Protein AF-0000000079725823 (afdb_homodimer)

Organism: NCBI:txid2484901

Foldseek 3Di:
DDAAADDWDQEKDKDWDAQDPVDDPVLLVLLQVVPAQWKKKKAAFDDPDPLRFKIWIFGDFPWKWADDQQWIAINNDIDGDRANLCCLCRRYVLARPDLDFQFFKFWWAWQVSLCSVVVVLPFDADPQFGRDIIGGGQWTWMAGNVVRIIMIIGGPDDPPVVVVVSSVVCVVCSVVSQWAKFKAWPPPPDDLVLLQVLLVLVLVCQVVVLFQKAKAKAKTKMFMGTDCVLLLVLLCVQFRERIFMWTGNRQKIKTFHFNAWQWWDRPQKIKGKDWFFKDWADPDPVRRVVRLVCRLPDPVRVVVSVVLLVLVLQLQVVFFDPPFWDKPPQQPWDDGDTMIIGMIMIMGGGDPVDAPSSSSSSRPQPCQNFGPVRSSSSSSNSVRHDHRQTRASIWGWGQGSNRIIIIGHRFRMWIGGNRMIMHMFIDMRHNPDHSVVRVVVRVVSNVSSVVSNVVNYDDDD/DDAAADDWDQEKDKDWDAQDPVDDPVLLVLLQVVVAQWKKKKAAFDDPDPLRFKIWIFGDFPWKWADDQQWIAINNDIDGDRANLCCLCRRYVLAHPDLDFQFFKFWWAWQVSLCSVVVVLPADAAPFFGRDIIGGGQWTWMAGNVVRIIMIIGGPDDPPVVVVVSSVVCVVCSVVSAWAKFKAWPPPDPDLVLLQVLLVLVLVCQVVVLFQKAKAKAKTKMFMGTDCVLLQVLLCVQFRERIFMWTGNRQKIKTFHFNAWQWWDRPQKIKGKDWFFKDWADPDPVRRVVRLVCRLPDPVRLVVSVVLLVLVLQLQVVFFDPPFWDKPPQQPWDDGDTMIIGMIMIMGGGDPVDAPSSSSSSRPQPCQNFGPVRSSSSSSNSVRHDHRQTRASIWGWGQGSNRIIIIGHRFRMWIGGNRMIMHMFIDMRHNPDHSVVRVVVRCVSNVSSVVSNVVNYDDDD

Secondary structure (DSSP, 8-state):
-PPP-----SS-EEEEE---TT--HHHHHHHHHHH-SEEEEEE--SS--GGG-EEEEEES-SEEEEEETTEEEETTEEEE-S-HHHHGGGS-------SS---EEEEEE-GGGHHHH-GGG-PPPPSSS-SEEEEEESEEEEEETTTTEEEEEESS---HHHHHHHHHHHHHSTGGG---EEEEEEEEE--HHHHHHHHHHHHHHHHTTS-SEEEEEEEEEEEEEE-THHHHHHHHHH---SEEEEEEETTEEEEEEES-EEEEEETTEEEE--EEEEEEPPSSHHHHHHHHHHHHT-HHHHHHHHHHHHHHHHHHHTTBPTT--EEEEEEEEEE-SSEEEEEEEEEEEBPTT--HHHHHHHHPSPGGGSEESHHHHHHHHHHH-SS--TTTTSEEEEEETTS-EEEE---SEEEEETTEEEEEEEEEE-TT--HHHHHHHHHHHHHHHHHHHHTTB----/-PPP-----SS-EEEEE---TT--HHHHHHHHHHH-SEEEEEE--SS--GGG-EEEEEES-SEEEEEETTEEEETTEEEE-S-TTGGGGGS-------SS---EEEEEE-GGGHHHH-GGG-PPPPSSS-SEEEEEESEEEEEETTTTEEEEEESS---HHHHHHHHHHHHHSTGGG---EEEEEEEEE--HHHHHHHHHHHHHHHHTTS-SEEEEEEEEEEEEEE-THHHHHHHHHH---SEEEEEEETTEEEEEEE--EEEEEETTEEEE--EEEEEEPPSSHHHHHHHHHHHHT-HHHHHHHHHHHHHHHHHHHTTBPTT--EEEEEEEEEE-SSEEEEEEEEEEEBPTT--HHHHHHHHPSPGGGSEESHHHHHHHHHHH-SS--TTTTSEEEEEETTS-EEEE---SEEEEETTEEEEEEEEEE-TT--HHHHHHHHHHHHHHHHHHHHTTB----

Structure (mmCIF, N/CA/C/O backbone):
data_AF-0000000079725823-model_v1
#
loop_
_entity.id
_entity.type
_entity.pdbx_description
1 polymer 'Anthranilate synthase component I family protein'
#
loop_
_atom_site.group_PDB
_atom_site.id
_atom_site.type_symbol
_atom_site.label_atom_id
_atom_site.label_alt_id
_atom_site.label_comp_id
_atom_site.label_asym_id
_atom_site.label_entity_id
_atom_site.label_seq_id
_atom_site.pdbx_PDB_ins_code
_atom_site.Cartn_x
_atom_site.Cartn_y
_atom_site.Cartn_z
_atom_site.occupancy
_atom_site.B_iso_or_equiv
_atom_site.auth_seq_id
_atom_site.auth_comp_id
_atom_site.auth_asym_id
_atom_site.auth_atom_id
_atom_site.pdbx_PDB_model_num
ATOM 1 N N . MET A 1 1 ? 18.406 -43.156 3.734 1 71.5 1 MET A N 1
ATOM 2 C CA . MET A 1 1 ? 19.469 -42.219 3.365 1 71.5 1 MET A CA 1
ATOM 3 C C . MET A 1 1 ? 19.094 -40.781 3.773 1 71.5 1 MET A C 1
ATOM 5 O O . MET A 1 1 ? 17.938 -40.406 3.699 1 71.5 1 MET A O 1
ATOM 9 N N . SER A 1 2 ? 20.047 -40.156 4.363 1 88.56 2 SER A N 1
ATOM 10 C CA . SER A 1 2 ? 19.828 -38.781 4.809 1 88.56 2 SER A CA 1
ATOM 11 C C . SER A 1 2 ? 19.766 -37.812 3.627 1 88.56 2 SER A C 1
ATOM 13 O O . SER A 1 2 ? 20.359 -38.062 2.574 1 88.56 2 SER A O 1
ATOM 15 N N . LEU A 1 3 ? 18.969 -36.812 3.6 1 93.56 3 LEU A N 1
ATOM 16 C CA . LEU A 1 3 ? 18.844 -35.781 2.555 1 93.56 3 LEU A CA 1
ATOM 17 C C . LEU A 1 3 ? 20.172 -35.062 2.346 1 93.56 3 LEU A C 1
ATOM 19 O O . LEU A 1 3 ? 20.953 -34.906 3.293 1 93.56 3 LEU A O 1
ATOM 23 N N . PRO A 1 4 ? 20.5 -34.75 1.162 1 93.75 4 PRO A N 1
ATOM 24 C CA . PRO A 1 4 ? 21.719 -33.969 0.938 1 93.75 4 PRO A CA 1
ATOM 25 C C . PRO A 1 4 ? 21.656 -32.594 1.578 1 93.75 4 PRO A C 1
ATOM 27 O O . PRO A 1 4 ? 20.562 -32.031 1.716 1 93.75 4 PRO A O 1
ATOM 30 N N . LYS A 1 5 ? 22.781 -32.094 1.974 1 93.94 5 LYS A N 1
ATOM 31 C CA . LYS A 1 5 ? 22.922 -30.734 2.451 1 93.94 5 LYS A CA 1
ATOM 32 C C . LYS A 1 5 ? 23.672 -29.859 1.436 1 93.94 5 LYS A C 1
ATOM 34 O O . LYS A 1 5 ? 24.828 -30.125 1.124 1 93.94 5 LYS A O 1
ATOM 39 N N . ILE A 1 6 ? 23.016 -28.922 0.952 1 93.81 6 ILE A N 1
ATOM 40 C CA . ILE A 1 6 ? 23.594 -28.062 -0.084 1 93.81 6 ILE A CA 1
ATOM 41 C C . ILE A 1 6 ? 24.141 -26.781 0.546 1 93.81 6 ILE A C 1
ATOM 43 O O . ILE A 1 6 ? 23.391 -26.047 1.201 1 93.81 6 ILE A O 1
ATOM 47 N N . GLU A 1 7 ? 25.406 -26.5 0.369 1 93.25 7 GLU A N 1
ATOM 48 C CA . GLU A 1 7 ? 26.047 -25.312 0.927 1 93.25 7 GLU A CA 1
ATOM 49 C C . GLU A 1 7 ? 25.859 -24.109 0.008 1 93.25 7 GLU A C 1
ATOM 51 O O . GLU A 1 7 ? 26.141 -24.188 -1.19 1 93.25 7 GLU A O 1
ATOM 56 N N . ILE A 1 8 ? 25.344 -23.031 0.543 1 93.5 8 ILE A N 1
ATOM 57 C CA . ILE A 1 8 ? 25.109 -21.797 -0.186 1 93.5 8 ILE A CA 1
ATOM 58 C C . ILE A 1 8 ? 25.859 -20.641 0.505 1 93.5 8 ILE A C 1
ATOM 60 O O . ILE A 1 8 ? 25.797 -20.516 1.73 1 93.5 8 ILE A O 1
ATOM 64 N N . PRO A 1 9 ? 26.562 -19.781 -0.244 1 93.12 9 PRO A N 1
ATOM 65 C CA . PRO A 1 9 ? 27.203 -18.625 0.391 1 93.12 9 PRO A CA 1
ATOM 66 C C . PRO A 1 9 ? 26.188 -17.719 1.101 1 93.12 9 PRO A C 1
ATOM 68 O O . PRO A 1 9 ? 25.047 -17.594 0.654 1 93.12 9 PRO A O 1
ATOM 71 N N . LYS A 1 10 ? 26.688 -17.031 2.109 1 91.81 10 LYS A N 1
ATOM 72 C CA . LYS A 1 10 ? 25.812 -16.141 2.883 1 91.81 10 LYS A CA 1
ATOM 73 C C . LYS A 1 10 ? 25.5 -14.867 2.109 1 91.81 10 LYS A C 1
ATOM 75 O O . LYS A 1 10 ? 24.438 -14.266 2.307 1 91.81 10 LYS A O 1
ATOM 80 N N . LYS A 1 11 ? 26.391 -14.469 1.277 1 93.12 11 LYS A N 1
ATOM 81 C CA . LYS A 1 11 ? 26.188 -13.273 0.464 1 93.12 11 LYS A CA 1
ATOM 82 C C . LYS A 1 11 ? 26.328 -13.586 -1.022 1 93.12 11 LYS A C 1
ATOM 84 O O . LYS A 1 11 ? 27.391 -14.023 -1.473 1 93.12 11 LYS A O 1
ATOM 89 N N . PRO A 1 12 ? 25.266 -13.328 -1.746 1 95.12 12 PRO A N 1
ATOM 90 C CA . PRO A 1 12 ? 25.406 -13.477 -3.195 1 95.12 12 PRO A CA 1
ATOM 91 C C . PRO A 1 12 ? 26.281 -12.391 -3.822 1 95.12 12 PRO A C 1
ATOM 93 O O . PRO A 1 12 ? 26.484 -11.336 -3.217 1 95.12 12 PRO A O 1
ATOM 96 N N . LYS A 1 13 ? 26.891 -12.672 -4.895 1 94.69 13 LYS A N 1
ATOM 97 C CA . LYS A 1 13 ? 27.578 -11.672 -5.703 1 94.69 13 LYS A CA 1
ATOM 98 C C . LYS A 1 13 ? 26.641 -11.102 -6.777 1 94.69 13 LYS A C 1
ATOM 100 O O . LYS A 1 13 ? 25.906 -11.852 -7.426 1 94.69 13 LYS A O 1
ATOM 105 N N . TYR A 1 14 ? 26.625 -9.82 -6.891 1 94.62 14 TYR A N 1
ATOM 106 C CA . TYR A 1 14 ? 25.812 -9.125 -7.879 1 94.62 14 TYR A CA 1
ATOM 107 C C . TYR A 1 14 ? 26.688 -8.383 -8.883 1 94.62 14 TYR A C 1
ATOM 109 O O . TYR A 1 14 ? 27.641 -7.699 -8.5 1 94.62 14 TYR A O 1
ATOM 117 N N . ILE A 1 15 ? 26.438 -8.547 -10.094 1 94 15 ILE A N 1
ATOM 118 C CA . ILE A 1 15 ? 27.172 -7.895 -11.172 1 94 15 ILE A CA 1
ATOM 119 C C . ILE A 1 15 ? 26.203 -7.141 -12.078 1 94 15 ILE A C 1
ATOM 121 O O . ILE A 1 15 ? 25.219 -7.711 -12.555 1 94 15 ILE A O 1
ATOM 125 N N . ASN A 1 16 ? 26.484 -5.84 -12.266 1 92.56 16 ASN A N 1
ATOM 126 C CA . ASN A 1 16 ? 25.656 -5.062 -13.18 1 92.56 16 ASN A CA 1
ATOM 127 C C . ASN A 1 16 ? 26 -5.371 -14.641 1 92.56 16 ASN A C 1
ATOM 129 O O . ASN A 1 16 ? 27.172 -5.449 -15.008 1 92.56 16 ASN A O 1
ATOM 133 N N . LEU A 1 17 ? 24.969 -5.617 -15.336 1 92.62 17 LEU A N 1
ATOM 134 C CA . LEU A 1 17 ? 25.094 -5.844 -16.766 1 92.62 17 LEU A CA 1
ATOM 135 C C . LEU A 1 17 ? 24.281 -4.812 -17.562 1 92.62 17 LEU A C 1
ATOM 137 O O . LEU A 1 17 ? 23.531 -4.035 -16.969 1 92.62 17 LEU A O 1
ATOM 141 N N . GLU A 1 18 ? 24.547 -4.773 -18.812 1 87 18 GLU A N 1
ATOM 142 C CA . GLU A 1 18 ? 23.781 -3.885 -19.688 1 87 18 GLU A CA 1
ATOM 143 C C . GLU A 1 18 ? 22.797 -4.668 -20.547 1 87 18 GLU A C 1
ATOM 145 O O . GLU A 1 18 ? 23.172 -5.645 -21.203 1 87 18 GLU A O 1
ATOM 150 N N . LEU A 1 19 ? 21.609 -4.27 -20.406 1 87.75 19 LEU A N 1
ATOM 151 C CA . LEU A 1 19 ? 20.625 -4.816 -21.344 1 87.75 19 LEU A CA 1
ATOM 152 C C . LEU A 1 19 ? 20.781 -4.207 -22.734 1 87.75 19 LEU A C 1
ATOM 154 O O . LEU A 1 19 ? 20.812 -2.984 -22.875 1 87.75 19 LEU A O 1
ATOM 158 N N . PRO A 1 20 ? 20.891 -5.02 -23.688 1 83 20 PRO A N 1
ATOM 159 C CA . PRO A 1 20 ? 21 -4.449 -25.031 1 83 20 PRO A CA 1
ATOM 160 C C . PRO A 1 20 ? 19.828 -3.535 -25.391 1 83 20 PRO A C 1
ATOM 162 O O . PRO A 1 20 ? 18.688 -3.838 -25.047 1 83 20 PRO A O 1
ATOM 165 N N . ARG A 1 21 ? 20.062 -2.322 -26 1 76.69 21 ARG A N 1
ATOM 166 C CA . ARG A 1 21 ? 19.109 -1.241 -26.219 1 76.69 21 ARG A CA 1
ATOM 167 C C . ARG A 1 21 ? 17.922 -1.721 -27.031 1 76.69 21 ARG A C 1
ATOM 169 O O . ARG A 1 21 ? 16.812 -1.211 -26.875 1 76.69 21 ARG A O 1
ATOM 176 N N . GLU A 1 22 ? 18.047 -2.682 -27.859 1 80.19 22 GLU A N 1
ATOM 177 C CA . GLU A 1 22 ? 16.969 -3.033 -28.766 1 80.19 22 GLU A CA 1
ATOM 178 C C . GLU A 1 22 ? 16.188 -4.25 -28.266 1 80.19 22 GLU A C 1
ATOM 180 O O . GLU A 1 22 ? 15.359 -4.805 -28.969 1 80.19 22 GLU A O 1
ATOM 185 N N . ILE A 1 23 ? 16.422 -4.625 -27.047 1 86.81 23 ILE A N 1
ATOM 186 C CA . ILE A 1 23 ? 15.773 -5.832 -26.547 1 86.81 23 ILE A CA 1
ATOM 187 C C . ILE A 1 23 ? 15.086 -5.531 -25.219 1 86.81 23 ILE A C 1
ATOM 189 O O . ILE A 1 23 ? 15.656 -4.859 -24.344 1 86.81 23 ILE A O 1
ATOM 193 N N . GLU A 1 24 ? 13.836 -5.988 -25.172 1 88.5 24 GLU A N 1
ATOM 194 C CA . GLU A 1 24 ? 13.172 -5.961 -23.875 1 88.5 24 GLU A CA 1
ATOM 195 C C . GLU A 1 24 ? 13.57 -7.164 -23.016 1 88.5 24 GLU A C 1
ATOM 197 O O . GLU A 1 24 ? 13.883 -8.227 -23.547 1 88.5 24 GLU A O 1
ATOM 202 N N . PHE A 1 25 ? 13.555 -7.02 -21.75 1 90.31 25 PHE A N 1
ATOM 203 C CA . PHE A 1 25 ? 14.016 -8.062 -20.844 1 90.31 25 PHE A CA 1
ATOM 204 C C . PHE A 1 25 ? 13.297 -9.375 -21.125 1 90.31 25 PHE A C 1
ATOM 206 O O . PHE A 1 25 ? 13.922 -10.438 -21.156 1 90.31 25 PHE A O 1
ATOM 213 N N . TRP A 1 26 ? 11.93 -9.289 -21.344 1 90.5 26 TRP A N 1
ATOM 214 C CA . TRP A 1 26 ? 11.156 -10.516 -21.547 1 90.5 26 TRP A CA 1
ATOM 215 C C . TRP A 1 26 ? 11.57 -11.219 -22.828 1 90.5 26 TRP A C 1
ATOM 217 O O . TRP A 1 26 ? 11.469 -12.438 -22.938 1 90.5 26 TRP A O 1
ATOM 227 N N . GLU A 1 27 ? 12.109 -10.516 -23.797 1 91.44 27 GLU A N 1
ATOM 228 C CA . GLU A 1 27 ? 12.57 -11.094 -25.047 1 91.44 27 GLU A CA 1
ATOM 229 C C . GLU A 1 27 ? 13.859 -11.891 -24.844 1 91.44 27 GLU A C 1
ATOM 231 O O . GLU A 1 27 ? 14.141 -12.828 -25.594 1 91.44 27 GLU A O 1
ATOM 236 N N . LEU A 1 28 ? 14.633 -11.43 -23.875 1 92.81 28 LEU A N 1
ATOM 237 C CA . LEU A 1 28 ? 15.836 -12.164 -23.531 1 92.81 28 LEU A CA 1
ATOM 238 C C . LEU A 1 28 ? 15.508 -13.609 -23.172 1 92.81 28 LEU A C 1
ATOM 240 O O . LEU A 1 28 ? 16.297 -14.516 -23.453 1 92.81 28 LEU A O 1
ATOM 244 N N . PHE A 1 29 ? 14.352 -13.812 -22.672 1 96.06 29 PHE A N 1
ATOM 245 C CA . PHE A 1 29 ? 13.961 -15.133 -22.188 1 96.06 29 PHE A CA 1
ATOM 246 C C . PHE A 1 29 ? 13.82 -16.109 -23.328 1 96.06 29 PHE A C 1
ATOM 248 O O . PHE A 1 29 ? 13.953 -17.328 -23.141 1 96.06 29 PHE A O 1
ATOM 255 N N . ARG A 1 30 ? 13.57 -15.625 -24.547 1 95.75 30 ARG A N 1
ATOM 256 C CA . ARG A 1 30 ? 13.461 -16.5 -25.703 1 95.75 30 ARG A CA 1
ATOM 257 C C . ARG A 1 30 ? 14.703 -17.375 -25.859 1 95.75 30 ARG A C 1
ATOM 259 O O . ARG A 1 30 ? 14.594 -18.562 -26.172 1 95.75 30 ARG A O 1
ATOM 266 N N . PHE A 1 31 ? 15.789 -16.734 -25.641 1 94.38 31 PHE A N 1
ATOM 267 C CA . PHE A 1 31 ? 17.031 -17.484 -25.75 1 94.38 31 PHE A CA 1
ATOM 268 C C . PHE A 1 31 ? 17.141 -18.547 -24.672 1 94.38 31 PHE A C 1
ATOM 270 O O . PHE A 1 31 ? 17.484 -19.703 -24.953 1 94.38 31 PHE A O 1
ATOM 277 N N . PHE A 1 32 ? 16.875 -18.188 -23.469 1 95.81 32 PHE A N 1
ATOM 278 C CA . PHE A 1 32 ? 17 -19.094 -22.344 1 95.81 32 PHE A CA 1
ATOM 279 C C . PHE A 1 32 ? 16.016 -20.25 -22.469 1 95.81 32 PHE A C 1
ATOM 281 O O . PHE A 1 32 ? 16.375 -21.406 -22.203 1 95.81 32 PHE A O 1
ATOM 288 N N . GLU A 1 33 ? 14.852 -19.938 -22.844 1 97.12 33 GLU A N 1
ATOM 289 C CA . GLU A 1 33 ? 13.82 -20.953 -23 1 97.12 33 GLU A CA 1
ATOM 290 C C . GLU A 1 33 ? 14.211 -21.969 -24.078 1 97.12 33 GLU A C 1
ATOM 292 O O . GLU A 1 33 ? 13.984 -23.172 -23.906 1 97.12 33 GLU A O 1
ATOM 297 N N . LYS A 1 34 ? 14.766 -21.562 -25.125 1 94.75 34 LYS A N 1
ATOM 298 C CA . LYS A 1 34 ? 15.18 -22.438 -26.219 1 94.75 34 LYS A CA 1
ATOM 299 C C . LYS A 1 34 ? 16.406 -23.266 -25.812 1 94.75 34 LYS A C 1
ATOM 301 O O . LYS A 1 34 ? 16.516 -24.438 -26.188 1 94.75 34 LYS A O 1
ATOM 306 N N . SER A 1 35 ? 17.266 -22.672 -25.047 1 94.62 35 SER A N 1
ATOM 307 C CA . SER A 1 35 ? 18.578 -23.266 -24.797 1 94.62 35 SER A CA 1
ATOM 308 C C . SER A 1 35 ? 18.531 -24.219 -23.609 1 94.62 35 SER A C 1
ATOM 310 O O . SER A 1 35 ? 19.391 -25.109 -23.5 1 94.62 35 SER A O 1
ATOM 312 N N . TYR A 1 36 ? 17.562 -24.016 -22.734 1 96.75 36 TYR A N 1
ATOM 313 C CA . TYR A 1 36 ? 17.594 -24.812 -21.5 1 96.75 36 TYR A CA 1
ATOM 314 C C . TYR A 1 36 ? 16.281 -25.547 -21.297 1 96.75 36 TYR A C 1
ATOM 316 O O . TYR A 1 36 ? 15.211 -24.984 -21.547 1 96.75 36 TYR A O 1
ATOM 324 N N . ASP A 1 37 ? 16.359 -26.781 -20.766 1 97.31 37 ASP A N 1
ATOM 325 C CA . ASP A 1 37 ? 15.203 -27.641 -20.547 1 97.31 37 ASP A CA 1
ATOM 326 C C . ASP A 1 37 ? 14.438 -27.219 -19.297 1 97.31 37 ASP A C 1
ATOM 328 O O . ASP A 1 37 ? 13.266 -27.578 -19.141 1 97.31 37 ASP A O 1
ATOM 332 N N . THR A 1 38 ? 15.109 -26.578 -18.359 1 98.69 38 THR A N 1
ATOM 333 C CA . THR A 1 38 ? 14.5 -26.078 -17.125 1 98.69 38 THR A CA 1
ATOM 334 C C . THR A 1 38 ? 14.867 -24.625 -16.891 1 98.69 38 THR A C 1
ATOM 336 O O . THR A 1 38 ? 16.047 -24.281 -16.781 1 98.69 38 THR A O 1
ATOM 339 N N . CYS A 1 39 ? 13.883 -23.75 -16.906 1 98.75 39 CYS A N 1
ATOM 340 C CA . CYS A 1 39 ? 14.062 -22.312 -16.766 1 98.75 39 CYS A CA 1
ATOM 341 C C . CYS A 1 39 ? 12.758 -21.641 -16.359 1 98.75 39 CYS A C 1
ATOM 343 O O . CYS A 1 39 ? 11.711 -22.281 -16.297 1 98.75 39 CYS A O 1
ATOM 345 N N . PHE A 1 40 ? 12.883 -20.406 -15.977 1 98.81 40 PHE A N 1
ATOM 346 C CA . PHE A 1 40 ? 11.656 -19.688 -15.633 1 98.81 40 PHE A CA 1
ATOM 347 C C . PHE A 1 40 ? 11.797 -18.203 -15.961 1 98.81 40 PHE A C 1
ATOM 349 O O . PHE A 1 40 ? 12.914 -17.688 -16.094 1 98.81 40 PHE A O 1
ATOM 356 N N . LEU A 1 41 ? 10.656 -17.578 -16.172 1 98.62 41 LEU A N 1
ATOM 357 C CA . LEU A 1 41 ? 10.461 -16.125 -16.219 1 98.62 41 LEU A CA 1
ATOM 358 C C . LEU A 1 41 ? 9.352 -15.703 -15.266 1 98.62 41 LEU A C 1
ATOM 360 O O . LEU A 1 41 ? 8.211 -16.156 -15.391 1 98.62 41 LEU A O 1
ATOM 364 N N . LEU A 1 42 ? 9.719 -14.945 -14.227 1 97.5 42 LEU A N 1
ATOM 365 C CA . LEU A 1 42 ? 8.75 -14.312 -13.344 1 97.5 42 LEU A CA 1
ATOM 366 C C . LEU A 1 42 ? 8.734 -12.805 -13.539 1 97.5 42 LEU A C 1
ATOM 368 O O . LEU A 1 42 ? 9.781 -12.156 -13.516 1 97.5 42 LEU A O 1
ATOM 372 N N . GLU A 1 43 ? 7.523 -12.305 -13.797 1 95.12 43 GLU A N 1
ATOM 373 C CA . GLU A 1 43 ? 7.441 -10.859 -13.969 1 95.12 43 GLU A CA 1
ATOM 374 C C . GLU A 1 43 ? 6.074 -10.328 -13.547 1 95.12 43 GLU A C 1
ATOM 376 O O . GLU A 1 43 ? 5.172 -11.109 -13.234 1 95.12 43 GLU A O 1
ATOM 381 N N . SER A 1 44 ? 5.992 -9.141 -13.305 1 88.94 44 SER A N 1
ATOM 382 C CA . SER A 1 44 ? 4.742 -8.438 -13.031 1 88.94 44 SER A CA 1
ATOM 383 C C . SER A 1 44 ? 4.422 -7.43 -14.133 1 88.94 44 SER A C 1
ATOM 385 O O . SER A 1 44 ? 5.254 -6.594 -14.477 1 88.94 44 SER A O 1
ATOM 387 N N . ALA A 1 45 ? 3.197 -7.77 -14.711 1 78 45 ALA A N 1
ATOM 388 C CA . ALA A 1 45 ? 2.76 -6.848 -15.758 1 78 45 ALA A CA 1
ATOM 389 C C . ALA A 1 45 ? 1.77 -5.824 -15.203 1 78 45 ALA A C 1
ATOM 391 O O . ALA A 1 45 ? 1.009 -6.125 -14.281 1 78 45 ALA A O 1
ATOM 392 N N . GLY A 1 46 ? 1.882 -4.453 -15.391 1 65.56 46 GLY A N 1
ATOM 393 C CA . GLY A 1 46 ? 0.98 -3.408 -14.93 1 65.56 46 GLY A CA 1
ATOM 394 C C . GLY A 1 46 ? 1.698 -2.137 -14.523 1 65.56 46 GLY A C 1
ATOM 395 O O . GLY A 1 46 ? 2.773 -1.831 -15.039 1 65.56 46 GLY A O 1
ATOM 396 N N . ASP A 1 47 ? 0.958 -1.562 -13.5 1 60.69 47 ASP A N 1
ATOM 397 C CA . ASP A 1 47 ? 1.424 -0.214 -13.195 1 60.69 47 ASP A CA 1
ATOM 398 C C . ASP A 1 47 ? 2.783 -0.247 -12.5 1 60.69 47 ASP A C 1
ATOM 400 O O . ASP A 1 47 ? 3.078 -1.177 -11.75 1 60.69 47 ASP A O 1
ATOM 404 N N . ASN A 1 48 ? 3.611 0.466 -12.984 1 59.78 48 ASN A N 1
ATOM 405 C CA . ASN A 1 48 ? 4.941 0.648 -12.422 1 59.78 48 ASN A CA 1
ATOM 406 C C . ASN A 1 48 ? 4.879 0.988 -10.93 1 59.78 48 ASN A C 1
ATOM 408 O O . ASN A 1 48 ? 5.066 2.143 -10.547 1 59.78 48 ASN A O 1
ATOM 412 N N . GLN A 1 49 ? 4.527 -0.11 -10.18 1 67 49 GLN A N 1
ATOM 413 C CA . GLN A 1 49 ? 4.52 0.028 -8.727 1 67 49 GLN A CA 1
ATOM 414 C C . GLN A 1 49 ? 5.574 -0.867 -8.086 1 67 49 GLN A C 1
ATOM 416 O O . GLN A 1 49 ? 6.168 -1.715 -8.758 1 67 49 GLN A O 1
ATOM 421 N N . TYR A 1 50 ? 5.836 -0.61 -6.902 1 70 50 TYR A N 1
ATOM 422 C CA . TYR A 1 50 ? 6.906 -1.276 -6.168 1 70 50 TYR A CA 1
ATOM 423 C C . TYR A 1 50 ? 6.762 -2.791 -6.25 1 70 50 TYR A C 1
ATOM 425 O O . TYR A 1 50 ? 7.746 -3.502 -6.484 1 70 50 TYR A O 1
ATOM 433 N N . ASP A 1 51 ? 5.594 -3.256 -6.18 1 71.81 51 ASP A N 1
ATOM 434 C CA . ASP A 1 51 ? 5.375 -4.699 -6.141 1 71.81 51 ASP A CA 1
ATOM 435 C C . ASP A 1 51 ? 5.637 -5.332 -7.504 1 71.81 51 ASP A C 1
ATOM 437 O O . ASP A 1 51 ? 5.758 -6.555 -7.617 1 71.81 51 ASP A O 1
ATOM 441 N N . SER A 1 52 ? 5.777 -4.523 -8.539 1 79.31 52 SER A N 1
ATOM 442 C CA . SER A 1 52 ? 6.027 -4.992 -9.898 1 79.31 52 SER A CA 1
ATOM 443 C C . SER A 1 52 ? 7.402 -4.551 -10.391 1 79.31 52 SER A C 1
ATOM 445 O O . SER A 1 52 ? 7.66 -4.547 -11.602 1 79.31 52 SER A O 1
ATOM 447 N N . ARG A 1 53 ? 8.188 -4.238 -9.492 1 86.56 53 ARG A N 1
ATOM 448 C CA . ARG A 1 53 ? 9.445 -3.578 -9.836 1 86.56 53 ARG A CA 1
ATOM 449 C C . ARG A 1 53 ? 10.422 -4.555 -10.484 1 86.56 53 ARG A C 1
ATOM 451 O O . ARG A 1 53 ? 11.109 -4.207 -11.445 1 86.56 53 ARG A O 1
ATOM 458 N N . TYR A 1 54 ? 10.414 -5.82 -10.086 1 91.25 54 TYR A N 1
ATOM 459 C CA . TYR A 1 54 ? 11.492 -6.707 -10.516 1 91.25 54 TYR A CA 1
ATOM 460 C C . TYR A 1 54 ? 10.945 -7.859 -11.352 1 91.25 54 TYR A C 1
ATOM 462 O O . TYR A 1 54 ? 9.875 -8.391 -11.062 1 91.25 54 TYR A O 1
ATOM 470 N N . SER A 1 55 ? 11.664 -8.188 -12.359 1 95.31 55 SER A N 1
ATOM 471 C CA . SER A 1 55 ? 11.5 -9.414 -13.133 1 95.31 55 SER A CA 1
ATOM 472 C C . SER A 1 55 ? 12.727 -10.305 -13.031 1 95.31 55 SER A C 1
ATOM 474 O O . SER A 1 55 ? 13.852 -9.812 -12.914 1 95.31 55 SER A O 1
ATOM 476 N N . VAL A 1 56 ? 12.516 -11.602 -13.117 1 97.31 56 VAL A N 1
ATOM 477 C CA . VAL A 1 56 ? 13.625 -12.508 -12.852 1 97.31 56 VAL A CA 1
ATOM 478 C C . VAL A 1 56 ? 13.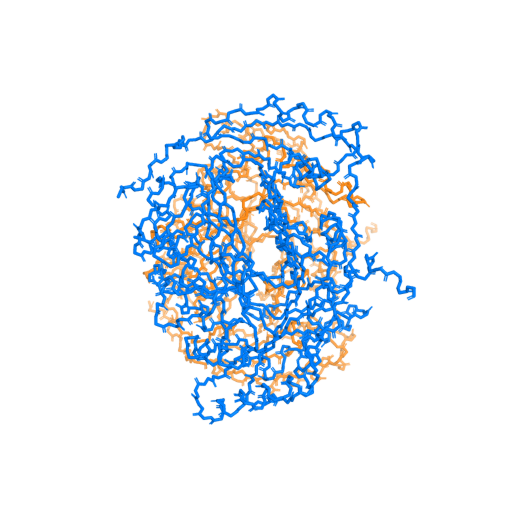625 -13.641 -13.875 1 97.31 56 VAL A C 1
ATOM 480 O O . VAL A 1 56 ? 12.562 -14.172 -14.219 1 97.31 56 VAL A O 1
ATOM 483 N N . ILE A 1 57 ? 14.789 -13.969 -14.391 1 98.06 57 ILE A N 1
ATOM 484 C CA . ILE A 1 57 ? 15.008 -15.148 -15.227 1 98.06 57 ILE A CA 1
ATOM 485 C C . ILE A 1 57 ? 15.961 -16.109 -14.516 1 98.06 57 ILE A C 1
ATOM 487 O O . ILE A 1 57 ? 17 -15.703 -14 1 98.06 57 ILE A O 1
ATOM 491 N N . GLY A 1 58 ? 15.555 -17.359 -14.414 1 98.25 58 GLY A N 1
ATOM 492 C CA . GLY A 1 58 ? 16.438 -18.438 -14 1 98.25 58 GLY A CA 1
ATOM 493 C C . GLY A 1 58 ? 16.547 -19.547 -15.031 1 98.25 58 GLY A C 1
ATOM 494 O O . GLY A 1 58 ? 15.625 -19.766 -15.82 1 98.25 58 GLY A O 1
ATOM 495 N N . PHE A 1 59 ? 17.703 -20.203 -15.023 1 97.88 59 PHE A N 1
ATOM 496 C CA . PHE A 1 59 ? 17.953 -21.25 -16.016 1 97.88 59 PHE A CA 1
ATOM 497 C C . PHE A 1 59 ? 18.922 -22.281 -15.469 1 97.88 59 PHE A C 1
ATOM 499 O O . PHE A 1 59 ? 19.812 -21.969 -14.672 1 97.88 59 PHE A O 1
ATOM 506 N N . ASP A 1 60 ? 18.719 -23.484 -15.922 1 97.56 60 ASP A N 1
ATOM 507 C CA . ASP A 1 60 ? 19.609 -24.594 -15.617 1 97.56 60 ASP A CA 1
ATOM 508 C C . ASP A 1 60 ? 19.906 -24.656 -14.117 1 97.56 60 ASP A C 1
ATOM 510 O O . ASP A 1 60 ? 21.062 -24.469 -13.711 1 97.56 60 ASP A O 1
ATOM 514 N N . PRO A 1 61 ? 18.922 -25.031 -13.328 1 98.12 61 PRO A N 1
ATOM 515 C CA . PRO A 1 61 ? 19.125 -25.047 -11.875 1 98.12 61 PRO A CA 1
ATOM 516 C C . PRO A 1 61 ? 20.172 -26.062 -11.438 1 98.12 61 PRO A C 1
ATOM 518 O O . PRO A 1 61 ? 20.391 -27.062 -12.117 1 98.12 61 PRO A O 1
ATOM 521 N N . GLY A 1 62 ? 20.781 -25.766 -10.281 1 96.94 62 GLY A N 1
ATOM 522 C CA . GLY A 1 62 ? 21.766 -26.672 -9.711 1 96.94 62 GLY A CA 1
ATOM 523 C C . GLY A 1 62 ? 21.156 -28 -9.281 1 96.94 62 GLY A C 1
ATOM 524 O O . GLY A 1 62 ? 21.844 -29.031 -9.305 1 96.94 62 GLY A O 1
ATOM 525 N N . HIS A 1 63 ? 19.906 -27.969 -8.867 1 97.75 63 HIS A N 1
ATOM 526 C CA . HIS A 1 63 ? 19.188 -29.172 -8.445 1 97.75 63 HIS A CA 1
ATOM 527 C C . HIS A 1 63 ? 17.734 -29.141 -8.914 1 97.75 63 HIS A C 1
ATOM 529 O O . HIS A 1 63 ? 17.125 -28.062 -8.953 1 97.75 63 HIS A O 1
ATOM 535 N N . THR A 1 64 ? 17.234 -30.281 -9.258 1 98.38 64 THR A N 1
ATOM 536 C CA . THR A 1 64 ? 15.805 -30.453 -9.516 1 98.38 64 THR A CA 1
ATOM 537 C C . THR A 1 64 ? 15.164 -31.312 -8.422 1 98.38 64 THR A C 1
ATOM 539 O O . THR A 1 64 ? 15.719 -32.344 -8.023 1 98.38 64 THR A O 1
ATOM 542 N N . ILE A 1 65 ? 14 -30.875 -7.961 1 98.69 65 ILE A N 1
ATOM 543 C CA . ILE A 1 65 ? 13.367 -31.5 -6.805 1 98.69 65 ILE A CA 1
ATOM 544 C C . ILE A 1 65 ? 11.906 -31.828 -7.129 1 98.69 65 ILE A C 1
ATOM 546 O O . ILE A 1 65 ? 11.148 -30.953 -7.535 1 98.69 65 ILE A O 1
ATOM 550 N N . ILE A 1 66 ? 11.516 -33.031 -6.984 1 98.62 66 ILE A N 1
ATOM 551 C CA . ILE A 1 66 ? 10.133 -33.469 -7.195 1 98.62 66 ILE A CA 1
ATOM 552 C C . ILE A 1 66 ? 9.609 -34.156 -5.934 1 98.62 66 ILE A C 1
ATOM 554 O O . ILE A 1 66 ? 10.258 -35.062 -5.383 1 98.62 66 ILE A O 1
ATOM 558 N N . GLY A 1 67 ? 8.477 -33.688 -5.477 1 98.25 67 GLY A N 1
ATOM 559 C CA . GLY A 1 67 ? 7.863 -34.281 -4.293 1 98.25 67 GLY A CA 1
ATOM 560 C C . GLY A 1 67 ? 6.586 -35.031 -4.594 1 98.25 67 GLY A C 1
ATOM 561 O O . GLY A 1 67 ? 5.742 -34.562 -5.359 1 98.25 67 GLY A O 1
ATOM 562 N N . THR A 1 68 ? 6.465 -36.156 -4.09 1 96.62 68 THR A N 1
ATOM 563 C CA . THR A 1 68 ? 5.262 -37 -4.023 1 96.62 68 THR A CA 1
ATOM 564 C C . THR A 1 68 ? 5.055 -37.531 -2.611 1 96.62 68 THR A C 1
ATOM 566 O O . THR A 1 68 ? 5.965 -37.469 -1.78 1 96.62 68 THR A O 1
ATOM 569 N N . PRO A 1 69 ? 3.812 -37.906 -2.309 1 94.38 69 PRO A N 1
ATOM 570 C CA . PRO A 1 69 ? 3.609 -38.406 -0.948 1 94.38 69 PRO A CA 1
ATOM 571 C C . PRO A 1 69 ? 4.617 -39.469 -0.559 1 94.38 69 PRO A C 1
ATOM 573 O O . PRO A 1 69 ? 4.746 -40.469 -1.256 1 94.38 69 PRO A O 1
ATOM 576 N N . GLY A 1 70 ? 5.414 -39.188 0.443 1 94.44 70 GLY A N 1
ATOM 577 C CA . GLY A 1 70 ? 6.34 -40.156 1.006 1 94.44 70 GLY A CA 1
ATOM 578 C C . GLY A 1 70 ? 7.691 -40.156 0.32 1 94.44 70 GLY A C 1
ATOM 579 O O . GLY A 1 70 ? 8.562 -40.969 0.658 1 94.44 70 GLY A O 1
ATOM 580 N N . ASN A 1 71 ? 7.836 -39.281 -0.646 1 97.25 71 ASN A N 1
ATOM 581 C CA . ASN A 1 71 ? 9.062 -39.344 -1.431 1 97.25 71 ASN A CA 1
ATOM 582 C C . ASN A 1 71 ? 9.5 -37.969 -1.92 1 97.25 71 ASN A C 1
ATOM 584 O O . ASN A 1 71 ? 8.664 -37.156 -2.316 1 97.25 71 ASN A O 1
ATOM 588 N N . LEU A 1 72 ? 10.797 -37.75 -1.819 1 98.12 72 LEU A N 1
ATOM 589 C CA . LEU A 1 72 ? 11.438 -36.562 -2.426 1 98.12 72 LEU A CA 1
ATOM 590 C C . LEU A 1 72 ? 12.531 -37 -3.402 1 98.12 72 LEU A C 1
ATOM 592 O O . LEU A 1 72 ? 13.5 -37.656 -3.01 1 98.12 72 LEU A O 1
ATOM 596 N N . ASN A 1 73 ? 12.32 -36.688 -4.652 1 98.5 73 ASN A N 1
ATOM 597 C CA . ASN A 1 73 ? 13.328 -36.969 -5.676 1 98.5 73 ASN A CA 1
ATOM 598 C C . ASN A 1 73 ? 14.227 -35.75 -5.895 1 98.5 73 ASN A C 1
ATOM 600 O O . ASN A 1 73 ? 13.75 -34.656 -6.16 1 98.5 73 ASN A O 1
ATOM 604 N N . ILE A 1 74 ? 15.516 -35.938 -5.699 1 98.38 74 ILE A N 1
ATOM 605 C CA . ILE A 1 74 ? 16.484 -34.875 -5.914 1 98.38 74 ILE A CA 1
ATOM 606 C C . ILE A 1 74 ? 17.5 -35.312 -6.969 1 98.38 74 ILE A C 1
ATOM 608 O O . ILE A 1 74 ? 18.281 -36.25 -6.75 1 98.38 74 ILE A O 1
ATOM 612 N N . ASP A 1 75 ? 17.5 -34.688 -8.062 1 97.62 75 ASP A N 1
ATOM 613 C CA . ASP A 1 75 ? 18.422 -34.969 -9.164 1 97.62 75 ASP A CA 1
ATOM 614 C C . ASP A 1 75 ? 18.328 -36.438 -9.602 1 97.62 75 ASP A C 1
ATOM 616 O O . ASP A 1 75 ? 19.359 -37.062 -9.844 1 97.62 75 ASP A O 1
ATOM 620 N N . GLY A 1 76 ? 17.172 -36.938 -9.531 1 96.62 76 GLY A N 1
ATOM 621 C CA . GLY A 1 76 ? 16.953 -38.312 -10 1 96.62 76 GLY A CA 1
ATOM 622 C C . GLY A 1 76 ? 17.078 -39.344 -8.906 1 96.62 76 GLY A C 1
ATOM 623 O O . GLY A 1 76 ? 16.812 -40.531 -9.125 1 96.62 76 GLY A O 1
ATOM 624 N N . LYS A 1 77 ? 17.453 -38.906 -7.785 1 97.62 77 LYS A N 1
ATOM 625 C CA . LYS A 1 77 ? 17.594 -39.844 -6.664 1 97.62 77 LYS A CA 1
ATOM 626 C C . LYS A 1 77 ? 16.422 -39.719 -5.703 1 97.62 77 LYS A C 1
ATOM 628 O O . LYS A 1 77 ? 16.047 -38.625 -5.301 1 97.62 77 LYS A O 1
ATOM 633 N N . ASP A 1 78 ? 15.938 -40.875 -5.328 1 97.88 78 ASP A N 1
ATOM 634 C CA . ASP A 1 78 ? 14.766 -40.906 -4.461 1 97.88 78 ASP A CA 1
ATOM 635 C C . ASP A 1 78 ? 15.172 -40.969 -2.99 1 97.88 78 ASP A C 1
ATOM 637 O O . ASP A 1 78 ? 16.078 -41.75 -2.629 1 97.88 78 ASP A O 1
ATOM 641 N N . TYR A 1 79 ? 14.523 -40.188 -2.182 1 97.88 79 TYR A N 1
ATOM 642 C CA . TYR A 1 79 ? 14.664 -40.219 -0.73 1 97.88 79 TYR A CA 1
ATOM 643 C C . TYR A 1 79 ? 13.312 -40.438 -0.058 1 97.88 79 TYR A C 1
ATOM 645 O O . TYR A 1 79 ? 12.359 -39.688 -0.314 1 97.88 79 TYR A O 1
ATOM 653 N N . GLU A 1 80 ? 13.234 -41.406 0.752 1 97.44 80 GLU A N 1
ATOM 654 C CA . GLU A 1 80 ? 12.023 -41.625 1.536 1 97.44 80 GLU A CA 1
ATOM 655 C C . GLU A 1 80 ? 11.906 -40.594 2.65 1 97.44 80 GLU A C 1
ATOM 657 O O . GLU A 1 80 ? 12.828 -40.438 3.461 1 97.44 80 GLU A O 1
ATOM 662 N N . VAL A 1 81 ? 10.852 -39.844 2.604 1 96.5 81 VAL A N 1
ATOM 663 C CA . VAL A 1 81 ? 10.617 -38.812 3.615 1 96.5 81 VAL A CA 1
ATOM 664 C C . VAL A 1 81 ? 9.156 -38.875 4.062 1 96.5 81 VAL A C 1
ATOM 666 O O . VAL A 1 81 ? 8.281 -39.312 3.312 1 96.5 81 VAL A O 1
ATOM 669 N N . THR A 1 82 ? 8.875 -38.438 5.293 1 93.88 82 THR A N 1
ATOM 670 C CA . THR A 1 82 ? 7.512 -38.375 5.801 1 93.88 82 THR A CA 1
ATOM 671 C C . THR A 1 82 ? 6.727 -37.25 5.129 1 93.88 82 THR A C 1
ATOM 673 O O . THR A 1 82 ? 5.59 -37.469 4.695 1 93.88 82 THR A O 1
ATOM 676 N N . ASN A 1 83 ? 7.293 -36.062 5.035 1 96.94 83 ASN A N 1
ATOM 677 C CA . ASN A 1 83 ? 6.695 -34.875 4.434 1 96.94 83 ASN A CA 1
ATOM 678 C C . ASN A 1 83 ? 7.637 -34.219 3.428 1 96.94 83 ASN A C 1
ATOM 680 O O . ASN A 1 83 ? 8.516 -33.438 3.811 1 96.94 83 ASN A O 1
ATOM 684 N N . PRO A 1 84 ? 7.406 -34.5 2.182 1 97.75 84 PRO A N 1
ATOM 685 C CA . PRO A 1 84 ? 8.32 -33.969 1.169 1 97.75 84 PRO A CA 1
ATOM 686 C C . PRO A 1 84 ? 8.375 -32.438 1.164 1 97.75 84 PRO A C 1
ATOM 688 O O . PRO A 1 84 ? 9.422 -31.859 0.882 1 97.75 84 PRO A O 1
ATOM 691 N N . TYR A 1 85 ? 7.348 -31.781 1.521 1 98.38 85 TYR A N 1
ATOM 692 C CA . TYR A 1 85 ? 7.305 -30.328 1.53 1 98.38 85 TYR A CA 1
ATOM 693 C C . TYR A 1 85 ? 8.203 -29.766 2.627 1 98.38 85 TYR A C 1
ATOM 695 O O . TYR A 1 85 ? 9.078 -28.938 2.357 1 98.38 85 TYR A O 1
ATOM 703 N N . TYR A 1 86 ? 8.039 -30.219 3.809 1 97.56 86 TYR A N 1
ATOM 704 C CA . TYR A 1 86 ? 8.82 -29.688 4.922 1 97.56 86 TYR A CA 1
ATOM 705 C C . TYR A 1 86 ? 10.266 -30.141 4.844 1 97.56 86 TYR A C 1
ATOM 707 O O . TYR A 1 86 ? 11.156 -29.531 5.434 1 97.56 86 TYR A O 1
ATOM 715 N N . SER A 1 87 ? 10.5 -31.219 4.125 1 97.94 87 SER A N 1
ATOM 716 C CA . SER A 1 87 ? 11.867 -31.688 3.938 1 97.94 87 SER A CA 1
ATOM 717 C C . SER A 1 87 ? 12.695 -30.688 3.15 1 97.94 87 SER A C 1
ATOM 719 O O . SER A 1 87 ? 13.93 -30.719 3.189 1 97.94 87 SER A O 1
ATOM 721 N N . LEU A 1 88 ? 12.07 -29.812 2.4 1 98.25 88 LEU A N 1
ATOM 722 C CA . LEU A 1 88 ? 12.773 -28.75 1.696 1 98.25 88 LEU A CA 1
ATOM 723 C C . LEU A 1 88 ? 13.602 -27.906 2.666 1 98.25 88 LEU A C 1
ATOM 725 O O . LEU A 1 88 ? 14.656 -27.391 2.299 1 98.25 88 LEU A O 1
ATOM 729 N N . ARG A 1 89 ? 13.18 -27.844 3.959 1 96.38 89 ARG A N 1
ATOM 730 C CA . ARG A 1 89 ? 13.852 -27.062 4.996 1 96.38 89 ARG A CA 1
ATOM 731 C C . ARG A 1 89 ? 15.281 -27.547 5.199 1 96.38 89 ARG A C 1
ATOM 733 O O . ARG A 1 89 ? 16.156 -26.75 5.543 1 96.38 89 ARG A O 1
ATOM 740 N N . GLU A 1 90 ? 15.383 -28.766 4.949 1 95.94 90 GLU A N 1
ATOM 741 C CA . GLU A 1 90 ? 16.625 -29.406 5.344 1 95.94 90 GLU A CA 1
ATOM 742 C C . GLU A 1 90 ? 17.688 -29.297 4.25 1 95.94 90 GLU A C 1
ATOM 744 O O . GLU A 1 90 ? 18.859 -29.562 4.488 1 95.94 90 GLU A O 1
ATOM 749 N N . LEU A 1 91 ? 17.328 -28.875 3.111 1 96.5 91 LEU A N 1
ATOM 750 C CA . LEU A 1 91 ? 18.234 -28.922 1.969 1 96.5 91 LEU A CA 1
ATOM 751 C C . LEU A 1 91 ? 19.344 -27.891 2.113 1 96.5 91 LEU A C 1
ATOM 753 O O . LEU A 1 91 ? 20.438 -28.078 1.603 1 96.5 91 LEU A O 1
ATOM 757 N N . THR A 1 92 ? 19 -26.766 2.711 1 92.94 92 THR A N 1
ATOM 758 C CA . THR A 1 92 ? 19.984 -25.703 2.982 1 92.94 92 THR A CA 1
ATOM 759 C C . THR A 1 92 ? 19.516 -24.828 4.141 1 92.94 92 THR A C 1
ATOM 761 O O . THR A 1 92 ? 18.422 -25.016 4.676 1 92.94 92 THR A O 1
ATOM 764 N N . ASP A 1 93 ? 20.297 -23.875 4.617 1 91.06 93 ASP A N 1
ATOM 765 C CA . ASP A 1 93 ? 19.953 -23.078 5.793 1 91.06 93 ASP A CA 1
ATOM 766 C C . ASP A 1 93 ? 19.141 -21.859 5.402 1 91.06 93 ASP A C 1
ATOM 768 O O . ASP A 1 93 ? 18.547 -21.188 6.262 1 91.06 93 ASP A O 1
ATOM 772 N N . TYR A 1 94 ? 18.953 -21.531 4.176 1 92.62 94 TYR A N 1
ATOM 773 C CA . TYR A 1 94 ? 18.188 -20.406 3.672 1 92.62 94 TYR A CA 1
ATOM 774 C C . TYR A 1 94 ? 18.484 -19.141 4.477 1 92.62 94 TYR A C 1
ATOM 776 O O . TYR A 1 94 ? 17.547 -18.453 4.918 1 92.62 94 TYR A O 1
ATOM 784 N N . ASN A 1 95 ? 19.641 -18.688 4.707 1 89.69 95 ASN A N 1
ATOM 785 C CA . ASN A 1 95 ? 20.016 -17.594 5.59 1 89.69 95 ASN A CA 1
ATOM 786 C C . ASN A 1 95 ? 20.875 -16.562 4.867 1 89.69 95 ASN A C 1
ATOM 788 O O . ASN A 1 95 ? 21.734 -15.938 5.477 1 89.69 95 ASN A O 1
ATOM 792 N N . SER A 1 96 ? 20.609 -16.5 3.525 1 91.56 96 SER A N 1
ATOM 793 C CA . SER A 1 96 ? 21.281 -15.438 2.783 1 91.56 96 SER A CA 1
ATOM 794 C C . SER A 1 96 ? 21.016 -14.07 3.404 1 91.56 96 SER A C 1
ATOM 796 O O . SER A 1 96 ? 19.891 -13.781 3.822 1 91.56 96 SER A O 1
ATOM 798 N N . LEU A 1 97 ? 22.016 -13.203 3.471 1 86.75 97 LEU A N 1
ATOM 799 C CA . LEU A 1 97 ? 21.922 -11.891 4.098 1 86.75 97 LEU A CA 1
ATOM 800 C C . LEU A 1 97 ? 21.422 -10.844 3.104 1 86.75 97 LEU A C 1
ATOM 802 O O . LEU A 1 97 ? 21.281 -9.672 3.445 1 86.75 97 LEU A O 1
ATOM 806 N N . SER A 1 98 ? 21.078 -11.242 1.975 1 87.25 98 SER A N 1
ATOM 807 C CA . SER A 1 98 ? 20.625 -10.305 0.949 1 87.25 98 SER A CA 1
ATOM 808 C C . SER A 1 98 ? 19.188 -9.844 1.205 1 87.25 98 SER A C 1
ATOM 810 O O . SER A 1 98 ? 18.328 -10.648 1.551 1 87.25 98 SER A O 1
ATOM 812 N N . ILE A 1 99 ? 18.938 -8.516 0.98 1 78.25 99 ILE A N 1
ATOM 813 C CA . ILE A 1 99 ? 17.594 -7.957 1.068 1 78.25 99 ILE A CA 1
ATOM 814 C C . ILE A 1 99 ? 16.922 -8.039 -0.294 1 78.25 99 ILE A C 1
ATOM 816 O O . ILE A 1 99 ? 15.695 -7.895 -0.393 1 78.25 99 ILE A O 1
ATOM 820 N N . SER A 1 100 ? 17.703 -8.305 -1.29 1 82.31 100 SER A N 1
ATOM 821 C CA . SER A 1 100 ? 17.203 -8.445 -2.656 1 82.31 100 SER A CA 1
ATOM 822 C C . SER A 1 100 ? 17.016 -9.906 -3.031 1 82.31 100 SER A C 1
ATOM 824 O O . SER A 1 100 ? 17.312 -10.805 -2.229 1 82.31 100 SER A O 1
ATOM 826 N N . TYR A 1 101 ? 16.391 -10.078 -4.219 1 89.81 101 TYR A N 1
ATOM 827 C CA . TYR A 1 101 ? 16.297 -11.445 -4.727 1 89.81 101 TYR A CA 1
ATOM 828 C C . TYR A 1 101 ? 17.672 -12.117 -4.734 1 89.81 101 TYR A C 1
ATOM 830 O O . TYR A 1 101 ? 18.656 -11.523 -5.18 1 89.81 101 TYR A O 1
ATOM 838 N N . ALA A 1 102 ? 17.766 -13.375 -4.195 1 91.62 102 ALA A N 1
ATOM 839 C CA . ALA A 1 102 ? 19.062 -14.016 -3.994 1 91.62 102 ALA A CA 1
ATOM 840 C C . ALA A 1 102 ? 19.047 -15.461 -4.492 1 91.62 102 ALA A C 1
ATOM 842 O O . ALA A 1 102 ? 19.844 -16.281 -4.059 1 91.62 102 ALA A O 1
ATOM 843 N N . GLY A 1 103 ? 18.078 -15.781 -5.375 1 96.06 103 GLY A N 1
ATOM 844 C CA . GLY A 1 103 ? 17.969 -17.172 -5.809 1 96.06 103 GLY A CA 1
ATOM 845 C C . GLY A 1 103 ? 17.172 -18.031 -4.84 1 96.06 103 GLY A C 1
ATOM 846 O O . GLY A 1 103 ? 16.578 -17.516 -3.885 1 96.06 103 GLY A O 1
ATOM 847 N N . GLY A 1 104 ? 17.094 -19.266 -5.121 1 98.06 104 GLY A N 1
ATOM 848 C CA . GLY A 1 104 ? 16.344 -20.188 -4.297 1 98.06 104 GLY A CA 1
ATOM 849 C C . GLY A 1 104 ? 15.547 -21.203 -5.105 1 98.06 104 GLY A C 1
ATOM 850 O O . GLY A 1 104 ? 15.984 -21.625 -6.18 1 98.06 104 GLY A O 1
ATOM 851 N N . LEU A 1 105 ? 14.516 -21.719 -4.484 1 98.75 105 LEU A N 1
ATOM 852 C CA . LEU A 1 105 ? 13.648 -22.703 -5.121 1 98.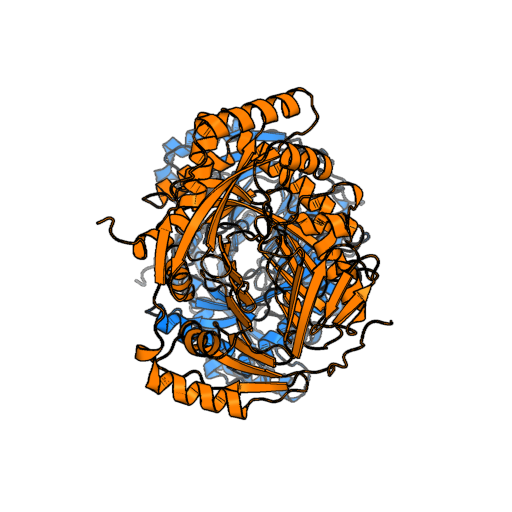75 105 LEU A CA 1
ATOM 853 C C . LEU A 1 105 ? 12.547 -22.016 -5.922 1 98.75 105 LEU A C 1
ATOM 855 O O . LEU A 1 105 ? 11.797 -21.203 -5.379 1 98.75 105 LEU A O 1
ATOM 859 N N . VAL A 1 106 ? 12.453 -22.297 -7.238 1 98.88 106 VAL A N 1
ATOM 860 C CA . VAL A 1 106 ? 11.375 -21.766 -8.07 1 98.88 106 VAL A CA 1
ATOM 861 C C . VAL A 1 106 ? 10.609 -22.922 -8.719 1 98.88 106 VAL A C 1
ATOM 863 O O . VAL A 1 106 ? 11.219 -23.859 -9.242 1 98.88 106 VAL A O 1
ATOM 866 N N . GLY A 1 107 ? 9.305 -22.875 -8.594 1 98.88 107 GLY A N 1
ATOM 867 C CA . GLY A 1 107 ? 8.461 -23.938 -9.141 1 98.88 107 GLY A CA 1
ATOM 868 C C . GLY A 1 107 ? 7.016 -23.844 -8.68 1 98.88 107 GLY A C 1
ATOM 869 O O . GLY A 1 107 ? 6.422 -22.766 -8.703 1 98.88 107 GLY A O 1
ATOM 870 N N . TYR A 1 108 ? 6.469 -25.094 -8.367 1 98.88 108 TYR A N 1
ATOM 871 C CA . TYR A 1 108 ? 5.043 -25.047 -8.055 1 98.88 108 TYR A CA 1
ATOM 872 C C . TYR A 1 108 ? 4.672 -26.172 -7.094 1 98.88 108 TYR A C 1
ATOM 874 O O . TYR A 1 108 ? 5.418 -27.141 -6.938 1 98.88 108 TYR A O 1
ATOM 882 N N . LEU A 1 109 ? 3.578 -25.922 -6.418 1 98.81 109 LEU A N 1
ATOM 883 C CA . LEU A 1 109 ? 2.783 -26.906 -5.707 1 98.81 109 LEU A CA 1
ATOM 884 C C . LEU A 1 109 ? 1.451 -27.156 -6.406 1 98.81 109 LEU A C 1
ATOM 886 O O . LEU A 1 109 ? 0.687 -26.203 -6.629 1 98.81 109 LEU A O 1
ATOM 890 N N . SER A 1 110 ? 1.205 -28.375 -6.719 1 98.56 110 SER A N 1
ATOM 891 C CA . SER A 1 110 ? -0.12 -28.719 -7.227 1 98.56 110 SER A CA 1
ATOM 892 C C . SER A 1 110 ? -1.163 -28.688 -6.113 1 98.56 110 SER A C 1
ATOM 894 O O . SER A 1 110 ? -0.818 -28.734 -4.934 1 98.56 110 SER A O 1
ATOM 896 N N . TYR A 1 111 ? -2.395 -28.625 -6.566 1 98.06 111 TYR A N 1
ATOM 897 C CA . TYR A 1 111 ? -3.51 -28.625 -5.625 1 98.06 111 TYR A CA 1
ATOM 898 C C . TYR A 1 111 ? -3.449 -29.844 -4.715 1 98.06 111 TYR A C 1
ATOM 900 O O . TYR A 1 111 ? -3.699 -29.75 -3.51 1 98.06 111 TYR A O 1
ATOM 908 N N . ASN A 1 112 ? -3.043 -30.953 -5.199 1 96.94 112 ASN A N 1
ATOM 909 C CA . ASN A 1 112 ? -3.037 -32.188 -4.426 1 96.94 112 ASN A CA 1
ATOM 910 C C . ASN A 1 112 ? -1.875 -32.219 -3.438 1 96.94 112 ASN A C 1
ATOM 912 O O . ASN A 1 112 ? -1.785 -33.156 -2.615 1 96.94 112 ASN A O 1
ATOM 916 N N . SER A 1 113 ? -1.021 -31.234 -3.467 1 97.38 113 SER A N 1
ATOM 917 C CA . SER A 1 113 ? 0.05 -31.156 -2.479 1 97.38 113 SER A CA 1
ATOM 918 C C . SER A 1 113 ? -0.509 -30.984 -1.071 1 97.38 113 SER A C 1
ATOM 920 O O . SER A 1 113 ? 0.19 -31.219 -0.085 1 97.38 113 SER A O 1
ATOM 922 N N . MET A 1 114 ? -1.704 -30.578 -1.004 1 96.75 114 MET A N 1
ATOM 923 C CA . MET A 1 114 ? -2.34 -30.453 0.303 1 96.75 114 MET A CA 1
ATOM 924 C C . MET A 1 114 ? -2.273 -31.766 1.079 1 96.75 114 MET A C 1
ATOM 926 O O . MET A 1 114 ? -2.316 -31.766 2.311 1 96.75 114 MET A O 1
ATOM 930 N N . GLN A 1 115 ? -2.129 -32.844 0.41 1 95.12 115 GLN A N 1
ATOM 931 C CA . GLN A 1 115 ? -2.051 -34.125 1.072 1 95.12 115 GLN A CA 1
ATOM 932 C C . GLN A 1 115 ? -0.767 -34.25 1.889 1 95.12 115 GLN A C 1
ATOM 934 O O . GLN A 1 115 ? -0.667 -35.094 2.771 1 95.12 115 GLN A O 1
ATOM 939 N N . PHE A 1 116 ? 0.285 -33.469 1.536 1 96.25 116 PHE A N 1
ATOM 940 C CA . PHE A 1 116 ? 1.479 -33.438 2.371 1 96.25 116 PHE A CA 1
ATOM 941 C C . PHE A 1 116 ? 1.149 -32.938 3.771 1 96.25 116 PHE A C 1
ATOM 943 O O . PHE A 1 116 ? 1.781 -33.344 4.746 1 96.25 116 PHE A O 1
ATOM 950 N N . LEU A 1 117 ? 0.195 -32 3.826 1 94.12 1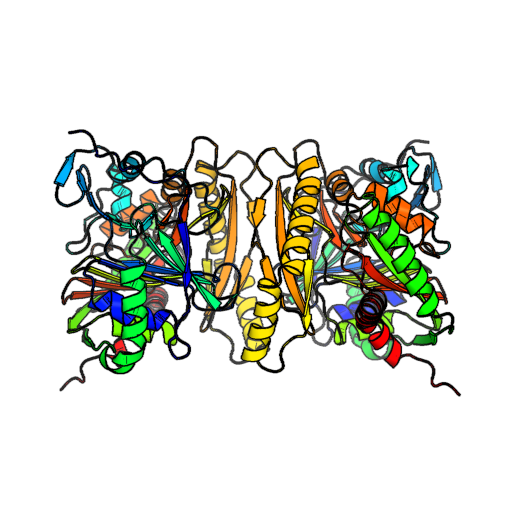17 LEU A N 1
ATOM 951 C CA . LEU A 1 117 ? -0.162 -31.328 5.062 1 94.12 117 LEU A CA 1
ATOM 952 C C . LEU A 1 117 ? -1.34 -32 5.746 1 94.12 117 LEU A C 1
ATOM 954 O O . LEU A 1 117 ? -1.441 -32 6.977 1 94.12 117 LEU A O 1
ATOM 958 N N . GLU A 1 118 ? -2.268 -32.531 4.918 1 93.75 118 GLU A N 1
ATOM 959 C CA . GLU A 1 118 ? -3.447 -33.25 5.363 1 93.75 118 GLU A CA 1
ATOM 960 C C . GLU A 1 118 ? -3.559 -34.594 4.66 1 93.75 118 GLU A C 1
ATOM 962 O O . GLU A 1 118 ? -4.426 -34.781 3.805 1 93.75 118 GLU A O 1
ATOM 967 N N . PRO A 1 119 ? -2.908 -35.531 5.184 1 89.75 119 PRO A N 1
ATOM 968 C CA . PRO A 1 119 ? -2.814 -36.812 4.484 1 89.75 119 PRO A CA 1
ATOM 969 C C . PRO A 1 119 ? -4.16 -37.531 4.379 1 89.75 119 PRO A C 1
ATOM 971 O O . PRO A 1 119 ? -4.355 -38.375 3.486 1 89.75 119 PRO A O 1
ATOM 974 N N . LYS A 1 120 ? -5.105 -37.219 5.172 1 89.5 120 LYS A N 1
ATOM 975 C CA . LYS A 1 120 ? -6.402 -37.875 5.168 1 89.5 120 LYS A CA 1
ATOM 976 C C . LYS A 1 120 ? -7.227 -37.469 3.945 1 89.5 120 LYS A C 1
ATOM 978 O O . LYS A 1 120 ? -8.195 -38.156 3.596 1 89.5 120 LYS A O 1
ATOM 983 N N . LEU A 1 121 ? -7.02 -36.406 3.244 1 91.19 121 LEU A N 1
ATOM 984 C CA . LEU A 1 121 ? -7.777 -35.906 2.102 1 91.19 121 LEU A CA 1
ATOM 985 C C . LEU A 1 121 ? -7.621 -36.844 0.899 1 91.19 121 LEU A C 1
ATOM 987 O O . LEU A 1 121 ? -8.531 -36.969 0.074 1 91.19 121 LEU A O 1
ATOM 991 N N . LYS A 1 122 ? -6.617 -37.625 0.713 1 87.88 122 LYS A N 1
ATOM 992 C CA . LYS A 1 122 ? -6.336 -38.5 -0.406 1 87.88 122 LYS A CA 1
ATOM 993 C C . LYS A 1 122 ? -6.762 -37.875 -1.73 1 87.88 122 LYS A C 1
ATOM 995 O O . LYS A 1 122 ? -7.613 -38.438 -2.436 1 87.88 122 LYS A O 1
ATOM 1000 N N . ILE A 1 123 ? -6.227 -36.844 -2.209 1 93.19 123 ILE A N 1
ATOM 1001 C CA . ILE A 1 123 ? -6.555 -36.156 -3.438 1 93.19 123 ILE A CA 1
ATOM 1002 C C . ILE A 1 123 ? -5.895 -36.844 -4.629 1 93.19 123 ILE A C 1
ATOM 1004 O O . ILE A 1 123 ? -4.711 -37.188 -4.574 1 93.19 123 ILE A O 1
ATOM 1008 N N . GLN A 1 124 ? -6.613 -37.062 -5.676 1 92.56 124 GLN A N 1
ATOM 1009 C CA . GLN A 1 124 ? -6.133 -37.75 -6.859 1 92.56 124 GLN A CA 1
ATOM 1010 C C . GLN A 1 124 ? -4.992 -36.969 -7.527 1 92.56 124 GLN A C 1
ATOM 1012 O O . GLN A 1 124 ? -5.113 -35.781 -7.777 1 92.56 124 GLN A O 1
ATOM 1017 N N . PRO A 1 125 ? -3.893 -37.656 -7.781 1 95.19 125 PRO A N 1
ATOM 1018 C CA . PRO A 1 125 ? -2.791 -37 -8.492 1 95.19 125 PRO A CA 1
ATOM 1019 C C . PRO A 1 125 ? -3.105 -36.75 -9.961 1 95.19 125 PRO A C 1
ATOM 1021 O O . PRO A 1 125 ? -3.857 -37.5 -10.578 1 95.19 125 PRO A O 1
ATOM 1024 N N . HIS A 1 126 ? -2.582 -35.75 -10.461 1 96.62 126 HIS A N 1
ATOM 1025 C CA . HIS A 1 126 ? -2.658 -35.5 -11.898 1 96.62 126 HIS A CA 1
ATOM 1026 C C . HIS A 1 126 ? -1.663 -36.375 -12.656 1 96.62 126 HIS A C 1
ATOM 1028 O O . HIS A 1 126 ? -0.534 -36.594 -12.203 1 96.62 126 HIS A O 1
ATOM 1034 N N . PRO A 1 127 ? -2.057 -36.844 -13.773 1 96 127 PRO A N 1
ATOM 1035 C CA . PRO A 1 127 ? -1.166 -37.75 -14.492 1 96 127 PRO A CA 1
ATOM 1036 C C . PRO A 1 127 ? 0.074 -37.062 -15.047 1 96 127 PRO A C 1
ATOM 1038 O O . PRO A 1 127 ? 1.13 -37.688 -15.18 1 96 127 PRO A O 1
ATOM 1041 N N . ASP A 1 128 ? -0.05 -35.844 -15.367 1 97.44 128 ASP A N 1
ATOM 1042 C CA . ASP A 1 128 ? 1.024 -35.156 -16.078 1 97.44 128 ASP A CA 1
ATOM 1043 C C . ASP A 1 128 ? 1.855 -34.281 -15.141 1 97.44 128 ASP A C 1
ATOM 1045 O O . ASP A 1 128 ? 2.996 -33.938 -15.453 1 97.44 128 ASP A O 1
ATOM 1049 N N . PHE A 1 129 ? 1.329 -33.875 -14.07 1 98.44 129 PHE A N 1
ATOM 1050 C CA . PHE A 1 129 ? 1.998 -32.938 -13.164 1 98.44 129 PHE A CA 1
ATOM 1051 C C . PHE A 1 129 ? 2.123 -33.531 -11.766 1 98.44 129 PHE A C 1
ATOM 1053 O O . PHE A 1 129 ? 1.12 -33.906 -11.148 1 98.44 129 PHE A O 1
ATOM 1060 N N . PRO A 1 130 ? 3.355 -33.625 -11.242 1 98.19 130 PRO A N 1
ATOM 1061 C CA . PRO A 1 130 ? 3.512 -34.156 -9.875 1 98.19 130 PRO A CA 1
ATOM 1062 C C . PRO A 1 130 ? 2.982 -33.156 -8.828 1 98.19 130 PRO A C 1
ATOM 1064 O O . PRO A 1 130 ? 2.635 -32.031 -9.156 1 98.19 130 PRO A O 1
ATOM 1067 N N . ALA A 1 131 ? 2.982 -33.625 -7.598 1 98.25 131 ALA A N 1
ATOM 1068 C CA . ALA A 1 131 ? 2.455 -32.844 -6.492 1 98.25 131 ALA A CA 1
ATOM 1069 C C . ALA A 1 131 ? 3.311 -31.594 -6.254 1 98.25 131 ALA A C 1
ATOM 1071 O O . ALA A 1 131 ? 2.791 -30.531 -5.906 1 98.25 131 ALA A O 1
ATOM 1072 N N . MET A 1 132 ? 4.562 -31.719 -6.445 1 98.69 132 MET A N 1
ATOM 1073 C CA . MET A 1 132 ? 5.496 -30.625 -6.191 1 98.69 132 MET A CA 1
ATOM 1074 C C . MET A 1 132 ? 6.715 -30.734 -7.098 1 98.69 132 MET A C 1
ATOM 1076 O O . MET A 1 132 ? 7.266 -31.828 -7.285 1 98.69 132 MET A O 1
ATOM 1080 N N . GLU A 1 133 ? 7.121 -29.688 -7.66 1 98.81 133 GLU A N 1
ATOM 1081 C CA . GLU A 1 133 ? 8.328 -29.641 -8.492 1 98.81 133 GLU A CA 1
ATOM 1082 C C . GLU A 1 133 ? 9.008 -28.281 -8.391 1 98.81 133 GLU A C 1
ATOM 1084 O O . GLU A 1 133 ? 8.383 -27.234 -8.617 1 98.81 133 GLU A O 1
ATOM 1089 N N . PHE A 1 134 ? 10.32 -28.297 -7.953 1 98.88 134 PHE A N 1
ATOM 1090 C CA . PHE A 1 134 ? 11.109 -27.078 -7.828 1 98.88 134 PHE A CA 1
ATOM 1091 C C . PHE A 1 134 ? 12.492 -27.266 -8.445 1 98.88 134 PHE A C 1
ATOM 1093 O O . PHE A 1 134 ? 13.039 -28.359 -8.445 1 98.88 134 PHE A O 1
ATOM 1100 N N . GLY A 1 135 ? 12.992 -26.188 -9.031 1 98.81 135 GLY A N 1
ATOM 1101 C CA . GLY A 1 135 ? 14.414 -26.047 -9.297 1 98.81 135 GLY A CA 1
ATOM 1102 C C . GLY A 1 135 ? 15.125 -25.141 -8.297 1 98.81 135 GLY A C 1
ATOM 1103 O O . GLY A 1 135 ? 14.578 -24.125 -7.875 1 98.81 135 GLY A O 1
ATOM 1104 N N . MET A 1 136 ? 16.312 -25.594 -7.895 1 98.44 136 MET A N 1
ATOM 1105 C CA . MET A 1 136 ? 17.141 -24.734 -7.059 1 98.44 136 MET A CA 1
ATOM 1106 C C . MET A 1 136 ? 18.094 -23.906 -7.91 1 98.44 136 MET A C 1
ATOM 1108 O O . MET A 1 136 ? 19.078 -24.422 -8.438 1 98.44 136 MET A O 1
ATOM 1112 N N . TYR A 1 137 ? 17.891 -22.656 -8 1 98.19 137 TYR A N 1
ATOM 1113 C CA . TYR A 1 137 ? 18.656 -21.766 -8.875 1 98.19 137 TYR A CA 1
ATOM 1114 C C . TYR A 1 137 ? 19.719 -21.016 -8.078 1 98.19 137 TYR A C 1
ATOM 1116 O O . TYR A 1 137 ? 19.406 -20.234 -7.191 1 98.19 137 TYR A O 1
ATOM 1124 N N . LEU A 1 138 ? 20.969 -21.219 -8.43 1 97.44 138 LEU A N 1
ATOM 1125 C CA . LEU A 1 138 ? 22.109 -20.656 -7.711 1 97.44 138 LEU A CA 1
ATOM 1126 C C . LEU A 1 138 ? 22.578 -19.359 -8.359 1 97.44 138 LEU A C 1
ATOM 1128 O O . LEU A 1 138 ? 23.391 -18.641 -7.789 1 97.44 138 LEU A O 1
ATOM 1132 N N . ASP A 1 139 ? 22.109 -19.078 -9.516 1 97.31 139 ASP A N 1
ATOM 1133 C CA . ASP A 1 139 ? 22.344 -17.828 -10.211 1 97.31 139 ASP A CA 1
ATOM 1134 C C . ASP A 1 139 ? 21.172 -17.469 -11.125 1 97.31 139 ASP A C 1
ATOM 1136 O O . ASP A 1 139 ? 20.203 -18.219 -11.195 1 97.31 139 ASP A O 1
ATOM 1140 N N . GLY A 1 140 ? 21.219 -16.297 -11.711 1 97.38 140 GLY A N 1
ATOM 1141 C CA . GLY A 1 140 ? 20.172 -15.812 -12.594 1 97.38 140 GLY A CA 1
ATOM 1142 C C . GLY A 1 140 ? 20.281 -14.336 -12.914 1 97.38 140 GLY A C 1
ATOM 1143 O O . GLY A 1 140 ? 21.328 -13.727 -12.68 1 97.38 140 GLY A O 1
ATOM 1144 N N . LEU A 1 141 ? 19.188 -13.82 -13.57 1 97.31 141 LEU A N 1
ATOM 1145 C CA . LEU A 1 141 ? 19.141 -12.422 -13.984 1 97.31 141 LEU A CA 1
ATOM 1146 C C . LEU A 1 141 ? 17.969 -11.695 -13.32 1 97.31 141 LEU A C 1
ATOM 1148 O O . LEU A 1 141 ? 16.859 -12.25 -13.211 1 97.31 141 LEU A O 1
ATOM 1152 N N . ILE A 1 142 ? 18.25 -10.516 -12.836 1 96.62 142 ILE A N 1
ATOM 1153 C CA . ILE A 1 142 ? 17.25 -9.617 -12.273 1 96.62 142 ILE A CA 1
ATOM 1154 C C . ILE A 1 142 ? 17.172 -8.344 -13.109 1 96.62 142 ILE A C 1
ATOM 1156 O O . ILE A 1 142 ? 18.203 -7.75 -13.438 1 96.62 142 ILE A O 1
ATOM 1160 N N . TYR A 1 143 ? 15.969 -7.988 -13.445 1 94.94 143 TYR A N 1
ATOM 1161 C CA . TYR A 1 143 ? 15.75 -6.711 -14.117 1 94.94 143 TYR A CA 1
ATOM 1162 C C . TYR A 1 143 ? 14.984 -5.746 -13.219 1 94.94 143 TYR A C 1
ATOM 1164 O O . TYR A 1 143 ? 13.875 -6.055 -12.766 1 94.94 143 TYR A O 1
ATOM 1172 N N . ASP A 1 144 ? 15.641 -4.613 -12.93 1 91.38 144 ASP A N 1
ATOM 1173 C CA . ASP A 1 144 ? 14.992 -3.539 -12.188 1 91.38 144 ASP A CA 1
ATOM 1174 C C . ASP A 1 144 ? 14.297 -2.557 -13.133 1 91.38 144 ASP A C 1
ATOM 1176 O O . ASP A 1 144 ? 14.953 -1.706 -13.734 1 91.38 144 ASP A O 1
ATOM 1180 N N . LYS A 1 145 ? 13.031 -2.576 -13.133 1 87.56 145 LYS A N 1
ATOM 1181 C CA . LYS A 1 145 ? 12.25 -1.785 -14.078 1 87.56 145 LYS A CA 1
ATOM 1182 C C . LYS A 1 145 ? 12.328 -0.297 -13.75 1 87.56 145 LYS A C 1
ATOM 1184 O O . LYS A 1 145 ? 12.102 0.549 -14.617 1 87.56 145 LYS A O 1
ATOM 1189 N N . PHE A 1 146 ? 12.586 -0.027 -12.477 1 84.69 146 PHE A N 1
ATOM 1190 C CA . PHE A 1 146 ? 12.641 1.369 -12.062 1 84.69 146 PHE A CA 1
ATOM 1191 C C . PHE A 1 146 ? 13.922 2.029 -12.562 1 84.69 146 PHE A C 1
ATOM 1193 O O . PHE A 1 146 ? 13.898 3.16 -13.047 1 84.69 146 PHE A O 1
ATOM 1200 N N . THR A 1 147 ? 14.969 1.296 -12.523 1 85.75 147 THR A N 1
ATOM 1201 C CA . THR A 1 147 ? 16.266 1.884 -12.859 1 85.75 147 THR A CA 1
ATOM 1202 C C . THR A 1 147 ? 16.688 1.485 -14.273 1 85.75 147 THR A C 1
ATOM 1204 O O . THR A 1 147 ? 17.578 2.104 -14.852 1 85.75 147 THR A O 1
ATOM 1207 N N . GLY A 1 148 ? 16.078 0.404 -14.781 1 85.44 148 GLY A N 1
ATOM 1208 C CA . GLY A 1 148 ? 16.469 -0.119 -16.078 1 85.44 148 GLY A CA 1
ATOM 1209 C C . GLY A 1 148 ? 17.734 -0.958 -16.031 1 85.44 148 GLY A C 1
ATOM 1210 O O . GLY A 1 148 ? 18.266 -1.352 -17.078 1 85.44 148 GLY A O 1
ATOM 1211 N N . GLU A 1 149 ? 18.156 -1.292 -14.891 1 89.19 149 GLU A N 1
ATOM 1212 C CA . GLU A 1 149 ? 19.406 -2.033 -14.742 1 89.19 149 GLU A CA 1
ATOM 1213 C C . GLU A 1 149 ? 19.156 -3.537 -14.836 1 89.19 149 GLU A C 1
ATOM 1215 O O . GLU A 1 149 ? 18.156 -4.043 -14.352 1 89.19 149 GLU A O 1
ATOM 1220 N N . LEU A 1 150 ? 20.094 -4.172 -15.516 1 94.75 150 LEU A N 1
ATOM 1221 C CA . LEU A 1 150 ? 20.172 -5.629 -15.531 1 94.75 150 LEU A CA 1
ATOM 1222 C C . LEU A 1 150 ? 21.234 -6.121 -14.57 1 94.75 150 LEU A C 1
ATOM 1224 O O . LEU A 1 150 ? 22.391 -5.688 -14.641 1 94.75 150 LEU A O 1
ATOM 1228 N N . ILE A 1 151 ? 20.812 -7.059 -13.68 1 95.88 151 ILE A N 1
ATOM 1229 C CA . ILE A 1 151 ? 21.734 -7.531 -12.648 1 95.88 151 ILE A CA 1
ATOM 1230 C C . ILE A 1 151 ? 21.875 -9.047 -12.75 1 95.88 151 ILE A C 1
ATOM 1232 O O . ILE A 1 151 ? 20.891 -9.773 -12.828 1 95.88 151 ILE A O 1
ATOM 1236 N N . TYR A 1 152 ? 23.125 -9.5 -12.836 1 97.06 152 TYR A N 1
ATOM 1237 C CA . TYR A 1 152 ? 23.422 -10.914 -12.695 1 97.06 152 TYR A CA 1
ATOM 1238 C C . TYR A 1 152 ? 23.844 -11.242 -11.266 1 97.06 152 TYR A C 1
ATOM 1240 O O . TYR A 1 152 ? 24.75 -10.617 -10.711 1 97.06 152 TYR A O 1
ATOM 1248 N N . PHE A 1 153 ? 23.109 -12.18 -10.648 1 97.12 153 PHE A N 1
ATOM 1249 C CA . PHE A 1 153 ? 23.516 -12.609 -9.312 1 97.12 153 PHE A CA 1
ATOM 1250 C C . PHE A 1 153 ? 24.016 -14.047 -9.344 1 97.12 153 PHE A C 1
ATOM 1252 O O . PHE A 1 153 ? 23.641 -14.836 -10.211 1 97.12 153 PHE A O 1
ATOM 1259 N N . ASN A 1 154 ? 24.859 -14.43 -8.328 1 96.62 154 ASN A N 1
ATOM 1260 C CA . ASN A 1 154 ? 25.266 -15.828 -8.195 1 96.62 154 ASN A CA 1
ATOM 1261 C C . ASN A 1 154 ? 25.609 -16.172 -6.75 1 96.62 154 ASN A C 1
ATOM 1263 O O . ASN A 1 154 ? 26.047 -15.312 -5.984 1 96.62 154 ASN A O 1
ATOM 1267 N N . ASN A 1 155 ? 25.344 -17.359 -6.422 1 95.94 155 ASN A N 1
ATOM 1268 C CA . ASN A 1 155 ? 25.625 -17.953 -5.125 1 95.94 155 ASN A CA 1
ATOM 1269 C C . ASN A 1 155 ? 26.672 -19.062 -5.238 1 95.94 155 ASN A C 1
ATOM 1271 O O . ASN A 1 155 ? 26.422 -20.203 -4.855 1 95.94 155 ASN A O 1
ATOM 1275 N N . GLY A 1 156 ? 27.844 -18.703 -5.719 1 91.31 156 GLY A N 1
ATOM 1276 C CA . GLY A 1 156 ? 28.938 -19.656 -5.82 1 91.31 156 GLY A CA 1
ATOM 1277 C C . GLY A 1 156 ? 29.094 -20.25 -7.215 1 91.31 156 GLY A C 1
ATOM 1278 O O . GLY A 1 156 ? 30.141 -20.781 -7.551 1 91.31 156 GLY A O 1
ATOM 1279 N N . LYS A 1 157 ? 28.094 -20.266 -8.008 1 89.06 157 LYS A N 1
ATOM 1280 C CA . LYS A 1 157 ? 28.156 -20.688 -9.398 1 89.06 157 LYS A CA 1
ATOM 1281 C C . LYS A 1 157 ? 28.219 -19.484 -10.336 1 89.06 157 LYS A C 1
ATOM 1283 O O . LYS A 1 157 ? 27.188 -19 -10.797 1 89.06 157 LYS A O 1
ATOM 1288 N N . ASP A 1 158 ? 29.438 -19.078 -10.68 1 93.75 158 ASP A N 1
ATOM 1289 C CA . ASP A 1 158 ? 29.594 -17.891 -11.516 1 93.75 158 ASP A CA 1
ATOM 1290 C C . ASP A 1 158 ? 29.594 -18.25 -13 1 93.75 158 ASP A C 1
ATOM 1292 O O . ASP A 1 158 ? 30.562 -18.797 -13.516 1 93.75 158 ASP A O 1
ATOM 1296 N N . ARG A 1 159 ? 28.5 -17.922 -13.625 1 95.81 159 ARG A N 1
ATOM 1297 C CA . ARG A 1 159 ? 28.391 -18.125 -15.062 1 95.81 159 ARG A CA 1
ATOM 1298 C C . ARG A 1 159 ? 28.266 -16.797 -15.797 1 95.81 159 ARG A C 1
ATOM 1300 O O . ARG A 1 159 ? 27.531 -16.688 -16.781 1 95.81 159 ARG A O 1
ATOM 1307 N N . SER A 1 160 ? 28.938 -15.758 -15.312 1 94.38 160 SER A N 1
ATOM 1308 C CA . SER A 1 160 ? 28.844 -14.406 -15.852 1 94.38 160 SER A CA 1
ATOM 1309 C C . SER A 1 160 ? 29.328 -14.352 -17.297 1 94.38 160 SER A C 1
ATOM 1311 O O . SER A 1 160 ? 28.781 -13.625 -18.125 1 94.38 160 SER A O 1
ATOM 1313 N N . LYS A 1 161 ? 30.359 -15.102 -17.625 1 93.44 161 LYS A N 1
ATOM 1314 C CA . LYS A 1 161 ? 30.891 -15.133 -18.984 1 93.44 161 LYS A CA 1
ATOM 1315 C C . LYS A 1 161 ? 29.875 -15.734 -19.953 1 93.44 161 LYS A C 1
ATOM 1317 O O . LYS A 1 161 ? 29.688 -15.227 -21.062 1 93.44 161 LYS A O 1
ATOM 1322 N N . GLU A 1 162 ? 29.281 -16.781 -19.484 1 93 162 GLU A N 1
ATOM 1323 C CA . GLU A 1 162 ? 28.234 -17.406 -20.297 1 93 162 GLU A CA 1
ATOM 1324 C C . GLU A 1 162 ? 27.078 -16.453 -20.531 1 93 162 GLU A C 1
ATOM 1326 O O . GLU A 1 162 ? 26.594 -16.328 -21.672 1 93 162 GLU A O 1
ATOM 1331 N N . VAL A 1 163 ? 26.656 -15.789 -19.547 1 94.19 163 VAL A N 1
ATOM 1332 C CA . VAL A 1 163 ? 25.531 -14.859 -19.625 1 94.19 163 VAL A CA 1
ATOM 1333 C C . VAL A 1 163 ? 25.875 -13.703 -20.562 1 94.19 163 VAL A C 1
ATOM 1335 O O . VAL A 1 163 ? 25.062 -13.297 -21.391 1 94.19 163 VAL A O 1
ATOM 1338 N N . SER A 1 164 ? 27.094 -13.203 -20.422 1 92.12 164 SER A N 1
ATOM 1339 C CA . SER A 1 164 ? 27.531 -12.117 -21.281 1 92.12 164 SER A CA 1
ATOM 1340 C C . SER A 1 164 ? 27.516 -12.539 -22.75 1 92.12 164 SER A C 1
ATOM 1342 O O . SER A 1 164 ? 27.141 -11.766 -23.625 1 92.12 164 SER A O 1
ATOM 1344 N N . SER A 1 165 ? 27.953 -13.688 -22.938 1 91.75 165 SER A N 1
ATOM 1345 C CA . SER A 1 165 ? 27.938 -14.219 -24.297 1 91.75 165 SER A CA 1
ATOM 1346 C C . SER A 1 165 ? 26.516 -14.328 -24.828 1 91.75 165 SER A C 1
ATOM 1348 O O . SER A 1 165 ? 26.266 -14.039 -26 1 91.75 165 SER A O 1
ATOM 1350 N N . ILE A 1 166 ? 25.641 -14.758 -24.016 1 91.38 166 ILE A N 1
ATOM 1351 C CA . ILE A 1 166 ? 24.234 -14.906 -24.391 1 91.38 166 ILE A CA 1
ATOM 1352 C C . ILE A 1 166 ? 23.656 -13.539 -24.75 1 91.38 166 ILE A C 1
ATOM 1354 O O . ILE A 1 166 ? 22.953 -13.406 -25.75 1 91.38 166 ILE A O 1
ATOM 1358 N N . LEU A 1 167 ? 23.953 -12.531 -23.969 1 91.25 167 LEU A N 1
ATOM 1359 C CA . LEU A 1 167 ? 23.438 -11.188 -24.203 1 91.25 167 LEU A CA 1
ATOM 1360 C C . LEU A 1 167 ? 23.891 -10.664 -25.562 1 91.25 167 LEU A C 1
ATOM 1362 O O . LEU A 1 167 ? 23.109 -10.047 -26.281 1 91.25 167 LEU A O 1
ATOM 1366 N N . ASN A 1 168 ? 25.078 -10.984 -25.922 1 86.94 168 ASN A N 1
ATOM 1367 C CA . ASN A 1 168 ? 25.609 -10.578 -27.219 1 86.94 168 ASN A CA 1
ATOM 1368 C C . ASN A 1 168 ? 24.922 -11.312 -28.359 1 86.94 168 ASN A C 1
ATOM 1370 O O . ASN A 1 168 ? 24.641 -10.727 -29.406 1 86.94 168 ASN A O 1
ATOM 1374 N N . ARG A 1 169 ? 24.625 -12.484 -28.156 1 87 169 ARG A N 1
ATOM 1375 C CA . ARG A 1 169 ? 24.016 -13.32 -29.172 1 87 169 ARG A CA 1
ATOM 1376 C C . ARG A 1 169 ? 22.562 -12.945 -29.391 1 87 169 ARG A C 1
ATOM 1378 O O . ARG A 1 169 ? 22.078 -12.969 -30.531 1 87 169 ARG A O 1
ATOM 1385 N N . VAL A 1 170 ? 21.875 -12.734 -28.359 1 87.75 170 VAL A N 1
ATOM 1386 C CA . VAL A 1 170 ? 20.453 -12.43 -28.438 1 87.75 170 VAL A CA 1
ATOM 1387 C C . VAL A 1 170 ? 20.234 -11.188 -29.297 1 87.75 170 VAL A C 1
ATOM 1389 O O . VAL A 1 170 ? 19.266 -11.125 -30.062 1 87.75 170 VAL A O 1
ATOM 1392 N N . SER A 1 171 ? 21.062 -10.242 -29.203 1 82.25 171 SER A N 1
ATOM 1393 C CA . SER A 1 171 ? 20.953 -9.008 -29.984 1 82.25 171 SER A CA 1
ATOM 1394 C C . SER A 1 171 ? 21.047 -9.289 -31.469 1 82.25 171 SER A C 1
ATOM 1396 O O . SER A 1 171 ? 20.375 -8.641 -32.281 1 82.25 171 SER A O 1
ATOM 1398 N N . LEU A 1 172 ? 21.719 -10.312 -31.828 1 82.56 172 LEU A N 1
ATOM 1399 C CA . LEU A 1 172 ? 21.984 -10.633 -33.219 1 82.56 172 LEU A CA 1
ATOM 1400 C C . LEU A 1 172 ? 20.906 -11.57 -33.781 1 82.56 172 LEU A C 1
ATOM 1402 O O . LEU A 1 172 ? 20.594 -11.539 -34.969 1 82.56 172 LEU A O 1
ATOM 1406 N N . GLU A 1 173 ? 20.281 -12.359 -32.938 1 86 173 GLU A N 1
ATOM 1407 C CA . GLU A 1 173 ? 19.406 -13.43 -33.375 1 86 173 GLU A CA 1
ATOM 1408 C C . GLU A 1 173 ? 17.953 -13.164 -32.969 1 86 173 GLU A C 1
ATOM 1410 O O . GLU A 1 173 ? 17.156 -14.102 -32.844 1 86 173 GLU A O 1
ATOM 1415 N N . LYS A 1 174 ? 17.656 -12.031 -32.688 1 83.44 174 LYS A N 1
ATOM 1416 C CA . LYS A 1 174 ? 16.359 -11.695 -32.094 1 83.44 174 LYS A CA 1
ATOM 1417 C C . LYS A 1 174 ? 15.203 -12.227 -32.938 1 83.44 174 LYS A C 1
ATOM 1419 O O . LYS A 1 174 ? 14.258 -12.805 -32.406 1 83.44 174 LYS A O 1
ATOM 1424 N N . ASP A 1 175 ? 15.25 -12.109 -34.25 1 82.81 175 ASP A N 1
ATOM 1425 C CA . ASP A 1 175 ? 14.156 -12.508 -35.156 1 82.81 175 ASP A CA 1
ATOM 1426 C C . ASP A 1 175 ? 14.07 -14.023 -35.281 1 82.81 175 ASP A C 1
ATOM 1428 O O . ASP A 1 175 ? 12.977 -14.578 -35.438 1 82.81 175 ASP A O 1
ATOM 1432 N N . LEU A 1 176 ? 15.094 -14.688 -35.125 1 85.56 176 LEU A N 1
ATOM 1433 C CA . LEU A 1 176 ? 15.141 -16.141 -35.25 1 85.56 176 LEU A CA 1
ATOM 1434 C C . LEU A 1 176 ? 14.641 -16.828 -34 1 85.56 176 LEU A C 1
ATOM 1436 O O . LEU A 1 176 ? 14.258 -18 -34.031 1 85.56 176 LEU A O 1
ATOM 1440 N N . LEU A 1 177 ? 14.555 -16.156 -32.969 1 89.38 177 LEU A N 1
ATOM 1441 C CA . LEU A 1 177 ? 14.242 -16.734 -31.672 1 89.38 177 LEU A CA 1
ATOM 1442 C C . LEU A 1 177 ? 12.742 -16.672 -31.391 1 89.38 177 LEU A C 1
ATOM 1444 O O . LEU A 1 177 ? 12.273 -17.203 -30.391 1 89.38 177 LEU A O 1
ATOM 1448 N N . LYS A 1 178 ? 11.992 -16.203 -32.281 1 92.12 178 LYS A N 1
ATOM 1449 C CA . LYS A 1 178 ? 10.555 -16.062 -32.062 1 92.12 178 LYS A CA 1
ATOM 1450 C C . LYS A 1 178 ? 9.875 -17.422 -32.031 1 92.12 178 LYS A C 1
ATOM 1452 O O . LYS A 1 178 ? 9.984 -18.203 -32.969 1 92.12 178 LYS A O 1
ATOM 1457 N N . PRO A 1 179 ? 9.133 -17.672 -30.953 1 95.94 179 PRO A N 1
ATOM 1458 C CA . PRO A 1 179 ? 8.484 -18.984 -30.828 1 95.94 179 PRO A CA 1
ATOM 1459 C C . PRO A 1 179 ? 7.227 -19.094 -31.688 1 95.94 179 PRO A C 1
ATOM 1461 O O . PRO A 1 179 ? 6.586 -18.094 -31.984 1 95.94 179 PRO A O 1
ATOM 1464 N N . LYS A 1 180 ? 6.918 -20.375 -32.094 1 95.56 180 LYS A N 1
ATOM 1465 C CA . LYS A 1 180 ? 5.695 -20.703 -32.812 1 95.56 180 LYS A CA 1
ATOM 1466 C C . LYS A 1 180 ? 4.984 -21.891 -32.188 1 95.56 180 LYS A C 1
ATOM 1468 O O . LYS A 1 180 ? 5.633 -22.812 -31.672 1 95.56 180 LYS A O 1
ATOM 1473 N N . VAL A 1 181 ? 3.633 -21.797 -32.281 1 97.12 181 VAL A N 1
ATOM 1474 C CA . VAL A 1 181 ? 2.859 -22.891 -31.719 1 97.12 181 VAL A CA 1
ATOM 1475 C C . VAL A 1 181 ? 1.514 -23 -32.438 1 97.12 181 VAL A C 1
ATOM 1477 O O . VAL A 1 181 ? 1.023 -22.031 -33 1 97.12 181 VAL A O 1
ATOM 1480 N N . SER A 1 182 ? 0.979 -24.188 -32.5 1 97 182 SER A N 1
ATOM 1481 C CA . SER A 1 182 ? -0.392 -24.453 -32.938 1 97 182 SER A CA 1
ATOM 1482 C C . SER A 1 182 ? -1.152 -25.25 -31.875 1 97 182 SER A C 1
ATOM 1484 O O . SER A 1 182 ? -0.601 -26.172 -31.266 1 97 182 SER A O 1
ATOM 1486 N N . VAL A 1 183 ? -2.373 -24.812 -31.688 1 96.81 183 VAL A N 1
ATOM 1487 C CA . VAL A 1 183 ? -3.189 -25.453 -30.672 1 96.81 183 VAL A CA 1
ATOM 1488 C C . VAL A 1 183 ? -4.5 -25.938 -31.281 1 96.81 183 VAL A C 1
ATOM 1490 O O . VAL A 1 183 ? -5.039 -25.312 -32.188 1 96.81 183 VAL A O 1
ATOM 1493 N N . LYS A 1 184 ? -4.992 -27.109 -30.812 1 94.56 184 LYS A N 1
ATOM 1494 C CA . LYS A 1 184 ? -6.277 -27.672 -31.234 1 94.56 184 LYS A CA 1
ATOM 1495 C C . LYS A 1 184 ? -7.117 -28.078 -30.016 1 94.56 184 LYS A C 1
ATOM 1497 O O . LYS A 1 184 ? -6.66 -28.828 -29.172 1 94.56 184 LYS A O 1
ATOM 1502 N N . ALA A 1 185 ? -8.312 -27.562 -30.031 1 91.56 185 ALA A N 1
ATOM 1503 C CA . ALA A 1 185 ? -9.227 -27.969 -28.969 1 91.56 185 ALA A CA 1
ATOM 1504 C C . ALA A 1 185 ? -9.656 -29.422 -29.156 1 91.56 185 ALA A C 1
ATOM 1506 O O . ALA A 1 185 ? -9.93 -29.859 -30.281 1 91.56 185 ALA A O 1
ATOM 1507 N N . GLU A 1 186 ? -9.594 -30.203 -28.172 1 86.5 186 GLU A N 1
ATOM 1508 C CA . GLU A 1 186 ? -9.969 -31.609 -28.266 1 86.5 186 GLU A CA 1
ATOM 1509 C C . GLU A 1 186 ? -11.484 -31.781 -28.203 1 86.5 186 GLU A C 1
ATOM 1511 O O . GLU A 1 186 ? -12.008 -32.844 -28.547 1 86.5 186 GLU A O 1
ATOM 1516 N N . GLY A 1 187 ? -12.273 -30.859 -28.219 1 65.94 187 GLY A N 1
ATOM 1517 C CA . GLY A 1 187 ? -13.719 -30.938 -28.281 1 65.94 187 GLY A CA 1
ATOM 1518 C C . GLY A 1 187 ? -14.359 -31.359 -26.969 1 65.94 187 GLY A C 1
ATOM 1519 O O . GLY A 1 187 ? -15.586 -31.344 -26.844 1 65.94 187 GLY A O 1
ATOM 1520 N N . PHE A 1 188 ? -13.641 -32.125 -26.047 1 57.22 188 PHE A N 1
ATOM 1521 C CA . PHE A 1 188 ? -14.305 -32.656 -24.859 1 57.22 188 PHE A CA 1
ATOM 1522 C C . PHE A 1 188 ? -14.555 -31.531 -23.859 1 57.22 188 PHE A C 1
ATOM 1524 O O . PHE A 1 188 ? -13.617 -31.031 -23.234 1 57.22 188 PHE A O 1
ATOM 1531 N N . PHE A 1 189 ? -15.5 -30.578 -24.188 1 59 189 PHE A N 1
ATOM 1532 C CA . PHE A 1 189 ? -15.953 -29.516 -23.297 1 59 189 PHE A CA 1
ATOM 1533 C C . PHE A 1 189 ? -17.016 -30.031 -22.328 1 59 189 PHE A C 1
ATOM 1535 O O . PHE A 1 189 ? -17.938 -30.75 -22.734 1 59 189 PHE A O 1
ATOM 1542 N N . PHE A 1 190 ? -16.609 -30.047 -21.016 1 64.44 190 PHE A N 1
ATOM 1543 C CA . PHE A 1 190 ? -17.734 -30.375 -20.141 1 64.44 190 PHE A CA 1
ATOM 1544 C C . PHE A 1 190 ? -18.953 -29.531 -20.5 1 64.44 190 PHE A C 1
ATOM 1546 O O . PHE A 1 190 ? -18.859 -28.297 -20.625 1 64.44 190 PHE A O 1
ATOM 1553 N N . SER A 1 191 ? -20.016 -30.281 -20.766 1 77.69 191 SER A N 1
ATOM 1554 C CA . SER A 1 191 ? -21.281 -29.703 -21.219 1 77.69 191 SER A CA 1
ATOM 1555 C C . SER A 1 191 ? -21.938 -28.859 -20.125 1 77.69 191 SER A C 1
ATOM 1557 O O . SER A 1 191 ? -21.641 -29.047 -18.938 1 77.69 191 SER A O 1
ATOM 1559 N N . LYS A 1 192 ? -22.609 -27.984 -20.547 1 87.19 192 LYS A N 1
ATOM 1560 C CA . LYS A 1 192 ? -23.438 -27.172 -19.672 1 87.19 192 LYS A CA 1
ATOM 1561 C C . LYS A 1 192 ? -24.281 -28.062 -18.734 1 87.19 192 LYS A C 1
ATOM 1563 O O . LYS A 1 192 ? -24.422 -27.75 -17.547 1 87.19 192 LYS A O 1
ATOM 1568 N N . ASP A 1 193 ? -24.625 -29.172 -19.234 1 89.75 193 ASP A N 1
ATOM 1569 C CA . ASP A 1 193 ? -25.469 -30.094 -18.453 1 89.75 193 ASP A CA 1
ATOM 1570 C C . ASP A 1 193 ? -24.672 -30.75 -17.328 1 89.75 193 ASP A C 1
ATOM 1572 O O . ASP A 1 193 ? -25.156 -30.906 -16.219 1 89.75 193 ASP A O 1
ATOM 1576 N N . THR A 1 194 ? -23.5 -31.141 -17.688 1 91 194 THR A N 1
ATOM 1577 C CA . THR A 1 194 ? -22.656 -31.75 -16.672 1 91 194 THR A CA 1
ATOM 1578 C C . THR A 1 194 ? -22.328 -30.75 -15.562 1 91 194 THR A C 1
ATOM 158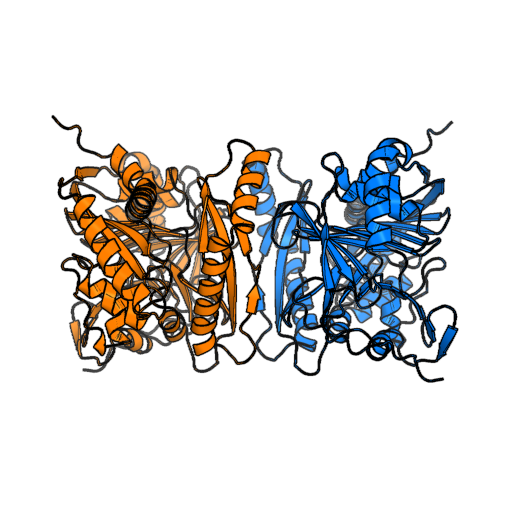0 O O . THR A 1 194 ? -22.328 -31.109 -14.383 1 91 194 THR A O 1
ATOM 1583 N N . HIS A 1 195 ? -22.062 -29.594 -15.945 1 92.56 195 HIS A N 1
ATOM 1584 C CA . HIS A 1 195 ? -21.766 -28.562 -14.953 1 92.56 195 HIS A CA 1
ATOM 1585 C C . HIS A 1 195 ? -22.984 -28.297 -14.07 1 92.56 195 HIS A C 1
ATOM 1587 O O . HIS A 1 195 ? -22.844 -28.078 -12.867 1 92.56 195 HIS A O 1
ATOM 1593 N N . LYS A 1 196 ? -24.094 -28.281 -14.664 1 94.56 196 LYS A N 1
ATOM 1594 C CA . LYS A 1 196 ? -25.328 -28.078 -13.898 1 94.56 196 LYS A CA 1
ATOM 1595 C C . LYS A 1 196 ? -25.484 -29.156 -12.828 1 94.56 196 LYS A C 1
ATOM 1597 O O . LYS A 1 196 ? -25.859 -28.844 -11.688 1 94.56 196 LYS A O 1
ATOM 1602 N N . GLU A 1 197 ? -25.219 -30.312 -13.219 1 95.19 197 GLU A N 1
ATOM 1603 C CA . GLU A 1 197 ? -25.297 -31.422 -12.258 1 95.19 197 GLU A CA 1
ATOM 1604 C C . GLU A 1 197 ? -24.328 -31.188 -11.094 1 95.19 197 GLU A C 1
ATOM 1606 O O . GLU A 1 197 ? -24.688 -31.438 -9.938 1 95.19 197 GLU A O 1
ATOM 1611 N N . MET A 1 198 ? -23.141 -30.828 -11.383 1 95.62 198 MET A N 1
ATOM 1612 C CA . MET A 1 198 ? -22.141 -30.562 -10.352 1 95.62 198 MET A CA 1
ATOM 1613 C C . MET A 1 198 ? -22.594 -29.453 -9.422 1 95.62 198 MET A C 1
ATOM 1615 O O . MET A 1 198 ? -22.438 -29.547 -8.203 1 95.62 198 MET A O 1
ATOM 1619 N N . VAL A 1 199 ? -23.156 -28.391 -10 1 95.81 199 VAL A N 1
ATOM 1620 C CA . VAL A 1 199 ? -23.641 -27.266 -9.219 1 95.81 199 VAL A CA 1
ATOM 1621 C C . VAL A 1 199 ? -24.781 -27.703 -8.312 1 95.81 199 VAL A C 1
ATOM 1623 O O . VAL A 1 199 ? -24.812 -27.375 -7.125 1 95.81 199 VAL A O 1
ATOM 1626 N N . ASP A 1 200 ? -25.703 -28.5 -8.836 1 96.38 200 ASP A N 1
ATOM 1627 C CA . ASP A 1 200 ? -26.844 -28.969 -8.062 1 96.38 200 ASP A CA 1
ATOM 1628 C C . ASP A 1 200 ? -26.391 -29.828 -6.891 1 96.38 200 ASP A C 1
ATOM 1630 O O . ASP A 1 200 ? -26.891 -29.688 -5.777 1 96.38 200 ASP A O 1
ATOM 1634 N N . GLU A 1 201 ? -25.5 -30.656 -7.188 1 96.88 201 GLU A N 1
ATOM 1635 C CA . GLU A 1 201 ? -24.953 -31.5 -6.121 1 96.88 201 GLU A CA 1
ATOM 1636 C C . GLU A 1 201 ? -24.281 -30.672 -5.039 1 96.88 201 GLU A C 1
ATOM 1638 O O . GLU A 1 201 ? -24.422 -30.953 -3.85 1 96.88 201 GLU A O 1
ATOM 1643 N N . THR A 1 202 ? -23.516 -29.719 -5.426 1 97.12 202 THR A N 1
ATOM 1644 C CA . THR A 1 202 ? -22.844 -28.844 -4.484 1 97.12 202 THR A CA 1
ATOM 1645 C C . THR A 1 202 ? -23.844 -28.047 -3.654 1 97.12 202 THR A C 1
ATOM 1647 O O . THR A 1 202 ? -23.641 -27.844 -2.455 1 97.12 202 THR A O 1
ATOM 1650 N N . LEU A 1 203 ? -24.922 -27.594 -4.262 1 96.5 203 LEU A N 1
ATOM 1651 C CA . LEU A 1 203 ? -25.953 -26.844 -3.568 1 96.5 203 LEU A CA 1
ATOM 1652 C C . LEU A 1 203 ? -26.609 -27.688 -2.477 1 96.5 203 LEU A C 1
ATOM 1654 O O . LEU A 1 203 ? -27 -27.156 -1.434 1 96.5 203 LEU A O 1
ATOM 1658 N N . GLU A 1 204 ? -26.75 -28.922 -2.717 1 97.38 204 GLU A N 1
ATOM 1659 C CA . GLU A 1 204 ? -27.25 -29.828 -1.686 1 97.38 204 GLU A CA 1
ATOM 1660 C C . GLU A 1 204 ? -26.344 -29.844 -0.465 1 97.38 204 GLU A C 1
ATOM 1662 O O . GLU A 1 204 ? -26.812 -29.891 0.672 1 97.38 204 GLU A O 1
ATOM 1667 N N . GLU A 1 205 ? -25.047 -29.828 -0.737 1 97.12 205 GLU A N 1
ATOM 1668 C CA . GLU A 1 205 ? -24.078 -29.781 0.35 1 97.12 205 GLU A CA 1
ATOM 1669 C C . GLU A 1 205 ? -24.172 -28.484 1.129 1 97.12 205 GLU A C 1
ATOM 1671 O O . GLU A 1 205 ? -24.047 -28.469 2.354 1 97.12 205 GLU A O 1
ATOM 1676 N N . VAL A 1 206 ? -24.406 -27.375 0.437 1 95.31 206 VAL A N 1
ATOM 1677 C CA . VAL A 1 206 ? -24.562 -26.062 1.05 1 95.31 206 VAL A CA 1
ATOM 1678 C C . VAL A 1 206 ? -25.812 -26.047 1.916 1 95.31 206 VAL A C 1
ATOM 1680 O O . VAL A 1 206 ? -25.781 -25.594 3.066 1 95.31 206 VAL A O 1
ATOM 1683 N N . LYS A 1 207 ? -26.875 -26.531 1.43 1 95.62 207 LYS A N 1
ATOM 1684 C CA . LYS A 1 207 ? -28.141 -26.562 2.152 1 95.62 207 LYS A CA 1
ATOM 1685 C C . LYS A 1 207 ? -28.047 -27.438 3.402 1 95.62 207 LYS A C 1
ATOM 1687 O O . LYS A 1 207 ? -28.672 -27.141 4.422 1 95.62 207 LYS A O 1
ATOM 1692 N N . ALA A 1 208 ? -27.234 -28.406 3.289 1 96.38 208 ALA A N 1
ATOM 1693 C CA . ALA A 1 208 ? -27.031 -29.328 4.406 1 96.38 208 ALA A CA 1
ATOM 1694 C C . ALA A 1 208 ? -26.109 -28.734 5.457 1 96.38 208 ALA A C 1
ATOM 1696 O O . ALA A 1 208 ? -25.969 -29.281 6.551 1 96.38 208 ALA A O 1
ATOM 1697 N N . GLY A 1 209 ? -25.406 -27.672 5.09 1 93.69 209 GLY A N 1
ATOM 1698 C CA . GLY A 1 209 ? -24.547 -26.984 6.043 1 93.69 209 GLY A CA 1
ATOM 1699 C C . GLY A 1 209 ? -23.125 -27.531 6.059 1 93.69 209 GLY A C 1
ATOM 1700 O O . GLY A 1 209 ? -22.344 -27.203 6.949 1 93.69 209 GLY A O 1
ATOM 1701 N N . ASN A 1 210 ? -22.781 -28.391 5.066 1 94.44 210 ASN A N 1
ATOM 1702 C CA . ASN A 1 210 ? -21.453 -28.969 5.027 1 94.44 210 ASN A CA 1
ATOM 1703 C C . ASN A 1 210 ? -20.406 -27.969 4.539 1 94.44 210 ASN A C 1
ATOM 1705 O O . ASN A 1 210 ? -19.219 -28.125 4.812 1 94.44 210 ASN A O 1
ATOM 1709 N N . THR A 1 211 ? -20.828 -27 3.793 1 94.81 211 THR A N 1
ATOM 1710 C CA . THR A 1 211 ? -19.969 -25.922 3.303 1 94.81 211 THR A CA 1
ATOM 1711 C C . THR A 1 211 ? -20.781 -24.641 3.064 1 94.81 211 THR A C 1
ATOM 1713 O O . THR A 1 211 ? -21.969 -24.703 2.744 1 94.81 211 THR A O 1
ATOM 1716 N N . PHE A 1 212 ? -20.094 -23.531 3.332 1 89.94 212 PHE A N 1
ATOM 1717 C CA . PHE A 1 212 ? -20.734 -22.25 3.037 1 89.94 212 PHE A CA 1
ATOM 1718 C C . PHE A 1 212 ? -20.516 -21.859 1.578 1 89.94 212 PHE A C 1
ATOM 1720 O O . PHE A 1 212 ? -21.344 -21.172 0.989 1 89.94 212 PHE A O 1
ATOM 1727 N N . GLN A 1 213 ? -19.422 -22.25 1.095 1 91.12 213 GLN A N 1
ATOM 1728 C CA . GLN A 1 213 ? -19.031 -22.016 -0.289 1 91.12 213 GLN A CA 1
ATOM 1729 C C . GLN A 1 213 ? -18.062 -23.094 -0.779 1 91.12 213 GLN A C 1
ATOM 1731 O O . GLN A 1 213 ? -17.219 -23.578 -0.021 1 91.12 213 GLN A O 1
ATOM 1736 N N . CYS A 1 214 ? -18.25 -23.453 -2.021 1 94.56 214 CYS A N 1
ATOM 1737 C CA . CYS A 1 214 ? -17.391 -24.453 -2.613 1 94.56 214 CYS A CA 1
ATOM 1738 C C . CYS A 1 214 ? -17.062 -24.125 -4.062 1 94.56 214 CYS A C 1
ATOM 1740 O O . CYS A 1 214 ? -17.953 -23.828 -4.852 1 94.56 214 CYS A O 1
ATOM 1742 N N . GLN A 1 215 ? -15.82 -24.188 -4.41 1 94.31 215 GLN A N 1
ATOM 1743 C CA . GLN A 1 215 ? -15.391 -23.859 -5.762 1 94.31 215 GLN A CA 1
ATOM 1744 C C . GLN A 1 215 ? -15.43 -25.078 -6.668 1 94.31 215 GLN A C 1
ATOM 1746 O O . GLN A 1 215 ? -14.688 -26.047 -6.449 1 94.31 215 GLN A O 1
ATOM 1751 N N . ILE A 1 216 ? -16.266 -25.016 -7.699 1 94.69 216 ILE A N 1
ATOM 1752 C CA . ILE A 1 216 ? -16.438 -26.125 -8.625 1 94.69 216 ILE A CA 1
ATOM 1753 C C . ILE A 1 216 ? -16.141 -25.672 -10.047 1 94.69 216 ILE A C 1
ATOM 1755 O O . ILE A 1 216 ? -16.594 -24.594 -10.461 1 94.69 216 ILE A O 1
ATOM 1759 N N . GLY A 1 217 ? -15.344 -26.453 -10.711 1 91.5 217 GLY A N 1
ATOM 1760 C CA . GLY A 1 217 ? -15.031 -26.078 -12.078 1 91.5 217 GLY A CA 1
ATOM 1761 C C . GLY A 1 217 ? -14.703 -27.25 -12.969 1 91.5 217 GLY A C 1
ATOM 1762 O O . GLY A 1 217 ? -15.031 -28.391 -12.641 1 91.5 217 GLY A O 1
ATOM 1763 N N . PHE A 1 218 ? -14.336 -26.984 -14.211 1 91 218 PHE A N 1
ATOM 1764 C CA . PHE A 1 218 ? -13.953 -28 -15.188 1 91 218 PHE A CA 1
ATOM 1765 C C . PHE A 1 218 ? -12.812 -27.484 -16.062 1 91 218 PHE A C 1
ATOM 1767 O O . PHE A 1 218 ? -12.414 -26.328 -15.977 1 91 218 PHE A O 1
ATOM 1774 N N . GLU A 1 219 ? -12.195 -28.406 -16.812 1 92.94 219 GLU A N 1
ATOM 1775 C CA . GLU A 1 219 ? -11.078 -28.062 -17.672 1 92.94 219 GLU A CA 1
ATOM 1776 C C . GLU A 1 219 ? -11.453 -28.219 -19.141 1 92.94 219 GLU A C 1
ATOM 1778 O O . GLU A 1 219 ? -12.422 -28.906 -19.484 1 92.94 219 GLU A O 1
ATOM 1783 N N . GLU A 1 220 ? -10.836 -27.516 -19.953 1 92.31 220 GLU A N 1
ATOM 1784 C CA . GLU A 1 220 ? -10.805 -27.734 -21.391 1 92.31 220 GLU A CA 1
ATOM 1785 C C . GLU A 1 220 ? -9.422 -28.203 -21.844 1 92.31 220 GLU A C 1
ATOM 1787 O O . GLU A 1 220 ? -8.406 -27.656 -21.406 1 92.31 220 GLU A O 1
ATOM 1792 N N . LYS A 1 221 ? -9.438 -29.234 -22.688 1 93.94 221 LYS A N 1
ATOM 1793 C CA . LYS A 1 221 ? -8.18 -29.844 -23.109 1 93.94 221 LYS A CA 1
ATOM 1794 C C . LYS A 1 221 ? -7.816 -29.422 -24.531 1 93.94 221 LYS A C 1
ATOM 1796 O O . LYS A 1 221 ? -8.703 -29.188 -25.344 1 93.94 221 LYS A O 1
ATOM 1801 N N . PHE A 1 222 ? -6.543 -29.406 -24.734 1 95.38 222 PHE A N 1
ATOM 1802 C CA . PHE A 1 222 ? -6.008 -29 -26.031 1 95.38 222 PHE A CA 1
ATOM 1803 C C . PHE A 1 222 ? -4.816 -29.859 -26.422 1 95.38 222 PHE A C 1
ATOM 1805 O O . PHE A 1 222 ? -4.125 -30.406 -25.562 1 95.38 222 PHE A O 1
ATOM 1812 N N . THR A 1 223 ? -4.641 -30 -27.734 1 96.5 223 THR A N 1
ATOM 1813 C CA . THR A 1 223 ? -3.365 -30.469 -28.266 1 96.5 223 THR A CA 1
ATOM 1814 C C . THR A 1 223 ? -2.463 -29.297 -28.625 1 96.5 223 THR A C 1
ATOM 1816 O O . THR A 1 223 ? -2.91 -28.328 -29.25 1 96.5 223 THR A O 1
ATOM 1819 N N . VAL A 1 224 ? -1.22 -29.406 -28.203 1 97.5 224 VAL A N 1
ATOM 1820 C CA . VAL A 1 224 ? -0.281 -28.297 -28.375 1 97.5 224 VAL A CA 1
ATOM 1821 C C . VAL A 1 224 ? 0.909 -28.766 -29.219 1 97.5 224 VAL A C 1
ATOM 1823 O O . VAL A 1 224 ? 1.613 -29.703 -28.844 1 97.5 224 VAL A O 1
ATOM 1826 N N . ASN A 1 225 ? 1.141 -28.125 -30.359 1 97.44 225 ASN A N 1
ATOM 1827 C CA . ASN A 1 225 ? 2.291 -28.422 -31.203 1 97.44 225 ASN A CA 1
ATOM 1828 C C . ASN A 1 225 ? 3.188 -27.188 -31.375 1 97.44 225 ASN A C 1
ATOM 1830 O O . ASN A 1 225 ? 2.732 -26.141 -31.844 1 97.44 225 ASN A O 1
ATOM 1834 N N . GLY A 1 226 ? 4.398 -27.406 -30.953 1 96.81 226 GLY A N 1
ATOM 1835 C CA . GLY A 1 226 ? 5.332 -26.297 -31.016 1 96.81 226 GLY A CA 1
ATOM 1836 C C . GLY A 1 226 ? 5.77 -25.781 -29.656 1 96.81 226 GLY A C 1
ATOM 1837 O O . GLY A 1 226 ? 5.863 -26.562 -28.703 1 96.81 226 GLY A O 1
ATOM 1838 N N . ASN A 1 227 ? 6.176 -24.469 -29.594 1 97.69 227 ASN A N 1
ATOM 1839 C CA . ASN A 1 227 ? 6.73 -23.891 -28.391 1 97.69 227 ASN A CA 1
ATOM 1840 C C . ASN A 1 227 ? 5.684 -23.078 -27.625 1 97.69 227 ASN A C 1
ATOM 1842 O O . ASN A 1 227 ? 5.297 -21.984 -28.062 1 97.69 227 ASN A O 1
ATOM 1846 N N . PRO A 1 228 ? 5.344 -23.453 -26.422 1 97.94 228 PRO A N 1
ATOM 1847 C CA . PRO A 1 228 ? 4.277 -22.797 -25.656 1 97.94 228 PRO A CA 1
ATOM 1848 C C . PRO A 1 228 ? 4.629 -21.359 -25.281 1 97.94 228 PRO A C 1
ATOM 1850 O O . PRO A 1 228 ? 3.752 -20.594 -24.875 1 97.94 228 PRO A O 1
ATOM 1853 N N . LEU A 1 229 ? 5.883 -20.969 -25.391 1 98.19 229 LEU A N 1
ATOM 1854 C CA . LEU A 1 229 ? 6.277 -19.594 -25.094 1 98.19 229 LEU A CA 1
ATOM 1855 C C . LEU A 1 229 ? 5.5 -18.594 -25.953 1 98.19 229 LEU A C 1
ATOM 1857 O O . LEU A 1 229 ? 5.215 -17.484 -25.516 1 98.19 229 LEU A O 1
ATOM 1861 N N . ALA A 1 230 ? 5.09 -19.016 -27.141 1 97.62 230 ALA A N 1
ATOM 1862 C CA . ALA A 1 230 ? 4.297 -18.172 -28.031 1 97.62 230 ALA A CA 1
ATOM 1863 C C . ALA A 1 230 ? 2.953 -17.812 -27.391 1 97.62 230 ALA A C 1
ATOM 1865 O O . ALA A 1 230 ? 2.467 -16.703 -27.531 1 97.62 230 ALA A O 1
ATOM 1866 N N . ILE A 1 231 ? 2.389 -18.781 -26.75 1 97.56 231 ILE A N 1
ATOM 1867 C CA . ILE A 1 231 ? 1.121 -18.547 -26.062 1 97.56 231 ILE A CA 1
ATOM 1868 C C . ILE A 1 231 ? 1.323 -17.562 -24.922 1 97.56 231 ILE A C 1
ATOM 1870 O O . ILE A 1 231 ? 0.517 -16.641 -24.734 1 97.56 231 ILE A O 1
ATOM 1874 N N . TYR A 1 232 ? 2.393 -17.703 -24.219 1 97.5 232 TYR A N 1
ATOM 1875 C CA . TYR A 1 232 ? 2.693 -16.812 -23.109 1 97.5 232 TYR A CA 1
ATOM 1876 C C . TYR A 1 232 ? 2.838 -15.375 -23.594 1 97.5 232 TYR A C 1
ATOM 1878 O O . TYR A 1 232 ? 2.33 -14.445 -22.953 1 97.5 232 TYR A O 1
ATOM 1886 N N . GLU A 1 233 ? 3.592 -15.211 -24.656 1 96.38 233 GLU A N 1
ATOM 1887 C CA . GLU A 1 233 ? 3.812 -13.875 -25.188 1 96.38 233 GLU A CA 1
ATOM 1888 C C . GLU A 1 233 ? 2.496 -13.219 -25.594 1 96.38 233 GLU A C 1
ATOM 1890 O O . GLU A 1 233 ? 2.322 -12.008 -25.422 1 96.38 233 GLU A O 1
ATOM 1895 N N . THR A 1 234 ? 1.557 -14.016 -26.094 1 95.44 234 THR A N 1
ATOM 1896 C CA . THR A 1 234 ? 0.228 -13.5 -26.406 1 95.44 234 THR A CA 1
ATOM 1897 C C . THR A 1 234 ? -0.527 -13.133 -25.141 1 95.44 234 THR A C 1
ATOM 1899 O O . THR A 1 234 ? -1.159 -12.078 -25.062 1 95.44 234 THR A O 1
ATOM 1902 N N . LEU A 1 235 ? -0.426 -14.008 -24.203 1 93.62 235 LEU A N 1
ATOM 1903 C CA . LEU A 1 235 ? -1.094 -13.789 -22.922 1 93.62 235 LEU A CA 1
ATOM 1904 C C . LEU A 1 235 ? -0.584 -12.508 -22.25 1 93.62 235 LEU A C 1
ATOM 1906 O O . LEU A 1 235 ? -1.368 -11.742 -21.688 1 93.62 235 LEU A O 1
ATOM 1910 N N . ARG A 1 236 ? 0.695 -12.281 -22.297 1 92 236 ARG A N 1
ATOM 1911 C CA . ARG A 1 236 ? 1.346 -11.102 -21.734 1 92 236 ARG A CA 1
ATOM 1912 C C . ARG A 1 236 ? 0.75 -9.82 -22.328 1 92 236 ARG A C 1
ATOM 1914 O O . ARG A 1 236 ? 0.624 -8.812 -21.625 1 92 236 ARG A O 1
ATOM 1921 N N . LYS A 1 237 ? 0.406 -9.859 -23.531 1 89.62 237 LYS A N 1
ATOM 1922 C CA . LYS A 1 237 ? -0.11 -8.695 -24.25 1 89.62 237 LYS A CA 1
ATOM 1923 C C . LYS A 1 237 ? -1.587 -8.469 -23.938 1 89.62 237 LYS A C 1
ATOM 1925 O O . LYS A 1 237 ? -2.018 -7.332 -23.734 1 89.62 237 LYS A O 1
ATOM 1930 N N . ILE A 1 238 ? -2.303 -9.453 -23.828 1 86.5 238 ILE A N 1
ATOM 1931 C CA . ILE A 1 238 ? -3.754 -9.312 -23.812 1 86.5 238 ILE A CA 1
ATOM 1932 C C . ILE A 1 238 ? -4.242 -9.219 -22.359 1 86.5 238 ILE A C 1
ATOM 1934 O O . ILE A 1 238 ? -5.297 -8.633 -22.094 1 86.5 238 ILE A O 1
ATOM 1938 N N . ASN A 1 239 ? -3.514 -9.867 -21.484 1 86.19 239 ASN A N 1
ATOM 1939 C CA . ASN A 1 239 ? -3.967 -9.883 -20.094 1 86.19 239 ASN A CA 1
ATOM 1940 C C . ASN A 1 239 ? -2.814 -9.648 -19.125 1 86.19 239 ASN A C 1
ATOM 1942 O O . ASN A 1 239 ? -2.555 -10.477 -18.25 1 86.19 239 ASN A O 1
ATOM 1946 N N . PRO A 1 240 ? -2.207 -8.477 -19.25 1 88.62 240 PRO A N 1
ATOM 1947 C CA . PRO A 1 240 ? -1.169 -8.203 -18.25 1 88.62 240 PRO A CA 1
ATOM 1948 C C . PRO A 1 240 ? -1.693 -8.266 -16.828 1 88.62 240 PRO A C 1
ATOM 1950 O O . PRO A 1 240 ? -2.789 -7.77 -16.547 1 88.62 240 PRO A O 1
ATOM 1953 N N . SER A 1 241 ? -0.979 -8.945 -15.969 1 89.19 241 SER A N 1
ATOM 1954 C CA . SER A 1 241 ? -1.409 -9.172 -14.594 1 89.19 241 SER A CA 1
ATOM 1955 C C . SER A 1 241 ? -0.263 -8.953 -13.609 1 89.19 241 SER A C 1
ATOM 1957 O O . SER A 1 241 ? 0.904 -8.93 -14.008 1 89.19 241 SER A O 1
ATOM 1959 N N . PRO A 1 242 ? -0.56 -8.797 -12.391 1 88.81 242 PRO A N 1
ATOM 1960 C CA . PRO A 1 242 ? 0.489 -8.578 -11.391 1 88.81 242 PRO A CA 1
ATOM 1961 C C . PRO A 1 242 ? 1.415 -9.789 -11.242 1 88.81 242 PRO A C 1
ATOM 1963 O O . PRO A 1 242 ? 2.586 -9.625 -10.883 1 88.81 242 PRO A O 1
ATOM 1966 N N . HIS A 1 243 ? 0.905 -10.992 -11.492 1 93.56 243 HIS A N 1
ATOM 1967 C CA . HIS A 1 243 ? 1.728 -12.188 -11.359 1 93.56 243 HIS A CA 1
ATOM 1968 C C . HIS A 1 243 ? 1.77 -12.969 -12.672 1 93.56 243 HIS A C 1
ATOM 1970 O O . HIS A 1 243 ? 0.886 -13.789 -12.938 1 93.56 243 HIS A O 1
ATOM 1976 N N . MET A 1 244 ? 2.816 -12.719 -13.391 1 96 244 MET A N 1
ATOM 1977 C CA . MET A 1 244 ? 3.078 -13.445 -14.633 1 96 244 MET A CA 1
ATOM 1978 C C . MET A 1 244 ? 4.191 -14.469 -14.438 1 96 244 MET A C 1
ATOM 1980 O O . MET A 1 244 ? 5.211 -14.18 -13.812 1 96 244 MET A O 1
ATOM 1984 N N . TYR A 1 245 ? 3.959 -15.617 -15 1 98.38 245 TYR A N 1
ATOM 1985 C CA . TYR A 1 245 ? 4.973 -16.641 -14.797 1 98.38 245 TYR A CA 1
ATOM 1986 C C . TYR A 1 245 ? 5.039 -17.594 -15.992 1 98.38 245 TYR A C 1
ATOM 1988 O O . TYR A 1 245 ? 4.016 -17.875 -16.625 1 98.38 245 TYR A O 1
ATOM 1996 N N . TYR A 1 246 ? 6.141 -17.953 -16.359 1 98.75 246 TYR A N 1
ATOM 1997 C CA . TYR A 1 246 ? 6.5 -19.078 -17.219 1 98.75 246 TYR A CA 1
ATOM 1998 C C . TYR A 1 246 ? 7.516 -19.984 -16.531 1 98.75 246 TYR A C 1
ATOM 2000 O O . TYR A 1 246 ? 8.664 -19.594 -16.328 1 98.75 246 TYR A O 1
ATOM 2008 N N . VAL A 1 247 ? 7.074 -21.172 -16.188 1 98.88 247 VAL A N 1
ATOM 2009 C CA . VAL A 1 247 ? 7.918 -22.141 -15.492 1 98.88 247 VAL A CA 1
ATOM 2010 C C . VAL A 1 247 ? 8 -23.438 -16.312 1 98.88 247 VAL A C 1
ATOM 2012 O O . VAL A 1 247 ? 6.984 -24.078 -16.562 1 98.88 247 VAL A O 1
ATOM 2015 N N . LYS A 1 248 ? 9.242 -23.766 -16.641 1 98.88 248 LYS A N 1
ATOM 2016 C CA . LYS A 1 248 ? 9.477 -24.906 -17.516 1 98.88 248 LYS A CA 1
ATOM 2017 C C . LYS A 1 248 ? 10.344 -25.953 -16.828 1 98.88 248 LYS A C 1
ATOM 2019 O O . LYS A 1 248 ? 11.445 -25.656 -16.375 1 98.88 248 LYS A O 1
ATOM 2024 N N . PHE A 1 249 ? 9.812 -27.094 -16.688 1 98.69 249 PHE A N 1
ATOM 2025 C CA . PHE A 1 249 ? 10.531 -28.297 -16.266 1 98.69 249 PHE A CA 1
ATOM 2026 C C . PHE A 1 249 ? 10.508 -29.359 -17.344 1 98.69 249 PHE A C 1
ATOM 2028 O O . PHE A 1 249 ? 9.617 -30.219 -17.375 1 98.69 249 PHE A O 1
ATOM 2035 N N . LYS A 1 250 ? 11.5 -29.344 -18.203 1 97.5 250 LYS A N 1
ATOM 2036 C CA . LYS A 1 250 ? 11.594 -30.297 -19.312 1 97.5 250 LYS A CA 1
ATOM 2037 C C . LYS A 1 250 ? 10.312 -30.297 -20.141 1 97.5 250 LYS A C 1
ATOM 2039 O O . LYS A 1 250 ? 9.984 -29.297 -20.797 1 97.5 250 LYS A O 1
ATOM 2044 N N . LYS A 1 251 ? 9.5 -31.344 -19.938 1 97.06 251 LYS A N 1
ATOM 2045 C CA . LYS A 1 251 ? 8.328 -31.484 -20.812 1 97.06 251 LYS A CA 1
ATOM 2046 C C . LYS A 1 251 ? 7.121 -30.766 -20.219 1 97.06 251 LYS A C 1
ATOM 2048 O O . LYS A 1 251 ? 6.059 -30.719 -20.844 1 97.06 251 LYS A O 1
ATOM 2053 N N . ARG A 1 252 ? 7.195 -30.234 -19.062 1 98.69 252 ARG A N 1
ATOM 2054 C CA . ARG A 1 252 ? 6.086 -29.578 -18.375 1 98.69 252 ARG A CA 1
ATOM 2055 C C . ARG A 1 252 ? 6.27 -28.062 -18.359 1 98.69 252 ARG A C 1
ATOM 2057 O O . ARG A 1 252 ? 7.359 -27.562 -18.078 1 98.69 252 ARG A O 1
ATOM 2064 N N . VAL A 1 253 ? 5.207 -27.359 -18.719 1 98.81 253 VAL A N 1
ATOM 2065 C CA . VAL A 1 253 ? 5.23 -25.891 -18.703 1 98.81 253 VAL A CA 1
ATOM 2066 C C . VAL A 1 253 ? 3.969 -25.375 -18.016 1 98.81 253 VAL A C 1
ATOM 2068 O O . VAL A 1 253 ? 2.863 -25.844 -18.297 1 98.81 253 VAL A O 1
ATOM 2071 N N . ILE A 1 254 ? 4.176 -24.5 -17.062 1 98.88 254 ILE A N 1
ATOM 2072 C CA . ILE A 1 254 ? 3.092 -23.703 -16.5 1 98.88 254 ILE A CA 1
ATOM 2073 C C . ILE A 1 254 ? 3.252 -22.25 -16.922 1 98.88 254 ILE A C 1
ATOM 2075 O O . ILE A 1 254 ? 4.27 -21.625 -16.625 1 98.88 254 ILE A O 1
ATOM 2079 N N . LEU A 1 255 ? 2.354 -21.75 -17.688 1 98.62 255 LEU A N 1
ATOM 2080 C CA . LEU A 1 255 ? 2.342 -20.344 -18.062 1 98.62 255 LEU A CA 1
ATOM 2081 C C . LEU A 1 255 ? 1.034 -19.688 -17.641 1 98.62 255 LEU A C 1
ATOM 2083 O O . LEU A 1 255 ? -0.028 -20.312 -17.703 1 98.62 255 LEU A O 1
ATOM 2087 N N . GLY A 1 256 ? 1.173 -18.453 -17.094 1 97.31 256 GLY A N 1
ATOM 2088 C CA . GLY A 1 256 ? -0.059 -17.859 -16.609 1 97.31 256 GLY A CA 1
ATOM 2089 C C . GLY A 1 256 ? 0.084 -16.375 -16.297 1 97.31 256 GLY A C 1
ATOM 2090 O O . GLY A 1 256 ? 1.19 -15.836 -16.312 1 97.31 256 GLY A O 1
ATOM 2091 N N . ALA A 1 257 ? -1.08 -15.773 -16.188 1 93.94 257 ALA A N 1
ATOM 2092 C CA . ALA A 1 257 ? -1.283 -14.383 -15.773 1 93.94 257 ALA A CA 1
ATOM 2093 C C . ALA A 1 257 ? -2.303 -14.289 -14.641 1 93.94 257 ALA A C 1
ATOM 2095 O O . ALA A 1 257 ? -3.459 -13.922 -14.867 1 93.94 257 ALA A O 1
ATOM 2096 N N . SER A 1 258 ? -1.83 -14.453 -13.438 1 92.88 258 SER A N 1
ATOM 2097 C CA . SER A 1 258 ? -2.74 -14.531 -12.305 1 92.88 258 SER A CA 1
ATOM 2098 C C . SER A 1 258 ? -2.928 -13.172 -11.648 1 92.88 258 SER A C 1
ATOM 2100 O O . SER A 1 258 ? -1.95 -12.477 -11.359 1 92.88 258 SER A O 1
ATOM 2102 N N . PRO A 1 259 ? -4.105 -12.797 -11.391 1 88.75 259 PRO A N 1
ATOM 2103 C CA . PRO A 1 259 ? -4.336 -11.562 -10.641 1 88.75 259 PRO A CA 1
ATOM 2104 C C . PRO A 1 259 ? -4.203 -11.758 -9.133 1 88.75 259 PRO A C 1
ATOM 2106 O O . PRO A 1 259 ? -4.234 -10.781 -8.375 1 88.75 259 PRO A O 1
ATOM 2109 N N . GLU A 1 260 ? -3.945 -12.977 -8.688 1 91.06 260 GLU A N 1
ATOM 2110 C CA . GLU A 1 260 ? -4.117 -13.242 -7.262 1 91.06 260 GLU A CA 1
ATOM 2111 C C . GLU A 1 260 ? -2.838 -13.789 -6.641 1 91.06 260 GLU A C 1
ATOM 2113 O O . GLU A 1 260 ? -2.307 -14.805 -7.102 1 91.06 260 GLU A O 1
ATOM 2118 N N . LEU A 1 261 ? -2.447 -13.062 -5.656 1 93.94 261 LEU A N 1
ATOM 2119 C CA . LEU A 1 261 ? -1.371 -13.531 -4.789 1 93.94 261 LEU A CA 1
ATOM 2120 C C . LEU A 1 261 ? -1.899 -14.508 -3.746 1 93.94 261 LEU A C 1
ATOM 2122 O O . LEU A 1 261 ? -2.951 -14.281 -3.146 1 93.94 261 LEU A O 1
ATOM 2126 N N . LEU A 1 262 ? -1.235 -15.625 -3.598 1 96.5 262 LEU A N 1
ATOM 2127 C CA . LEU A 1 262 ? -1.586 -16.562 -2.543 1 96.5 262 LEU A CA 1
ATOM 2128 C C . LEU A 1 262 ? -0.942 -16.172 -1.22 1 96.5 262 LEU A C 1
ATOM 2130 O O . LEU A 1 262 ? -1.618 -16.109 -0.19 1 96.5 262 LEU A O 1
ATOM 2134 N N . PHE A 1 263 ? 0.354 -15.945 -1.295 1 96.75 263 PHE A N 1
ATOM 2135 C CA . PHE A 1 263 ? 1.115 -15.672 -0.081 1 96.75 263 PHE A CA 1
ATOM 2136 C C . PHE A 1 263 ? 2.436 -14.984 -0.41 1 96.75 263 PHE A C 1
ATOM 2138 O O . PHE A 1 263 ? 3.107 -15.352 -1.376 1 96.75 263 PHE A O 1
ATOM 2145 N N . ARG A 1 264 ? 2.799 -14.031 0.375 1 97 264 ARG A N 1
ATOM 2146 C CA . ARG A 1 264 ? 4.102 -13.383 0.272 1 97 264 ARG A CA 1
ATOM 2147 C C . ARG A 1 264 ? 4.707 -13.148 1.651 1 97 264 ARG A C 1
ATOM 2149 O O . ARG A 1 264 ? 4.012 -12.734 2.582 1 97 264 ARG A O 1
ATOM 2156 N N . LEU A 1 265 ? 5.91 -13.547 1.829 1 96.75 265 LEU A N 1
ATOM 2157 C CA . LEU A 1 265 ? 6.723 -13.234 3.002 1 96.75 265 LEU A CA 1
ATOM 2158 C C . LEU A 1 265 ? 7.93 -12.391 2.617 1 96.75 265 LEU A C 1
ATOM 2160 O O . LEU A 1 265 ? 8.734 -12.797 1.774 1 96.75 265 LEU A O 1
ATOM 2164 N N . ARG A 1 266 ? 8.078 -11.25 3.178 1 93.56 266 ARG A N 1
ATOM 2165 C CA . ARG A 1 266 ? 9.211 -10.359 2.947 1 93.56 266 ARG A CA 1
ATOM 2166 C C . ARG A 1 266 ? 9.758 -9.812 4.266 1 93.56 266 ARG A C 1
ATOM 2168 O O . ARG A 1 266 ? 9.062 -9.086 4.977 1 93.56 266 ARG A O 1
ATOM 2175 N N . GLN A 1 267 ? 10.914 -10.188 4.578 1 90.19 267 GLN A N 1
ATOM 2176 C CA . GLN A 1 267 ? 11.602 -9.711 5.777 1 90.19 267 GLN A CA 1
ATOM 2177 C C . GLN A 1 267 ? 10.734 -9.914 7.02 1 90.19 267 GLN A C 1
ATOM 2179 O O . GLN A 1 267 ? 10.57 -8.992 7.824 1 90.19 267 GLN A O 1
ATOM 2184 N N . GLY A 1 268 ? 10.078 -11.039 7 1 93.19 268 GLY A N 1
ATOM 2185 C CA . GLY A 1 268 ? 9.328 -11.438 8.18 1 93.19 268 GLY A CA 1
ATOM 2186 C C . GLY A 1 268 ? 7.887 -10.953 8.164 1 93.19 268 GLY A C 1
ATOM 2187 O O . GLY A 1 268 ? 7.102 -11.297 9.055 1 93.19 268 GLY A O 1
ATOM 2188 N N . GLU A 1 269 ? 7.492 -10.164 7.262 1 94.56 269 GLU A N 1
ATOM 2189 C CA . GLU A 1 269 ? 6.109 -9.711 7.137 1 94.56 269 GLU A CA 1
ATOM 2190 C C . GLU A 1 269 ? 5.352 -10.523 6.098 1 94.56 269 GLU A C 1
ATOM 2192 O O . GLU A 1 269 ? 5.801 -10.656 4.953 1 94.56 269 GLU A O 1
ATOM 2197 N N . MET A 1 270 ? 4.227 -11.023 6.52 1 96.81 270 MET A N 1
ATOM 2198 C CA . MET A 1 270 ? 3.365 -11.812 5.641 1 96.81 270 MET A CA 1
ATOM 2199 C C . MET A 1 270 ? 2.277 -10.938 5.023 1 96.81 270 MET A C 1
ATOM 2201 O O . MET A 1 270 ? 1.76 -10.031 5.672 1 96.81 270 MET A O 1
ATOM 2205 N N . GLU A 1 271 ? 1.929 -11.266 3.824 1 95.25 271 GLU A N 1
ATOM 2206 C CA . GLU A 1 271 ? 0.838 -10.586 3.129 1 95.25 271 GLU A CA 1
ATOM 2207 C C . GLU A 1 271 ? -0.021 -11.578 2.352 1 95.25 271 GLU A C 1
ATOM 2209 O O . GLU A 1 271 ? 0.5 -12.523 1.752 1 95.25 271 GLU A O 1
ATOM 2214 N N . SER A 1 272 ? -1.27 -11.406 2.395 1 93.81 272 SER A N 1
ATOM 2215 C CA . SER A 1 272 ? -2.254 -12.102 1.573 1 93.81 272 SER A CA 1
ATOM 2216 C C . SER A 1 272 ? -3.367 -11.164 1.125 1 93.81 272 SER A C 1
ATOM 2218 O O . SER A 1 272 ? -3.654 -10.172 1.796 1 93.81 272 SER A O 1
ATOM 2220 N N . PHE A 1 273 ? -3.984 -11.453 -0.032 1 89.88 273 PHE A N 1
ATOM 2221 C CA . PHE A 1 273 ? -4.93 -10.523 -0.637 1 89.88 273 PHE A CA 1
ATOM 2222 C C . PHE A 1 273 ? -6.215 -11.242 -1.035 1 89.88 273 PHE A C 1
ATOM 2224 O O . PHE A 1 273 ? -6.348 -11.703 -2.172 1 89.88 273 PHE A O 1
ATOM 2231 N N . PRO A 1 274 ? -7.152 -11.273 -0.193 1 88.62 274 PRO A N 1
ATOM 2232 C CA . PRO A 1 274 ? -8.453 -11.781 -0.64 1 88.62 274 PRO A CA 1
ATOM 2233 C C . PRO A 1 274 ? -9.078 -10.922 -1.729 1 88.62 274 PRO A C 1
ATOM 2235 O O . PRO A 1 274 ? -9.141 -9.695 -1.589 1 88.62 274 PRO A O 1
ATOM 2238 N N . LEU A 1 275 ? -9.445 -11.555 -2.781 1 85.44 275 LEU A N 1
ATOM 2239 C CA . LEU A 1 275 ? -10.133 -10.922 -3.906 1 85.44 275 LEU A CA 1
ATOM 2240 C C . LEU A 1 275 ? -11.484 -11.586 -4.164 1 85.44 275 LEU A C 1
ATOM 2242 O O . LEU A 1 275 ? -11.547 -12.773 -4.461 1 85.44 275 LEU A O 1
ATOM 2246 N N . ALA A 1 276 ? -12.531 -10.844 -3.994 1 80.56 276 ALA A N 1
ATOM 2247 C CA . ALA A 1 276 ? -13.867 -11.328 -4.332 1 80.56 276 ALA A CA 1
ATOM 2248 C C . ALA A 1 276 ? -14.766 -10.18 -4.777 1 80.56 276 ALA A C 1
ATOM 2250 O O . ALA A 1 276 ? -14.641 -9.055 -4.289 1 80.56 276 ALA A O 1
ATOM 2251 N N . GLY A 1 277 ? -15.672 -10.477 -5.645 1 81.06 277 GLY A N 1
ATOM 2252 C CA . GLY A 1 277 ? -16.484 -9.445 -6.273 1 81.06 277 GLY A CA 1
ATOM 2253 C C . GLY A 1 277 ? -15.82 -8.828 -7.488 1 81.06 277 GLY A C 1
ATOM 2254 O O . GLY A 1 277 ? -14.773 -8.188 -7.371 1 81.06 277 GLY A O 1
ATOM 2255 N N . THR A 1 278 ? -16.391 -9.078 -8.641 1 83.75 278 THR A N 1
ATOM 2256 C CA . THR A 1 278 ? -15.781 -8.641 -9.898 1 83.75 278 THR A CA 1
ATOM 2257 C C . THR A 1 278 ? -16.812 -7.953 -10.781 1 83.75 278 THR A C 1
ATOM 2259 O O . THR A 1 278 ? -17.984 -8.344 -10.805 1 83.75 278 THR A O 1
ATOM 2262 N N . THR A 1 279 ? -16.453 -6.871 -11.359 1 87.56 279 THR A N 1
ATOM 2263 C CA . THR A 1 279 ? -17.266 -6.25 -12.406 1 87.56 279 THR A CA 1
ATOM 2264 C C . THR A 1 279 ? -16.375 -5.758 -13.547 1 87.56 279 THR A C 1
ATOM 2266 O O . THR A 1 279 ? -15.156 -5.723 -13.422 1 87.56 279 THR A O 1
ATOM 2269 N N . LYS A 1 280 ? -16.969 -5.508 -14.656 1 87.69 280 LYS A N 1
ATOM 2270 C CA . LYS A 1 280 ? -16.219 -5.023 -15.812 1 87.69 280 LYS A CA 1
ATOM 2271 C C . LYS A 1 280 ? -15.781 -3.576 -15.625 1 87.69 280 LYS A C 1
ATOM 2273 O O . LYS A 1 280 ? -16.328 -2.863 -14.781 1 87.69 280 LYS A O 1
ATOM 2278 N N . ARG A 1 281 ? -14.75 -3.168 -16.375 1 88.44 281 ARG A N 1
ATOM 2279 C CA . ARG A 1 281 ? -14.375 -1.761 -16.469 1 88.44 281 ARG A CA 1
ATOM 2280 C C . ARG A 1 281 ? -15.43 -0.96 -17.234 1 88.44 281 ARG A C 1
ATOM 2282 O O . ARG A 1 281 ? -16.031 -1.467 -18.172 1 88.44 281 ARG A O 1
ATOM 2289 N N . GLY A 1 282 ? -15.609 0.3 -16.797 1 91.19 282 GLY A N 1
ATOM 2290 C CA . GLY A 1 282 ? -16.531 1.164 -17.5 1 91.19 282 GLY A CA 1
ATOM 2291 C C . GLY A 1 282 ? -15.969 1.735 -18.781 1 91.19 282 GLY A C 1
ATOM 2292 O O . GLY A 1 282 ? -14.75 1.822 -18.938 1 91.19 282 GLY A O 1
ATOM 2293 N N . SER A 1 283 ? -16.891 2.146 -19.688 1 91.56 283 SER A N 1
ATOM 2294 C CA . SER A 1 283 ? -16.484 2.783 -20.938 1 91.56 283 SER A CA 1
ATOM 2295 C C . SER A 1 283 ? -16.062 4.23 -20.719 1 91.56 283 SER A C 1
ATOM 2297 O O . SER A 1 283 ? -15.406 4.832 -21.562 1 91.56 283 SER A O 1
ATOM 2299 N N . SER A 1 284 ? -16.469 4.734 -19.625 1 91.38 284 SER A N 1
ATOM 2300 C CA . SER A 1 284 ? -16.078 6.062 -19.156 1 91.38 284 SER A CA 1
ATOM 2301 C C . SER A 1 284 ? -15.688 6.039 -17.688 1 91.38 284 SER A C 1
ATOM 2303 O O . SER A 1 284 ? -16.047 5.109 -16.969 1 91.38 284 SER A O 1
ATOM 2305 N N . PRO A 1 285 ? -14.922 7.055 -17.281 1 84.38 285 PRO A N 1
ATOM 2306 C CA . PRO A 1 285 ? -14.578 7.113 -15.859 1 84.38 285 PRO A CA 1
ATOM 2307 C C . PRO A 1 285 ? -15.805 7.117 -14.953 1 84.38 285 PRO A C 1
ATOM 2309 O O . PRO A 1 285 ? -15.797 6.488 -13.891 1 84.38 285 PRO A O 1
ATOM 2312 N N . GLU A 1 286 ? -16.75 7.836 -15.367 1 84.69 286 GLU A N 1
ATOM 2313 C CA . GLU A 1 286 ? -17.969 7.914 -14.578 1 84.69 286 GLU A CA 1
ATOM 2314 C C . GLU A 1 286 ? -18.656 6.551 -14.477 1 84.69 286 GLU A C 1
ATOM 2316 O O . GLU A 1 286 ? -19.062 6.133 -13.391 1 84.69 286 GLU A O 1
ATOM 2321 N N . GLU A 1 287 ? -18.688 5.902 -15.57 1 91.44 287 GLU A N 1
ATOM 2322 C CA . GLU A 1 287 ? -19.297 4.57 -15.578 1 91.44 287 GLU A CA 1
ATOM 2323 C C . GLU A 1 287 ? -18.453 3.586 -14.766 1 91.44 287 GLU A C 1
ATOM 2325 O O . GLU A 1 287 ? -19 2.707 -14.094 1 91.44 287 GLU A O 1
ATOM 2330 N N . ASP A 1 288 ? -17.234 3.766 -14.891 1 89.88 288 ASP A N 1
ATOM 2331 C CA . ASP A 1 288 ? -16.312 2.904 -14.141 1 89.88 288 ASP A CA 1
ATOM 2332 C C . ASP A 1 288 ? -16.562 3.014 -12.641 1 89.88 288 ASP A C 1
ATOM 2334 O O . ASP A 1 288 ? -16.594 2.002 -11.938 1 89.88 288 ASP A O 1
ATOM 2338 N N . ILE A 1 289 ? -16.781 4.152 -12.203 1 86.62 289 ILE A N 1
ATOM 2339 C CA . ILE A 1 289 ? -17.047 4.426 -10.797 1 86.62 289 ILE A CA 1
ATOM 2340 C C . ILE A 1 289 ? -18.406 3.861 -10.398 1 86.62 289 ILE A C 1
ATOM 2342 O O . ILE A 1 289 ? -18.562 3.289 -9.312 1 86.62 289 ILE A O 1
ATOM 2346 N N . ASP A 1 290 ? -19.312 4 -11.258 1 89.56 290 ASP A N 1
ATOM 2347 C CA . ASP A 1 290 ? -20.656 3.514 -10.969 1 89.56 290 ASP A CA 1
ATOM 2348 C C . ASP A 1 290 ? -20.672 1.994 -10.82 1 89.56 290 ASP A C 1
ATOM 2350 O O . ASP A 1 290 ? -21.375 1.456 -9.969 1 89.56 290 ASP A O 1
ATOM 2354 N N . LEU A 1 291 ? -19.984 1.427 -11.656 1 91.88 291 LEU A N 1
ATOM 2355 C CA . LEU A 1 291 ? -19.891 -0.028 -11.594 1 91.88 291 LEU A CA 1
ATOM 2356 C C . LEU A 1 291 ? -19.234 -0.471 -10.289 1 91.88 291 LEU A C 1
ATOM 2358 O O . LEU A 1 291 ? -19.688 -1.422 -9.648 1 91.88 291 LEU A O 1
ATOM 2362 N N . ALA A 1 292 ? -18.219 0.219 -9.906 1 90.12 292 ALA A N 1
ATOM 2363 C CA . ALA A 1 292 ? -17.562 -0.08 -8.641 1 90.12 292 ALA A CA 1
ATOM 2364 C C . ALA A 1 292 ? -18.484 0.148 -7.457 1 90.12 292 ALA A C 1
ATOM 2366 O O . ALA A 1 292 ? -18.516 -0.652 -6.52 1 90.12 292 ALA A O 1
ATOM 2367 N N . ARG A 1 293 ? -19.219 1.168 -7.555 1 90 293 ARG A N 1
ATOM 2368 C CA . ARG A 1 293 ? -20.172 1.509 -6.496 1 90 293 ARG A CA 1
ATOM 2369 C C . ARG A 1 293 ? -21.203 0.406 -6.312 1 90 293 ARG A C 1
ATOM 2371 O O . ARG A 1 293 ? -21.531 0.031 -5.184 1 90 293 ARG A O 1
ATOM 2378 N N . LYS A 1 294 ? -21.656 -0.067 -7.391 1 90.75 294 LYS A N 1
ATOM 2379 C CA . LYS A 1 294 ? -22.641 -1.143 -7.336 1 90.75 294 LYS A CA 1
ATOM 2380 C C . LYS A 1 294 ? -22.062 -2.387 -6.668 1 90.75 294 LYS A C 1
ATOM 2382 O O . LYS A 1 294 ? -22.734 -3.041 -5.867 1 90.75 294 LYS A O 1
ATOM 2387 N N . LEU A 1 295 ? -20.906 -2.598 -6.992 1 90.31 295 LEU A N 1
ATOM 2388 C CA . LEU A 1 295 ? -20.219 -3.748 -6.418 1 90.31 295 LEU A CA 1
ATOM 2389 C C . LEU A 1 295 ? -20.047 -3.586 -4.91 1 90.31 295 LEU A C 1
ATOM 2391 O O . LEU A 1 295 ? -20.297 -4.523 -4.148 1 90.31 295 LEU A O 1
ATOM 2395 N N . LEU A 1 296 ? -19.75 -2.398 -4.445 1 91.69 296 LEU A N 1
ATOM 2396 C CA . LEU A 1 296 ? -19.391 -2.119 -3.059 1 91.69 296 LEU A CA 1
ATOM 2397 C C . LEU A 1 296 ? -20.641 -1.961 -2.201 1 91.69 296 LEU A C 1
ATOM 2399 O O . LEU A 1 296 ? -20.562 -1.94 -0.971 1 91.69 296 LEU A O 1
ATOM 2403 N N . THR A 1 297 ? -21.734 -1.89 -2.82 1 89.81 297 THR A N 1
ATOM 2404 C CA . THR A 1 297 ? -22.984 -1.729 -2.066 1 89.81 297 THR A CA 1
ATOM 2405 C C . THR A 1 297 ? -23.859 -2.963 -2.211 1 89.81 297 THR A C 1
ATOM 2407 O O . THR A 1 297 ? -25 -2.973 -1.743 1 89.81 297 THR A O 1
ATOM 2410 N N . ASP A 1 298 ? -23.391 -4.012 -2.914 1 88.25 298 ASP A N 1
ATOM 2411 C CA . ASP A 1 298 ? -24.125 -5.266 -3.064 1 88.25 298 ASP A CA 1
ATOM 2412 C C . ASP A 1 298 ? -23.953 -6.148 -1.829 1 88.25 298 ASP A C 1
ATOM 2414 O O . ASP A 1 298 ? -22.859 -6.594 -1.516 1 88.25 298 ASP A O 1
ATOM 2418 N N . PRO A 1 299 ? -25.016 -6.445 -1.189 1 86.12 299 PRO A N 1
ATOM 2419 C CA . PRO A 1 299 ? -24.938 -7.188 0.07 1 86.12 299 PRO A CA 1
ATOM 2420 C C . PRO A 1 299 ? -24.312 -8.57 -0.107 1 86.12 299 PRO A C 1
ATOM 2422 O O . PRO A 1 299 ? -23.609 -9.055 0.785 1 86.12 299 PRO A O 1
ATOM 2425 N N . LYS A 1 300 ? -24.547 -9.172 -1.18 1 80.12 300 LYS A N 1
ATOM 2426 C CA . LYS A 1 300 ? -24 -10.5 -1.429 1 80.12 300 LYS A CA 1
ATOM 2427 C C . LYS A 1 300 ? -22.469 -10.453 -1.571 1 80.12 300 LYS A C 1
ATOM 2429 O O . LYS A 1 300 ? -21.766 -11.258 -0.962 1 80.12 300 LYS A O 1
ATOM 2434 N N . GLU A 1 301 ? -22.062 -9.492 -2.355 1 84.94 301 GLU A N 1
ATOM 2435 C CA . GLU A 1 301 ? -20.625 -9.352 -2.574 1 84.94 301 GLU A CA 1
ATOM 2436 C C . GLU A 1 301 ? -19.906 -8.992 -1.28 1 84.94 301 GLU A C 1
ATOM 2438 O O . GLU A 1 301 ? -18.812 -9.484 -1.017 1 84.94 301 GLU A O 1
ATOM 2443 N N . ILE A 1 302 ? -20.531 -8.211 -0.513 1 87.44 302 ILE A N 1
ATOM 2444 C CA . ILE A 1 302 ? -19.969 -7.762 0.751 1 87.44 302 ILE A CA 1
ATOM 2445 C C . ILE A 1 302 ? -19.844 -8.945 1.707 1 87.44 302 ILE A C 1
ATOM 2447 O O . ILE A 1 302 ? -18.797 -9.133 2.344 1 87.44 302 ILE A O 1
ATOM 2451 N N . ALA A 1 303 ? -20.844 -9.688 1.8 1 83.25 303 ALA A N 1
ATOM 2452 C CA . ALA A 1 303 ? -20.844 -10.852 2.689 1 83.25 303 ALA A CA 1
ATOM 2453 C C . ALA A 1 303 ? -19.766 -11.844 2.293 1 83.25 303 ALA A C 1
ATOM 2455 O O . ALA A 1 303 ? -19.016 -12.336 3.148 1 83.25 303 ALA A O 1
ATOM 2456 N N . GLU A 1 304 ? -19.641 -12.094 1.04 1 83.25 304 GLU A N 1
ATOM 2457 C CA . GLU A 1 304 ? -18.625 -13.023 0.542 1 83.25 304 GLU A CA 1
ATOM 2458 C C . GLU A 1 304 ? -17.219 -12.5 0.82 1 83.25 304 GLU A C 1
ATOM 2460 O O . GLU A 1 304 ? -16.359 -13.25 1.256 1 83.25 304 GLU A O 1
ATOM 2465 N N . HIS A 1 305 ? -17.094 -11.312 0.57 1 88.62 305 HIS A N 1
ATOM 2466 C CA . HIS A 1 305 ? -15.766 -10.734 0.769 1 88.62 305 HIS A CA 1
ATOM 2467 C C . HIS A 1 305 ? -15.367 -10.766 2.24 1 88.62 305 HIS A C 1
ATOM 2469 O O . HIS A 1 305 ? -14.219 -11.07 2.574 1 88.62 305 HIS A O 1
ATOM 2475 N N . ASN A 1 306 ? -16.312 -10.469 3.098 1 89.44 306 ASN A N 1
ATOM 2476 C CA . ASN A 1 306 ? -16.047 -10.531 4.531 1 89.44 306 ASN A CA 1
ATOM 2477 C C . ASN A 1 306 ? -15.641 -11.938 4.973 1 89.44 306 ASN A C 1
ATOM 2479 O O . ASN A 1 306 ? -14.75 -12.102 5.805 1 89.44 306 ASN A O 1
ATOM 2483 N N . MET A 1 307 ? -16.281 -12.828 4.422 1 85.56 307 MET A N 1
ATOM 2484 C CA . MET A 1 307 ? -15.953 -14.219 4.738 1 85.56 307 MET A CA 1
ATOM 2485 C C . MET A 1 307 ? -14.523 -14.547 4.336 1 85.56 307 MET A C 1
ATOM 2487 O O . MET A 1 307 ? -13.797 -15.211 5.078 1 85.56 307 MET A O 1
ATOM 2491 N N . LEU A 1 308 ? -14.156 -14.109 3.205 1 88.75 308 LEU A N 1
ATOM 2492 C CA . LEU A 1 308 ? -12.805 -14.367 2.727 1 88.75 308 LEU A CA 1
ATOM 2493 C C . LEU A 1 308 ? -11.773 -13.656 3.6 1 88.75 308 LEU A C 1
ATOM 2495 O O . LEU A 1 308 ? -10.688 -14.18 3.838 1 88.75 308 LEU A O 1
ATOM 2499 N N . ILE A 1 309 ? -12.07 -12.43 4 1 91.56 309 ILE A N 1
ATOM 2500 C CA . ILE A 1 309 ? -11.188 -11.719 4.918 1 91.56 309 ILE A CA 1
ATOM 2501 C C . ILE A 1 309 ? -10.961 -12.562 6.172 1 91.56 309 ILE A C 1
ATOM 2503 O O . ILE A 1 309 ? -9.82 -12.727 6.617 1 91.56 309 ILE A O 1
ATOM 2507 N N . ASP A 1 310 ? -12.023 -13.125 6.699 1 90.44 310 ASP A N 1
ATOM 2508 C CA . ASP A 1 310 ? -11.93 -13.914 7.922 1 90.44 310 ASP A CA 1
ATOM 2509 C C . ASP A 1 310 ? -11.086 -15.172 7.695 1 90.44 310 ASP A C 1
ATOM 2511 O O . ASP A 1 310 ? -10.305 -15.562 8.562 1 90.44 310 ASP A O 1
ATOM 2515 N N . LEU A 1 311 ? -11.273 -15.711 6.609 1 90.56 311 LEU A N 1
ATOM 2516 C CA . LEU A 1 311 ? -10.484 -16.891 6.273 1 90.56 311 LEU A CA 1
ATOM 2517 C C . LEU A 1 311 ? -9 -16.547 6.207 1 90.56 311 LEU A C 1
ATOM 2519 O O . LEU A 1 311 ? -8.164 -17.281 6.746 1 90.56 311 LEU A O 1
ATOM 2523 N N . HIS A 1 312 ? -8.68 -15.516 5.543 1 94.19 312 HIS A N 1
ATOM 2524 C CA . HIS A 1 312 ? -7.285 -15.094 5.418 1 94.19 312 HIS A CA 1
ATOM 2525 C C . HIS A 1 312 ? -6.699 -14.711 6.773 1 94.19 312 HIS A C 1
ATOM 2527 O O . HIS A 1 312 ? -5.539 -15.016 7.059 1 94.19 312 HIS A O 1
ATOM 2533 N N . ARG A 1 313 ? -7.477 -14.031 7.574 1 94.06 313 ARG A N 1
ATOM 2534 C CA . ARG A 1 313 ? -7.031 -13.695 8.922 1 94.06 313 ARG A CA 1
ATOM 2535 C C . ARG A 1 313 ? -6.676 -14.953 9.703 1 94.06 313 ARG A C 1
ATOM 2537 O O . ARG A 1 313 ? -5.664 -14.984 10.414 1 94.06 313 ARG A O 1
ATOM 2544 N N . ASN A 1 314 ? -7.504 -15.914 9.578 1 92.12 314 ASN A N 1
ATOM 2545 C CA . ASN A 1 314 ? -7.262 -17.172 10.258 1 92.12 314 ASN A CA 1
ATOM 2546 C C . ASN A 1 314 ? -5.992 -17.859 9.75 1 92.12 314 ASN A C 1
ATOM 2548 O O . ASN A 1 314 ? -5.172 -18.328 10.539 1 92.12 314 ASN A O 1
ATOM 2552 N N . ASP A 1 315 ? -5.836 -17.922 8.508 1 94.38 315 ASP A N 1
ATOM 2553 C CA . ASP A 1 315 ? -4.676 -18.562 7.895 1 94.38 315 ASP A CA 1
ATOM 2554 C C . ASP A 1 315 ? -3.381 -17.891 8.336 1 94.38 315 ASP A C 1
ATOM 2556 O O . ASP A 1 315 ? -2.455 -18.562 8.797 1 94.38 315 ASP A O 1
ATOM 2560 N N . VAL A 1 316 ? -3.314 -16.578 8.227 1 95.44 316 VAL A N 1
ATOM 2561 C CA . VAL A 1 316 ? -2.131 -15.812 8.617 1 95.44 316 VAL A CA 1
ATOM 2562 C C . VAL A 1 316 ? -1.925 -15.906 10.125 1 95.44 316 VAL A C 1
ATOM 2564 O O . VAL A 1 316 ? -0.791 -16.016 10.594 1 95.44 316 VAL A O 1
ATOM 2567 N N . GLY A 1 317 ? -2.986 -15.93 10.852 1 95.25 317 GLY A N 1
ATOM 2568 C CA . GLY A 1 317 ? -2.947 -15.93 12.305 1 95.25 317 GLY A CA 1
ATOM 2569 C C . GLY A 1 317 ? -2.307 -17.188 12.875 1 95.25 317 GLY A C 1
ATOM 2570 O O . GLY A 1 317 ? -1.719 -17.141 13.961 1 95.25 317 GLY A O 1
ATOM 2571 N N . ARG A 1 318 ? -2.357 -18.234 12.141 1 94.56 318 ARG A N 1
ATOM 2572 C CA . ARG A 1 318 ? -1.823 -19.5 12.609 1 94.56 318 ARG A CA 1
ATOM 2573 C C . ARG A 1 318 ? -0.316 -19.422 12.836 1 94.56 318 ARG A C 1
ATOM 2575 O O . ARG A 1 318 ? 0.228 -20.094 13.703 1 94.56 318 ARG A O 1
ATOM 2582 N N . VAL A 1 319 ? 0.344 -18.578 12.07 1 97.44 319 VAL A N 1
ATOM 2583 C CA . VAL A 1 319 ? 1.803 -18.562 12.117 1 97.44 319 VAL A CA 1
ATOM 2584 C C . VAL A 1 319 ? 2.297 -17.156 12.453 1 97.44 319 VAL A C 1
ATOM 2586 O O . VAL A 1 319 ? 3.5 -16.891 12.422 1 97.44 319 VAL A O 1
ATOM 2589 N N . ALA A 1 320 ? 1.401 -16.25 12.773 1 96.5 320 ALA A N 1
ATOM 2590 C CA . ALA A 1 320 ? 1.771 -14.859 13.047 1 96.5 320 ALA A CA 1
ATOM 2591 C C . ALA A 1 320 ? 2.051 -14.648 14.531 1 96.5 320 ALA A C 1
ATOM 2593 O O . ALA A 1 320 ? 1.479 -15.328 15.383 1 96.5 320 ALA A O 1
ATOM 2594 N N . LYS A 1 321 ? 2.963 -13.68 14.797 1 93.94 321 LYS A N 1
ATOM 2595 C CA . LYS A 1 321 ? 3.098 -13.164 16.156 1 93.94 321 LYS A CA 1
ATOM 2596 C C . LYS A 1 321 ? 1.77 -12.617 16.672 1 93.94 321 LYS A C 1
ATOM 2598 O O . LYS A 1 321 ? 1.049 -11.938 15.938 1 93.94 321 LYS A O 1
ATOM 2603 N N . PHE A 1 322 ? 1.477 -12.938 17.906 1 90.19 322 PHE A N 1
ATOM 2604 C CA . PHE A 1 322 ? 0.21 -12.539 18.516 1 90.19 322 PHE A CA 1
ATOM 2605 C C . PHE A 1 322 ? 0.012 -11.031 18.406 1 90.19 322 PHE A C 1
ATOM 2607 O O . PHE A 1 322 ? 0.927 -10.258 18.703 1 90.19 322 PHE A O 1
ATOM 2614 N N . GLY A 1 323 ? -1.153 -10.609 17.953 1 88.69 323 GLY A N 1
ATOM 2615 C CA . GLY A 1 323 ? -1.538 -9.211 17.938 1 88.69 323 GLY A CA 1
ATOM 2616 C C . GLY A 1 323 ? -1.071 -8.477 16.688 1 88.69 323 GLY A C 1
ATOM 2617 O O . GLY A 1 323 ? -1.305 -7.277 16.547 1 88.69 323 GLY A O 1
ATOM 2618 N N . THR A 1 324 ? -0.419 -9.164 15.711 1 92.19 324 THR A N 1
ATOM 2619 C CA . THR A 1 324 ? 0.175 -8.461 14.578 1 92.19 324 THR A CA 1
ATOM 2620 C C . THR A 1 324 ? -0.702 -8.602 13.336 1 92.19 324 THR A C 1
ATOM 2622 O O . THR A 1 324 ? -0.51 -7.887 12.352 1 92.19 324 THR A O 1
ATOM 2625 N N . VAL A 1 325 ? -1.69 -9.469 13.375 1 94.38 325 VAL A N 1
ATOM 2626 C CA . VAL A 1 325 ? -2.559 -9.641 12.219 1 94.38 325 VAL A CA 1
ATOM 2627 C C . VAL A 1 325 ? -3.467 -8.422 12.062 1 94.38 325 VAL A C 1
ATOM 2629 O O . VAL A 1 325 ? -4.145 -8.023 13.016 1 94.38 325 VAL A O 1
ATOM 2632 N N . LYS A 1 326 ? -3.414 -7.809 10.93 1 93.19 326 LYS A N 1
ATOM 2633 C CA . LYS A 1 326 ? -4.23 -6.637 10.625 1 93.19 326 LYS A CA 1
ATOM 2634 C C . LYS A 1 326 ? -4.867 -6.754 9.25 1 93.19 326 LYS A C 1
ATOM 2636 O O . LYS A 1 326 ? -4.316 -7.406 8.359 1 93.19 326 LYS A O 1
ATOM 2641 N N . VAL A 1 327 ? -6.066 -6.207 9.078 1 92.56 327 VAL A N 1
ATOM 2642 C CA . VAL A 1 327 ? -6.703 -6.039 7.777 1 92.56 327 VAL A CA 1
ATOM 2643 C C . VAL A 1 327 ? -6.496 -4.609 7.281 1 92.56 327 VAL A C 1
ATOM 2645 O O . VAL A 1 327 ? -6.969 -3.656 7.906 1 92.56 327 VAL A O 1
ATOM 2648 N N . ARG A 1 328 ? -5.711 -4.547 6.203 1 89.5 328 ARG A N 1
ATOM 2649 C CA . ARG A 1 328 ? -5.438 -3.242 5.609 1 89.5 328 ARG A CA 1
ATOM 2650 C C . ARG A 1 328 ? -6.277 -3.021 4.359 1 89.5 328 ARG A C 1
ATOM 2652 O O . ARG A 1 328 ? -6.68 -3.979 3.697 1 89.5 328 ARG A O 1
ATOM 2659 N N . ARG A 1 329 ? -6.598 -1.71 4.125 1 88.56 329 ARG A N 1
ATOM 2660 C CA . ARG A 1 329 ? -7.273 -1.309 2.893 1 88.56 329 ARG A CA 1
ATOM 2661 C C . ARG A 1 329 ? -8.523 -2.148 2.658 1 88.56 329 ARG A C 1
ATOM 2663 O O . ARG A 1 329 ? -8.688 -2.74 1.59 1 88.56 329 ARG A O 1
ATOM 2670 N N . ARG A 1 330 ? -9.32 -2.242 3.705 1 88.81 330 ARG A N 1
ATOM 2671 C CA . ARG A 1 330 ? -10.539 -3.049 3.664 1 88.81 330 ARG A CA 1
ATOM 2672 C C . ARG A 1 330 ? -11.484 -2.555 2.576 1 88.81 330 ARG A C 1
ATOM 2674 O O . ARG A 1 330 ? -11.781 -1.361 2.5 1 88.81 330 ARG A O 1
ATOM 2681 N N . PHE A 1 331 ? -11.898 -3.416 1.646 1 89.69 331 PHE A N 1
ATOM 2682 C CA . PHE A 1 331 ? -12.875 -3.164 0.589 1 89.69 331 PHE A CA 1
ATOM 2683 C C . PHE A 1 331 ? -12.352 -2.115 -0.386 1 89.69 331 PHE A C 1
ATOM 2685 O O . PHE A 1 331 ? -13.094 -1.223 -0.8 1 89.69 331 PHE A O 1
ATOM 2692 N N . ASP A 1 332 ? -11.102 -2.223 -0.686 1 89.19 332 ASP A N 1
ATOM 2693 C CA . ASP A 1 332 ? -10.516 -1.425 -1.758 1 89.19 332 ASP A CA 1
ATOM 2694 C C . ASP A 1 332 ? -10.953 -1.939 -3.129 1 89.19 332 ASP A C 1
ATOM 2696 O O . ASP A 1 332 ? -11.539 -3.02 -3.234 1 89.19 332 ASP A O 1
ATOM 2700 N N . VAL A 1 333 ? -10.797 -1.088 -4.152 1 87.69 333 VAL A N 1
ATOM 2701 C CA . VAL A 1 333 ? -11.094 -1.489 -5.523 1 87.69 333 VAL A CA 1
ATOM 2702 C C . VAL A 1 333 ? -9.797 -1.592 -6.324 1 87.69 333 VAL A C 1
ATOM 2704 O O . VAL A 1 333 ? -9.07 -0.605 -6.473 1 87.69 333 VAL A O 1
ATOM 2707 N N . LYS A 1 334 ? -9.484 -2.77 -6.73 1 86.25 334 LYS A N 1
ATOM 2708 C CA . LYS A 1 334 ? -8.336 -2.977 -7.605 1 86.25 334 LYS A CA 1
ATOM 2709 C C . LYS A 1 334 ? -8.766 -3.045 -9.07 1 86.25 334 LYS A C 1
ATOM 2711 O O . LYS A 1 334 ? -9.578 -3.898 -9.445 1 86.25 334 LYS A O 1
ATOM 2716 N N . ARG A 1 335 ? -8.219 -2.121 -9.836 1 83.62 335 ARG A N 1
ATOM 2717 C CA . ARG A 1 335 ? -8.602 -2.018 -11.242 1 83.62 335 ARG A CA 1
ATOM 2718 C C . ARG A 1 335 ? -7.551 -2.658 -12.141 1 83.62 335 ARG A C 1
ATOM 2720 O O . ARG A 1 335 ? -6.355 -2.404 -11.992 1 83.62 335 ARG A O 1
ATOM 2727 N N . PHE A 1 336 ? -8.016 -3.57 -12.953 1 78.06 336 PHE A N 1
ATOM 2728 C CA . PHE A 1 336 ? -7.18 -4.199 -13.969 1 78.06 336 PHE A CA 1
ATOM 2729 C C . PHE A 1 336 ? -7.645 -3.809 -15.367 1 78.06 336 PHE A C 1
ATOM 2731 O O . PHE A 1 336 ? -8.438 -2.877 -15.523 1 78.06 336 PHE A O 1
ATOM 2738 N N . SER A 1 337 ? -7.07 -4.375 -16.422 1 74.69 337 SER A N 1
ATOM 2739 C CA . SER A 1 337 ? -7.312 -3.961 -17.797 1 74.69 337 SER A CA 1
ATOM 2740 C C . SER A 1 337 ? -8.781 -4.121 -18.172 1 74.69 337 SER A C 1
ATOM 2742 O O . SER A 1 337 ? -9.375 -3.221 -18.766 1 74.69 337 SER A O 1
ATOM 2744 N N . HIS A 1 338 ? -9.367 -5.281 -17.734 1 76.94 338 HIS A N 1
ATOM 2745 C CA . HIS A 1 338 ? -10.703 -5.57 -18.219 1 76.94 338 HIS A CA 1
ATOM 2746 C C . HIS A 1 338 ? -11.703 -5.684 -17.078 1 76.94 338 HIS A C 1
ATOM 2748 O O . HIS A 1 338 ? -12.914 -5.645 -17.297 1 76.94 338 HIS A O 1
ATOM 2754 N N . VAL A 1 339 ? -11.133 -5.762 -15.906 1 83 339 VAL A N 1
ATOM 2755 C CA . VAL A 1 339 ? -12.031 -6 -14.781 1 83 339 VAL A CA 1
ATOM 2756 C C . VAL A 1 339 ? -11.555 -5.211 -13.562 1 83 339 VAL A C 1
ATOM 2758 O O . VAL A 1 339 ? -10.422 -4.711 -13.539 1 83 339 VAL A O 1
ATOM 2761 N N . GLN A 1 340 ? -12.453 -5.008 -12.672 1 87.62 340 GLN A N 1
ATOM 2762 C CA . GLN A 1 340 ? -12.117 -4.477 -11.359 1 87.62 340 GLN A CA 1
ATOM 2763 C C . GLN A 1 340 ? -12.711 -5.344 -10.25 1 87.62 340 GLN A C 1
ATOM 2765 O O . GLN A 1 340 ? -13.797 -5.91 -10.406 1 87.62 340 GLN A O 1
ATOM 2770 N N . HIS A 1 341 ? -11.914 -5.5 -9.156 1 87.75 341 HIS A N 1
ATOM 2771 C CA . HIS A 1 341 ? -12.25 -6.391 -8.055 1 87.75 341 HIS A CA 1
ATOM 2772 C C . HIS A 1 341 ? -12.297 -5.637 -6.73 1 87.75 341 HIS A C 1
ATOM 2774 O O . HIS A 1 341 ? -11.594 -4.641 -6.559 1 87.75 341 HIS A O 1
ATOM 2780 N N . ILE A 1 342 ? -13.141 -6.133 -5.805 1 90 342 ILE A N 1
ATOM 2781 C CA . ILE A 1 342 ? -12.961 -5.75 -4.406 1 90 342 ILE A CA 1
ATOM 2782 C C . ILE A 1 342 ? -11.742 -6.465 -3.834 1 90 342 ILE A C 1
ATOM 2784 O O . ILE A 1 342 ? -11.531 -7.652 -4.086 1 90 342 ILE A O 1
ATOM 2788 N N . SER A 1 343 ? -10.938 -5.715 -3.188 1 91.31 343 SER A N 1
ATOM 2789 C CA . SER A 1 343 ? -9.727 -6.293 -2.615 1 91.31 343 SER A CA 1
ATOM 2790 C C . SER A 1 343 ? -9.508 -5.812 -1.183 1 91.31 343 SER A C 1
ATOM 2792 O O . SER A 1 343 ? -9.906 -4.703 -0.827 1 91.31 343 SER A O 1
ATOM 2794 N N . SER A 1 344 ? -8.984 -6.668 -0.361 1 93 344 SER A N 1
ATOM 2795 C CA . SER A 1 344 ? -8.477 -6.348 0.967 1 93 344 SER A CA 1
ATOM 2796 C C . SER A 1 344 ? -7.09 -6.949 1.186 1 93 344 SER A C 1
ATOM 2798 O O . SER A 1 344 ? -6.648 -7.797 0.41 1 93 344 SER A O 1
ATOM 2800 N N . GLU A 1 345 ? -6.406 -6.398 2.145 1 92.94 345 GLU A N 1
ATOM 2801 C CA . GLU A 1 345 ? -5.066 -6.891 2.461 1 92.94 345 GLU A CA 1
ATOM 2802 C C . GLU A 1 345 ? -4.992 -7.402 3.896 1 92.94 345 GLU A C 1
ATOM 2804 O O . GLU A 1 345 ? -5.348 -6.684 4.836 1 92.94 345 GLU A O 1
ATOM 2809 N N . VAL A 1 346 ? -4.633 -8.617 4.031 1 95.19 346 VAL A N 1
ATOM 2810 C CA . VAL A 1 346 ? -4.398 -9.18 5.359 1 95.19 346 VAL A CA 1
ATOM 2811 C C . VAL A 1 346 ? -2.898 -9.367 5.582 1 95.19 346 VAL A C 1
ATOM 2813 O O . VAL A 1 346 ? -2.225 -10.023 4.789 1 95.19 346 VAL A O 1
ATOM 2816 N N . VAL A 1 347 ? -2.406 -8.773 6.676 1 95.12 347 VAL A N 1
ATOM 2817 C CA . VAL A 1 347 ? -0.969 -8.789 6.93 1 95.12 347 VAL A CA 1
ATOM 2818 C C . VAL A 1 347 ? -0.699 -9.312 8.336 1 95.12 347 VAL A C 1
ATOM 2820 O O . VAL A 1 347 ? -1.607 -9.367 9.172 1 95.12 347 VAL A O 1
ATOM 2823 N N . GLY A 1 348 ? 0.529 -9.727 8.594 1 95.25 348 GLY A N 1
ATOM 2824 C CA . GLY A 1 348 ? 1.013 -10.148 9.898 1 95.25 348 GLY A CA 1
ATOM 2825 C C . GLY A 1 348 ? 2.518 -10.344 9.945 1 95.25 348 GLY A C 1
ATOM 2826 O O . GLY A 1 348 ? 3.166 -10.453 8.898 1 95.25 348 GLY A O 1
ATOM 2827 N N . ILE A 1 349 ? 3.062 -10.336 11.172 1 94.75 349 ILE A N 1
ATOM 2828 C CA . ILE A 1 349 ? 4.484 -10.602 11.367 1 94.75 349 ILE A CA 1
ATOM 2829 C C . ILE A 1 349 ? 4.688 -12.07 11.742 1 94.75 349 ILE A C 1
ATOM 2831 O O . ILE A 1 349 ? 4.059 -12.57 12.68 1 94.75 349 ILE A O 1
ATOM 2835 N N . LEU A 1 350 ? 5.559 -12.695 11.023 1 96 350 LEU A N 1
ATOM 2836 C CA . LEU A 1 350 ? 5.824 -14.109 11.234 1 96 350 LEU A CA 1
ATOM 2837 C C . LEU A 1 350 ? 6.426 -14.352 12.617 1 96 350 LEU A C 1
ATOM 2839 O O . LEU A 1 350 ? 7.301 -13.602 13.055 1 96 350 LEU A O 1
ATOM 2843 N N . LYS A 1 351 ? 5.973 -15.414 13.297 1 94.69 351 LYS A N 1
ATOM 2844 C CA . LYS A 1 351 ? 6.559 -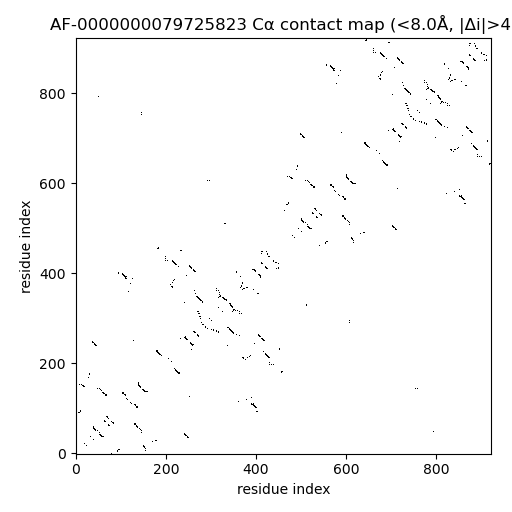15.812 14.57 1 94.69 351 LYS A CA 1
ATOM 2845 C C . LYS A 1 351 ? 8.016 -16.234 14.398 1 94.69 351 LYS A C 1
ATOM 2847 O O . LYS A 1 351 ? 8.391 -16.766 13.344 1 94.69 351 LYS A O 1
ATOM 2852 N N . ALA A 1 352 ? 8.797 -16.141 15.469 1 91.31 352 ALA A N 1
ATOM 2853 C CA . ALA A 1 352 ? 10.234 -16.406 15.43 1 91.31 352 ALA A CA 1
ATOM 2854 C C . ALA A 1 352 ? 10.523 -17.859 15.078 1 91.31 352 ALA A C 1
ATOM 2856 O O . ALA A 1 352 ? 11.508 -18.156 14.398 1 91.31 352 ALA A O 1
ATOM 2857 N N . LYS A 1 353 ? 9.648 -18.797 15.43 1 93.94 353 LYS A N 1
ATOM 2858 C CA . LYS A 1 353 ? 9.906 -20.219 15.227 1 93.94 353 LYS A CA 1
ATOM 2859 C C . LYS A 1 353 ? 9.391 -20.672 13.859 1 93.94 353 LYS A C 1
ATOM 2861 O O . LYS A 1 353 ? 9.602 -21.828 13.469 1 93.94 353 LYS A O 1
ATOM 2866 N N . GLU A 1 354 ? 8.688 -19.797 13.156 1 96.75 354 GLU A N 1
ATOM 2867 C CA . GLU A 1 354 ? 8.117 -20.109 11.844 1 96.75 354 GLU A CA 1
ATOM 2868 C C . GLU A 1 354 ? 9.016 -19.609 10.719 1 96.75 354 GLU A C 1
ATOM 2870 O O . GLU A 1 354 ? 9.992 -18.891 10.969 1 96.75 354 GLU A O 1
ATOM 2875 N N . ASP A 1 355 ? 8.805 -20.078 9.5 1 97.19 355 ASP A N 1
ATOM 2876 C CA . ASP A 1 355 ? 9.586 -19.688 8.328 1 97.19 355 ASP A CA 1
ATOM 2877 C C . ASP A 1 355 ? 8.703 -19.625 7.082 1 97.19 355 ASP A C 1
ATOM 2879 O O . ASP A 1 355 ? 7.48 -19.719 7.176 1 97.19 355 ASP A O 1
ATOM 2883 N N . MET A 1 356 ? 9.32 -19.359 5.965 1 97.75 356 MET A N 1
ATOM 2884 C CA . MET A 1 356 ? 8.57 -19.172 4.723 1 97.75 356 MET A CA 1
ATOM 2885 C C . MET A 1 356 ? 7.793 -20.422 4.363 1 97.75 356 MET A C 1
ATOM 2887 O O . MET A 1 356 ? 6.719 -20.344 3.766 1 97.75 356 MET A O 1
ATOM 2891 N N . PHE A 1 357 ? 8.258 -21.641 4.762 1 98.5 357 PHE A N 1
ATOM 2892 C CA . PHE A 1 357 ? 7.574 -22.891 4.457 1 98.5 357 PHE A CA 1
ATOM 2893 C C . PHE A 1 357 ? 6.297 -23.016 5.277 1 98.5 357 PHE A C 1
ATOM 2895 O O . PHE A 1 357 ? 5.234 -23.344 4.738 1 98.5 357 PHE A O 1
ATOM 2902 N N . SER A 1 358 ? 6.406 -22.766 6.547 1 98.06 358 SER A N 1
ATOM 2903 C CA . SER A 1 358 ? 5.207 -22.828 7.375 1 98.06 358 SER A CA 1
ATOM 2904 C C . SER A 1 358 ? 4.219 -21.719 7.004 1 98.06 358 SER A C 1
ATOM 2906 O O . SER A 1 358 ? 3.004 -21.922 7.078 1 98.06 358 SER A O 1
ATOM 2908 N N . GLY A 1 359 ? 4.746 -20.547 6.645 1 97.88 359 GLY A N 1
ATOM 2909 C CA . GLY A 1 359 ? 3.881 -19.469 6.191 1 97.88 359 GLY A CA 1
ATOM 2910 C C . GLY A 1 359 ? 3.023 -19.859 5 1 97.88 359 GLY A C 1
ATOM 2911 O O . GLY A 1 359 ? 1.797 -19.734 5.047 1 97.88 359 GLY A O 1
ATOM 2912 N N . LEU A 1 360 ? 3.627 -20.328 3.965 1 98.38 360 LEU A N 1
ATOM 2913 C CA . LEU A 1 360 ? 2.871 -20.734 2.785 1 98.38 360 LEU A CA 1
ATOM 2914 C C . LEU A 1 360 ? 1.907 -21.875 3.121 1 98.38 360 LEU A C 1
ATOM 2916 O O . LEU A 1 360 ? 0.757 -21.875 2.678 1 98.38 360 LEU A O 1
ATOM 2920 N N . ALA A 1 361 ? 2.352 -22.812 3.928 1 98 361 ALA A N 1
ATOM 2921 C CA . ALA A 1 361 ? 1.531 -23.969 4.289 1 98 361 ALA A CA 1
ATOM 2922 C C . ALA A 1 361 ? 0.248 -23.531 4.992 1 98 361 ALA A C 1
ATOM 2924 O O . ALA A 1 361 ? -0.813 -24.125 4.785 1 98 361 ALA A O 1
ATOM 2925 N N . ALA A 1 362 ? 0.333 -22.516 5.734 1 96.12 362 ALA A N 1
ATOM 2926 C CA . ALA A 1 362 ? -0.808 -22.047 6.508 1 96.12 362 ALA A CA 1
ATOM 2927 C C . ALA A 1 362 ? -1.882 -21.453 5.602 1 96.12 362 ALA A C 1
ATOM 2929 O O . ALA A 1 362 ? -3.062 -21.438 5.953 1 96.12 362 ALA A O 1
ATOM 2930 N N . SER A 1 363 ? -1.498 -21.047 4.438 1 95.56 363 SER A N 1
ATOM 2931 C CA . SER A 1 363 ? -2.414 -20.359 3.541 1 95.56 363 SER A CA 1
ATOM 2932 C C . SER A 1 363 ? -2.807 -21.234 2.359 1 95.56 363 SER A C 1
ATOM 2934 O O . SER A 1 363 ? -3.641 -20.844 1.539 1 95.56 363 SER A O 1
ATOM 2936 N N . PHE A 1 364 ? -2.283 -22.438 2.266 1 96.88 364 PHE A N 1
ATOM 2937 C CA . PHE A 1 364 ? -2.447 -23.297 1.097 1 96.88 364 PHE A CA 1
ATOM 2938 C C . PHE A 1 364 ? -3.527 -24.344 1.339 1 96.88 364 PHE A C 1
ATOM 2940 O O . PHE A 1 364 ? -3.592 -24.938 2.418 1 96.88 364 PHE A O 1
ATOM 2947 N N . PRO A 1 365 ? -4.371 -24.719 0.317 1 96.06 365 PRO A N 1
ATOM 2948 C CA . PRO A 1 365 ? -4.613 -23.859 -0.845 1 96.06 365 PRO A CA 1
ATOM 2949 C C . PRO A 1 365 ? -5.5 -22.656 -0.517 1 96.06 365 PRO A C 1
ATOM 2951 O O . PRO A 1 365 ? -6.027 -22.547 0.595 1 96.06 365 PRO A O 1
ATOM 2954 N N . ALA A 1 366 ? -5.574 -21.781 -1.364 1 93.81 366 ALA A N 1
ATOM 2955 C CA . ALA A 1 366 ? -6.375 -20.594 -1.121 1 93.81 366 ALA A CA 1
ATOM 2956 C C . ALA A 1 366 ? -7.848 -20.938 -0.931 1 93.81 366 ALA A C 1
ATOM 2958 O O . ALA A 1 366 ? -8.391 -21.781 -1.654 1 93.81 366 ALA A O 1
ATOM 2959 N N . GLY A 1 367 ? -8.508 -20.297 0.012 1 89.94 367 GLY A N 1
ATOM 2960 C CA . GLY A 1 367 ? -9.938 -20.469 0.189 1 89.94 367 GLY A CA 1
ATOM 2961 C C . GLY A 1 367 ? -10.742 -20.125 -1.053 1 89.94 367 GLY A C 1
ATOM 2962 O O . GLY A 1 367 ? -11.789 -20.719 -1.307 1 89.94 367 GLY A O 1
ATOM 2963 N N . THR A 1 368 ? -10.219 -19.234 -1.778 1 88.5 368 THR A N 1
ATOM 2964 C CA . THR A 1 368 ? -10.891 -18.781 -2.994 1 88.5 368 THR A CA 1
ATOM 2965 C C . THR A 1 368 ? -10.883 -19.891 -4.051 1 88.5 368 THR A C 1
ATOM 2967 O O . THR A 1 368 ? -11.617 -19.812 -5.039 1 88.5 368 THR A O 1
ATOM 2970 N N . LEU A 1 369 ? -10.148 -20.906 -3.836 1 93.06 369 LEU A N 1
ATOM 2971 C CA . LEU A 1 369 ? -10.102 -22.016 -4.777 1 93.06 369 LEU A CA 1
ATOM 2972 C C . LEU A 1 369 ? -10.539 -23.312 -4.105 1 93.06 369 LEU A C 1
ATOM 2974 O O . LEU A 1 369 ? -10.484 -24.391 -4.719 1 93.06 369 LEU A O 1
ATOM 2978 N N . SER A 1 370 ? -10.875 -23.25 -2.883 1 94.06 370 SER A N 1
ATOM 2979 C CA . SER A 1 370 ? -11.398 -24.406 -2.154 1 94.06 370 SER A CA 1
ATOM 2980 C C . SER A 1 370 ? -12.797 -24.125 -1.614 1 94.06 370 SER A C 1
ATOM 2982 O O . SER A 1 370 ? -13.789 -24.312 -2.32 1 94.06 370 SER A O 1
ATOM 2984 N N . GLY A 1 371 ? -12.883 -23.406 -0.601 1 91.69 371 GLY A N 1
ATOM 2985 C CA . GLY A 1 371 ? -14.148 -23.094 0.05 1 91.69 371 GLY A CA 1
ATOM 2986 C C . GLY A 1 371 ? -14.023 -22.938 1.554 1 91.69 371 GLY A C 1
ATOM 2987 O O . GLY A 1 371 ? -12.914 -22.812 2.078 1 91.69 371 GLY A O 1
ATOM 2988 N N . ALA A 1 372 ? -15.164 -22.859 2.062 1 88.81 372 ALA A N 1
ATOM 2989 C CA . ALA A 1 372 ? -15.227 -22.672 3.51 1 88.81 372 ALA A CA 1
ATOM 2990 C C . ALA A 1 372 ? -16.312 -23.547 4.125 1 88.81 372 ALA A C 1
ATOM 2992 O O . ALA A 1 372 ? -17.484 -23.453 3.74 1 88.81 372 ALA A O 1
ATOM 2993 N N . PRO A 1 373 ? -15.969 -24.391 5.199 1 91.5 373 PRO A N 1
ATOM 2994 C CA . PRO A 1 373 ? -14.633 -24.672 5.727 1 91.5 373 PRO A CA 1
ATOM 2995 C C . PRO A 1 373 ? -13.727 -25.359 4.699 1 91.5 373 PRO A C 1
ATOM 2997 O O . PRO A 1 373 ? -14.18 -26.219 3.955 1 91.5 373 PRO A O 1
ATOM 3000 N N . LYS A 1 374 ? -12.469 -25.172 4.711 1 92.44 374 LYS A N 1
ATOM 3001 C CA . LYS A 1 374 ? -11.508 -25.516 3.666 1 92.44 374 LYS A CA 1
ATOM 3002 C C . LYS A 1 374 ? -11.461 -27.031 3.451 1 92.44 374 LYS A C 1
ATOM 3004 O O . LYS A 1 374 ? -11.711 -27.516 2.344 1 92.44 374 LYS A O 1
ATOM 3009 N N . ILE A 1 375 ? -11.25 -27.812 4.449 1 93.31 375 ILE A N 1
ATOM 3010 C CA . ILE A 1 375 ? -11.031 -29.25 4.352 1 93.31 375 ILE A CA 1
ATOM 3011 C C . ILE A 1 375 ? -12.312 -29.938 3.877 1 93.31 375 ILE A C 1
ATOM 3013 O O . ILE A 1 375 ? -12.273 -30.766 2.977 1 93.31 375 ILE A O 1
ATOM 3017 N N . GLU A 1 376 ? -13.445 -29.578 4.445 1 95 376 GLU A N 1
ATOM 3018 C CA . GLU A 1 376 ? -14.719 -30.172 4.043 1 95 376 GLU A CA 1
ATOM 3019 C C . GLU A 1 376 ? -15.047 -29.828 2.592 1 95 376 GLU A C 1
ATOM 3021 O O . GLU A 1 376 ? -15.547 -30.672 1.848 1 95 376 GLU A O 1
ATOM 3026 N N . SER A 1 377 ? -14.758 -28.672 2.229 1 96.06 377 SER A N 1
ATOM 3027 C CA . SER A 1 377 ? -15 -28.25 0.85 1 96.06 377 SER A CA 1
ATOM 3028 C C . SER A 1 377 ? -14.117 -29.031 -0.123 1 96.06 377 SER A C 1
ATOM 3030 O O . SER A 1 377 ? -14.57 -29.406 -1.209 1 96.06 377 SER A O 1
ATOM 3032 N N . MET A 1 378 ? -12.93 -29.297 0.271 1 96.75 378 MET A N 1
ATOM 3033 C CA . MET A 1 378 ? -12.016 -30.031 -0.593 1 96.75 378 MET A CA 1
ATOM 3034 C C . MET A 1 378 ? -12.492 -31.469 -0.796 1 96.75 378 MET A C 1
ATOM 3036 O O . MET A 1 378 ? -12.344 -32.031 -1.884 1 96.75 378 MET A O 1
ATOM 3040 N N . LYS A 1 379 ? -13.086 -32 0.236 1 96.5 379 LYS A N 1
ATOM 3041 C CA . LYS A 1 379 ? -13.672 -33.344 0.1 1 96.5 379 LYS A CA 1
ATOM 3042 C C . LYS A 1 379 ? -14.812 -33.344 -0.912 1 96.5 379 LYS A C 1
ATOM 3044 O O . LYS A 1 379 ? -14.93 -34.25 -1.729 1 96.5 379 LYS A O 1
ATOM 3049 N N . ILE A 1 380 ? -15.594 -32.344 -0.807 1 97.31 380 ILE A N 1
ATOM 3050 C CA . ILE A 1 380 ? -16.719 -32.188 -1.716 1 97.31 380 ILE A CA 1
ATOM 3051 C C . ILE A 1 380 ? -16.219 -32.031 -3.148 1 97.31 380 ILE A C 1
ATOM 3053 O O . ILE A 1 380 ? -16.719 -32.688 -4.062 1 97.31 380 ILE A O 1
ATOM 3057 N N . ILE A 1 381 ? -15.211 -31.219 -3.381 1 97.12 381 ILE A N 1
ATOM 3058 C CA . ILE A 1 381 ? -14.625 -30.953 -4.691 1 97.12 381 ILE A CA 1
ATOM 3059 C C . ILE A 1 381 ? -14.102 -32.25 -5.285 1 97.12 381 ILE A C 1
ATOM 3061 O O . ILE A 1 381 ? -14.359 -32.562 -6.449 1 97.12 381 ILE A O 1
ATOM 3065 N N . GLU A 1 382 ? -13.43 -33.031 -4.469 1 95.94 382 GLU A N 1
ATOM 3066 C CA . GLU A 1 382 ? -12.836 -34.281 -4.91 1 95.94 382 GLU A CA 1
ATOM 3067 C C . GLU A 1 382 ? -13.914 -35.25 -5.391 1 95.94 382 GLU A C 1
ATOM 3069 O O . GLU A 1 382 ? -13.703 -36 -6.359 1 95.94 382 GLU A O 1
ATOM 3074 N N . ARG A 1 383 ? -15.016 -35.25 -4.77 1 95.88 383 ARG A N 1
ATOM 3075 C CA . ARG A 1 383 ? -16.109 -36.156 -5.117 1 95.88 383 ARG A CA 1
ATOM 3076 C C . ARG A 1 383 ? -16.844 -35.656 -6.363 1 95.88 383 ARG A C 1
ATOM 3078 O O . ARG A 1 383 ? -17.25 -36.469 -7.199 1 95.88 383 ARG A O 1
ATOM 3085 N N . ILE A 1 384 ? -16.953 -34.438 -6.531 1 96 384 ILE A N 1
ATOM 3086 C CA . ILE A 1 384 ? -17.891 -33.875 -7.5 1 96 384 ILE A CA 1
ATOM 3087 C C . ILE A 1 384 ? -17.172 -33.594 -8.82 1 96 384 ILE A C 1
ATOM 3089 O O . ILE A 1 384 ? -17.719 -33.844 -9.898 1 96 384 ILE A O 1
ATOM 3093 N N . GLU A 1 385 ? -15.945 -33.031 -8.742 1 94.88 385 GLU A N 1
ATOM 3094 C CA . GLU A 1 385 ? -15.234 -32.719 -9.977 1 94.88 385 GLU A CA 1
ATOM 3095 C C . GLU A 1 385 ? -14.844 -33.969 -10.734 1 94.88 385 GLU A C 1
ATOM 3097 O O . GLU A 1 385 ? -14.57 -35 -10.125 1 94.88 385 GLU A O 1
ATOM 3102 N N . LYS A 1 386 ? -14.711 -33.938 -11.992 1 89.06 386 LYS A N 1
ATOM 3103 C CA . LYS A 1 386 ? -14.586 -35.094 -12.836 1 89.06 386 LYS A CA 1
ATOM 3104 C C . LYS A 1 386 ? -13.133 -35.312 -13.266 1 89.06 386 LYS A C 1
ATOM 3106 O O . LYS A 1 386 ? -12.836 -36.25 -14.023 1 89.06 386 LYS A O 1
ATOM 3111 N N . SER A 1 387 ? -12.289 -34.5 -12.883 1 92.12 387 SER A N 1
ATOM 3112 C CA . SER A 1 387 ? -10.875 -34.625 -13.219 1 92.12 387 SER A CA 1
ATOM 3113 C C . SER A 1 387 ? -9.992 -34 -12.148 1 92.12 387 SER A C 1
ATOM 3115 O O . SER A 1 387 ? -10.422 -33.062 -11.453 1 92.12 387 SER A O 1
ATOM 3117 N N . PRO A 1 388 ? -8.773 -34.5 -12.016 1 95.75 388 PRO A N 1
ATOM 3118 C CA . PRO A 1 388 ? -7.863 -33.906 -11.039 1 95.75 388 PRO A CA 1
ATOM 3119 C C . PRO A 1 388 ? -7.41 -32.5 -11.445 1 95.75 388 PRO A C 1
ATOM 3121 O O . PRO A 1 388 ? -7.168 -32.25 -12.625 1 95.75 388 PRO A O 1
ATOM 3124 N N . ARG A 1 389 ? -7.168 -31.609 -10.508 1 96.94 389 ARG A N 1
ATOM 3125 C CA . ARG A 1 389 ? -6.891 -30.203 -10.781 1 96.94 389 ARG A CA 1
ATOM 3126 C C . ARG A 1 389 ? -5.434 -30 -11.18 1 96.94 389 ARG A C 1
ATOM 3128 O O . ARG A 1 389 ? -5.105 -29.062 -11.898 1 96.94 389 ARG A O 1
ATOM 3135 N N . GLY A 1 390 ? -4.52 -30.938 -10.703 1 97.56 390 GLY A N 1
ATOM 3136 C CA . GLY A 1 390 ? -3.104 -30.688 -10.93 1 97.56 390 GLY A CA 1
ATOM 3137 C C . GLY A 1 390 ? -2.627 -29.359 -10.367 1 97.56 390 GLY A C 1
ATOM 3138 O O . GLY A 1 390 ? -2.881 -29.047 -9.203 1 97.56 390 GLY A O 1
ATOM 3139 N N . PRO A 1 391 ? -1.891 -28.547 -11.18 1 98.5 391 PRO A N 1
ATOM 3140 C CA . PRO A 1 391 ? -1.347 -27.281 -10.672 1 98.5 391 PRO A CA 1
ATOM 3141 C C . PRO A 1 391 ? -2.414 -26.203 -10.516 1 98.5 391 PRO A C 1
ATOM 3143 O O . PRO A 1 391 ? -2.17 -25.188 -9.867 1 98.5 391 PRO A O 1
ATOM 3146 N N . TYR A 1 392 ? -3.596 -26.406 -11.133 1 97.88 392 TYR A N 1
ATOM 3147 C CA . TYR A 1 392 ? -4.66 -25.422 -11 1 97.88 392 TYR A CA 1
ATOM 3148 C C . TYR A 1 392 ? -5.102 -25.297 -9.547 1 97.88 392 TYR A C 1
ATOM 3150 O O . TYR A 1 392 ? -5.422 -26.297 -8.898 1 97.88 392 TYR A O 1
ATOM 3158 N N . GLY A 1 393 ? -5.074 -24.062 -9.078 1 96.69 393 GLY A N 1
ATOM 3159 C CA . GLY A 1 393 ? -5.512 -23.812 -7.715 1 96.69 393 GLY A CA 1
ATOM 3160 C C . GLY A 1 393 ? -4.434 -24.078 -6.684 1 96.69 393 GLY A C 1
ATOM 3161 O O . GLY A 1 393 ? -4.668 -23.953 -5.48 1 96.69 393 GLY A O 1
ATOM 3162 N N . GLY A 1 394 ? -3.27 -24.5 -7.141 1 98.25 394 GLY A N 1
ATOM 3163 C CA . GLY A 1 394 ? -2.125 -24.672 -6.262 1 98.25 394 GLY A CA 1
ATOM 3164 C C . GLY A 1 394 ? -1.38 -23.375 -5.996 1 98.25 394 GLY A C 1
ATOM 3165 O O . GLY A 1 394 ? -1.986 -22.359 -5.617 1 98.25 394 GLY A O 1
ATOM 3166 N N . ALA A 1 395 ? -0.058 -23.516 -6.16 1 98.69 395 ALA A N 1
ATOM 3167 C CA . ALA A 1 395 ? 0.809 -22.359 -5.953 1 98.69 395 ALA A CA 1
ATOM 3168 C C . ALA A 1 395 ? 1.979 -22.359 -6.934 1 98.69 395 ALA A C 1
ATOM 3170 O O . ALA A 1 395 ? 2.557 -23.422 -7.211 1 98.69 395 ALA A O 1
ATOM 3171 N N . VAL A 1 396 ? 2.285 -21.25 -7.523 1 98.81 396 VAL A N 1
ATOM 3172 C CA . VAL A 1 396 ? 3.451 -21.062 -8.375 1 98.81 396 VAL A CA 1
ATOM 3173 C C . VAL A 1 396 ? 4.27 -19.875 -7.891 1 98.81 396 VAL A C 1
ATOM 3175 O O . VAL A 1 396 ? 3.715 -18.797 -7.613 1 98.81 396 VAL A O 1
ATOM 3178 N N . GLY A 1 397 ? 5.559 -20.109 -7.676 1 98.5 397 GLY A N 1
ATOM 3179 C CA . GLY A 1 397 ? 6.375 -19.016 -7.164 1 98.5 397 GLY A CA 1
ATOM 3180 C C . GLY A 1 397 ? 7.742 -19.469 -6.688 1 98.5 397 GLY A C 1
ATOM 3181 O O . GLY A 1 397 ? 8.375 -20.328 -7.312 1 98.5 397 GLY A O 1
ATOM 3182 N N . SER A 1 398 ? 8.234 -18.781 -5.641 1 98.25 398 SER A N 1
ATOM 3183 C CA . SER A 1 398 ? 9.625 -19.031 -5.262 1 98.25 398 SER A CA 1
ATOM 3184 C C . SER A 1 398 ? 9.805 -18.984 -3.748 1 98.25 398 SER A C 1
ATOM 3186 O O . SER A 1 398 ? 9.133 -18.219 -3.061 1 98.25 398 SER A O 1
ATOM 3188 N N . PHE A 1 399 ? 10.688 -19.875 -3.258 1 98.56 399 PHE A N 1
ATOM 3189 C CA . PHE A 1 399 ? 11.336 -19.781 -1.954 1 98.56 399 PHE A CA 1
ATOM 3190 C C . PHE A 1 399 ? 12.75 -19.25 -2.09 1 98.56 399 PHE A C 1
ATOM 3192 O O . PHE A 1 399 ? 13.609 -19.875 -2.721 1 98.56 399 PHE A O 1
ATOM 3199 N N . GLY A 1 400 ? 12.992 -18.109 -1.446 1 98 400 GLY A N 1
ATOM 3200 C CA . GLY A 1 400 ? 14.297 -17.5 -1.595 1 98 400 GLY A CA 1
ATOM 3201 C C . GLY A 1 400 ? 15.312 -18 -0.587 1 98 400 GLY A C 1
ATOM 3202 O O . GLY A 1 400 ? 14.953 -18.375 0.533 1 98 400 GLY A O 1
ATOM 3203 N N . PHE A 1 401 ? 16.609 -17.922 -0.95 1 97.56 401 PHE A N 1
ATOM 3204 C CA . PHE A 1 401 ? 17.672 -18.266 -0.013 1 97.56 401 PHE A CA 1
ATOM 3205 C C . PHE A 1 401 ? 17.703 -17.281 1.154 1 97.56 401 PHE A C 1
ATOM 3207 O O . PHE A 1 401 ? 18.297 -17.562 2.195 1 97.56 401 PHE A O 1
ATOM 3214 N N . ASN A 1 402 ? 17.125 -16.109 0.949 1 95.62 402 ASN A N 1
ATOM 3215 C CA . ASN A 1 402 ? 17.109 -15.102 1.994 1 95.62 402 ASN A CA 1
ATOM 3216 C C . ASN A 1 402 ? 15.953 -15.305 2.963 1 95.62 402 ASN A C 1
ATOM 3218 O O . ASN A 1 402 ? 15.758 -14.508 3.879 1 95.62 402 ASN A O 1
ATOM 3222 N N . GLY A 1 403 ? 15.109 -16.297 2.723 1 95.94 403 GLY A N 1
ATOM 3223 C CA . GLY A 1 403 ? 14.016 -16.594 3.629 1 95.94 403 GLY A CA 1
ATOM 3224 C C . GLY A 1 403 ? 12.703 -15.953 3.215 1 95.94 403 GLY A C 1
ATOM 3225 O O . GLY A 1 403 ? 11.672 -16.172 3.857 1 95.94 403 GLY A O 1
ATOM 3226 N N . ASP A 1 404 ? 12.711 -15.211 2.143 1 96.12 404 ASP A N 1
ATOM 3227 C CA . ASP A 1 404 ? 11.484 -14.633 1.601 1 96.12 404 ASP A CA 1
ATOM 3228 C C . ASP A 1 404 ? 10.82 -15.578 0.601 1 96.12 404 ASP A C 1
ATOM 3230 O O . ASP A 1 404 ? 11.461 -16.516 0.114 1 96.12 404 ASP A O 1
ATOM 3234 N N . CYS A 1 405 ? 9.547 -15.352 0.365 1 97.56 405 CYS A N 1
ATOM 3235 C CA . CYS A 1 405 ? 8.891 -16.141 -0.671 1 97.56 405 CYS A CA 1
ATOM 3236 C C . CYS A 1 405 ? 7.68 -15.414 -1.235 1 97.56 405 CYS A C 1
ATOM 3238 O O . CYS A 1 405 ? 7.113 -14.539 -0.575 1 97.56 405 CYS A O 1
ATOM 3240 N N . THR A 1 406 ? 7.355 -15.68 -2.414 1 97.25 406 THR A N 1
ATOM 3241 C CA . THR A 1 406 ? 6.18 -15.164 -3.109 1 97.25 406 THR A CA 1
ATOM 3242 C C . THR A 1 406 ? 5.543 -16.25 -3.973 1 97.25 406 THR A C 1
ATOM 3244 O O . THR A 1 406 ? 6.207 -16.844 -4.828 1 97.25 406 THR A O 1
ATOM 3247 N N . PHE A 1 407 ? 4.254 -16.438 -3.729 1 98.25 407 PHE A N 1
ATOM 3248 C CA . PHE A 1 407 ? 3.533 -17.438 -4.512 1 98.25 407 PHE A CA 1
ATOM 3249 C C . PHE A 1 407 ? 2.197 -16.875 -4.992 1 98.25 407 PHE A C 1
ATOM 3251 O O . PHE A 1 407 ? 1.464 -16.25 -4.223 1 98.25 407 PHE A O 1
ATOM 3258 N N . ALA A 1 408 ? 1.893 -17.141 -6.227 1 97.19 408 ALA A N 1
ATOM 3259 C CA . ALA A 1 408 ? 0.61 -16.812 -6.84 1 97.19 408 ALA A CA 1
ATOM 3260 C C . ALA A 1 408 ? -0.261 -18.062 -6.996 1 97.19 408 ALA A C 1
ATOM 3262 O O . ALA A 1 408 ? 0.235 -19.188 -6.93 1 97.19 408 ALA A O 1
ATOM 3263 N N . ILE A 1 409 ? -1.516 -17.797 -7.164 1 97 409 ILE A N 1
ATOM 3264 C CA . ILE A 1 409 ? -2.439 -18.875 -7.473 1 97 409 ILE A CA 1
ATOM 3265 C C . ILE A 1 409 ? -2.475 -19.109 -8.984 1 97 409 ILE A C 1
ATOM 3267 O O . ILE A 1 409 ? -2.756 -18.188 -9.75 1 97 409 ILE A O 1
ATOM 3271 N N . PRO A 1 410 ? -2.168 -20.297 -9.391 1 97.94 410 PRO A N 1
ATOM 3272 C CA . PRO A 1 410 ? -2.199 -20.547 -10.828 1 97.94 410 PRO A CA 1
ATOM 3273 C C . PRO A 1 410 ? -3.621 -20.641 -11.383 1 97.94 410 PRO A C 1
ATOM 3275 O O . PRO A 1 410 ? -4.07 -21.734 -11.734 1 97.94 410 PRO A O 1
ATOM 3278 N N . ILE A 1 411 ? -4.215 -19.562 -11.453 1 94.19 411 ILE A N 1
ATOM 3279 C CA . ILE A 1 411 ? -5.449 -19.328 -12.203 1 94.19 411 ILE A CA 1
ATOM 3280 C C . ILE A 1 411 ? -5.16 -18.453 -13.414 1 94.19 411 ILE A C 1
ATOM 3282 O O . ILE A 1 411 ? -4.09 -17.844 -13.508 1 94.19 411 ILE A O 1
ATOM 3286 N N . ARG A 1 412 ? -6.098 -18.531 -14.398 1 92.62 412 ARG A N 1
ATOM 3287 C CA . ARG A 1 412 ? -5.824 -17.875 -15.672 1 92.62 412 ARG A CA 1
ATOM 3288 C C . ARG A 1 412 ? -4.508 -18.359 -16.266 1 92.62 412 ARG A C 1
ATOM 3290 O O . ARG A 1 412 ? -3.674 -17.547 -16.688 1 92.62 412 ARG A O 1
ATOM 3297 N N . SER A 1 413 ? -4.363 -19.562 -16.203 1 97.38 413 SER A N 1
ATOM 3298 C CA . SER A 1 413 ? -3.129 -20.25 -16.578 1 97.38 413 SER A CA 1
ATOM 3299 C C . SER A 1 413 ? -3.398 -21.344 -17.609 1 97.38 413 SER A C 1
ATOM 3301 O O . SER A 1 413 ? -4.527 -21.828 -17.734 1 97.38 413 SER A O 1
ATOM 3303 N N . PHE A 1 414 ? -2.402 -21.641 -18.359 1 98.12 414 PHE A N 1
ATOM 3304 C CA . PHE A 1 414 ? -2.369 -22.766 -19.297 1 98.12 414 PHE A CA 1
ATOM 3305 C C . PHE A 1 414 ? -1.263 -23.75 -18.906 1 98.12 414 PHE A C 1
ATOM 3307 O O . PHE A 1 414 ? -0.153 -23.328 -18.578 1 98.12 414 PHE A O 1
ATOM 3314 N N . PHE A 1 415 ? -1.642 -25.016 -18.875 1 98.69 415 PHE A N 1
ATOM 3315 C CA . PHE A 1 415 ? -0.736 -26.062 -18.438 1 98.69 415 PHE A CA 1
ATOM 3316 C C . PHE A 1 415 ? -0.417 -27.016 -19.578 1 98.69 415 PHE A C 1
ATOM 3318 O O . PHE A 1 415 ? -1.324 -27.562 -20.219 1 98.69 415 PHE A O 1
ATOM 3325 N N . VAL A 1 416 ? 0.916 -27.219 -19.766 1 98.69 416 VAL A N 1
ATOM 3326 C CA . VAL A 1 416 ? 1.313 -28.016 -20.922 1 98.69 416 VAL A CA 1
ATOM 3327 C C . VAL A 1 416 ? 2.26 -29.141 -20.484 1 98.69 416 VAL A C 1
ATOM 3329 O O . VAL A 1 416 ? 3.18 -28.906 -19.688 1 98.69 416 VAL A O 1
ATOM 3332 N N . CYS A 1 417 ? 2.021 -30.328 -20.875 1 98.56 417 CYS A N 1
ATOM 3333 C CA . CYS A 1 417 ? 2.941 -31.453 -20.781 1 98.56 417 CYS A CA 1
ATOM 3334 C C . CYS A 1 417 ? 3.1 -32.125 -22.141 1 98.56 417 CYS A C 1
ATOM 3336 O O . CYS A 1 417 ? 2.191 -32.812 -22.609 1 98.56 417 CYS A O 1
ATOM 3338 N N . GLU A 1 418 ? 4.27 -31.953 -22.672 1 97.19 418 GLU A N 1
ATOM 3339 C CA . GLU A 1 418 ? 4.496 -32.406 -24.031 1 97.19 418 GLU A CA 1
ATOM 3340 C C . GLU A 1 418 ? 3.504 -31.797 -25 1 97.19 418 GLU A C 1
ATOM 3342 O O . GLU A 1 418 ? 3.422 -30.562 -25.109 1 97.19 418 GLU A O 1
ATOM 3347 N N . ASN A 1 419 ? 2.621 -32.625 -25.609 1 96.69 419 ASN A N 1
ATOM 3348 C CA . ASN A 1 419 ? 1.685 -32.094 -26.578 1 96.69 419 ASN A CA 1
ATOM 3349 C C . ASN A 1 419 ? 0.284 -31.938 -25.984 1 96.69 419 ASN A C 1
ATOM 3351 O O . ASN A 1 419 ? -0.669 -31.641 -26.719 1 96.69 419 ASN A O 1
ATOM 3355 N N . ARG A 1 420 ? 0.151 -32.156 -24.766 1 97.25 420 ARG A N 1
ATOM 3356 C CA . ARG A 1 420 ? -1.139 -32.031 -24.078 1 97.25 420 ARG A CA 1
ATOM 3357 C C . ARG A 1 420 ? -1.222 -30.75 -23.266 1 97.25 420 ARG A C 1
ATOM 3359 O O . ARG A 1 420 ? -0.31 -30.438 -22.5 1 97.25 420 ARG A O 1
ATOM 3366 N N . GLY A 1 421 ? -2.287 -30.016 -23.5 1 96.94 421 GLY A N 1
ATOM 3367 C CA . GLY A 1 421 ? -2.531 -28.797 -22.734 1 96.94 421 GLY A CA 1
ATOM 3368 C C . GLY A 1 421 ? -3.932 -28.719 -22.156 1 96.94 421 GLY A C 1
ATOM 3369 O O . GLY A 1 421 ? -4.848 -29.375 -22.656 1 96.94 421 GLY A O 1
ATOM 3370 N N . PHE A 1 422 ? -4.066 -27.969 -21.062 1 96 422 PHE A N 1
ATOM 3371 C CA . PHE A 1 422 ? -5.418 -27.75 -20.562 1 96 422 PHE A CA 1
ATOM 3372 C C . PHE A 1 422 ? -5.527 -26.391 -19.875 1 96 422 PHE A C 1
ATOM 3374 O O . PHE A 1 422 ? -4.527 -25.844 -19.422 1 96 422 PHE A O 1
ATOM 3381 N N . ALA A 1 423 ? -6.703 -25.844 -19.922 1 95 423 ALA A N 1
ATOM 3382 C CA . ALA A 1 423 ? -7.145 -24.688 -19.141 1 95 423 ALA A CA 1
ATOM 3383 C C . ALA A 1 423 ? -8.297 -25.047 -18.219 1 95 423 ALA A C 1
ATOM 3385 O O . ALA A 1 423 ? -9.125 -25.891 -18.547 1 95 423 ALA A O 1
ATOM 3386 N N . ARG A 1 424 ? -8.258 -24.438 -17.062 1 94.69 424 ARG A N 1
ATOM 3387 C CA . ARG A 1 424 ? -9.289 -24.734 -16.078 1 94.69 424 ARG A CA 1
ATOM 3388 C C . ARG A 1 424 ? -9.773 -23.469 -15.375 1 94.69 424 ARG A C 1
ATOM 3390 O O . ARG A 1 424 ? -9.016 -22.5 -15.25 1 94.69 424 ARG A O 1
ATOM 3397 N N . ALA A 1 425 ? -11.023 -23.438 -14.992 1 93.19 425 ALA A N 1
ATOM 3398 C CA . ALA A 1 425 ? -11.617 -22.391 -14.164 1 93.19 425 ALA A CA 1
ATOM 3399 C C . ALA A 1 425 ? -12.695 -22.953 -13.25 1 93.19 425 ALA A C 1
ATOM 3401 O O . ALA A 1 425 ? -13.266 -24.016 -13.523 1 93.19 425 ALA A O 1
ATOM 3402 N N . SER A 1 426 ? -12.867 -22.297 -12.148 1 92.75 426 SER A N 1
ATOM 3403 C CA . SER A 1 426 ? -13.883 -22.672 -11.18 1 92.75 426 SER A CA 1
ATOM 3404 C C . SER A 1 426 ? -14.695 -21.469 -10.711 1 92.75 426 SER A C 1
ATOM 3406 O O . SER A 1 426 ? -14.266 -20.328 -10.875 1 92.75 426 SER A O 1
ATOM 3408 N N . GLY A 1 427 ? -15.883 -21.75 -10.195 1 89.44 427 GLY A N 1
ATOM 3409 C CA . GLY A 1 427 ? -16.734 -20.766 -9.57 1 89.44 427 GLY A CA 1
ATOM 3410 C C . GLY A 1 427 ? -17.203 -21.172 -8.188 1 89.44 427 GLY A C 1
ATOM 3411 O O . GLY A 1 427 ? -17.312 -22.359 -7.887 1 89.44 427 GLY A O 1
ATOM 3412 N N . GLY A 1 428 ? -17.438 -20.156 -7.363 1 89.81 428 GLY A N 1
ATOM 3413 C CA . GLY A 1 428 ? -17.891 -20.406 -6 1 89.81 428 GLY A CA 1
ATOM 3414 C C . GLY A 1 428 ? -19.391 -20.578 -5.883 1 89.81 428 GLY A C 1
ATOM 3415 O O . GLY A 1 428 ? -20.156 -19.641 -6.125 1 89.81 428 GLY A O 1
ATOM 3416 N N . ILE A 1 429 ? -19.781 -21.766 -5.465 1 92.44 429 ILE A N 1
ATOM 3417 C CA . ILE A 1 429 ? -21.203 -22.078 -5.273 1 92.44 429 ILE A CA 1
ATOM 3418 C C . ILE A 1 429 ? -21.625 -21.734 -3.844 1 92.44 429 ILE A C 1
ATOM 3420 O O . ILE A 1 429 ? -21.031 -22.234 -2.883 1 92.44 429 ILE A O 1
ATOM 3424 N N . VAL A 1 430 ? -22.531 -20.828 -3.711 1 88.88 430 VAL A N 1
ATOM 3425 C CA . VAL A 1 430 ? -23.109 -20.438 -2.426 1 88.88 430 VAL A CA 1
ATOM 3426 C C . VAL A 1 430 ? -24.609 -20.734 -2.424 1 88.88 430 VAL A C 1
ATOM 3428 O O . VAL A 1 430 ? -25.156 -21.188 -3.428 1 88.88 430 VAL A O 1
ATOM 3431 N N . TYR A 1 431 ? -25.281 -20.422 -1.37 1 88.75 431 TYR A N 1
ATOM 3432 C CA . TYR A 1 431 ? -26.688 -20.766 -1.173 1 88.75 431 TYR A CA 1
ATOM 3433 C C . TYR A 1 431 ? -27.547 -20.172 -2.279 1 88.75 431 TYR A C 1
ATOM 3435 O O . TYR A 1 431 ? -28.469 -20.828 -2.775 1 88.75 431 TYR A O 1
ATOM 3443 N N . ASP A 1 432 ? -27.219 -19.016 -2.744 1 86.44 432 ASP A N 1
ATOM 3444 C CA . ASP A 1 432 ? -28.062 -18.281 -3.686 1 86.44 432 ASP A CA 1
ATOM 3445 C C . ASP A 1 432 ? -27.609 -18.5 -5.121 1 86.44 432 ASP A C 1
ATOM 3447 O O . ASP A 1 432 ? -28.078 -17.828 -6.043 1 86.44 432 ASP A O 1
ATOM 3451 N N . SER A 1 433 ? -26.703 -19.469 -5.355 1 89.12 433 SER A N 1
ATOM 3452 C CA . SER A 1 433 ? -26.188 -19.734 -6.691 1 89.12 433 SER A CA 1
ATOM 3453 C C . SER A 1 433 ? -27.234 -20.406 -7.57 1 89.12 433 SER A C 1
ATOM 3455 O O . SER A 1 433 ? -28.109 -21.125 -7.07 1 89.12 433 SER A O 1
ATOM 3457 N N . PHE A 1 434 ? -27.203 -20.094 -8.844 1 89.94 434 PHE A N 1
ATOM 3458 C CA . PHE A 1 434 ? -27.984 -20.812 -9.828 1 89.94 434 PHE A CA 1
ATOM 3459 C C . PHE A 1 434 ? -27.109 -21.281 -10.984 1 89.94 434 PHE A C 1
ATOM 3461 O O . PHE A 1 434 ? -26.172 -20.578 -11.375 1 89.94 434 PHE A O 1
ATOM 3468 N N . ALA A 1 435 ? -27.422 -22.375 -11.57 1 91 435 ALA A N 1
ATOM 3469 C CA . ALA A 1 435 ? -26.547 -23.125 -12.445 1 91 435 ALA A CA 1
ATOM 3470 C C . ALA A 1 435 ? -26.125 -22.297 -13.664 1 91 435 ALA A C 1
ATOM 3472 O O . ALA A 1 435 ? -24.953 -22.281 -14.039 1 91 435 ALA A O 1
ATOM 3473 N N . GLU A 1 436 ? -27.031 -21.656 -14.281 1 90.88 436 GLU A N 1
ATOM 3474 C CA . GLU A 1 436 ? -26.75 -20.906 -15.5 1 90.88 436 GLU A CA 1
ATOM 3475 C C . GLU A 1 436 ? -25.766 -19.766 -15.227 1 90.88 436 GLU A C 1
ATOM 3477 O O . GLU A 1 436 ? -24.859 -19.516 -16.016 1 90.88 436 GLU A O 1
ATOM 3482 N N . GLY A 1 437 ? -26 -19.109 -14.172 1 87.69 437 GLY A N 1
ATOM 3483 C CA . GLY A 1 437 ? -25.094 -18.031 -13.797 1 87.69 437 GLY A CA 1
ATOM 3484 C C . GLY A 1 437 ? -23.688 -18.5 -13.5 1 87.69 437 GLY A C 1
ATOM 3485 O O . GLY A 1 437 ? -22.719 -17.875 -13.938 1 87.69 437 GLY A O 1
ATOM 3486 N N . GLU A 1 438 ? -23.578 -19.594 -12.883 1 89.88 438 GLU A N 1
ATOM 3487 C CA . GLU A 1 438 ? -22.266 -20.141 -12.516 1 89.88 438 GLU A CA 1
ATOM 3488 C C . GLU A 1 438 ? -21.516 -20.625 -13.75 1 89.88 438 GLU A C 1
ATOM 3490 O O . GLU A 1 438 ? -20.281 -20.5 -13.812 1 89.88 438 GLU A O 1
ATOM 3495 N N . TYR A 1 439 ? -22.281 -21.141 -14.648 1 90.62 439 TYR A N 1
ATOM 3496 C CA . TYR A 1 439 ? -21.656 -21.578 -15.891 1 90.62 439 TYR A CA 1
ATOM 3497 C C . TYR A 1 439 ? -21.062 -20.406 -16.656 1 90.62 439 TYR A C 1
ATOM 3499 O O . TYR A 1 439 ? -19.938 -20.484 -17.141 1 90.62 439 TYR A O 1
ATOM 3507 N N . GLN A 1 440 ? -21.812 -19.406 -16.703 1 87.12 440 GLN A N 1
ATOM 3508 C CA . GLN A 1 440 ? -21.359 -18.219 -17.406 1 87.12 440 GLN A CA 1
ATOM 3509 C C . GLN A 1 440 ? -20.125 -17.625 -16.719 1 87.12 440 GLN A C 1
ATOM 3511 O O . GLN A 1 440 ? -19.219 -17.109 -17.391 1 87.12 440 GLN A O 1
ATOM 3516 N N . GLU A 1 441 ? -20.016 -17.688 -15.461 1 84.56 441 GLU A N 1
ATOM 3517 C CA . GLU A 1 441 ? -18.859 -17.203 -14.719 1 84.56 441 GLU A CA 1
ATOM 3518 C C . GLU A 1 441 ? -17.594 -17.969 -15.094 1 84.56 441 GLU A C 1
ATOM 3520 O O . GLU A 1 441 ? -16.531 -17.375 -15.258 1 84.56 441 GLU A O 1
ATOM 3525 N N . ILE A 1 442 ? -17.719 -19.188 -15.242 1 87.81 442 ILE A N 1
ATOM 3526 C CA . ILE A 1 442 ? -16.562 -20.016 -15.578 1 87.81 442 ILE A CA 1
ATOM 3527 C C . ILE A 1 442 ? -16.094 -19.703 -17 1 87.81 442 ILE A C 1
ATOM 3529 O O . ILE A 1 442 ? -14.898 -19.609 -17.25 1 87.81 442 ILE A O 1
ATOM 3533 N N . ILE A 1 443 ? -17.078 -19.562 -17.859 1 87.06 443 ILE A N 1
ATOM 3534 C CA . ILE A 1 443 ? -16.75 -19.219 -19.25 1 87.06 443 ILE A CA 1
ATOM 3535 C C . ILE A 1 443 ? -15.992 -17.906 -19.281 1 87.06 443 ILE A C 1
ATOM 3537 O O . ILE A 1 443 ? -14.992 -17.781 -20 1 87.06 443 ILE A O 1
ATOM 3541 N N . ASN A 1 444 ? -16.406 -17 -18.516 1 83.94 444 ASN A N 1
ATOM 3542 C CA . ASN A 1 444 ? -15.742 -15.703 -18.469 1 83.94 444 ASN A CA 1
ATOM 3543 C C . ASN A 1 444 ? -14.328 -15.812 -17.906 1 83.94 444 ASN A C 1
ATOM 3545 O O . ASN A 1 444 ? -13.406 -15.172 -18.406 1 83.94 444 ASN A O 1
ATOM 3549 N N . LYS A 1 445 ? -14.18 -16.594 -16.953 1 85.44 445 LYS A N 1
ATOM 3550 C CA . LYS A 1 445 ? -12.875 -16.766 -16.312 1 85.44 445 LYS A CA 1
ATOM 3551 C C . LYS A 1 445 ? -11.891 -17.469 -17.234 1 85.44 445 LYS A C 1
ATOM 3553 O O . LYS A 1 445 ? -10.688 -17.203 -17.188 1 85.44 445 LYS A O 1
ATOM 3558 N N . MET A 1 446 ? -12.398 -18.266 -18.078 1 88.38 446 MET A N 1
ATOM 3559 C CA . MET A 1 446 ? -11.555 -18.984 -19.016 1 88.38 446 MET A CA 1
ATOM 3560 C C . MET A 1 446 ? -11.234 -18.141 -20.234 1 88.38 446 MET A C 1
ATOM 3562 O O . MET A 1 446 ? -10.305 -18.438 -20.984 1 88.38 446 MET A O 1
ATOM 3566 N N . ALA A 1 447 ? -11.984 -17.125 -20.391 1 85.38 447 ALA A N 1
ATOM 3567 C CA . ALA A 1 447 ? -11.938 -16.328 -21.609 1 85.38 447 ALA A CA 1
ATOM 3568 C C . ALA A 1 447 ? -10.547 -15.742 -21.828 1 85.38 447 ALA A C 1
ATOM 3570 O O . ALA A 1 447 ? -10.07 -15.672 -22.969 1 85.38 447 ALA A O 1
ATOM 3571 N N . SER A 1 448 ? -9.922 -15.305 -20.797 1 81.94 448 SER A N 1
ATOM 3572 C CA . SER A 1 448 ? -8.609 -14.68 -20.953 1 81.94 448 SER A CA 1
ATOM 3573 C C . SER A 1 448 ? -7.602 -15.664 -21.531 1 81.94 448 SER A C 1
ATOM 3575 O O . SER A 1 448 ? -6.859 -15.328 -22.469 1 81.94 448 SER A O 1
ATOM 3577 N N . VAL A 1 449 ? -7.562 -16.844 -21.016 1 90.94 449 VAL A N 1
ATOM 3578 C CA . VAL A 1 449 ? -6.625 -17.859 -21.5 1 90.94 449 VAL A CA 1
ATOM 3579 C C . VAL A 1 449 ? -7.039 -18.312 -22.891 1 90.94 449 VAL A C 1
ATOM 3581 O O . VAL A 1 449 ? -6.195 -18.469 -23.781 1 90.94 449 VAL A O 1
ATOM 3584 N N . LYS A 1 450 ? -8.273 -18.469 -23.109 1 90.69 450 LYS A N 1
ATOM 3585 C CA . LYS A 1 450 ? -8.766 -18.938 -24.391 1 90.69 450 LYS A CA 1
ATOM 3586 C C . LYS A 1 450 ? -8.484 -17.922 -25.5 1 90.69 450 LYS A C 1
ATOM 3588 O O . LYS A 1 450 ? -8.203 -18.281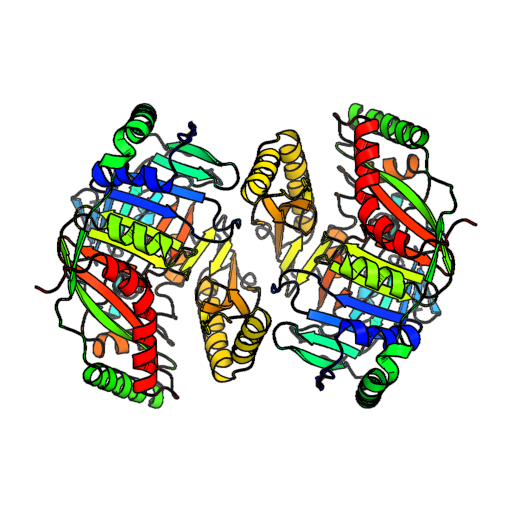 -26.641 1 90.69 450 LYS A O 1
ATOM 3593 N N . ARG A 1 451 ? -8.625 -16.734 -25.141 1 91.06 451 ARG A N 1
ATOM 3594 C CA . ARG A 1 451 ? -8.312 -15.688 -26.094 1 91.06 451 ARG A CA 1
ATOM 3595 C C . ARG A 1 451 ? -6.859 -15.766 -26.547 1 91.06 451 ARG A C 1
ATOM 3597 O O . ARG A 1 451 ? -6.551 -15.539 -27.719 1 91.06 451 ARG A O 1
ATOM 3604 N N . ALA A 1 452 ? -5.996 -16.016 -25.641 1 93.88 452 ALA A N 1
ATOM 3605 C CA . ALA A 1 452 ? -4.586 -16.156 -25.969 1 93.88 452 ALA A CA 1
ATOM 3606 C C . ALA A 1 452 ? -4.359 -17.375 -26.875 1 93.88 452 ALA A C 1
ATOM 3608 O O . ALA A 1 452 ? -3.484 -17.344 -27.75 1 93.88 452 ALA A O 1
ATOM 3609 N N . LEU A 1 453 ? -5.137 -18.391 -26.703 1 94.94 453 LEU A N 1
ATOM 3610 C CA . LEU A 1 453 ? -5.012 -19.609 -27.5 1 94.94 453 LEU A CA 1
ATOM 3611 C C . LEU A 1 453 ? -5.594 -19.406 -28.906 1 94.94 453 LEU A C 1
ATOM 3613 O O . LEU A 1 453 ? -5.16 -20.047 -29.859 1 94.94 453 LEU A O 1
ATOM 3617 N N . GLN A 1 454 ? -6.566 -18.5 -29.016 1 92.25 454 GLN A N 1
ATOM 3618 C CA . GLN A 1 454 ? -7.285 -18.281 -30.266 1 92.25 454 GLN A CA 1
ATOM 3619 C C . GLN A 1 454 ? -6.332 -17.891 -31.391 1 92.25 454 GLN A C 1
ATOM 3621 O O . GLN A 1 454 ? -6.508 -18.297 -32.531 1 92.25 454 GLN A O 1
ATOM 3626 N N . ASP A 1 455 ? -5.371 -17.141 -31.062 1 91.06 455 ASP A N 1
ATOM 3627 C CA . ASP A 1 455 ? -4.414 -16.672 -32.062 1 91.06 455 ASP A CA 1
ATOM 3628 C C . ASP A 1 455 ? -3.551 -17.812 -32.562 1 91.06 455 ASP A C 1
ATOM 3630 O O . ASP A 1 455 ? -2.857 -17.672 -33.594 1 91.06 455 ASP A O 1
ATOM 3634 N N . HIS A 1 456 ? -3.648 -18.922 -31.922 1 94.69 456 HIS A N 1
ATOM 3635 C CA . HIS A 1 456 ? -2.773 -20.031 -32.281 1 94.69 456 HIS A CA 1
ATOM 3636 C C . HIS A 1 456 ? -3.578 -21.266 -32.656 1 94.69 456 HIS A C 1
ATOM 3638 O O . HIS A 1 456 ? -3.02 -22.359 -32.781 1 94.69 456 HIS A O 1
ATOM 3644 N N . LEU A 1 457 ? -4.863 -21.062 -32.75 1 90.38 457 LEU A N 1
ATOM 3645 C CA . LEU A 1 457 ? -5.719 -22.203 -33.094 1 90.38 457 LEU A CA 1
ATOM 3646 C C . LEU A 1 457 ? -5.496 -22.641 -34.562 1 90.38 457 LEU A C 1
ATOM 3648 O O . LEU A 1 457 ? -5.328 -21.797 -35.438 1 90.38 457 LEU A O 1
ATOM 3652 N N . GLU A 1 458 ? -5.449 -23.875 -34.688 1 82.25 458 GLU A N 1
ATOM 3653 C CA . GLU A 1 458 ? -5.367 -24.422 -36.062 1 82.25 458 GLU A CA 1
ATOM 3654 C C . GLU A 1 458 ? -6.633 -24.125 -36.844 1 82.25 458 GLU A C 1
ATOM 3656 O O . GLU A 1 458 ? -7.734 -24.141 -36.281 1 82.25 458 GLU A O 1
ATOM 3661 N N . GLU A 1 459 ? -6.52 -23.375 -38.031 1 62.22 459 GLU A N 1
ATOM 3662 C CA . GLU A 1 459 ? -7.637 -23.125 -38.938 1 62.22 459 GLU A CA 1
ATOM 3663 C C . GLU A 1 459 ? -8.359 -24.422 -39.281 1 62.22 459 GLU A C 1
ATOM 3665 O O . GLU A 1 459 ? -7.727 -25.453 -39.5 1 62.22 459 GLU A O 1
ATOM 3670 N N . GLY A 1 460 ? -9.469 -24.812 -38.656 1 49.03 460 GLY A N 1
ATOM 3671 C CA . GLY A 1 460 ? -10.242 -25.922 -39.156 1 49.03 460 GLY A CA 1
ATOM 3672 C C . GLY A 1 460 ? -10.203 -26.031 -40.688 1 49.03 460 GLY A C 1
ATOM 3673 O O . GLY A 1 460 ? -10.484 -25.062 -41.375 1 49.03 460 GLY A O 1
ATOM 3674 N N . LYS A 1 461 ? -9.375 -26.906 -41.25 1 38.69 461 LYS A N 1
ATOM 3675 C CA . LYS A 1 461 ? -9.766 -27.375 -42.562 1 38.69 461 LYS A CA 1
ATOM 3676 C C . LYS A 1 461 ? -11.047 -28.203 -42.5 1 38.69 461 LYS A C 1
ATOM 3678 O O . LYS A 1 461 ? -11.242 -28.984 -41.562 1 38.69 461 LYS A O 1
ATOM 3683 N N . MET B 1 1 ? -6.863 23.016 39.781 1 71.69 1 MET B N 1
ATOM 3684 C CA . MET B 1 1 ? -8.133 22.453 39.344 1 71.69 1 MET B CA 1
ATOM 3685 C C . MET B 1 1 ? -7.91 21.25 38.438 1 71.69 1 MET B C 1
ATOM 3687 O O . MET B 1 1 ? -6.965 21.25 37.625 1 71.69 1 MET B O 1
ATOM 3691 N N . SER B 1 2 ? -8.656 20.219 38.688 1 88.5 2 SER B N 1
ATOM 3692 C CA . SER B 1 2 ? -8.539 19.016 37.875 1 88.5 2 SER B CA 1
ATOM 3693 C C . SER B 1 2 ? -9.133 19.203 36.5 1 88.5 2 SER B C 1
ATOM 3695 O O . SER B 1 2 ? -10.031 20.016 36.312 1 88.5 2 SER B O 1
ATOM 3697 N N . LEU B 1 3 ? -8.602 18.688 35.469 1 93.56 3 LEU B N 1
ATOM 3698 C CA . LEU B 1 3 ? -9.094 18.75 34.094 1 93.56 3 LEU B CA 1
ATOM 3699 C C . LEU B 1 3 ? -10.5 18.172 34 1 93.56 3 LEU B C 1
ATOM 3701 O O . LEU B 1 3 ? -10.852 17.25 34.719 1 93.56 3 LEU B O 1
ATOM 3705 N N . PRO B 1 4 ? -11.32 18.75 33.219 1 93.75 4 PRO B N 1
ATOM 3706 C CA . PRO B 1 4 ? -12.648 18.141 33 1 93.75 4 PRO B CA 1
ATOM 3707 C C . PRO B 1 4 ? -12.578 16.766 32.375 1 93.75 4 PRO B C 1
ATOM 3709 O O . PRO B 1 4 ? -11.641 16.453 31.625 1 93.75 4 PRO B O 1
ATOM 3712 N N . LYS B 1 5 ? -13.539 15.945 32.688 1 94 5 LYS B N 1
ATOM 3713 C CA . LYS B 1 5 ? -13.727 14.641 32.062 1 94 5 LYS B CA 1
ATOM 3714 C C . LYS B 1 5 ? -14.961 14.648 31.156 1 94 5 LYS B C 1
ATOM 3716 O O . LYS B 1 5 ? -16.078 14.844 31.625 1 94 5 LYS B O 1
ATOM 3721 N N . ILE B 1 6 ? -14.727 14.453 29.938 1 93.88 6 ILE B N 1
ATOM 3722 C CA . ILE B 1 6 ? -15.805 14.508 28.953 1 93.88 6 ILE B CA 1
ATOM 3723 C C . ILE B 1 6 ? -16.281 13.094 28.625 1 93.88 6 ILE B C 1
ATOM 3725 O O . ILE B 1 6 ? -15.484 12.25 28.188 1 93.88 6 ILE B O 1
ATOM 3729 N N . GLU B 1 7 ? -17.547 12.805 28.844 1 93.38 7 GLU B N 1
ATOM 3730 C CA . GLU B 1 7 ? -18.109 11.477 28.578 1 93.38 7 GLU B CA 1
ATOM 3731 C C . GLU B 1 7 ? -18.516 11.336 27.125 1 93.38 7 GLU B C 1
ATOM 3733 O O . GLU B 1 7 ? -19.234 12.195 26.578 1 93.38 7 GLU B O 1
ATOM 3738 N N . ILE B 1 8 ? -18.031 10.305 26.469 1 93.5 8 ILE B N 1
ATOM 3739 C CA . ILE B 1 8 ? -18.344 10.008 25.078 1 93.5 8 ILE B CA 1
ATOM 3740 C C . ILE B 1 8 ? -18.922 8.602 24.953 1 93.5 8 ILE B C 1
ATOM 3742 O O . ILE B 1 8 ? -18.406 7.66 25.562 1 93.5 8 ILE B O 1
ATOM 3746 N N . PRO B 1 9 ? -20.016 8.414 24.188 1 93.31 9 PRO B N 1
ATOM 3747 C CA . PRO B 1 9 ? -20.547 7.059 23.984 1 93.31 9 PRO B CA 1
ATOM 3748 C C . PRO B 1 9 ? -19.516 6.121 23.359 1 93.31 9 PRO B C 1
ATOM 3750 O O . PRO B 1 9 ? -18.703 6.555 22.547 1 93.31 9 PRO B O 1
ATOM 3753 N N . LYS B 1 10 ? -19.688 4.852 23.641 1 92 10 LYS B N 1
ATOM 3754 C CA . LYS B 1 10 ? -18.75 3.861 23.109 1 92 10 LYS B CA 1
ATOM 3755 C C . LYS B 1 10 ? -19.016 3.596 21.641 1 92 10 LYS B C 1
ATOM 3757 O O . LYS B 1 10 ? -18.094 3.24 20.891 1 92 10 LYS B O 1
ATOM 3762 N N . LYS B 1 11 ? -20.219 3.732 21.25 1 93.19 11 LYS B N 1
ATOM 3763 C CA . LYS B 1 11 ? -20.594 3.527 19.844 1 93.19 11 LYS B CA 1
ATOM 3764 C C . LYS B 1 11 ? -21.266 4.773 19.266 1 93.19 11 LYS B C 1
ATOM 3766 O O . LYS B 1 11 ? -22.312 5.203 19.734 1 93.19 11 LYS B O 1
ATOM 3771 N N . PRO B 1 12 ? -20.656 5.309 18.234 1 95.12 12 PRO B N 1
ATOM 3772 C CA . PRO B 1 12 ? -21.328 6.418 17.562 1 95.12 12 PRO B CA 1
ATOM 3773 C C . PRO B 1 12 ? -22.562 5.969 16.781 1 95.12 12 PRO B C 1
ATOM 3775 O O . PRO B 1 12 ? -22.703 4.781 16.469 1 95.12 12 PRO B O 1
ATOM 3778 N N . LYS B 1 13 ? -23.484 6.816 16.578 1 94.81 13 LYS B N 1
ATOM 3779 C CA . LYS B 1 13 ? -24.594 6.582 15.664 1 94.81 13 LYS B CA 1
ATOM 3780 C C . LYS B 1 13 ? -24.281 7.117 14.273 1 94.81 13 LYS B C 1
ATOM 3782 O O . LYS B 1 13 ? -23.734 8.211 14.125 1 94.81 13 LYS B O 1
ATOM 3787 N N . TYR B 1 14 ? -24.562 6.324 13.297 1 94.56 14 TYR B N 1
ATOM 3788 C CA . TYR B 1 14 ? -24.344 6.695 11.906 1 94.56 14 TYR B CA 1
ATOM 3789 C C . TYR B 1 14 ? -25.672 6.742 11.141 1 94.56 14 TYR B C 1
ATOM 3791 O O . TYR B 1 14 ? -26.484 5.828 11.258 1 94.56 14 TYR B O 1
ATOM 3799 N N . ILE B 1 15 ? -25.891 7.77 10.469 1 93.94 15 ILE B N 1
ATOM 3800 C CA . ILE B 1 15 ? -27.109 7.957 9.672 1 93.94 15 ILE B CA 1
ATOM 3801 C C . ILE B 1 15 ? -26.734 8.258 8.227 1 93.94 15 ILE B C 1
ATOM 3803 O O . ILE B 1 15 ? -25.938 9.172 7.953 1 93.94 15 ILE B O 1
ATOM 3807 N N . ASN B 1 16 ? -27.297 7.445 7.305 1 92.56 16 ASN B N 1
ATOM 3808 C CA . ASN B 1 16 ? -27.062 7.711 5.891 1 92.56 16 ASN B CA 1
ATOM 3809 C C . ASN B 1 16 ? -27.906 8.891 5.395 1 92.56 16 ASN B C 1
ATOM 3811 O O . ASN B 1 16 ? -29.094 8.992 5.711 1 92.56 16 ASN B O 1
ATOM 3815 N N . LEU B 1 17 ? -27.219 9.734 4.754 1 92.62 17 LEU B N 1
ATOM 3816 C CA . LEU B 1 17 ? -27.859 10.883 4.129 1 92.62 17 LEU B CA 1
ATOM 3817 C C . LEU B 1 17 ? -27.641 10.875 2.619 1 92.62 17 LEU B C 1
ATOM 3819 O O . LEU B 1 17 ? -26.859 10.062 2.105 1 92.62 17 LEU B O 1
ATOM 3823 N N . GLU B 1 18 ? -28.375 11.711 1.96 1 87 18 GLU B N 1
ATOM 3824 C CA . GLU B 1 18 ? -28.203 11.852 0.519 1 87 18 GLU B CA 1
ATOM 3825 C C . GLU B 1 18 ? -27.516 13.172 0.177 1 87 18 GLU B C 1
ATOM 3827 O O . GLU B 1 18 ? -27.938 14.234 0.631 1 87 18 GLU B O 1
ATOM 3832 N N . LEU B 1 19 ? -26.453 13.008 -0.503 1 87.75 19 LEU B N 1
ATOM 3833 C CA . LEU B 1 19 ? -25.844 14.211 -1.052 1 87.75 19 LEU B CA 1
ATOM 3834 C C . LEU B 1 19 ? -26.656 14.75 -2.223 1 87.75 19 LEU B C 1
ATOM 3836 O O . LEU B 1 19 ? -26.969 14.016 -3.164 1 87.75 19 LEU B O 1
ATOM 3840 N N . PRO B 1 20 ? -26.984 15.969 -2.17 1 83.12 20 PRO B N 1
ATOM 3841 C CA . PRO B 1 20 ? -27.734 16.516 -3.307 1 83.12 20 PRO B CA 1
ATOM 3842 C C . PRO B 1 20 ? -27 16.344 -4.633 1 83.12 20 PRO B C 1
ATOM 3844 O O . PRO B 1 20 ? -25.766 16.516 -4.684 1 83.12 20 PRO B O 1
ATOM 3847 N N . ARG B 1 21 ? -27.656 15.891 -5.734 1 76.25 21 ARG B N 1
ATOM 3848 C CA . ARG B 1 21 ? -27.094 15.484 -7.016 1 76.25 21 ARG B CA 1
ATOM 3849 C C . ARG B 1 21 ? -26.25 16.594 -7.629 1 76.25 21 ARG B C 1
ATOM 3851 O O . ARG B 1 21 ? -25.281 16.328 -8.344 1 76.25 21 ARG B O 1
ATOM 3858 N N . GLU B 1 22 ? -26.531 17.828 -7.395 1 80 22 GLU B N 1
ATOM 3859 C CA . GLU B 1 22 ? -25.828 18.891 -8.109 1 80 22 GLU B CA 1
ATOM 3860 C C . GLU B 1 22 ? -24.734 19.516 -7.254 1 80 22 GLU B C 1
ATOM 3862 O O . GLU B 1 22 ? -24.188 20.562 -7.609 1 80 22 GLU B O 1
ATOM 3867 N N . ILE B 1 23 ? -24.391 18.875 -6.199 1 86.81 23 ILE B N 1
ATOM 3868 C CA . ILE B 1 23 ? -23.406 19.453 -5.297 1 86.81 23 ILE B CA 1
ATOM 3869 C C . ILE B 1 23 ? -22.297 18.438 -5.012 1 86.81 23 ILE B C 1
ATOM 3871 O O . ILE B 1 23 ? -22.578 17.266 -4.75 1 86.81 23 ILE B O 1
ATOM 3875 N N . GLU B 1 24 ? -21.078 18.938 -5.172 1 88.56 24 GLU B N 1
ATOM 3876 C CA . GLU B 1 24 ? -19.953 18.109 -4.699 1 88.56 24 GLU B CA 1
ATOM 3877 C C . GLU B 1 24 ? -19.766 18.266 -3.193 1 88.56 24 GLU B C 1
ATOM 3879 O O . GLU B 1 24 ? -20.062 19.312 -2.621 1 88.56 24 GLU B O 1
ATOM 3884 N N . PHE B 1 25 ? -19.25 17.266 -2.578 1 90.06 25 PHE B N 1
ATOM 3885 C CA . PHE B 1 25 ? -19.125 17.266 -1.127 1 90.06 25 PHE B CA 1
ATOM 3886 C C . PHE B 1 25 ? -18.344 18.484 -0.643 1 90.06 25 PHE B C 1
ATOM 3888 O O . PHE B 1 25 ? -18.734 19.109 0.339 1 90.06 25 PHE B O 1
ATOM 3895 N N . TRP B 1 26 ? -17.234 18.828 -1.374 1 90.62 26 TRP B N 1
ATOM 3896 C CA . TRP B 1 26 ? -16.406 19.938 -0.927 1 90.62 26 TRP B CA 1
ATOM 3897 C C . TRP B 1 26 ? -17.156 21.25 -1.015 1 90.62 26 TRP B C 1
ATOM 3899 O O . TRP B 1 26 ? -16.891 22.188 -0.249 1 90.62 26 TRP B O 1
ATOM 3909 N N . GLU B 1 27 ? -18.156 21.375 -1.851 1 91.44 27 GLU B N 1
ATOM 3910 C CA . GLU B 1 27 ? -18.969 22.578 -1.985 1 91.44 27 GLU B CA 1
ATOM 3911 C C . GLU B 1 27 ? -19.906 22.75 -0.788 1 91.44 27 GLU B C 1
ATOM 3913 O O . GLU B 1 27 ? -20.281 23.859 -0.448 1 91.44 27 GLU B O 1
ATOM 3918 N N . LEU B 1 28 ? -20.281 21.594 -0.228 1 92.88 28 LEU B N 1
ATOM 3919 C CA . LEU B 1 28 ? -21.094 21.641 0.984 1 92.88 28 LEU B CA 1
ATOM 3920 C C . LEU B 1 28 ? -20.391 22.453 2.076 1 92.88 28 LEU B C 1
ATOM 3922 O O . LEU B 1 28 ? -21.047 23.125 2.875 1 92.88 28 LEU B O 1
ATOM 3926 N N . PHE B 1 29 ? -19.109 22.422 2.037 1 96.12 29 PHE B N 1
ATOM 3927 C CA . PHE B 1 29 ? -18.328 23.047 3.098 1 96.12 29 PHE B CA 1
ATOM 3928 C C . PHE B 1 29 ? -18.484 24.562 3.064 1 96.12 29 PHE B C 1
ATOM 3930 O O . PHE B 1 29 ? -18.312 25.234 4.082 1 96.12 29 PHE B O 1
ATOM 3937 N N . ARG B 1 30 ? -18.828 25.141 1.916 1 95.75 30 ARG B N 1
ATOM 3938 C CA . ARG B 1 30 ? -19.047 26.578 1.815 1 95.75 30 ARG B CA 1
ATOM 3939 C C . ARG B 1 30 ? -20.062 27.062 2.842 1 95.75 30 ARG B C 1
ATOM 3941 O O . ARG B 1 30 ? -19.875 28.109 3.455 1 95.75 30 ARG B O 1
ATOM 3948 N N . PHE B 1 31 ? -21.062 26.266 2.969 1 94.44 31 PHE B N 1
ATOM 3949 C CA . PHE B 1 31 ? -22.094 26.641 3.924 1 94.44 31 PHE B CA 1
ATOM 3950 C C . PHE B 1 31 ? -21.562 26.578 5.352 1 94.44 31 PHE B C 1
ATOM 3952 O O . PHE B 1 31 ? -21.781 27.5 6.137 1 94.44 31 PHE B O 1
ATOM 3959 N N . PHE B 1 32 ? -20.922 25.516 5.68 1 95.94 32 PHE B N 1
ATOM 3960 C CA . PHE B 1 32 ? -20.422 25.312 7.035 1 95.94 32 PHE B CA 1
ATOM 3961 C C . PHE B 1 32 ? -19.375 26.375 7.383 1 95.94 32 PHE B C 1
ATOM 3963 O O . PHE B 1 32 ? -19.375 26.906 8.492 1 95.94 32 PHE B O 1
ATOM 3970 N N . GLU B 1 33 ? -18.531 26.625 6.477 1 97.19 33 GLU B N 1
ATOM 3971 C CA . GLU B 1 33 ? -17.484 27.625 6.695 1 97.19 33 GLU B CA 1
ATOM 3972 C C . GLU B 1 33 ? -18.078 29 6.953 1 97.19 33 GLU B C 1
ATOM 3974 O O . GLU B 1 33 ? -17.594 29.734 7.812 1 97.19 33 GLU B O 1
ATOM 3979 N N . LYS B 1 34 ? -19.062 29.375 6.27 1 94.75 34 LYS B N 1
ATOM 3980 C CA . LYS B 1 34 ? -19.703 30.672 6.426 1 94.75 34 LYS B CA 1
ATOM 3981 C C . LYS B 1 34 ? -20.5 30.734 7.73 1 94.75 34 LYS B C 1
ATOM 3983 O O . LYS B 1 34 ? -20.531 31.766 8.391 1 94.75 34 LYS B O 1
ATOM 3988 N N . SER B 1 35 ? -21.078 29.625 8.109 1 94.69 35 SER B N 1
ATOM 3989 C CA . SER B 1 35 ? -22.062 29.625 9.188 1 94.69 35 SER B CA 1
ATOM 3990 C C . SER B 1 35 ? -21.375 29.438 10.547 1 94.69 35 SER B C 1
ATOM 3992 O O . SER B 1 35 ? -21.938 29.812 11.578 1 94.69 35 SER B O 1
ATOM 3994 N N . TYR B 1 36 ? -20.188 28.844 10.523 1 96.81 36 TYR B N 1
ATOM 3995 C CA . TYR B 1 36 ? -19.578 28.516 11.805 1 96.81 36 TYR B CA 1
ATOM 3996 C C . TYR B 1 36 ? -18.188 29.094 11.922 1 96.81 36 TYR B C 1
ATOM 3998 O O . TYR B 1 36 ? -17.422 29.078 10.953 1 96.81 36 TYR B O 1
ATOM 4006 N N . ASP B 1 37 ? -17.828 29.562 13.141 1 97.25 37 ASP B N 1
ATOM 4007 C CA . ASP B 1 37 ? -16.531 30.203 13.406 1 97.25 37 ASP B CA 1
ATOM 4008 C C . ASP B 1 37 ? -15.422 29.172 13.531 1 97.25 37 ASP B C 1
ATOM 4010 O O . ASP B 1 37 ? -14.242 29.5 13.398 1 97.25 37 ASP B O 1
ATOM 4014 N N . THR B 1 38 ? -15.781 27.938 13.891 1 98.69 38 THR B N 1
ATOM 4015 C CA . THR B 1 38 ? -14.828 26.844 14.008 1 98.69 38 THR B CA 1
ATOM 4016 C C . THR B 1 38 ? -15.32 25.609 13.258 1 98.69 38 THR B C 1
ATOM 4018 O O . THR B 1 38 ? -16.391 25.078 13.562 1 98.69 38 THR B O 1
ATOM 4021 N N . CYS B 1 39 ? -14.594 25.203 12.25 1 98.75 39 CYS B N 1
ATOM 4022 C CA . CYS B 1 39 ? -14.961 24.094 11.383 1 98.75 39 CYS B CA 1
ATOM 4023 C C . CYS B 1 39 ? -13.75 23.578 10.609 1 98.75 39 CYS B C 1
ATOM 4025 O O . CYS B 1 39 ? -12.664 24.156 10.688 1 98.75 39 CYS B O 1
ATOM 4027 N N . PHE B 1 40 ? -13.922 22.438 10.008 1 98.88 40 PHE B N 1
ATOM 4028 C CA . PHE B 1 40 ? -12.82 21.922 9.203 1 98.88 40 PHE B CA 1
ATOM 4029 C C . PHE B 1 40 ? -13.344 21.125 8.023 1 98.88 40 PHE B C 1
ATOM 4031 O O . PHE B 1 40 ? -14.492 20.672 8.031 1 98.88 40 PHE B O 1
ATOM 4038 N N . LEU B 1 41 ? -12.523 21.047 6.992 1 98.62 41 LEU B N 1
ATOM 4039 C CA . LEU B 1 41 ? -12.625 20.125 5.867 1 98.62 41 LEU B CA 1
ATOM 4040 C C . LEU B 1 41 ? -11.32 19.359 5.676 1 98.62 41 LEU B C 1
ATOM 4042 O O . LEU B 1 41 ? -10.266 19.969 5.469 1 98.62 41 LEU B O 1
ATOM 4046 N N . LEU B 1 42 ? -11.375 18.047 5.895 1 97.5 42 LEU B N 1
ATOM 4047 C CA . LEU B 1 42 ? -10.266 17.156 5.57 1 97.5 42 LEU B CA 1
ATOM 4048 C C . LEU B 1 42 ? -10.609 16.266 4.379 1 97.5 42 LEU B C 1
ATOM 4050 O O . LEU B 1 42 ? -11.656 15.617 4.367 1 97.5 42 LEU B O 1
ATOM 4054 N N . GLU B 1 43 ? -9.711 16.328 3.393 1 95.12 43 GLU B N 1
ATOM 4055 C CA . GLU B 1 43 ? -9.969 15.484 2.232 1 95.12 43 GLU B CA 1
ATOM 4056 C C . GLU B 1 43 ? -8.664 15.062 1.555 1 95.12 43 GLU B C 1
ATOM 4058 O O . GLU B 1 43 ? -7.59 15.523 1.935 1 95.12 43 GLU B O 1
ATOM 4063 N N . SER B 1 44 ? -8.719 14.086 0.805 1 89 44 SER B N 1
ATOM 4064 C CA . SER B 1 44 ? -7.617 13.641 -0.038 1 89 44 SER B CA 1
ATOM 4065 C C . SER B 1 44 ? -7.953 13.797 -1.518 1 89 44 SER B C 1
ATOM 4067 O O . SER B 1 44 ? -8.992 13.32 -1.976 1 89 44 SER B O 1
ATOM 4069 N N . ALA B 1 45 ? -7.039 14.68 -2.105 1 77.81 45 ALA B N 1
ATOM 4070 C CA . ALA B 1 45 ? -7.238 14.875 -3.539 1 77.81 45 ALA B CA 1
ATOM 4071 C C . ALA B 1 45 ? -6.309 13.969 -4.348 1 77.81 45 ALA B C 1
ATOM 4073 O O . ALA B 1 45 ? -5.195 13.672 -3.916 1 77.81 45 ALA B O 1
ATOM 4074 N N . GLY B 1 46 ? -6.746 13.117 -5.363 1 65.56 46 GLY B N 1
ATOM 4075 C CA . GLY B 1 46 ? -5.938 12.25 -6.203 1 65.56 46 GLY B CA 1
ATOM 4076 C C . GLY B 1 46 ? -6.645 10.953 -6.57 1 65.56 46 GLY B C 1
ATOM 4077 O O . GLY B 1 46 ? -7.871 10.914 -6.648 1 65.56 46 GLY B O 1
ATOM 4078 N N . ASP B 1 47 ? -5.664 9.969 -6.664 1 60.69 47 ASP B N 1
ATOM 4079 C CA . ASP B 1 47 ? -6.195 8.742 -7.246 1 60.69 47 ASP B CA 1
ATOM 4080 C C . ASP B 1 47 ? -7.137 8.039 -6.273 1 60.69 47 ASP B C 1
ATOM 4082 O O . ASP B 1 47 ? -6.938 8.094 -5.059 1 60.69 47 ASP B O 1
ATOM 4086 N N . ASN B 1 48 ? -8.18 7.738 -6.738 1 60.19 48 ASN B N 1
ATOM 4087 C CA . ASN B 1 48 ? -9.18 6.977 -6 1 60.19 48 ASN B CA 1
ATOM 4088 C C . ASN B 1 48 ? -8.586 5.703 -5.406 1 60.19 48 ASN B C 1
ATOM 4090 O O . ASN B 1 48 ? -8.789 4.609 -5.941 1 60.19 48 ASN B O 1
ATOM 4094 N N . GLN B 1 49 ? -7.805 5.965 -4.32 1 67.88 49 GLN B N 1
ATOM 4095 C CA . GLN B 1 49 ? -7.238 4.844 -3.582 1 67.88 49 GLN B CA 1
ATOM 4096 C C . GLN B 1 49 ? -7.77 4.805 -2.15 1 67.88 49 GLN B C 1
ATOM 4098 O O . GLN B 1 49 ? -8.422 5.746 -1.698 1 67.88 49 GLN B O 1
ATOM 4103 N N . TYR B 1 50 ? -7.559 3.744 -1.53 1 70.44 50 TYR B N 1
ATOM 4104 C CA . TYR B 1 50 ? -8.102 3.492 -0.201 1 70.44 50 TYR B CA 1
ATOM 4105 C C . TYR B 1 50 ? -7.727 4.613 0.763 1 70.44 50 TYR B C 1
ATOM 4107 O O . TYR B 1 50 ? -8.57 5.09 1.525 1 70.44 50 TYR B O 1
ATOM 4115 N N . ASP B 1 51 ? -6.57 5.082 0.653 1 72.31 51 ASP B N 1
ATOM 4116 C CA . ASP B 1 51 ? -6.094 6.078 1.606 1 72.31 51 ASP B CA 1
ATOM 4117 C C . ASP B 1 51 ? -6.754 7.43 1.366 1 72.31 51 ASP B C 1
ATOM 4119 O O . ASP B 1 51 ? -6.688 8.32 2.217 1 72.31 51 ASP B O 1
ATOM 4123 N N . SER B 1 52 ? -7.438 7.594 0.253 1 79.56 52 SER B N 1
ATOM 4124 C CA . SER B 1 52 ? -8.117 8.836 -0.107 1 79.56 52 SER B CA 1
ATOM 4125 C C . SER B 1 52 ? -9.633 8.641 -0.157 1 79.56 52 SER B C 1
ATOM 4127 O O . SER B 1 52 ? -10.344 9.453 -0.754 1 79.56 52 SER B O 1
ATOM 4129 N N . ARG B 1 53 ? -10.047 7.656 0.449 1 86.69 53 ARG B N 1
ATOM 4130 C CA . ARG B 1 53 ? -11.43 7.223 0.284 1 86.69 53 ARG B CA 1
ATOM 4131 C C . ARG B 1 53 ? -12.391 8.172 0.991 1 86.69 53 ARG B C 1
ATOM 4133 O O . ARG B 1 53 ? -13.453 8.5 0.461 1 86.69 53 ARG B O 1
ATOM 4140 N N . TYR B 1 54 ? -11.992 8.766 2.107 1 91.38 54 TYR B N 1
ATOM 4141 C CA . TYR B 1 54 ? -12.969 9.477 2.92 1 91.38 54 TYR B CA 1
ATOM 4142 C C . TYR B 1 54 ? -12.609 10.953 3.033 1 91.38 54 TYR B C 1
ATOM 4144 O O . TYR B 1 54 ? -11.438 11.305 3.145 1 91.38 54 TYR B O 1
ATOM 4152 N N . SER B 1 55 ? -13.602 11.758 2.963 1 95.38 55 SER B N 1
ATOM 4153 C CA . SER B 1 55 ? -13.539 13.172 3.314 1 95.38 55 SER B CA 1
ATOM 4154 C C . SER B 1 55 ? -14.438 13.492 4.5 1 95.38 55 SER B C 1
ATOM 4156 O O . SER B 1 55 ? -15.492 12.867 4.672 1 95.38 55 SER B O 1
ATOM 4158 N N . VAL B 1 56 ? -14.047 14.477 5.281 1 97.38 56 VAL B N 1
ATOM 4159 C CA . VAL B 1 56 ? -14.773 14.703 6.52 1 97.38 56 VAL B CA 1
ATOM 4160 C C . VAL B 1 56 ? -14.977 16.203 6.73 1 97.38 56 VAL B C 1
ATOM 4162 O O . VAL B 1 56 ? -14.07 17 6.484 1 97.38 56 VAL B O 1
ATOM 4165 N N . ILE B 1 57 ? -16.172 16.594 7.137 1 98.06 57 ILE B N 1
ATOM 4166 C CA . ILE B 1 57 ? -16.484 17.953 7.574 1 98.06 57 ILE B CA 1
ATOM 4167 C C . ILE B 1 57 ? -16.891 17.938 9.047 1 98.06 57 ILE B C 1
ATOM 4169 O O . ILE B 1 57 ? -17.688 17.094 9.477 1 98.06 57 ILE B O 1
ATOM 4173 N N . GLY B 1 58 ? -16.25 18.781 9.828 1 98.25 58 GLY B N 1
ATOM 4174 C CA . GLY B 1 58 ? -16.688 19.062 11.188 1 98.25 58 GLY B CA 1
ATOM 4175 C C . GLY B 1 58 ? -17 20.531 11.414 1 98.25 58 GLY B C 1
ATOM 4176 O O . GLY B 1 58 ? -16.453 21.406 10.742 1 98.25 58 GLY B O 1
ATOM 4177 N N . PHE B 1 59 ? -17.906 20.766 12.359 1 97.94 59 PHE B N 1
ATOM 4178 C CA . PHE B 1 59 ? -18.359 22.141 12.617 1 97.94 59 PHE B CA 1
ATOM 4179 C C . PHE B 1 59 ? -18.812 22.281 14.062 1 97.94 59 PHE B C 1
ATOM 4181 O O . PHE B 1 59 ? -19.344 21.344 14.648 1 97.94 59 PHE B O 1
ATOM 4188 N N . ASP B 1 60 ? -18.594 23.453 14.57 1 97.62 60 ASP B N 1
ATOM 4189 C CA . ASP B 1 60 ? -19.078 23.844 15.891 1 97.62 60 ASP B CA 1
ATOM 4190 C C . ASP B 1 60 ? -18.734 22.766 16.922 1 97.62 60 ASP B C 1
ATOM 4192 O O . ASP B 1 60 ? -19.641 22.141 17.484 1 97.62 60 ASP B O 1
ATOM 4196 N N . PRO B 1 61 ? -17.469 22.641 17.25 1 98.12 61 PRO B N 1
ATOM 4197 C CA . PRO B 1 61 ? -17.062 21.594 18.188 1 98.12 61 PRO B CA 1
ATOM 4198 C C . PRO B 1 61 ? -17.641 21.781 19.578 1 98.12 61 PRO B C 1
ATOM 4200 O O . PRO B 1 61 ? -17.922 22.906 19.984 1 98.12 61 PRO B O 1
ATOM 4203 N N . GLY B 1 62 ? -17.781 20.656 20.281 1 96.94 62 GLY B N 1
ATOM 4204 C CA . GLY B 1 62 ? -18.266 20.688 21.656 1 96.94 62 GLY B CA 1
ATOM 4205 C C . GLY B 1 62 ? -17.312 21.406 22.609 1 96.94 62 GLY B C 1
ATOM 4206 O O . GLY B 1 62 ? -17.75 22 23.594 1 96.94 62 GLY B O 1
ATOM 4207 N N . HIS B 1 63 ? -16.031 21.312 22.328 1 97.75 63 HIS B N 1
ATOM 4208 C CA . HIS B 1 63 ? -15.008 21.969 23.125 1 97.75 63 HIS B CA 1
ATOM 4209 C C . HIS B 1 63 ? -13.891 22.531 22.25 1 97.75 63 HIS B C 1
ATOM 4211 O O . HIS B 1 63 ? -13.555 21.938 21.219 1 97.75 63 HIS B O 1
ATOM 4217 N N . THR B 1 64 ? -13.359 23.641 22.656 1 98.38 64 THR B N 1
ATOM 4218 C CA . THR B 1 64 ? -12.148 24.188 22.062 1 98.38 64 THR B CA 1
ATOM 4219 C C . THR B 1 64 ? -10.984 24.109 23.047 1 98.38 64 THR B C 1
ATOM 4221 O O . THR B 1 64 ? -11.141 24.438 24.234 1 98.38 64 THR B O 1
ATOM 4224 N N . ILE B 1 65 ? -9.836 23.703 22.547 1 98.69 65 ILE B N 1
ATOM 4225 C CA . ILE B 1 65 ? -8.695 23.438 23.406 1 98.69 65 ILE B CA 1
ATOM 4226 C C . ILE B 1 65 ? -7.453 24.141 22.859 1 98.69 65 ILE B C 1
ATOM 4228 O O . ILE B 1 65 ? -7.086 23.953 21.688 1 98.69 65 ILE B O 1
ATOM 4232 N N . ILE B 1 66 ? -6.82 24.938 23.641 1 98.69 66 ILE B N 1
ATOM 4233 C CA . ILE B 1 66 ? -5.59 25.625 23.266 1 98.69 66 ILE B CA 1
ATOM 4234 C C . ILE B 1 66 ? -4.488 25.297 24.281 1 98.69 66 ILE B C 1
ATOM 4236 O O . ILE B 1 66 ? -4.688 25.406 25.484 1 98.69 66 ILE B O 1
ATOM 4240 N N . GLY B 1 67 ? -3.369 24.859 23.75 1 98.31 67 GLY B N 1
ATOM 4241 C CA . GLY B 1 67 ? -2.24 24.531 24.609 1 98.31 67 GLY B CA 1
ATOM 4242 C C . GLY B 1 67 ? -1.077 25.484 24.469 1 98.31 67 GLY B C 1
ATOM 4243 O O . GLY B 1 67 ? -0.708 25.859 23.344 1 98.31 67 GLY B O 1
ATOM 4244 N N . THR B 1 68 ? -0.56 25.922 25.516 1 96.69 68 THR B N 1
ATOM 4245 C CA . THR B 1 68 ? 0.695 26.656 25.656 1 96.69 68 THR B CA 1
ATOM 4246 C C . THR B 1 68 ? 1.543 26.062 26.781 1 96.69 68 THR B C 1
ATOM 4248 O O . THR B 1 68 ? 1.048 25.266 27.578 1 96.69 68 THR B O 1
ATOM 4251 N N . PRO B 1 69 ? 2.85 26.297 26.703 1 94.44 69 PRO B N 1
ATOM 4252 C CA . PRO B 1 69 ? 3.666 25.719 27.766 1 94.44 69 PRO B CA 1
ATOM 4253 C C . PRO B 1 69 ? 3.111 26 29.156 1 94.44 69 PRO B C 1
ATOM 4255 O O . PRO B 1 69 ? 2.908 27.172 29.516 1 94.44 69 PRO B O 1
ATOM 4258 N N . GLY B 1 70 ? 2.744 24.969 29.875 1 94.44 70 GLY B N 1
ATOM 4259 C CA . GLY B 1 70 ? 2.312 25.062 31.25 1 94.44 70 GLY B CA 1
ATOM 4260 C C . GLY B 1 70 ? 0.823 25.312 31.406 1 94.44 70 GLY B C 1
ATOM 4261 O O . GLY B 1 70 ? 0.32 25.469 32.5 1 94.44 70 GLY B O 1
ATOM 4262 N N . ASN B 1 71 ? 0.152 25.359 30.281 1 97.31 71 ASN B N 1
ATOM 4263 C CA . ASN B 1 71 ? -1.252 25.75 30.359 1 97.31 71 ASN B CA 1
ATOM 4264 C C . ASN B 1 71 ? -2.088 25.078 29.281 1 97.31 71 ASN B C 1
ATOM 4266 O O . ASN B 1 71 ? -1.641 24.938 28.141 1 97.31 71 ASN B O 1
ATOM 4270 N N . LEU B 1 72 ? -3.264 24.609 29.688 1 98.12 72 LEU B N 1
ATOM 4271 C CA . LEU B 1 72 ? -4.293 24.125 28.766 1 98.12 72 LEU B CA 1
ATOM 4272 C C . LEU B 1 72 ? -5.586 24.922 28.938 1 98.12 72 LEU B C 1
ATOM 4274 O O . LEU B 1 72 ? -6.188 24.906 30.016 1 98.12 72 LEU B O 1
ATOM 4278 N N . ASN B 1 73 ? -5.949 25.641 27.906 1 98.5 73 ASN B N 1
ATOM 4279 C CA . ASN B 1 73 ? -7.215 26.359 27.906 1 98.5 73 ASN B CA 1
ATOM 4280 C C . ASN B 1 73 ? -8.336 25.531 27.281 1 98.5 73 ASN B C 1
ATOM 4282 O O . ASN B 1 73 ? -8.203 25.047 26.156 1 98.5 73 ASN B O 1
ATOM 4286 N N . ILE B 1 74 ? -9.375 25.297 28.047 1 98.38 74 ILE B N 1
ATOM 4287 C CA . ILE B 1 74 ? -10.531 24.547 27.562 1 98.38 74 ILE B CA 1
ATOM 4288 C C . ILE B 1 74 ? -11.781 25.422 27.672 1 98.38 74 ILE B C 1
ATOM 4290 O O . ILE B 1 74 ? -12.219 25.75 28.766 1 98.38 74 ILE B O 1
ATOM 4294 N N . ASP B 1 75 ? -12.336 25.766 26.594 1 97.56 75 ASP B N 1
ATOM 4295 C CA . ASP B 1 75 ? -13.547 26.562 26.516 1 97.56 75 ASP B CA 1
ATOM 4296 C C . ASP B 1 75 ? -13.383 27.891 27.266 1 97.56 75 ASP B C 1
ATOM 4298 O O . ASP B 1 75 ? -14.281 28.312 27.984 1 97.56 75 ASP B O 1
ATOM 4302 N N . GLY B 1 76 ? -12.227 28.391 27.188 1 96.62 76 GLY B N 1
ATOM 4303 C CA . GLY B 1 76 ? -11.969 29.688 27.797 1 96.62 76 GLY B CA 1
ATOM 4304 C C . GLY B 1 76 ? -11.461 29.609 29.219 1 96.62 76 GLY B C 1
ATOM 4305 O O . GLY B 1 76 ? -11.094 30.609 29.812 1 96.62 76 GLY B O 1
ATOM 4306 N N . LYS B 1 77 ? -11.414 28.469 29.719 1 97.62 77 LYS B N 1
ATOM 4307 C CA . LYS B 1 77 ? -10.93 28.281 31.078 1 97.62 77 LYS B CA 1
ATOM 4308 C C . LYS B 1 77 ? -9.508 27.734 31.078 1 97.62 77 LYS B C 1
ATOM 4310 O O . LYS B 1 77 ? -9.211 26.75 30.391 1 97.62 77 LYS B O 1
ATOM 4315 N N . ASP B 1 78 ? -8.727 28.328 31.922 1 97.88 78 ASP B N 1
ATOM 4316 C CA . ASP B 1 78 ? -7.316 27.953 31.984 1 97.88 78 ASP B CA 1
ATOM 4317 C C . ASP B 1 78 ? -7.086 26.891 33.062 1 97.88 78 ASP B C 1
ATOM 4319 O O . ASP B 1 78 ? -7.617 26.984 34.156 1 97.88 78 ASP B O 1
ATOM 4323 N N . TYR B 1 79 ? -6.312 25.906 32.719 1 97.94 79 TYR B N 1
ATOM 4324 C CA . TYR B 1 79 ? -5.852 24.859 33.625 1 97.94 79 TYR B CA 1
ATOM 4325 C C . TYR B 1 79 ? -4.332 24.766 33.625 1 97.94 79 TYR B C 1
ATOM 4327 O O . TYR B 1 79 ? -3.715 24.609 32.562 1 97.94 79 TYR B O 1
ATOM 4335 N N . GLU B 1 80 ? -3.758 24.875 34.75 1 97.44 80 GLU B N 1
ATOM 4336 C CA . GLU B 1 80 ? -2.316 24.672 34.875 1 97.44 80 GLU B CA 1
ATOM 4337 C C . GLU B 1 80 ? -1.957 23.188 34.75 1 97.44 80 GLU B C 1
ATOM 4339 O O . GLU B 1 80 ? -2.484 22.359 35.469 1 97.44 80 GLU B O 1
ATOM 4344 N N . VAL B 1 81 ? -1.158 22.906 33.781 1 96.56 81 VAL B N 1
ATOM 4345 C CA . VAL B 1 81 ? -0.729 21.531 33.531 1 96.56 81 VAL B CA 1
ATOM 4346 C C . VAL B 1 81 ? 0.771 21.5 33.25 1 96.56 81 VAL B C 1
ATOM 4348 O O . VAL B 1 81 ? 1.339 22.5 32.781 1 96.56 81 VAL B O 1
ATOM 4351 N N . THR B 1 82 ? 1.436 20.391 33.531 1 93.94 82 THR B N 1
ATOM 4352 C CA . THR B 1 82 ? 2.857 20.234 33.25 1 93.94 82 THR B CA 1
ATOM 4353 C C . THR B 1 82 ? 3.092 20.078 31.75 1 93.94 82 THR B C 1
ATOM 4355 O O . THR B 1 82 ? 3.98 20.719 31.188 1 93.94 82 THR B O 1
ATOM 4358 N N . ASN B 1 83 ? 2.32 19.219 31.062 1 96.94 83 ASN B N 1
ATOM 4359 C CA . ASN B 1 83 ? 2.404 18.953 29.641 1 96.94 83 ASN B CA 1
ATOM 4360 C C . ASN B 1 83 ? 1.036 19.047 28.969 1 96.94 83 ASN B C 1
ATOM 4362 O O . ASN B 1 83 ? 0.26 18.094 28.984 1 96.94 83 ASN B O 1
ATOM 4366 N N . PRO B 1 84 ? 0.792 20.172 28.359 1 97.75 84 PRO B N 1
ATOM 4367 C CA . PRO B 1 84 ? -0.53 20.359 27.766 1 97.75 84 PRO B CA 1
ATOM 4368 C C . PRO B 1 84 ? -0.856 19.312 26.703 1 97.75 84 PRO B C 1
ATOM 4370 O O . PRO B 1 84 ? -2.018 18.938 26.547 1 97.75 84 PRO B O 1
ATOM 4373 N N . TYR B 1 85 ? 0.092 18.797 26.016 1 98.38 85 TYR B N 1
ATOM 4374 C CA . TYR B 1 85 ? -0.133 17.797 24.969 1 98.38 85 TYR B CA 1
ATOM 4375 C C . TYR B 1 85 ? -0.602 16.469 25.578 1 98.38 85 TYR B C 1
ATOM 4377 O O . TYR B 1 85 ? -1.645 15.945 25.188 1 98.38 85 TYR B O 1
ATOM 4385 N N . TYR B 1 86 ? 0.101 15.977 26.516 1 97.56 86 TYR B N 1
ATOM 4386 C CA . TYR B 1 86 ? -0.251 14.688 27.094 1 97.56 86 TYR B CA 1
ATOM 4387 C C . TYR B 1 86 ? -1.502 14.797 27.953 1 97.56 86 TYR B C 1
ATOM 4389 O O . TYR B 1 86 ? -2.174 13.797 28.219 1 97.56 86 TYR B O 1
ATOM 4397 N N . SER B 1 87 ? -1.8 16.016 28.406 1 97.94 87 SER B N 1
ATOM 4398 C CA . SER B 1 87 ? -3.021 16.219 29.172 1 97.94 87 SER B CA 1
ATOM 4399 C C . SER B 1 87 ? -4.262 15.93 28.328 1 97.94 87 SER B C 1
ATOM 4401 O O . SER B 1 87 ? -5.344 15.695 28.875 1 97.94 87 SER B O 1
ATOM 4403 N N . LEU B 1 88 ? -4.152 15.977 27.031 1 98.25 88 LEU B N 1
ATOM 4404 C CA . LEU B 1 88 ? -5.262 15.617 26.141 1 98.25 88 LEU B CA 1
ATOM 4405 C C . LEU B 1 88 ? -5.77 14.211 26.453 1 98.25 88 LEU B C 1
ATOM 4407 O O . LEU B 1 88 ? -6.957 13.93 26.297 1 98.25 88 LEU B O 1
ATOM 4411 N N . ARG B 1 89 ? -4.875 13.336 26.984 1 96.38 89 ARG B N 1
ATOM 4412 C CA . ARG B 1 89 ? -5.199 11.953 27.312 1 96.38 89 ARG B CA 1
ATOM 4413 C C . ARG B 1 89 ? -6.324 11.875 28.328 1 96.38 89 ARG B C 1
ATOM 4415 O O . ARG B 1 89 ? -7.113 10.93 28.328 1 96.38 89 ARG B O 1
ATOM 4422 N N . GLU B 1 90 ? -6.293 12.875 29.078 1 96 90 GLU B N 1
ATOM 4423 C CA . GLU B 1 90 ? -7.137 12.812 30.281 1 96 90 GLU B CA 1
ATOM 4424 C C . GLU B 1 90 ? -8.547 13.32 29.984 1 96 90 GLU B C 1
ATOM 4426 O O . GLU B 1 90 ? -9.461 13.125 30.781 1 96 90 GLU B O 1
ATOM 4431 N N . LEU B 1 91 ? -8.742 13.906 28.891 1 96.56 91 LEU B N 1
ATOM 4432 C CA . LEU B 1 91 ? -10.008 14.594 28.625 1 96.56 91 LEU B CA 1
ATOM 4433 C C . LEU B 1 91 ? -11.133 13.586 28.406 1 96.56 91 LEU B C 1
ATOM 4435 O O . LEU B 1 91 ? -12.297 13.883 28.703 1 96.56 91 LEU B O 1
ATOM 4439 N N . THR B 1 92 ? -10.805 12.453 27.812 1 93 92 THR B N 1
ATOM 4440 C CA . THR B 1 92 ? -11.766 11.375 27.625 1 93 92 THR B CA 1
ATOM 4441 C C . THR B 1 92 ? -11.047 10.031 27.484 1 93 92 THR B C 1
ATOM 4443 O O . THR B 1 92 ? -9.812 9.984 27.484 1 93 92 THR B O 1
ATOM 4446 N N . ASP B 1 93 ? -11.727 8.914 27.406 1 91.31 93 ASP B N 1
ATOM 4447 C CA . ASP B 1 93 ? -11.102 7.594 27.375 1 91.31 93 ASP B CA 1
ATOM 4448 C C . ASP B 1 93 ? -10.719 7.191 25.953 1 91.31 93 ASP B C 1
ATOM 4450 O O . ASP B 1 93 ? -9.969 6.238 25.75 1 91.31 93 ASP B O 1
ATOM 4454 N N . TYR B 1 94 ? -11.117 7.859 24.953 1 92.94 94 TYR B N 1
ATOM 4455 C CA . TYR B 1 94 ? -10.828 7.582 23.547 1 92.94 94 TYR B CA 1
ATOM 4456 C C . TYR B 1 94 ? -10.992 6.098 23.234 1 92.94 94 TYR B C 1
ATOM 4458 O O . TYR B 1 94 ? -10.102 5.48 22.641 1 92.94 94 TYR B O 1
ATOM 4466 N N . ASN B 1 95 ? -12.023 5.434 23.516 1 90.06 95 ASN B N 1
ATOM 4467 C CA . ASN B 1 95 ? -12.203 3.99 23.406 1 90.06 95 ASN B CA 1
ATOM 4468 C C . ASN B 1 95 ? -13.453 3.643 22.609 1 90.06 95 ASN B C 1
ATOM 4470 O O . ASN B 1 95 ? -14.102 2.629 22.875 1 90.06 95 ASN B O 1
ATOM 4474 N N . SER B 1 96 ? -13.766 4.59 21.672 1 91.75 96 SER B N 1
ATOM 4475 C CA . SER B 1 96 ? -14.852 4.266 20.75 1 91.75 96 SER B CA 1
ATOM 4476 C C . SER B 1 96 ? -14.602 2.939 20.047 1 91.75 96 SER B C 1
ATOM 4478 O O . SER B 1 96 ? -13.477 2.646 19.641 1 91.75 96 SER B O 1
ATOM 4480 N N . LEU B 1 97 ? -15.641 2.133 19.844 1 87.31 97 LEU B N 1
ATOM 4481 C CA . LEU B 1 97 ? -15.531 0.81 19.234 1 87.31 97 LEU B CA 1
ATOM 4482 C C . LEU B 1 97 ? -15.664 0.892 17.719 1 87.31 97 LEU B C 1
ATOM 4484 O O . LEU B 1 97 ? -15.602 -0.13 17.031 1 87.31 97 LEU B O 1
ATOM 4488 N N . SER B 1 98 ? -15.742 2.02 17.219 1 87.44 98 SER B N 1
ATOM 4489 C CA . SER B 1 98 ? -15.914 2.184 15.773 1 87.44 98 SER B CA 1
ATOM 4490 C C . SER B 1 98 ? -14.609 1.948 15.031 1 87.44 98 SER B C 1
ATOM 4492 O O . SER B 1 98 ? -13.555 2.412 15.453 1 87.44 98 SER B O 1
ATOM 4494 N N . ILE B 1 99 ? -14.719 1.248 13.867 1 78.62 99 ILE B N 1
ATOM 4495 C CA . ILE B 1 99 ? -13.57 1.048 12.984 1 78.62 99 ILE B CA 1
ATOM 4496 C C . ILE B 1 99 ? -13.484 2.199 11.984 1 78.62 99 ILE B C 1
ATOM 4498 O O . ILE B 1 99 ? -12.438 2.406 11.352 1 78.62 99 ILE B O 1
ATOM 4502 N N . SER B 1 100 ? -14.555 2.93 11.883 1 82.31 100 SER B N 1
ATOM 4503 C CA . SER B 1 100 ? -14.625 4.082 10.992 1 82.31 100 SER B CA 1
ATOM 4504 C C . SER B 1 100 ? -14.352 5.379 11.742 1 82.31 100 SER B C 1
ATOM 4506 O O . SER B 1 100 ? -14.133 5.367 12.953 1 82.31 100 SER B O 1
ATOM 4508 N N . TYR B 1 101 ? -14.234 6.449 10.922 1 89.94 101 TYR B N 1
ATOM 4509 C CA . TYR B 1 101 ? -14.109 7.758 11.555 1 89.94 101 TYR B CA 1
ATOM 4510 C C . TYR B 1 101 ? -15.219 7.977 12.578 1 89.94 101 TYR B C 1
ATOM 4512 O O . TYR B 1 101 ? -16.391 7.715 12.297 1 89.94 101 TYR B O 1
ATOM 4520 N N . ALA B 1 102 ? -14.875 8.438 13.82 1 91.81 102 ALA B N 1
ATOM 4521 C CA . ALA B 1 102 ? -15.844 8.5 14.906 1 91.81 102 ALA B CA 1
ATOM 4522 C C . ALA B 1 102 ? -15.766 9.844 15.633 1 91.81 102 ALA B C 1
ATOM 4524 O O . ALA B 1 102 ? -16.172 9.953 16.797 1 91.81 102 ALA B O 1
ATOM 4525 N N . GLY B 1 103 ? -15.18 10.852 14.969 1 96.19 103 GLY B N 1
ATOM 4526 C CA . GLY B 1 103 ? -15 12.125 15.656 1 96.19 103 GLY B CA 1
ATOM 4527 C C . GLY B 1 103 ? -13.75 12.164 16.516 1 96.19 103 GLY B C 1
ATOM 4528 O O . GLY B 1 103 ? -12.922 11.25 16.469 1 96.19 103 GLY B O 1
ATOM 4529 N N . GLY B 1 104 ? -13.578 13.211 17.203 1 98.12 104 GLY B N 1
ATOM 4530 C CA . GLY B 1 104 ? -12.398 13.398 18.031 1 98.12 104 GLY B CA 1
ATOM 4531 C C . GLY B 1 104 ? -11.828 14.805 17.953 1 98.12 104 GLY B C 1
ATOM 4532 O O . GLY B 1 104 ? -12.57 15.773 17.797 1 98.12 104 GLY B O 1
ATOM 4533 N N . LEU B 1 105 ? -10.562 14.906 18.281 1 98.81 105 LEU B N 1
ATOM 4534 C CA . LEU B 1 105 ? -9.859 16.188 18.266 1 98.81 105 LEU B CA 1
ATOM 4535 C C . LEU B 1 105 ? -9.312 16.469 16.859 1 98.81 105 LEU B C 1
ATOM 4537 O O . LEU B 1 105 ? -8.57 15.664 16.297 1 98.81 105 LEU B O 1
ATOM 4541 N N . VAL B 1 106 ? -9.703 17.609 16.266 1 98.88 106 VAL B N 1
ATOM 4542 C CA . VAL B 1 106 ? -9.172 18.031 14.969 1 98.88 106 VAL B CA 1
ATOM 4543 C C . VAL B 1 106 ? -8.539 19.406 15.109 1 98.88 106 VAL B C 1
ATOM 4545 O O . VAL B 1 106 ? -9.117 20.312 15.719 1 98.88 106 VAL B O 1
ATOM 4548 N N . GLY B 1 107 ? -7.32 19.531 14.633 1 98.88 107 GLY B N 1
ATOM 4549 C CA . GLY B 1 107 ? -6.594 20.781 14.719 1 98.88 107 GLY B CA 1
ATOM 4550 C C . GLY B 1 107 ? -5.133 20.656 14.336 1 98.88 107 GLY B C 1
ATOM 4551 O O . GLY B 1 107 ? -4.801 20.047 13.32 1 98.88 107 GLY B O 1
ATOM 4552 N N . TYR B 1 108 ? -4.281 21.391 15.188 1 98.88 108 TYR B N 1
ATOM 4553 C CA . TYR B 1 108 ? -2.883 21.391 14.773 1 98.88 108 TYR B CA 1
ATOM 4554 C C . TYR B 1 108 ? -1.959 21.547 15.977 1 98.88 108 TYR B C 1
ATOM 4556 O O . TYR B 1 108 ? -2.396 21.969 17.047 1 98.88 108 TYR B O 1
ATOM 4564 N N . LEU B 1 109 ? -0.752 21.094 15.742 1 98.81 109 LEU B N 1
ATOM 4565 C CA . LEU B 1 109 ? 0.425 21.422 16.547 1 98.81 109 LEU B CA 1
ATOM 4566 C C . LEU B 1 109 ? 1.384 22.312 15.766 1 98.81 109 LEU B C 1
ATOM 4568 O O . LEU B 1 109 ? 1.811 21.969 14.664 1 98.81 109 LEU B O 1
ATOM 4572 N N . SER B 1 110 ? 1.7 23.406 16.359 1 98.62 110 SER B N 1
ATOM 4573 C CA . SER B 1 110 ? 2.75 24.234 15.773 1 98.62 110 SER B CA 1
ATOM 4574 C C . SER B 1 110 ? 4.125 23.625 15.977 1 98.62 110 SER B C 1
ATOM 4576 O O . SER B 1 110 ? 4.301 22.75 16.844 1 98.62 110 SER B O 1
ATOM 4578 N N . TYR B 1 111 ? 5.043 24.125 15.18 1 98.06 111 TYR B N 1
ATOM 4579 C CA . TYR B 1 111 ? 6.422 23.656 15.273 1 98.06 111 TYR B CA 1
ATOM 4580 C C . TYR B 1 111 ? 6.953 23.828 16.688 1 98.06 111 TYR B C 1
ATOM 4582 O O . TYR B 1 111 ? 7.641 22.938 17.219 1 98.06 111 TYR B O 1
ATOM 4590 N N . ASN B 1 112 ? 6.602 24.859 17.359 1 96.94 112 ASN B N 1
ATOM 4591 C CA . ASN B 1 112 ? 7.129 25.156 18.688 1 96.94 112 ASN B CA 1
ATOM 4592 C C . ASN B 1 112 ? 6.488 24.266 19.75 1 96.94 112 ASN B C 1
ATOM 4594 O O . ASN B 1 112 ? 6.902 24.297 20.906 1 96.94 112 ASN B O 1
ATOM 4598 N N . SER B 1 113 ? 5.523 23.438 19.375 1 97.44 113 SER B N 1
ATOM 4599 C CA . SER B 1 113 ? 4.941 22.5 20.328 1 97.44 113 SER B CA 1
ATOM 4600 C C . SER B 1 113 ? 5.973 21.484 20.797 1 97.44 113 SER B C 1
ATOM 4602 O O . SER B 1 113 ? 5.781 20.828 21.812 1 97.44 113 SER B O 1
ATOM 4604 N N . MET B 1 114 ? 7.004 21.375 20.062 1 96.88 114 MET B N 1
ATOM 4605 C CA . MET B 1 114 ? 8.078 20.469 20.469 1 96.88 114 MET B CA 1
ATOM 4606 C C . MET B 1 114 ? 8.555 20.797 21.891 1 96.88 114 MET B C 1
ATOM 4608 O O . MET B 1 114 ? 9.086 19.922 22.578 1 96.88 114 MET B O 1
ATOM 4612 N N . GLN B 1 115 ? 8.359 21.969 22.312 1 95.19 115 GLN B N 1
ATOM 4613 C CA . GLN B 1 115 ? 8.781 22.375 23.656 1 95.19 115 GLN B CA 1
ATOM 4614 C C . GLN B 1 115 ? 7.977 21.656 24.719 1 95.19 115 GLN B C 1
ATOM 4616 O O . GLN B 1 115 ? 8.391 21.578 25.891 1 95.19 115 GLN B O 1
ATOM 4621 N N . PHE B 1 116 ? 6.738 21.172 24.375 1 96.31 116 PHE B N 1
ATOM 4622 C CA . PHE B 1 116 ? 5.992 20.344 25.328 1 96.31 116 PHE B CA 1
ATOM 4623 C C . PHE B 1 116 ? 6.754 19.062 25.641 1 96.31 116 PHE B C 1
ATOM 4625 O O . PHE B 1 116 ? 6.648 18.547 26.75 1 96.31 116 PHE B O 1
ATOM 4632 N N . LEU B 1 117 ? 7.473 18.578 24.656 1 94.31 117 LEU B N 1
ATOM 4633 C CA . LEU B 1 117 ? 8.164 17.297 24.734 1 94.31 117 LEU B CA 1
ATOM 4634 C C . LEU B 1 117 ? 9.617 17.484 25.156 1 94.31 117 LEU B C 1
ATOM 4636 O O . LEU B 1 117 ? 10.195 16.625 25.812 1 94.31 117 LEU B O 1
ATOM 4640 N N . GLU B 1 118 ? 10.219 18.578 24.656 1 93.88 118 GLU B N 1
ATOM 4641 C CA . GLU B 1 118 ? 11.586 18.969 24.969 1 93.88 118 GLU B CA 1
ATOM 4642 C C . GLU B 1 118 ? 11.648 20.406 25.484 1 93.88 118 GLU B C 1
ATOM 4644 O O . GLU B 1 118 ? 12.117 21.297 24.781 1 93.88 118 GLU B O 1
ATOM 4649 N N . PRO B 1 119 ? 11.445 20.547 26.703 1 89.75 119 PRO B N 1
ATOM 4650 C CA . PRO B 1 119 ? 11.305 21.891 27.266 1 89.75 119 PRO B CA 1
ATOM 4651 C C . PRO B 1 119 ? 12.602 22.703 27.188 1 89.75 119 PRO B C 1
ATOM 4653 O O . PRO B 1 119 ? 12.57 23.938 27.188 1 89.75 119 PRO B O 1
ATOM 4656 N N . LYS B 1 120 ? 13.719 22.078 27 1 89.69 120 LYS B N 1
ATOM 4657 C CA . LYS B 1 120 ? 15 22.781 26.953 1 89.69 120 LYS B CA 1
ATOM 4658 C C . LYS B 1 120 ? 15.164 23.516 25.641 1 89.69 120 LYS B C 1
ATOM 4660 O O . LYS B 1 120 ? 16 24.422 25.516 1 89.69 120 LYS B O 1
ATOM 4665 N N . LEU B 1 121 ? 14.539 23.25 24.5 1 91.19 121 LEU B N 1
ATOM 4666 C CA . LEU B 1 121 ? 14.656 23.859 23.172 1 91.19 121 LEU B CA 1
ATOM 4667 C C . LEU B 1 121 ? 14.156 25.297 23.188 1 91.19 121 LEU B C 1
ATOM 4669 O O . LEU B 1 121 ? 14.641 26.141 22.422 1 91.19 121 LEU B O 1
ATOM 4673 N N . LYS B 1 122 ? 13.492 25.828 24.109 1 87.69 122 LYS B N 1
ATOM 4674 C CA . LYS B 1 122 ? 12.906 27.172 24.172 1 87.69 122 LYS B CA 1
ATOM 4675 C C . LYS B 1 122 ? 12.656 27.734 22.781 1 87.69 122 LYS B C 1
ATOM 4677 O O . LYS B 1 122 ? 13.32 28.672 22.359 1 87.69 122 LYS B O 1
ATOM 4682 N N . ILE B 1 123 ? 11.727 27.359 21.984 1 93.25 123 ILE B N 1
ATOM 4683 C CA . ILE B 1 123 ? 11.391 27.797 20.641 1 93.25 123 ILE B CA 1
ATOM 4684 C C . ILE B 1 123 ? 10.445 28.984 20.703 1 93.25 123 ILE B C 1
ATOM 4686 O O . ILE B 1 123 ? 9.461 28.984 21.453 1 93.25 123 ILE B O 1
ATOM 4690 N N . GLN B 1 124 ? 10.727 30.016 19.953 1 92.62 124 GLN B N 1
ATOM 4691 C CA . GLN B 1 124 ? 9.938 31.25 19.953 1 92.62 124 GLN B CA 1
ATOM 4692 C C . GLN B 1 124 ? 8.508 30.984 19.484 1 92.62 124 GLN B C 1
ATOM 4694 O O . GLN B 1 124 ? 8.297 30.359 18.438 1 92.62 124 GLN B O 1
ATOM 4699 N N . PRO B 1 125 ? 7.539 31.422 20.25 1 95.25 125 PRO B N 1
ATOM 4700 C CA . PRO B 1 125 ? 6.148 31.281 19.828 1 95.25 125 PRO B CA 1
ATOM 4701 C C . PRO B 1 125 ? 5.793 32.188 18.656 1 95.25 125 PRO B C 1
ATOM 4703 O O . PRO B 1 125 ? 6.352 33.281 18.531 1 95.25 125 PRO B O 1
ATOM 4706 N N . HIS B 1 126 ? 4.949 31.781 17.875 1 96.69 126 HIS B N 1
ATOM 4707 C CA . HIS B 1 126 ? 4.398 32.656 16.844 1 96.69 126 HIS B CA 1
ATOM 4708 C C . HIS B 1 126 ? 3.361 33.594 17.422 1 96.69 126 HIS B C 1
ATOM 4710 O O . HIS B 1 126 ? 2.566 33.219 18.281 1 96.69 126 HIS B O 1
ATOM 4716 N N . PRO B 1 127 ? 3.352 34.781 16.938 1 96.06 127 PRO B N 1
ATOM 4717 C CA . PRO B 1 127 ? 2.434 35.781 17.531 1 96.06 127 PRO B CA 1
ATOM 4718 C C . PRO B 1 127 ? 0.97 35.469 17.219 1 96.06 127 PRO B C 1
ATOM 4720 O O . PRO B 1 127 ? 0.085 35.812 18.016 1 96.06 127 PRO B O 1
ATOM 4723 N N . ASP B 1 128 ? 0.725 34.875 16.109 1 97.44 128 ASP B N 1
ATOM 4724 C CA . ASP B 1 128 ? -0.653 34.719 15.656 1 97.44 128 ASP B CA 1
ATOM 4725 C C . ASP B 1 128 ? -1.178 33.312 15.922 1 97.44 128 ASP B C 1
ATOM 4727 O O . ASP B 1 128 ? -2.391 33.094 15.953 1 97.44 128 ASP B O 1
ATOM 4731 N N . PHE B 1 129 ? -0.355 32.344 16.031 1 98.44 129 PHE B N 1
ATOM 4732 C CA . PHE B 1 129 ? -0.763 30.953 16.172 1 98.44 129 PHE B CA 1
ATOM 4733 C C . PHE B 1 129 ? -0.21 30.359 17.453 1 98.44 129 PHE B C 1
ATOM 4735 O O . PHE B 1 129 ? 1.004 30.344 17.672 1 98.44 129 PHE B O 1
ATOM 4742 N N . PRO B 1 130 ? -1.09 29.828 18.312 1 98.25 130 PRO B N 1
ATOM 4743 C CA . PRO B 1 130 ? -0.595 29.172 19.531 1 98.25 130 PRO B CA 1
ATOM 4744 C C . PRO B 1 130 ? 0.124 27.859 19.234 1 98.25 130 PRO B C 1
ATOM 4746 O O . PRO B 1 130 ? 0.098 27.375 18.094 1 98.25 130 PRO B O 1
ATOM 4749 N N . ALA B 1 131 ? 0.703 27.297 20.266 1 98.25 131 ALA B N 1
ATOM 4750 C CA . ALA B 1 131 ? 1.475 26.062 20.141 1 98.25 131 ALA B CA 1
ATOM 4751 C C . ALA B 1 131 ? 0.578 24.906 19.734 1 98.25 131 ALA B C 1
ATOM 4753 O O . ALA B 1 131 ? 1.003 24 19.016 1 98.25 131 ALA B O 1
ATOM 4754 N N . MET B 1 132 ? -0.597 24.891 20.234 1 98.69 132 MET B N 1
ATOM 4755 C CA . MET B 1 132 ? -1.533 23.812 19.969 1 98.69 132 MET B CA 1
ATOM 4756 C C . MET B 1 132 ? -2.975 24.312 20.016 1 98.69 132 MET B C 1
ATOM 4758 O O . MET B 1 132 ? -3.342 25.078 20.891 1 98.69 132 MET B O 1
ATOM 4762 N N . GLU B 1 133 ? -3.756 23.906 19.109 1 98.88 133 GLU B N 1
ATOM 4763 C CA . GLU B 1 133 ? -5.176 24.25 19.078 1 98.88 133 GLU B CA 1
ATOM 4764 C C . GLU B 1 133 ? -6 23.141 18.453 1 98.88 133 GLU B C 1
ATOM 4766 O O . GLU B 1 133 ? -5.715 22.703 17.328 1 98.88 133 GLU B O 1
ATOM 4771 N N . PHE B 1 134 ? -6.992 22.594 19.234 1 98.88 134 PHE B N 1
ATOM 4772 C CA . PHE B 1 134 ? -7.867 21.531 18.766 1 98.88 134 PHE B CA 1
ATOM 4773 C C . PHE B 1 134 ? -9.32 21.844 19.094 1 98.88 134 PHE B C 1
ATOM 4775 O O . PHE B 1 134 ? -9.617 22.5 20.094 1 98.88 134 PHE B O 1
ATOM 4782 N N . GLY B 1 135 ? -10.203 21.438 18.188 1 98.81 135 GLY B N 1
ATOM 4783 C CA . GLY B 1 135 ? -11.609 21.281 18.5 1 98.81 135 GLY B CA 1
ATOM 4784 C C . GLY B 1 135 ? -12.008 19.828 18.734 1 98.81 135 GLY B C 1
ATOM 4785 O O . GLY B 1 135 ? -11.531 18.938 18.047 1 98.81 135 GLY B O 1
ATOM 4786 N N . MET B 1 136 ? -12.844 19.641 19.766 1 98.44 136 MET B N 1
ATOM 4787 C CA . MET B 1 136 ? -13.414 18.312 19.969 1 98.44 136 MET B CA 1
ATOM 4788 C C . MET B 1 136 ? -14.758 18.172 19.266 1 98.44 136 MET B C 1
ATOM 4790 O O . MET B 1 136 ? -15.766 18.734 19.734 1 98.44 136 MET B O 1
ATOM 4794 N N . TYR B 1 137 ? -14.828 17.422 18.25 1 98.19 137 TYR B N 1
ATOM 4795 C CA . TYR B 1 137 ? -16.031 17.297 17.438 1 98.19 137 TYR B CA 1
ATOM 4796 C C . TYR B 1 137 ? -16.812 16.031 17.781 1 98.19 137 TYR B C 1
ATOM 4798 O O . TYR B 1 137 ? -16.297 14.922 17.625 1 98.19 137 TYR B O 1
ATOM 4806 N N . LEU B 1 138 ? -18.016 16.203 18.219 1 97.44 138 LEU B N 1
ATOM 4807 C CA . LEU B 1 138 ? -18.859 15.109 18.688 1 97.44 138 LEU B CA 1
ATOM 4808 C C . LEU B 1 138 ? -19.766 14.602 17.578 1 97.44 138 LEU B C 1
ATOM 4810 O O . LEU B 1 138 ? -20.406 13.555 17.719 1 97.44 138 LEU B O 1
ATOM 4814 N N . ASP B 1 139 ? -19.859 15.312 16.531 1 97.38 139 ASP B N 1
ATOM 4815 C CA . ASP B 1 139 ? -20.578 14.906 15.328 1 97.38 139 ASP B CA 1
ATOM 4816 C C . ASP B 1 139 ? -19.953 15.523 14.078 1 97.38 139 ASP B C 1
ATOM 4818 O O . ASP B 1 139 ? -18.984 16.266 14.172 1 97.38 139 ASP B O 1
ATOM 4822 N N . GLY B 1 140 ? -20.469 15.125 12.914 1 97.44 140 GLY B N 1
ATOM 4823 C CA . GLY B 1 140 ? -19.953 15.617 11.641 1 97.44 140 GLY B CA 1
ATOM 4824 C C . GLY B 1 140 ? -20.453 14.805 10.453 1 97.44 140 GLY B C 1
ATOM 4825 O O . GLY B 1 140 ? -21.406 14.031 10.578 1 97.44 140 GLY B O 1
ATOM 4826 N N . LEU B 1 141 ? -19.828 15.117 9.266 1 97.31 141 LEU B N 1
ATOM 4827 C CA . LEU B 1 141 ? -20.203 14.461 8.016 1 97.31 141 LEU B CA 1
ATOM 4828 C C . LEU B 1 141 ? -19.016 13.711 7.422 1 97.31 141 LEU B C 1
ATOM 4830 O O . LEU B 1 141 ? -17.875 14.203 7.441 1 97.31 141 LEU B O 1
ATOM 4834 N N . ILE B 1 142 ? -19.281 12.516 6.977 1 96.69 142 ILE B N 1
ATOM 4835 C CA . ILE B 1 142 ? -18.328 11.68 6.266 1 96.69 142 ILE B CA 1
ATOM 4836 C C . ILE B 1 142 ? -18.828 11.414 4.844 1 96.69 142 ILE B C 1
ATOM 4838 O O . ILE B 1 142 ? -19.984 11.055 4.648 1 96.69 142 ILE B O 1
ATOM 4842 N N . TYR B 1 143 ? -17.938 11.625 3.918 1 94.94 143 TYR B N 1
ATOM 4843 C CA . TYR B 1 143 ? -18.234 11.266 2.537 1 94.94 143 TYR B CA 1
ATOM 4844 C C . TYR B 1 143 ? -17.359 10.109 2.068 1 94.94 143 TYR B C 1
ATOM 4846 O O . TYR B 1 143 ? -16.141 10.195 2.102 1 94.94 143 TYR B O 1
ATOM 4854 N N . ASP B 1 144 ? -18.047 9.016 1.7 1 91.31 144 ASP B N 1
ATOM 4855 C CA . ASP B 1 144 ? -17.359 7.867 1.109 1 91.31 144 ASP B CA 1
ATOM 4856 C C . ASP B 1 144 ? -17.297 7.996 -0.411 1 91.31 144 ASP B C 1
ATOM 4858 O O . ASP B 1 144 ? -18.281 7.738 -1.105 1 91.31 144 ASP B O 1
ATOM 4862 N N . LYS B 1 145 ? -16.156 8.234 -0.914 1 87.56 145 LYS B N 1
ATOM 4863 C CA . LYS B 1 145 ? -15.969 8.508 -2.336 1 87.56 145 LYS B CA 1
ATOM 4864 C C . LYS B 1 145 ? -16.188 7.25 -3.172 1 87.56 145 LYS B C 1
ATOM 4866 O O . LYS B 1 145 ? -16.469 7.332 -4.367 1 87.56 145 LYS B O 1
ATOM 4871 N N . PHE B 1 146 ? -15.953 6.113 -2.523 1 84.62 146 PHE B N 1
ATOM 4872 C CA . PHE B 1 146 ? -16.094 4.859 -3.254 1 84.62 146 PHE B CA 1
ATOM 4873 C C . PHE B 1 146 ? -17.562 4.535 -3.494 1 84.62 146 PHE B C 1
ATOM 4875 O O . PHE B 1 146 ? -17.938 4.121 -4.594 1 84.62 146 PHE B O 1
ATOM 4882 N N . THR B 1 147 ? -18.359 4.816 -2.531 1 85.56 147 THR B N 1
ATOM 4883 C CA . THR B 1 147 ? -19.75 4.426 -2.623 1 85.56 147 THR B CA 1
ATOM 4884 C C . THR B 1 147 ? -20.625 5.621 -2.982 1 85.56 147 THR B C 1
ATOM 4886 O O . THR B 1 147 ? -21.781 5.457 -3.396 1 85.56 147 THR B O 1
ATOM 4889 N N . GLY B 1 148 ? -20.094 6.832 -2.758 1 85.44 148 GLY B N 1
ATOM 4890 C CA . GLY B 1 148 ? -20.875 8.039 -2.98 1 85.44 148 GLY B CA 1
ATOM 4891 C C . GLY B 1 148 ? -21.844 8.352 -1.85 1 85.44 148 GLY B C 1
ATOM 4892 O O . GLY B 1 148 ? -22.656 9.258 -1.959 1 85.44 148 GLY B O 1
ATOM 4893 N N . GLU B 1 149 ? -21.688 7.695 -0.787 1 89.19 149 GLU B N 1
ATOM 4894 C CA . GLU B 1 149 ? -22.609 7.863 0.329 1 89.19 149 GLU B CA 1
ATOM 4895 C C . GLU B 1 149 ? -22.172 9 1.246 1 89.19 149 GLU B C 1
ATOM 4897 O O . GLU B 1 149 ? -20.969 9.188 1.481 1 89.19 149 GLU B O 1
ATOM 4902 N N . LEU B 1 150 ? -23.156 9.75 1.657 1 94.69 150 LEU B N 1
ATOM 4903 C CA . LEU B 1 150 ? -22.984 10.742 2.713 1 94.69 150 LEU B CA 1
ATOM 4904 C C . LEU B 1 150 ? -23.469 10.211 4.055 1 94.69 150 LEU B C 1
ATOM 4906 O O . LEU B 1 150 ? -24.609 9.758 4.164 1 94.69 150 LEU B O 1
ATOM 4910 N N . ILE B 1 151 ? -22.562 10.289 5.062 1 95.88 151 ILE B N 1
ATOM 4911 C CA . ILE B 1 151 ? -22.875 9.719 6.367 1 95.88 151 ILE B CA 1
ATOM 4912 C C . ILE B 1 151 ? -22.781 10.797 7.441 1 95.88 151 ILE B C 1
ATOM 4914 O O . ILE B 1 151 ? -21.781 11.531 7.504 1 95.88 151 ILE B O 1
ATOM 4918 N N . TYR B 1 152 ? -23.844 10.953 8.219 1 97.06 152 TYR B N 1
ATOM 4919 C CA . TYR B 1 152 ? -23.797 11.766 9.43 1 97.06 152 TYR B CA 1
ATOM 4920 C C . TYR B 1 152 ? -23.547 10.898 10.656 1 97.06 152 TYR B C 1
ATOM 4922 O O . TYR B 1 152 ? -24.266 9.93 10.906 1 97.06 152 TYR B O 1
ATOM 4930 N N . PHE B 1 153 ? -22.469 11.227 11.375 1 97.12 153 PHE B N 1
ATOM 4931 C CA . PHE B 1 153 ? -22.219 10.508 12.617 1 97.12 153 PHE B CA 1
ATOM 4932 C C . PHE B 1 153 ? -22.422 11.414 13.828 1 97.12 153 PHE B C 1
ATOM 4934 O O . PHE B 1 153 ? -22.297 12.633 13.719 1 97.12 153 PHE B O 1
ATOM 4941 N N . ASN B 1 154 ? -22.703 10.812 15.016 1 96.69 154 ASN B N 1
ATOM 4942 C CA . ASN B 1 154 ? -22.766 11.602 16.25 1 96.69 154 ASN B CA 1
ATOM 4943 C C . ASN B 1 154 ? -22.438 10.75 17.469 1 96.69 154 ASN B C 1
ATOM 4945 O O . ASN B 1 154 ? -22.688 9.547 17.484 1 96.69 154 ASN B O 1
ATOM 4949 N N . ASN B 1 155 ? -21.859 11.367 18.391 1 95.94 155 ASN B N 1
ATOM 4950 C CA . ASN B 1 155 ? -21.484 10.812 19.688 1 95.94 155 ASN B CA 1
ATOM 4951 C C . ASN B 1 155 ? -22.281 11.453 20.812 1 95.94 155 ASN B C 1
ATOM 4953 O O . ASN B 1 155 ? -21.688 12.016 21.75 1 95.94 155 ASN B O 1
ATOM 4957 N N . GLY B 1 156 ? -23.578 11.352 20.75 1 91.25 156 GLY B N 1
ATOM 4958 C CA . GLY B 1 156 ? -24.453 11.883 21.797 1 91.25 156 GLY B CA 1
ATOM 4959 C C . GLY B 1 156 ? -25.031 13.242 21.469 1 91.25 156 GLY B C 1
ATOM 4960 O O . GLY B 1 156 ? -26.016 13.664 22.062 1 91.25 156 GLY B O 1
ATOM 4961 N N . LYS B 1 157 ? -24.438 13.992 20.625 1 89.06 157 LYS B N 1
ATOM 4962 C CA . LYS B 1 157 ? -24.969 15.266 20.141 1 89.06 157 LYS B CA 1
ATOM 4963 C C . LYS B 1 157 ? -25.625 15.094 18.766 1 89.06 157 LYS B C 1
ATOM 4965 O O . LYS B 1 157 ? -24.969 15.281 17.734 1 89.06 157 LYS B O 1
ATOM 4970 N N . ASP B 1 158 ? -26.922 14.836 18.766 1 93.75 158 ASP B N 1
ATOM 4971 C CA . ASP B 1 158 ? -27.609 14.586 17.516 1 93.75 158 ASP B CA 1
ATOM 4972 C C . ASP B 1 158 ? -28.125 15.883 16.906 1 93.75 158 ASP B C 1
ATOM 4974 O O . ASP B 1 158 ? -29.109 16.453 17.375 1 93.75 158 ASP B O 1
ATOM 4978 N N . ARG B 1 159 ? -27.484 16.297 15.867 1 95.88 159 ARG B N 1
ATOM 4979 C CA . ARG B 1 159 ? -27.906 17.469 15.125 1 95.88 159 ARG B CA 1
ATOM 4980 C C . ARG B 1 159 ? -28.344 17.109 13.711 1 95.88 159 ARG B C 1
ATOM 4982 O O . ARG B 1 159 ? -28.094 17.859 12.766 1 95.88 159 ARG B O 1
ATOM 4989 N N . SER B 1 160 ? -28.922 15.938 13.523 1 94.5 160 SER B N 1
ATOM 4990 C CA . SER B 1 160 ? -29.297 15.414 12.219 1 94.5 160 SER B CA 1
ATOM 4991 C C . SER B 1 160 ? -30.328 16.312 11.539 1 94.5 160 SER B C 1
ATOM 4993 O O . SER B 1 160 ? -30.297 16.5 10.32 1 94.5 160 SER B O 1
ATOM 4995 N N . LYS B 1 161 ? -31.25 16.875 12.297 1 93.56 161 LYS B N 1
ATOM 4996 C CA . LYS B 1 161 ? -32.25 17.766 11.734 1 93.56 161 LYS B CA 1
ATOM 4997 C C . LYS B 1 161 ? -31.625 19.031 11.188 1 93.56 161 LYS B C 1
ATOM 4999 O O . LYS B 1 161 ? -32 19.516 10.117 1 93.56 161 LYS B O 1
ATOM 5004 N N . GLU B 1 162 ? -30.734 19.531 11.961 1 93.12 162 GLU B N 1
ATOM 5005 C CA . GLU B 1 162 ? -30 20.719 11.516 1 93.12 162 GLU B CA 1
ATOM 5006 C C . GLU B 1 162 ? -29.234 20.453 10.234 1 93.12 162 GLU B C 1
ATOM 5008 O O . GLU B 1 162 ? -29.266 21.25 9.297 1 93.12 162 GLU B O 1
ATOM 5013 N N . VAL B 1 163 ? -28.562 19.359 10.18 1 94.31 163 VAL B N 1
ATOM 5014 C CA . VAL B 1 163 ? -27.75 18.984 9.023 1 94.31 163 VAL B CA 1
ATOM 5015 C C . VAL B 1 163 ? -28.656 18.797 7.801 1 94.31 163 VAL B C 1
ATOM 5017 O O . VAL B 1 163 ? -28.312 19.25 6.703 1 94.31 163 VAL B O 1
ATOM 5020 N N . SER B 1 164 ? -29.766 18.141 8.016 1 92.19 164 SER B N 1
ATOM 5021 C CA . SER B 1 164 ? -30.719 17.938 6.914 1 92.19 164 SER B CA 1
ATOM 5022 C C . SER B 1 164 ? -31.203 19.266 6.359 1 92.19 164 SER B C 1
ATOM 5024 O O . SER B 1 164 ? -31.359 19.422 5.145 1 92.19 164 SER B O 1
ATOM 5026 N N . SER B 1 165 ? -31.453 20.094 7.234 1 91.94 165 SER B N 1
ATOM 5027 C CA . SER B 1 165 ? -31.891 21.422 6.816 1 91.94 165 SER B CA 1
ATOM 5028 C C . SER B 1 165 ? -30.812 22.141 6.016 1 91.94 165 SER B C 1
ATOM 5030 O O . SER B 1 165 ? -31.109 22.828 5.031 1 91.94 165 SER B O 1
ATOM 5032 N N . ILE B 1 166 ? -29.625 22.016 6.445 1 91.5 166 ILE B N 1
ATOM 5033 C CA . ILE B 1 166 ? -28.484 22.625 5.766 1 91.5 166 ILE B CA 1
ATOM 5034 C C . ILE B 1 166 ? -28.359 22.062 4.355 1 91.5 166 ILE B C 1
ATOM 5036 O O . ILE B 1 166 ? -28.141 22.797 3.396 1 91.5 166 ILE B O 1
ATOM 5040 N N . LEU B 1 167 ? -28.484 20.75 4.227 1 91.38 167 LEU B N 1
ATOM 5041 C CA . LEU B 1 167 ? -28.375 20.094 2.93 1 91.38 167 LEU B CA 1
ATOM 5042 C C . LEU B 1 167 ? -29.406 20.625 1.95 1 91.38 167 LEU B C 1
ATOM 5044 O O . LEU B 1 167 ? -29.109 20.844 0.775 1 91.38 167 LEU B O 1
ATOM 5048 N N . ASN B 1 168 ? -30.547 20.891 2.434 1 87.19 168 ASN B N 1
ATOM 5049 C CA . ASN B 1 168 ? -31.625 21.453 1.604 1 87.19 168 ASN B CA 1
ATOM 5050 C C . ASN B 1 168 ? -31.328 22.891 1.191 1 87.19 168 ASN B C 1
ATOM 5052 O O . ASN B 1 168 ? -31.594 23.281 0.055 1 87.19 168 ASN B O 1
ATOM 5056 N N . ARG B 1 169 ? -30.766 23.578 2.021 1 87.06 169 ARG B N 1
ATOM 5057 C CA . ARG B 1 169 ? -30.469 24.984 1.778 1 87.06 169 ARG B CA 1
ATOM 5058 C C . ARG B 1 169 ? -29.312 25.141 0.801 1 87.06 169 ARG B C 1
ATOM 5060 O O . ARG B 1 169 ? -29.312 26.047 -0.034 1 87.06 169 ARG B O 1
ATOM 5067 N N . VAL B 1 170 ? -28.328 24.375 0.986 1 87.81 170 VAL B N 1
ATOM 5068 C CA . VAL B 1 170 ? -27.141 24.484 0.155 1 87.81 170 VAL B CA 1
ATOM 5069 C C . VAL B 1 170 ? -27.516 24.281 -1.313 1 87.81 170 VAL B C 1
ATOM 5071 O O . VAL B 1 170 ? -26.969 24.953 -2.193 1 87.81 170 VAL B O 1
ATOM 5074 N N . SER B 1 171 ? -28.391 23.422 -1.591 1 82.5 171 SER B N 1
ATOM 5075 C CA . SER B 1 171 ? -28.828 23.156 -2.959 1 82.5 171 SER B CA 1
ATOM 5076 C C . SER B 1 171 ? -29.453 24.391 -3.59 1 82.5 171 SER B C 1
ATOM 5078 O O . SER B 1 171 ? -29.297 24.641 -4.785 1 82.5 171 SER B O 1
ATOM 5080 N N . LEU B 1 172 ? -30.016 25.203 -2.805 1 82.75 172 LEU B N 1
ATOM 5081 C CA . LEU B 1 172 ? -30.75 26.375 -3.285 1 82.75 172 LEU B CA 1
ATOM 5082 C C . LEU B 1 172 ? -29.844 27.594 -3.371 1 82.75 172 LEU B C 1
ATOM 5084 O O . LEU B 1 172 ? -30.047 28.469 -4.215 1 82.75 172 LEU B O 1
ATOM 5088 N N . GLU B 1 173 ? -28.812 27.641 -2.578 1 86.31 173 GLU B N 1
ATOM 5089 C CA . GLU B 1 173 ? -28 28.859 -2.434 1 86.31 173 GLU B CA 1
ATOM 5090 C C . GLU B 1 173 ? -26.594 28.641 -2.961 1 86.31 173 GLU B C 1
ATOM 5092 O O . GLU B 1 173 ? -25.656 29.344 -2.564 1 86.31 173 GLU B O 1
ATOM 5097 N N . LYS B 1 174 ? -26.406 27.719 -3.719 1 83.62 174 LYS B N 1
ATOM 5098 C CA . LYS B 1 174 ? -25.062 27.297 -4.133 1 83.62 174 LYS B CA 1
ATOM 5099 C C . LYS B 1 174 ? -24.266 28.469 -4.711 1 83.62 174 LYS B C 1
ATOM 5101 O O . LYS B 1 174 ? -23.094 28.656 -4.383 1 83.62 174 LYS B O 1
ATOM 5106 N N . ASP B 1 175 ? -24.859 29.312 -5.555 1 83 175 ASP B N 1
ATOM 5107 C CA . ASP B 1 175 ? -24.172 30.406 -6.23 1 83 175 ASP B CA 1
ATOM 5108 C C . ASP B 1 175 ? -23.859 31.547 -5.262 1 83 175 ASP B C 1
ATOM 5110 O O . ASP B 1 175 ? -22.844 32.25 -5.398 1 83 175 ASP B O 1
ATOM 5114 N N . LEU B 1 176 ? -24.609 31.703 -4.285 1 85.81 176 LEU B N 1
ATOM 5115 C CA . LEU B 1 176 ? -24.438 32.781 -3.316 1 85.81 176 LEU B CA 1
ATOM 5116 C C . LEU B 1 176 ? -23.359 32.438 -2.297 1 85.81 176 LEU B C 1
ATOM 5118 O O . LEU B 1 176 ? -22.812 33.344 -1.643 1 85.81 176 LEU B O 1
ATOM 5122 N N . LEU B 1 177 ? -23 31.281 -2.221 1 89.62 177 LEU B N 1
ATOM 5123 C CA . LEU B 1 177 ? -22.094 30.828 -1.174 1 89.62 177 LEU B CA 1
ATOM 5124 C C . LEU B 1 177 ? -20.641 30.844 -1.656 1 89.62 177 LEU B C 1
ATOM 5126 O O . LEU B 1 177 ? -19.719 30.578 -0.88 1 89.62 177 LEU B O 1
ATOM 5130 N N . LYS B 1 178 ? -20.406 31.297 -2.818 1 92.25 178 LYS B N 1
ATOM 5131 C CA . LYS B 1 178 ? -19.047 31.297 -3.355 1 92.25 178 LYS B CA 1
ATOM 5132 C C . LYS B 1 178 ? -18.172 32.312 -2.639 1 92.25 178 LYS B C 1
ATOM 5134 O O . LYS B 1 178 ? -18.516 33.5 -2.59 1 92.25 178 LYS B O 1
ATOM 5139 N N . PRO B 1 179 ? -17.047 31.859 -2.127 1 96 179 PRO B N 1
ATOM 5140 C CA . PRO B 1 179 ? -16.172 32.781 -1.391 1 96 179 PRO B CA 1
ATOM 5141 C C . PRO B 1 179 ? -15.367 33.688 -2.311 1 96 179 PRO B C 1
ATOM 5143 O O . PRO B 1 179 ? -15.094 33.344 -3.457 1 96 179 PRO B O 1
ATOM 5146 N N . LYS B 1 180 ? -15.023 34.906 -1.776 1 95.62 180 LYS B N 1
ATOM 5147 C CA . LYS B 1 180 ? -14.156 35.875 -2.459 1 95.62 180 LYS B CA 1
ATOM 5148 C C . LYS B 1 180 ? -13.055 36.375 -1.532 1 95.62 180 LYS B C 1
ATOM 5150 O O . LYS B 1 180 ? -13.266 36.5 -0.325 1 95.62 180 LYS B O 1
ATOM 5155 N N . VAL B 1 181 ? -11.898 36.594 -2.197 1 97.19 181 VAL B N 1
ATOM 5156 C CA . VAL B 1 181 ? -10.773 37.062 -1.395 1 97.19 181 VAL B CA 1
ATOM 5157 C C . VAL B 1 181 ? -9.828 37.906 -2.264 1 97.19 181 VAL B C 1
ATOM 5159 O O . VAL B 1 181 ? -9.797 37.719 -3.484 1 97.19 181 VAL B O 1
ATOM 5162 N N . SER B 1 182 ? -9.18 38.875 -1.68 1 97.06 182 SER B N 1
ATOM 5163 C CA . SER B 1 182 ? -8.062 39.594 -2.287 1 97.06 182 SER B CA 1
ATOM 5164 C C . SER B 1 182 ? -6.816 39.5 -1.416 1 97.06 182 SER B C 1
ATOM 5166 O O . SER B 1 182 ? -6.902 39.594 -0.19 1 97.06 182 SER B O 1
ATOM 5168 N N . VAL B 1 183 ? -5.727 39.312 -2.119 1 96.81 183 VAL B N 1
ATOM 5169 C CA . VAL B 1 183 ? -4.465 39.156 -1.398 1 96.81 183 VAL B CA 1
ATOM 5170 C C . VAL B 1 183 ? -3.447 40.156 -1.932 1 96.81 183 VAL B C 1
ATOM 5172 O O . VAL B 1 183 ? -3.443 40.5 -3.123 1 96.81 183 VAL B O 1
ATOM 5175 N N . LYS B 1 184 ? -2.611 40.719 -1.024 1 94.56 184 LYS B N 1
ATOM 5176 C CA . LYS B 1 184 ? -1.523 41.625 -1.39 1 94.56 184 LYS B CA 1
ATOM 5177 C C . LYS B 1 184 ? -0.211 41.219 -0.74 1 94.56 184 LYS B C 1
ATOM 5179 O O . LYS B 1 184 ? -0.144 41.031 0.477 1 94.56 184 LYS B O 1
ATOM 5184 N N . ALA B 1 185 ? 0.77 41.094 -1.597 1 91.56 185 ALA B N 1
ATOM 5185 C CA . ALA B 1 185 ? 2.09 40.781 -1.055 1 91.56 185 ALA B CA 1
ATOM 5186 C C . ALA B 1 185 ? 2.672 41.969 -0.308 1 91.56 185 ALA B C 1
ATOM 5188 O O . ALA B 1 185 ? 2.541 43.094 -0.756 1 91.56 185 ALA B O 1
ATOM 5189 N N . GLU B 1 186 ? 3.152 41.781 0.845 1 86.5 186 GLU B N 1
ATOM 5190 C CA . GLU B 1 186 ? 3.707 42.875 1.636 1 86.5 186 GLU B CA 1
ATOM 5191 C C . GLU B 1 186 ? 5.133 43.219 1.2 1 86.5 186 GLU B C 1
ATOM 5193 O O . GLU B 1 186 ? 5.664 44.25 1.551 1 86.5 186 GLU B O 1
ATOM 5198 N N . GLY B 1 187 ? 5.648 42.75 0.191 1 66.06 187 GLY B N 1
ATOM 5199 C CA . GLY B 1 187 ? 6.938 43.094 -0.374 1 66.06 187 GLY B CA 1
ATOM 5200 C C . GLY B 1 187 ? 8.109 42.562 0.428 1 66.06 187 GLY B C 1
ATOM 5201 O O . GLY B 1 187 ? 9.266 42.688 0.008 1 66.06 187 GLY B O 1
ATOM 5202 N N . PHE B 1 188 ? 7.961 42.312 1.793 1 57.09 188 PHE B N 1
ATOM 5203 C CA . PHE B 1 188 ? 9.133 41.938 2.572 1 57.09 188 PHE B CA 1
ATOM 5204 C C . PHE B 1 188 ? 9.555 40.5 2.25 1 57.09 188 PHE B C 1
ATOM 5206 O O . PHE B 1 188 ? 8.836 39.531 2.557 1 57.09 188 PHE B O 1
ATOM 5213 N N . PHE B 1 189 ? 10.133 40.281 1.005 1 58.97 189 PHE B N 1
ATOM 5214 C CA . PHE B 1 189 ? 10.711 39 0.578 1 58.97 189 PHE B CA 1
ATOM 5215 C C . PHE B 1 189 ? 12.141 38.844 1.094 1 58.97 189 PHE B C 1
ATOM 5217 O O . PHE B 1 189 ? 12.945 39.781 0.988 1 58.97 189 PHE B O 1
ATOM 5224 N N . PHE B 1 190 ? 12.305 37.844 2.027 1 64.69 190 PHE B N 1
ATOM 5225 C CA . PHE B 1 190 ? 13.719 37.656 2.318 1 64.69 190 PHE B CA 1
ATOM 5226 C C . PHE B 1 190 ? 14.523 37.531 1.03 1 64.69 190 PHE B C 1
ATOM 5228 O O . PHE B 1 190 ? 14.172 36.75 0.138 1 64.69 190 PHE B O 1
ATOM 5235 N N . SER B 1 191 ? 15.5 38.438 0.966 1 77.56 191 SER B N 1
ATOM 5236 C CA . SER B 1 191 ? 16.359 38.594 -0.206 1 77.56 191 SER B CA 1
ATOM 5237 C C . SER B 1 191 ? 17.234 37.375 -0.416 1 77.56 191 SER B C 1
ATOM 5239 O O . SER B 1 191 ? 17.453 36.594 0.519 1 77.56 191 SER B O 1
ATOM 5241 N N . LYS B 1 192 ? 17.5 37.156 -1.549 1 87.25 192 LYS B N 1
ATOM 5242 C CA . LYS B 1 192 ? 18.453 36.156 -1.945 1 87.25 192 LYS B CA 1
ATOM 5243 C C . LYS B 1 192 ? 19.734 36.219 -1.112 1 87.25 192 LYS B C 1
ATOM 5245 O O . LYS B 1 192 ? 20.281 35.219 -0.707 1 87.25 192 LYS B O 1
ATOM 5250 N N . ASP B 1 193 ? 20.062 37.406 -0.753 1 89.81 193 ASP B N 1
ATOM 5251 C CA . ASP B 1 193 ? 21.281 37.625 0.01 1 89.81 193 ASP B CA 1
ATOM 5252 C C . ASP B 1 193 ? 21.125 37.156 1.452 1 89.81 193 ASP B C 1
ATOM 5254 O O . ASP B 1 193 ? 22.031 36.562 2.014 1 89.81 193 ASP B O 1
ATOM 5258 N N . THR B 1 194 ? 20.016 37.469 1.988 1 91.06 194 THR B N 1
ATOM 5259 C CA . THR B 1 194 ? 19.75 37.031 3.352 1 91.06 194 THR B CA 1
ATOM 5260 C C . THR B 1 194 ? 19.734 35.5 3.426 1 91.06 194 THR B C 1
ATOM 5262 O O . THR B 1 194 ? 20.266 34.906 4.367 1 91.06 194 THR B O 1
ATOM 5265 N N . HIS B 1 195 ? 19.141 34.906 2.49 1 92.69 195 HIS B N 1
ATOM 5266 C CA . HIS B 1 195 ? 19.094 33.469 2.463 1 92.69 195 HIS B CA 1
ATOM 5267 C C . HIS B 1 195 ? 20.484 32.875 2.295 1 92.69 195 HIS B C 1
ATOM 5269 O O . HIS B 1 195 ? 20.797 31.828 2.895 1 92.69 195 HIS B O 1
ATOM 5275 N N . LYS B 1 196 ? 21.234 33.469 1.484 1 94.62 196 LYS B N 1
ATOM 5276 C CA . LYS B 1 196 ? 22.609 33.031 1.299 1 94.62 196 LYS B CA 1
ATOM 5277 C C . LYS B 1 196 ? 23.375 33.031 2.621 1 94.62 196 LYS B C 1
ATOM 5279 O O . LYS B 1 196 ? 24.125 32.094 2.918 1 94.62 196 LYS B O 1
ATOM 5284 N N . GLU B 1 197 ? 23.188 34.062 3.326 1 95.19 197 GLU B N 1
ATOM 5285 C CA . GLU B 1 197 ? 23.844 34.125 4.629 1 95.19 197 GLU B CA 1
ATOM 5286 C C . GLU B 1 197 ? 23.406 33 5.539 1 95.19 197 GLU B C 1
ATOM 5288 O O . GLU B 1 197 ? 24.234 32.406 6.246 1 95.19 197 GLU B O 1
ATOM 5293 N N . MET B 1 198 ? 22.156 32.719 5.59 1 95.69 198 MET B N 1
ATOM 5294 C CA . MET B 1 198 ? 21.625 31.641 6.414 1 95.69 198 MET B CA 1
ATOM 5295 C C . MET B 1 198 ? 22.203 30.297 5.984 1 95.69 198 MET B C 1
ATOM 5297 O O . MET B 1 198 ? 22.562 29.469 6.828 1 95.69 198 MET B O 1
ATOM 5301 N N . VAL B 1 199 ? 22.281 30.078 4.684 1 95.88 199 VAL B N 1
ATOM 5302 C CA . VAL B 1 199 ? 22.828 28.844 4.141 1 95.88 199 VAL B CA 1
ATOM 5303 C C . VAL B 1 199 ? 24.297 28.703 4.531 1 95.88 199 VAL B C 1
ATOM 5305 O O . VAL B 1 199 ? 24.734 27.641 4.969 1 95.88 199 VAL B O 1
ATOM 5308 N N . ASP B 1 200 ? 25.047 29.781 4.41 1 96.44 200 ASP B N 1
ATOM 5309 C CA . ASP B 1 200 ? 26.469 29.766 4.738 1 96.44 200 ASP B CA 1
ATOM 5310 C C . ASP B 1 200 ? 26.688 29.438 6.215 1 96.44 200 ASP B C 1
ATOM 5312 O O . ASP B 1 200 ? 27.562 28.656 6.562 1 96.44 200 ASP B O 1
ATOM 5316 N N . GLU B 1 201 ? 25.922 30.062 6.988 1 96.88 201 GLU B N 1
ATOM 5317 C CA . GLU B 1 201 ? 26.016 29.797 8.422 1 96.88 201 GLU B CA 1
ATOM 5318 C C . GLU B 1 201 ? 25.688 28.344 8.727 1 96.88 201 GLU B C 1
ATOM 5320 O O . GLU B 1 201 ? 26.344 27.719 9.578 1 96.88 201 GLU B O 1
ATOM 5325 N N . THR B 1 202 ? 24.688 27.812 8.125 1 97.19 202 THR B N 1
ATOM 5326 C CA . THR B 1 202 ? 24.281 26.422 8.328 1 97.19 202 THR B CA 1
ATOM 5327 C C . THR B 1 202 ? 25.391 25.469 7.852 1 97.19 202 THR B C 1
ATOM 5329 O O . THR B 1 202 ? 25.641 24.453 8.484 1 97.19 202 THR B O 1
ATOM 5332 N N . LEU B 1 203 ? 26.016 25.781 6.75 1 96.5 203 LEU B N 1
ATOM 5333 C CA . LEU B 1 203 ? 27.094 24.969 6.203 1 96.5 203 LEU B CA 1
ATOM 5334 C C . LEU B 1 203 ? 28.266 24.891 7.176 1 96.5 203 LEU B C 1
ATOM 5336 O O . LEU B 1 203 ? 28.953 23.859 7.25 1 96.5 203 LEU B O 1
ATOM 5340 N N . GLU B 1 204 ? 28.516 25.938 7.859 1 97.38 204 GLU B N 1
ATOM 5341 C CA . GLU B 1 204 ? 29.562 25.906 8.891 1 97.38 204 GLU B CA 1
ATOM 5342 C C . GLU B 1 204 ? 29.219 24.891 9.984 1 97.38 204 GLU B C 1
ATOM 5344 O O . GLU B 1 204 ? 30.109 24.203 10.484 1 97.38 204 GLU B O 1
ATOM 5349 N N . GLU B 1 205 ? 27.953 24.844 10.336 1 97.19 205 GLU B N 1
ATOM 5350 C CA . GLU B 1 205 ? 27.5 23.875 11.328 1 97.19 205 GLU B CA 1
ATOM 5351 C C . GLU B 1 205 ? 27.672 22.438 10.812 1 97.19 205 GLU B C 1
ATOM 5353 O O . GLU B 1 205 ? 28.047 21.547 11.57 1 97.19 205 GLU B O 1
ATOM 5358 N N . VAL B 1 206 ? 27.406 22.219 9.531 1 95.31 206 VAL B N 1
ATOM 5359 C CA . VAL B 1 206 ? 27.547 20.922 8.898 1 95.31 206 VAL B CA 1
ATOM 5360 C C . VAL B 1 206 ? 29.031 20.516 8.883 1 95.31 206 VAL B C 1
ATOM 5362 O O . VAL B 1 206 ? 29.375 19.391 9.242 1 95.31 206 VAL B O 1
ATOM 5365 N N . LYS B 1 207 ? 29.875 21.391 8.508 1 95.62 207 LYS B N 1
ATOM 5366 C CA . LYS B 1 207 ? 31.312 21.125 8.445 1 95.62 207 LYS B CA 1
ATOM 5367 C C . LYS B 1 207 ? 31.875 20.812 9.828 1 95.62 207 LYS B C 1
ATOM 5369 O O . LYS B 1 207 ? 32.812 20 9.961 1 95.62 207 LYS B O 1
ATOM 5374 N N . ALA B 1 208 ? 31.281 21.422 10.781 1 96.44 208 ALA B N 1
ATOM 5375 C CA . ALA B 1 208 ? 31.719 21.219 12.156 1 96.44 208 ALA B CA 1
ATOM 5376 C C . ALA B 1 208 ? 31.203 19.906 12.711 1 96.44 208 ALA B C 1
ATOM 5378 O O . ALA B 1 208 ? 31.609 19.469 13.797 1 96.44 208 ALA B O 1
ATOM 5379 N N . GLY B 1 209 ? 30.234 19.312 12.039 1 93.75 209 GLY B N 1
ATOM 5380 C CA . GLY B 1 209 ? 29.719 18.016 12.453 1 93.75 209 GLY B CA 1
ATOM 5381 C C . GLY B 1 209 ? 28.547 18.109 13.414 1 93.75 209 GLY B C 1
ATOM 5382 O O . GLY B 1 209 ? 28.141 17.125 14.016 1 93.75 209 GLY B O 1
ATOM 5383 N N . ASN B 1 210 ? 27.984 19.328 13.578 1 94.5 210 ASN B N 1
ATOM 5384 C CA . ASN B 1 210 ? 26.875 19.531 14.508 1 94.5 210 ASN B CA 1
ATOM 5385 C C . ASN B 1 210 ? 25.562 19 13.93 1 94.5 210 ASN B C 1
ATOM 5387 O O . ASN B 1 210 ? 24.625 18.703 14.68 1 94.5 210 ASN B O 1
ATOM 5391 N N . THR B 1 211 ? 25.469 18.938 12.648 1 94.81 211 THR B N 1
ATOM 5392 C CA . THR B 1 211 ? 24.297 18.391 11.953 1 94.81 211 THR B CA 1
ATOM 5393 C C . THR B 1 211 ? 24.703 17.844 10.586 1 94.81 211 THR B C 1
ATOM 5395 O O . THR B 1 211 ? 25.656 18.312 9.969 1 94.81 211 THR B O 1
ATOM 5398 N N . PHE B 1 212 ? 24 16.766 10.227 1 90.31 212 PHE B N 1
ATOM 5399 C CA . PHE B 1 212 ? 24.203 16.219 8.891 1 90.31 212 PHE B CA 1
ATOM 5400 C C . PHE B 1 212 ? 23.375 16.953 7.859 1 90.31 212 PHE B C 1
ATOM 5402 O O . PHE B 1 212 ? 23.75 17.031 6.688 1 90.31 212 PHE B O 1
ATOM 5409 N N . GLN B 1 213 ? 22.266 17.359 8.281 1 91.31 213 GLN B N 1
ATOM 5410 C CA . GLN B 1 213 ? 21.312 18.109 7.473 1 91.31 213 GLN B CA 1
ATOM 5411 C C . GLN B 1 213 ? 20.453 19.016 8.336 1 91.31 213 GLN B C 1
ATOM 5413 O O . GLN B 1 213 ? 20.078 18.656 9.453 1 91.31 213 GLN B O 1
ATOM 5418 N N . CYS B 1 214 ? 20.188 20.188 7.789 1 94.56 214 CYS B N 1
ATOM 5419 C CA . CYS B 1 214 ? 19.344 21.141 8.508 1 94.56 214 CYS B CA 1
ATOM 5420 C C . CYS B 1 214 ? 18.406 21.875 7.559 1 94.56 214 CYS B C 1
ATOM 5422 O O . CYS B 1 214 ? 18.844 22.391 6.531 1 94.56 214 CYS B O 1
ATOM 5424 N N . GLN B 1 215 ? 17.172 21.938 7.902 1 94.38 215 GLN B N 1
ATOM 5425 C CA . GLN B 1 215 ? 16.188 22.594 7.055 1 94.38 215 GLN B CA 1
ATOM 5426 C C . GLN B 1 215 ? 16.078 24.078 7.383 1 94.38 215 GLN B C 1
ATOM 5428 O O . GLN B 1 215 ? 15.68 24.453 8.484 1 94.38 215 GLN B O 1
ATOM 5433 N N . ILE B 1 216 ? 16.406 24.922 6.391 1 94.69 216 ILE B N 1
ATOM 5434 C CA . ILE B 1 216 ? 16.375 26.375 6.578 1 94.69 216 ILE B CA 1
ATOM 5435 C C . ILE B 1 216 ? 15.469 27.016 5.535 1 94.69 216 ILE B C 1
ATOM 5437 O O . ILE B 1 216 ? 15.508 26.641 4.359 1 94.69 216 ILE B O 1
ATOM 5441 N N . GLY B 1 217 ? 14.633 27.891 6.027 1 91.5 217 GLY B N 1
ATOM 5442 C CA . GLY B 1 217 ? 13.734 28.547 5.09 1 91.5 217 GLY B CA 1
ATOM 5443 C C . GLY B 1 217 ? 13.305 29.922 5.543 1 91.5 217 GLY B C 1
ATOM 5444 O O . GLY B 1 217 ? 13.945 30.531 6.402 1 91.5 217 GLY B O 1
ATOM 5445 N N . PHE B 1 218 ? 12.422 30.531 4.777 1 91.12 218 PHE B N 1
ATOM 5446 C CA . PHE B 1 218 ? 11.867 31.844 5.074 1 91.12 218 PHE B CA 1
ATOM 5447 C C . PHE B 1 218 ? 10.406 31.922 4.668 1 91.12 218 PHE B C 1
ATOM 5449 O O . PHE B 1 218 ? 9.875 31 4.055 1 91.12 218 PHE B O 1
ATOM 5456 N N . GLU B 1 219 ? 9.719 32.969 5.145 1 93.06 219 GLU B N 1
ATOM 5457 C CA . GLU B 1 219 ? 8.297 33.156 4.84 1 93.06 219 GLU B CA 1
ATOM 5458 C C . GLU B 1 219 ? 8.078 34.375 3.938 1 93.06 219 GLU B C 1
ATOM 5460 O O . GLU B 1 219 ? 8.945 35.25 3.842 1 93.06 219 GLU B O 1
ATOM 5465 N N . GLU B 1 220 ? 7.082 34.344 3.227 1 92.38 220 GLU B N 1
ATOM 5466 C CA . GLU B 1 220 ? 6.512 35.5 2.559 1 92.38 220 GLU B CA 1
ATOM 5467 C C . GLU B 1 220 ? 5.172 35.906 3.182 1 92.38 220 GLU B C 1
ATOM 5469 O O . GLU B 1 220 ? 4.336 35.031 3.463 1 92.38 220 GLU B O 1
ATOM 5474 N N . LYS B 1 221 ? 5.035 37.188 3.416 1 94 221 LYS B N 1
ATOM 5475 C CA . LYS B 1 221 ? 3.844 37.688 4.102 1 94 221 LYS B CA 1
ATOM 5476 C C . LYS B 1 221 ? 2.875 38.344 3.125 1 94 221 LYS B C 1
ATOM 5478 O O . LYS B 1 221 ? 3.295 38.906 2.115 1 94 221 LYS B O 1
ATOM 5483 N N . PHE B 1 222 ? 1.643 38.25 3.502 1 95.44 222 PHE B N 1
ATOM 5484 C CA . PHE B 1 222 ? 0.57 38.812 2.674 1 95.44 222 PHE B CA 1
ATOM 5485 C C . PHE B 1 222 ? -0.5 39.469 3.535 1 95.44 222 PHE B C 1
ATOM 5487 O O . PHE B 1 222 ? -0.679 39.094 4.699 1 95.44 222 PHE B O 1
ATOM 5494 N N . THR B 1 223 ? -1.152 40.438 2.951 1 96.5 223 THR B N 1
ATOM 5495 C CA . THR B 1 223 ? -2.426 40.906 3.486 1 96.5 223 THR B CA 1
ATOM 5496 C C . THR B 1 223 ? -3.592 40.188 2.809 1 96.5 223 THR B C 1
ATOM 5498 O O . THR B 1 223 ? -3.619 40.062 1.583 1 96.5 223 THR B O 1
ATOM 5501 N N . VAL B 1 224 ? -4.527 39.75 3.621 1 97.5 224 VAL B N 1
ATOM 5502 C CA . VAL B 1 224 ? -5.641 38.969 3.115 1 97.5 224 VAL B CA 1
ATOM 5503 C C . VAL B 1 224 ? -6.961 39.656 3.438 1 97.5 224 VAL B C 1
ATOM 5505 O O . VAL B 1 224 ? -7.266 39.906 4.605 1 97.5 224 VAL B O 1
ATOM 5508 N N . ASN B 1 225 ? -7.742 40 2.424 1 97.44 225 ASN B N 1
ATOM 5509 C CA . ASN B 1 225 ? -9.062 40.594 2.604 1 97.44 225 ASN B CA 1
ATOM 5510 C C . ASN B 1 225 ? -10.156 39.719 1.998 1 97.44 225 ASN B C 1
ATOM 5512 O O . ASN B 1 225 ? -10.125 39.406 0.805 1 97.44 225 ASN B O 1
ATOM 5516 N N . GLY B 1 226 ? -11.047 39.344 2.873 1 96.88 226 GLY B N 1
ATOM 5517 C CA . GLY B 1 226 ? -12.117 38.469 2.42 1 96.88 226 GLY B CA 1
ATOM 5518 C C . GLY B 1 226 ? -12.055 37.062 3.023 1 96.88 226 GLY B C 1
ATOM 5519 O O . GLY B 1 226 ? -11.617 36.906 4.164 1 96.88 226 GLY B O 1
ATOM 5520 N N . ASN B 1 227 ? -12.633 36.062 2.295 1 97.75 227 ASN B N 1
ATOM 5521 C CA . ASN B 1 227 ? -12.75 34.719 2.801 1 97.75 227 ASN B CA 1
ATOM 5522 C C . ASN B 1 227 ? -11.656 33.812 2.248 1 97.75 227 ASN B C 1
ATOM 5524 O O . ASN B 1 227 ? -11.68 33.438 1.07 1 97.75 227 ASN B O 1
ATOM 5528 N N . PRO B 1 228 ? -10.789 33.281 3.086 1 97.94 228 PRO B N 1
ATOM 5529 C CA . PRO B 1 228 ? -9.648 32.469 2.625 1 97.94 228 PRO B CA 1
ATOM 5530 C C . PRO B 1 228 ? -10.07 31.156 1.973 1 97.94 228 PRO B C 1
ATOM 5532 O O . PRO B 1 228 ? -9.258 30.516 1.312 1 97.94 228 PRO B O 1
ATOM 5535 N N . LEU B 1 229 ? -11.312 30.75 2.129 1 98.19 229 LEU B N 1
ATOM 5536 C CA . LEU B 1 229 ? -11.789 29.516 1.492 1 98.19 229 LEU B CA 1
ATOM 5537 C C . LEU B 1 229 ? -11.617 29.594 -0.021 1 98.19 229 LEU B C 1
ATOM 5539 O O . LEU B 1 229 ? -11.383 28.562 -0.67 1 98.19 229 LEU B O 1
ATOM 5543 N N . ALA B 1 230 ? -11.648 30.797 -0.586 1 97.69 230 ALA B N 1
ATOM 5544 C CA . ALA B 1 230 ? -11.445 30.984 -2.021 1 97.69 230 ALA B CA 1
ATOM 5545 C C . ALA B 1 230 ? -10.047 30.531 -2.436 1 97.69 230 ALA B C 1
ATOM 5547 O O . ALA B 1 230 ? -9.867 29.953 -3.51 1 97.69 230 ALA B O 1
ATOM 5548 N N . ILE B 1 231 ? -9.109 30.844 -1.611 1 97.56 231 ILE B N 1
ATOM 5549 C CA . ILE B 1 231 ? -7.738 30.422 -1.878 1 97.56 231 ILE B CA 1
ATOM 5550 C C . ILE B 1 231 ? -7.641 28.906 -1.838 1 97.56 231 ILE B C 1
ATOM 5552 O O . ILE B 1 231 ? -7.004 28.297 -2.699 1 97.56 231 ILE B O 1
ATOM 5556 N N . TYR B 1 232 ? -8.281 28.297 -0.896 1 97.56 232 TYR B N 1
ATOM 5557 C CA . TYR B 1 232 ? -8.273 26.859 -0.766 1 97.56 232 TYR B CA 1
ATOM 5558 C C . TYR B 1 232 ? -8.852 26.188 -2.008 1 97.56 232 TYR B C 1
ATOM 5560 O O . TYR B 1 232 ? -8.312 25.203 -2.502 1 97.56 232 TYR B O 1
ATOM 5568 N N . GLU B 1 233 ? -9.992 26.703 -2.434 1 96.44 233 GLU B N 1
ATOM 5569 C CA . GLU B 1 233 ? -10.648 26.125 -3.605 1 96.44 233 GLU B CA 1
ATOM 5570 C C . GLU B 1 233 ? -9.742 26.203 -4.832 1 96.44 233 GLU B C 1
ATOM 5572 O O . GLU B 1 233 ? -9.734 25.297 -5.66 1 96.44 233 GLU B O 1
ATOM 5577 N N . THR B 1 234 ? -8.953 27.266 -4.938 1 95.5 234 THR B N 1
ATOM 5578 C CA . THR B 1 234 ? -7.98 27.391 -6.016 1 95.5 234 THR B CA 1
ATOM 5579 C C . THR B 1 234 ? -6.855 26.359 -5.84 1 95.5 234 THR B C 1
ATOM 5581 O O . THR B 1 234 ? -6.449 25.703 -6.801 1 95.5 234 THR B O 1
ATOM 5584 N N . LEU B 1 235 ? -6.414 26.281 -4.629 1 93.62 235 LEU B N 1
ATOM 5585 C CA . LEU B 1 235 ? -5.344 25.344 -4.316 1 93.62 235 LEU B CA 1
ATOM 5586 C C . LEU B 1 235 ? -5.77 23.906 -4.629 1 93.62 235 LEU B C 1
ATOM 5588 O O . LEU B 1 235 ? -4.977 23.125 -5.156 1 93.62 235 LEU B O 1
ATOM 5592 N N . ARG B 1 236 ? -6.973 23.547 -4.305 1 92.06 236 ARG B N 1
ATOM 5593 C CA . ARG B 1 236 ? -7.551 22.234 -4.559 1 92.06 236 ARG B CA 1
ATOM 5594 C C . ARG B 1 236 ? -7.48 21.891 -6.039 1 92.06 236 ARG B C 1
ATOM 5596 O O . ARG B 1 236 ? -7.273 20.719 -6.398 1 92.06 236 ARG B O 1
ATOM 5603 N N . LYS B 1 237 ? -7.648 22.828 -6.852 1 89.75 237 LYS B N 1
ATOM 5604 C CA . LYS B 1 237 ? -7.688 22.625 -8.297 1 89.75 237 LYS B CA 1
ATOM 5605 C C . LYS B 1 237 ? -6.281 22.516 -8.875 1 89.75 237 LYS B C 1
ATOM 5607 O O . LYS B 1 237 ? -6.02 21.672 -9.734 1 89.75 237 LYS B O 1
ATOM 5612 N N . ILE B 1 238 ? -5.414 23.234 -8.406 1 86.69 238 ILE B N 1
ATOM 5613 C CA . ILE B 1 238 ? -4.133 23.375 -9.086 1 86.69 238 ILE B CA 1
ATOM 5614 C C . ILE B 1 238 ? -3.127 22.375 -8.508 1 86.69 238 ILE B C 1
ATOM 5616 O O . ILE B 1 238 ? -2.178 21.984 -9.188 1 86.69 238 ILE B O 1
ATOM 5620 N N . ASN B 1 239 ? -3.314 22.078 -7.242 1 86.44 239 ASN B N 1
ATOM 5621 C CA . ASN B 1 239 ? -2.352 21.188 -6.602 1 86.44 239 ASN B CA 1
ATOM 5622 C C . ASN B 1 239 ? -3.045 20.125 -5.742 1 86.44 239 ASN B C 1
ATOM 5624 O O . ASN B 1 239 ? -2.783 20.031 -4.543 1 86.44 239 ASN B O 1
ATOM 5628 N N . PRO B 1 240 ? -3.848 19.312 -6.395 1 88.75 240 PRO B N 1
ATOM 5629 C CA . PRO B 1 240 ? -4.434 18.234 -5.594 1 88.75 240 PRO B CA 1
ATOM 5630 C C . PRO B 1 240 ? -3.383 17.359 -4.926 1 88.75 240 PRO B C 1
ATOM 5632 O O . PRO B 1 240 ? -2.375 17 -5.551 1 88.75 240 PRO B O 1
ATOM 5635 N N . SER B 1 241 ? -3.553 17.078 -3.664 1 89.31 241 SER B N 1
ATOM 5636 C CA . SER B 1 241 ? -2.574 16.344 -2.877 1 89.31 241 SER B CA 1
ATOM 5637 C C . SER B 1 241 ? -3.252 15.289 -2 1 89.31 241 SER B C 1
ATOM 5639 O O . SER B 1 241 ? -4.465 15.352 -1.777 1 89.31 241 SER B O 1
ATOM 5641 N N . PRO B 1 242 ? -2.52 14.375 -1.517 1 88.94 242 PRO B N 1
ATOM 5642 C CA . PRO B 1 242 ? -3.098 13.328 -0.665 1 88.94 242 PRO B CA 1
ATOM 5643 C C . PRO B 1 242 ? -3.652 13.883 0.646 1 88.94 242 PRO B C 1
ATOM 5645 O O . PRO B 1 242 ? -4.594 13.312 1.209 1 88.94 242 PRO B O 1
ATOM 5648 N N . HIS B 1 243 ? -3.078 14.969 1.147 1 93.56 243 HIS B N 1
ATOM 5649 C CA . HIS B 1 243 ? -3.551 15.547 2.398 1 93.56 243 HIS B CA 1
ATOM 5650 C C . HIS B 1 243 ? -3.969 17 2.207 1 93.56 243 HIS B C 1
ATOM 5652 O O . HIS B 1 243 ? -3.133 17.906 2.273 1 93.56 243 HIS B O 1
ATOM 5658 N N . MET B 1 244 ? -5.238 17.156 2.041 1 96.06 244 MET B N 1
ATOM 5659 C CA . MET B 1 244 ? -5.836 18.484 1.938 1 96.06 244 MET B CA 1
ATOM 5660 C C . MET B 1 244 ? -6.574 18.859 3.221 1 96.06 244 MET B C 1
ATOM 5662 O O . MET B 1 244 ? -7.297 18.031 3.781 1 96.06 244 MET B O 1
ATOM 5666 N N . TYR B 1 245 ? -6.383 20.078 3.617 1 98.38 245 TYR B N 1
ATOM 5667 C CA . TYR B 1 245 ? -7.027 20.453 4.867 1 98.38 245 TYR B CA 1
ATOM 5668 C C . TYR B 1 245 ? -7.395 21.938 4.863 1 98.38 245 TYR B C 1
ATOM 5670 O O . TYR B 1 245 ? -6.676 22.75 4.293 1 98.38 245 TYR B O 1
ATOM 5678 N N . TYR B 1 246 ? -8.461 22.234 5.355 1 98.75 246 TYR B N 1
ATOM 5679 C CA . TYR B 1 246 ? -8.93 23.547 5.793 1 98.75 246 TYR B CA 1
ATOM 5680 C C . TYR B 1 246 ? -9.398 23.5 7.238 1 98.75 246 TYR B C 1
ATOM 5682 O O . TYR B 1 246 ? -10.422 22.891 7.547 1 98.75 246 TYR B O 1
ATOM 5690 N N . VAL B 1 247 ? -8.656 24.141 8.102 1 98.88 247 VAL B N 1
ATOM 5691 C CA . VAL B 1 247 ? -8.961 24.172 9.523 1 98.88 247 VAL B CA 1
ATOM 5692 C C . VAL B 1 247 ? -9.133 25.609 9.992 1 98.88 247 VAL B C 1
ATOM 5694 O O . VAL B 1 247 ? -8.203 26.422 9.891 1 98.88 247 VAL B O 1
ATOM 5697 N N . LYS B 1 248 ? -10.312 25.844 10.547 1 98.88 248 LYS B N 1
ATOM 5698 C CA . LYS B 1 248 ? -10.664 27.219 10.945 1 98.88 248 LYS B CA 1
ATOM 5699 C C . LYS B 1 248 ? -10.977 27.281 12.438 1 98.88 248 LYS B C 1
ATOM 5701 O O . LYS B 1 248 ? -11.844 26.562 12.93 1 98.88 248 LYS B O 1
ATOM 5706 N N . PHE B 1 249 ? -10.242 28.062 13.102 1 98.69 249 PHE B N 1
ATOM 5707 C CA . PHE B 1 249 ? -10.5 28.453 14.484 1 98.69 249 PHE B CA 1
ATOM 5708 C C . PHE B 1 249 ? -10.727 29.953 14.594 1 98.69 249 PHE B C 1
ATOM 5710 O O . PHE B 1 249 ? -9.781 30.703 14.836 1 98.69 249 PHE B O 1
ATOM 5717 N N . LYS B 1 250 ? -11.953 30.375 14.492 1 97.5 250 LYS B N 1
ATOM 5718 C CA . LYS B 1 250 ? -12.312 31.797 14.555 1 97.5 250 LYS B CA 1
ATOM 5719 C C . LYS B 1 250 ? -11.492 32.594 13.562 1 97.5 250 LYS B C 1
ATOM 5721 O O . LYS B 1 250 ? -11.633 32.438 12.352 1 97.5 250 LYS B O 1
ATOM 5726 N N . LYS B 1 251 ? -10.5 33.312 14.094 1 97.06 251 LYS B N 1
ATOM 5727 C CA . LYS B 1 251 ? -9.758 34.25 13.234 1 97.06 251 LYS B CA 1
ATOM 5728 C C . LYS B 1 251 ? -8.578 33.562 12.57 1 97.06 251 LYS B C 1
ATOM 5730 O O . LYS B 1 251 ? -7.879 34.156 11.75 1 97.06 251 LYS B O 1
ATOM 5735 N N . ARG B 1 252 ? -8.266 32.344 12.906 1 98.69 252 ARG B N 1
ATOM 5736 C CA . ARG B 1 252 ? -7.117 31.625 12.391 1 98.69 252 ARG B CA 1
ATOM 5737 C C . ARG B 1 252 ? -7.547 30.547 11.406 1 98.69 252 ARG B C 1
ATOM 5739 O O . ARG B 1 252 ? -8.508 29.812 11.656 1 98.69 252 ARG B O 1
ATOM 5746 N N . VAL B 1 253 ? -6.875 30.5 10.273 1 98.81 253 VAL B N 1
ATOM 5747 C CA . VAL B 1 253 ? -7.152 29.484 9.258 1 98.81 253 VAL B CA 1
ATOM 5748 C C . VAL B 1 253 ? -5.844 28.875 8.773 1 98.81 253 VAL B C 1
ATOM 5750 O O . VAL B 1 253 ? -4.875 29.578 8.508 1 98.81 253 VAL B O 1
ATOM 5753 N N . ILE B 1 254 ? -5.801 27.578 8.789 1 98.88 254 ILE B N 1
ATOM 5754 C CA . ILE B 1 254 ? -4.746 26.828 8.117 1 98.88 254 ILE B CA 1
ATOM 5755 C C . ILE B 1 254 ? -5.324 26.094 6.902 1 98.88 254 ILE B C 1
ATOM 5757 O O . ILE B 1 254 ? -6.23 25.266 7.039 1 98.88 254 ILE B O 1
ATOM 5761 N N . LEU B 1 255 ? -4.91 26.453 5.754 1 98.62 255 LEU B N 1
ATOM 5762 C CA . LEU B 1 255 ? -5.305 25.766 4.535 1 98.62 255 LEU B CA 1
ATOM 5763 C C . LEU B 1 255 ? -4.082 25.25 3.783 1 98.62 255 LEU B C 1
ATOM 5765 O O . LEU B 1 255 ? -3.037 25.891 3.768 1 98.62 255 LEU B O 1
ATOM 5769 N N . GLY B 1 256 ? -4.215 24 3.279 1 97.38 256 GLY B N 1
ATOM 5770 C CA . GLY B 1 256 ? -3.021 23.469 2.641 1 97.38 256 GLY B CA 1
ATOM 5771 C C . GLY B 1 256 ? -3.287 22.203 1.844 1 97.38 256 GLY B C 1
ATOM 5772 O O . GLY B 1 256 ? -4.391 21.656 1.89 1 97.38 256 GLY B O 1
ATOM 5773 N N . ALA B 1 257 ? -2.305 21.906 1.017 1 94 257 ALA B N 1
ATOM 5774 C CA . ALA B 1 257 ? -2.209 20.719 0.189 1 94 257 ALA B CA 1
ATOM 5775 C C . ALA B 1 257 ? -0.858 20.031 0.369 1 94 257 ALA B C 1
ATOM 5777 O O . ALA B 1 257 ? 0.027 20.156 -0.481 1 94 257 ALA B O 1
ATOM 5778 N N . SER B 1 258 ? -0.772 19.203 1.378 1 92.94 258 SER B N 1
ATOM 5779 C CA . SER B 1 258 ? 0.515 18.625 1.731 1 92.94 258 SER B CA 1
ATOM 5780 C C . SER B 1 258 ? 0.7 17.266 1.067 1 92.94 258 SER B C 1
ATOM 5782 O O . SER B 1 258 ? -0.185 16.406 1.138 1 92.94 258 SER B O 1
ATOM 5784 N N . PRO B 1 259 ? 1.792 17.031 0.481 1 88.81 259 PRO B N 1
ATOM 5785 C CA . PRO B 1 259 ? 2.078 15.703 -0.05 1 88.81 259 PRO B CA 1
ATOM 5786 C C . PRO B 1 259 ? 2.6 14.742 1.017 1 88.81 259 PRO B C 1
ATOM 5788 O O . PRO B 1 259 ? 2.76 13.547 0.752 1 88.81 259 PRO B O 1
ATOM 5791 N N . GLU B 1 260 ? 2.768 15.211 2.244 1 91.25 260 GLU B N 1
ATOM 5792 C CA . GLU B 1 260 ? 3.541 14.406 3.188 1 91.25 260 GLU B CA 1
ATOM 5793 C C . GLU B 1 260 ? 2.738 14.117 4.453 1 91.25 260 GLU B C 1
ATOM 5795 O O . GLU B 1 260 ? 2.254 15.039 5.113 1 91.25 260 GLU B O 1
ATOM 5800 N N . LEU B 1 261 ? 2.66 12.844 4.672 1 94 261 LEU B N 1
ATOM 5801 C CA . LEU B 1 261 ? 2.123 12.359 5.938 1 94 261 LEU B CA 1
ATOM 5802 C C . LEU B 1 261 ? 3.191 12.383 7.027 1 94 261 LEU B C 1
ATOM 5804 O O . LEU B 1 261 ? 4.332 11.992 6.793 1 94 261 LEU B O 1
ATOM 5808 N N . LEU B 1 262 ? 2.848 12.938 8.164 1 96.56 262 LEU B N 1
ATOM 5809 C CA . LEU B 1 262 ? 3.758 12.898 9.297 1 96.56 262 LEU B CA 1
ATOM 5810 C C . LEU B 1 262 ? 3.645 11.57 10.039 1 96.56 262 LEU B C 1
ATOM 5812 O O . LEU B 1 262 ? 4.656 10.93 10.336 1 96.56 262 LEU B O 1
ATOM 5816 N N . PHE B 1 263 ? 2.4 11.234 10.32 1 96.81 263 PHE B N 1
ATOM 5817 C CA . PHE B 1 263 ? 2.16 10.055 11.141 1 96.81 263 PHE B CA 1
ATOM 5818 C C . PHE B 1 263 ? 0.72 9.586 11 1 96.81 263 PHE B C 1
ATOM 5820 O O . PHE B 1 263 ? -0.207 10.398 10.969 1 96.81 263 PHE B O 1
ATOM 5827 N N . ARG B 1 264 ? 0.547 8.297 10.945 1 97 264 ARG B N 1
ATOM 5828 C CA . ARG B 1 264 ? -0.782 7.695 10.953 1 97 264 ARG B CA 1
ATOM 5829 C C . ARG B 1 264 ? -0.812 6.453 11.836 1 97 264 ARG B C 1
ATOM 5831 O O . ARG B 1 264 ? 0.117 5.641 11.805 1 97 264 ARG B O 1
ATOM 5838 N N . LEU B 1 265 ? -1.757 6.395 12.711 1 96.81 265 LEU B N 1
ATOM 5839 C CA . LEU B 1 265 ? -2.068 5.207 13.492 1 96.81 265 LEU B CA 1
ATOM 5840 C C . LEU B 1 265 ? -3.463 4.684 13.164 1 96.81 265 LEU B C 1
ATOM 5842 O O . LEU B 1 265 ? -4.449 5.414 13.289 1 96.81 265 LEU B O 1
ATOM 5846 N N . ARG B 1 266 ? -3.582 3.479 12.742 1 93.62 266 ARG B N 1
ATOM 5847 C CA . ARG B 1 266 ? -4.855 2.834 12.438 1 93.62 266 ARG B CA 1
ATOM 5848 C C . ARG B 1 266 ? -4.914 1.432 13.031 1 93.62 266 ARG B C 1
ATOM 5850 O O . ARG B 1 266 ? -4.137 0.554 12.648 1 93.62 266 ARG B O 1
ATOM 5857 N N . GLN B 1 267 ? -5.77 1.256 13.945 1 90.25 267 GLN B N 1
ATOM 5858 C CA . GLN B 1 267 ? -5.988 -0.041 14.578 1 90.25 267 GLN B CA 1
ATOM 5859 C C . GLN B 1 267 ? -4.676 -0.629 15.094 1 90.25 267 GLN B C 1
ATOM 5861 O O . GLN B 1 267 ? -4.371 -1.797 14.836 1 90.25 267 GLN B O 1
ATOM 5866 N N . GLY B 1 268 ? -3.871 0.261 15.609 1 93.19 268 GLY B N 1
ATOM 5867 C CA . GLY B 1 268 ? -2.652 -0.172 16.281 1 93.19 268 GLY B CA 1
ATOM 5868 C C . GLY B 1 268 ? -1.455 -0.232 15.344 1 93.19 268 GLY B C 1
ATOM 5869 O O . GLY B 1 268 ? -0.333 -0.486 15.789 1 93.19 268 GLY B O 1
ATOM 5870 N N . GLU B 1 269 ? -1.611 -0.059 14.102 1 94.5 269 GLU B N 1
ATOM 5871 C CA . GLU B 1 269 ? -0.502 -0.035 13.156 1 94.5 269 GLU B CA 1
ATOM 5872 C C . GLU B 1 269 ? -0.092 1.396 12.82 1 94.5 269 GLU B C 1
ATOM 5874 O O . GLU B 1 269 ? -0.93 2.213 12.438 1 94.5 269 GLU B O 1
ATOM 5879 N N . MET B 1 270 ? 1.179 1.635 12.953 1 96.75 270 MET B N 1
ATOM 5880 C CA . MET B 1 270 ? 1.741 2.949 12.656 1 96.75 270 MET B CA 1
ATOM 5881 C C . MET B 1 270 ? 2.311 2.992 11.242 1 96.75 270 MET B C 1
ATOM 5883 O O . MET B 1 270 ? 2.871 2.006 10.766 1 96.75 270 MET B O 1
ATOM 5887 N N . GLU B 1 271 ? 2.209 4.125 10.648 1 95.38 271 GLU B N 1
ATOM 5888 C CA . GLU B 1 271 ? 2.789 4.355 9.328 1 95.38 271 GLU B CA 1
ATOM 5889 C C . GLU B 1 271 ? 3.422 5.738 9.234 1 95.38 271 GLU B C 1
ATOM 5891 O O . GLU B 1 271 ? 2.881 6.711 9.766 1 95.38 271 GLU B O 1
ATOM 5896 N N . SER B 1 272 ? 4.531 5.812 8.648 1 94 272 SER B N 1
ATOM 5897 C CA . SER B 1 272 ? 5.211 7.047 8.258 1 94 272 SER B CA 1
ATOM 5898 C C . SER B 1 272 ? 5.855 6.914 6.887 1 94 272 SER B C 1
ATOM 5900 O O . SER B 1 272 ? 6.203 5.812 6.457 1 94 272 SER B O 1
ATOM 5902 N N . PHE B 1 273 ? 5.992 8.047 6.164 1 90.19 273 PHE B N 1
ATOM 5903 C CA . PHE B 1 273 ? 6.438 8 4.777 1 90.19 273 PHE B CA 1
ATOM 5904 C C . PHE B 1 273 ? 7.559 9.008 4.535 1 90.19 273 PHE B C 1
ATOM 5906 O O . PHE B 1 273 ? 7.305 10.148 4.141 1 90.19 273 PHE B O 1
ATOM 5913 N N . PRO B 1 274 ? 8.75 8.609 4.68 1 89 274 PRO B N 1
ATOM 5914 C CA . PRO B 1 274 ? 9.828 9.508 4.258 1 89 274 PRO B CA 1
ATOM 5915 C C . PRO B 1 274 ? 9.797 9.797 2.76 1 89 274 PRO B C 1
ATOM 5917 O O . PRO B 1 274 ? 9.703 8.867 1.951 1 89 274 PRO B O 1
ATOM 5920 N N . LEU B 1 275 ? 9.805 11.047 2.447 1 85.75 275 LEU B N 1
ATOM 5921 C CA . LEU B 1 275 ? 9.859 11.531 1.073 1 85.75 275 LEU B CA 1
ATOM 5922 C C . LEU B 1 275 ? 11.094 12.406 0.854 1 85.75 275 LEU B C 1
ATOM 5924 O O . LEU B 1 275 ? 11.25 13.438 1.505 1 85.75 275 LEU B O 1
ATOM 5928 N N . ALA B 1 276 ? 11.961 11.977 0.009 1 80.75 276 ALA B N 1
ATOM 5929 C CA . ALA B 1 276 ? 13.117 12.781 -0.381 1 80.75 276 ALA B CA 1
ATOM 5930 C C . ALA B 1 276 ? 13.547 12.477 -1.812 1 80.75 276 ALA B C 1
ATOM 5932 O O . ALA B 1 276 ? 13.406 11.336 -2.275 1 80.75 276 ALA B O 1
ATOM 5933 N N . GLY B 1 277 ? 14.086 13.438 -2.469 1 81 277 GLY B N 1
ATOM 5934 C CA . GLY B 1 277 ? 14.375 13.328 -3.889 1 81 277 GLY B CA 1
ATOM 5935 C C . GLY B 1 277 ? 13.188 13.648 -4.77 1 81 277 GLY B C 1
ATOM 5936 O O . GLY B 1 277 ? 12.18 12.93 -4.75 1 81 277 GLY B O 1
ATOM 5937 N N . THR B 1 278 ? 13.258 14.758 -5.473 1 83.81 278 THR B N 1
ATOM 5938 C CA . THR B 1 278 ? 12.141 15.242 -6.266 1 83.81 278 THR B CA 1
ATOM 5939 C C . THR B 1 278 ? 12.586 15.586 -7.684 1 83.81 278 THR B C 1
ATOM 5941 O O . THR B 1 278 ? 13.695 16.078 -7.887 1 83.81 278 THR B O 1
ATOM 5944 N N . THR B 1 279 ? 11.836 15.195 -8.648 1 87.5 279 THR B N 1
ATOM 5945 C CA . THR B 1 279 ? 12.023 15.656 -10.016 1 87.5 279 THR B CA 1
ATOM 5946 C C . THR B 1 279 ? 10.688 15.969 -10.672 1 87.5 279 THR B C 1
ATOM 5948 O O . THR B 1 279 ? 9.633 15.633 -10.133 1 87.5 279 THR B O 1
ATOM 5951 N N . LYS B 1 280 ? 10.719 16.688 -11.711 1 87.56 280 LYS B N 1
ATOM 5952 C CA . LYS B 1 280 ? 9.5 17.047 -12.43 1 87.56 280 LYS B CA 1
ATOM 5953 C C . LYS B 1 280 ? 8.922 15.852 -13.164 1 87.56 280 LYS B C 1
ATOM 5955 O O . LYS B 1 280 ? 9.617 14.859 -13.398 1 87.56 280 LYS B O 1
ATOM 5960 N N . ARG B 1 281 ? 7.617 15.93 -13.484 1 88.31 281 ARG B N 1
ATOM 5961 C CA . ARG B 1 281 ? 6.988 14.969 -14.383 1 88.31 281 ARG B CA 1
ATOM 5962 C C . ARG B 1 281 ? 7.473 15.148 -15.812 1 88.31 281 ARG B C 1
ATOM 5964 O O . ARG B 1 281 ? 7.738 16.266 -16.25 1 88.31 281 ARG B O 1
ATOM 5971 N N . GLY B 1 282 ? 7.574 14 -16.531 1 91.12 282 GLY B N 1
ATOM 5972 C CA . GLY B 1 282 ? 7.969 14.078 -17.922 1 91.12 282 GLY B CA 1
ATOM 5973 C C . GLY B 1 282 ? 6.84 14.492 -18.844 1 91.12 282 GLY B C 1
ATOM 5974 O O . GLY B 1 282 ? 5.664 14.336 -18.5 1 91.12 282 GLY B O 1
ATOM 5975 N N . SER B 1 283 ? 7.223 15.008 -20.031 1 91.44 283 SER B N 1
ATOM 5976 C CA . SER B 1 283 ? 6.242 15.383 -21.047 1 91.44 283 SER B CA 1
ATOM 5977 C C . SER B 1 283 ? 5.695 14.156 -21.781 1 91.44 283 SER B C 1
ATOM 5979 O O . SER B 1 283 ? 4.652 14.227 -22.438 1 91.44 283 SER B O 1
ATOM 5981 N N . SER B 1 284 ? 6.406 13.117 -21.656 1 91.38 284 SER B N 1
ATOM 5982 C CA . SER B 1 284 ? 6 11.812 -22.172 1 91.38 284 SER B CA 1
ATOM 5983 C C . SER B 1 284 ? 6.238 10.719 -21.141 1 91.38 284 SER B C 1
ATOM 5985 O O . SER B 1 284 ? 7.016 10.898 -20.203 1 91.38 284 SER B O 1
ATOM 5987 N N . PRO B 1 285 ? 5.531 9.594 -21.312 1 84.44 285 PRO B N 1
ATOM 5988 C CA . PRO B 1 285 ? 5.781 8.484 -20.391 1 84.44 285 PRO B CA 1
ATOM 5989 C C . PRO B 1 285 ? 7.246 8.062 -20.359 1 84.44 285 PRO B C 1
ATOM 5991 O O . PRO B 1 285 ? 7.781 7.738 -19.297 1 84.44 285 PRO B O 1
ATOM 5994 N N . GLU B 1 286 ? 7.801 8.039 -21.5 1 84.62 286 GLU B N 1
ATOM 5995 C CA . GLU B 1 286 ? 9.203 7.645 -21.578 1 84.62 286 GLU B CA 1
ATOM 5996 C C . GLU B 1 286 ? 10.102 8.625 -20.828 1 84.62 286 GLU B C 1
ATOM 5998 O O . GLU B 1 286 ? 10.977 8.211 -20.078 1 84.62 286 GLU B O 1
ATOM 6003 N N . GLU B 1 287 ? 9.812 9.852 -21.016 1 91.44 287 GLU B N 1
ATOM 6004 C CA . GLU B 1 287 ? 10.594 10.867 -20.328 1 91.44 287 GLU B CA 1
ATOM 6005 C C . GLU B 1 287 ? 10.352 10.812 -18.812 1 91.44 287 GLU B C 1
ATOM 6007 O O . GLU B 1 287 ? 11.266 11.039 -18.031 1 91.44 287 GLU B O 1
ATOM 6012 N N . ASP B 1 288 ? 9.164 10.562 -18.531 1 89.88 288 ASP B N 1
ATOM 6013 C CA . ASP B 1 288 ? 8.797 10.461 -17.109 1 89.88 288 ASP B CA 1
ATOM 6014 C C . ASP B 1 288 ? 9.602 9.359 -16.422 1 89.88 288 ASP B C 1
ATOM 6016 O O . ASP B 1 288 ? 10.102 9.562 -15.305 1 89.88 288 ASP B O 1
ATOM 6020 N N . ILE B 1 289 ? 9.766 8.32 -17.062 1 86.69 289 ILE B N 1
ATOM 6021 C CA . ILE B 1 289 ? 10.508 7.18 -16.547 1 86.69 289 ILE B CA 1
ATOM 6022 C C . ILE B 1 289 ? 11.992 7.523 -16.469 1 86.69 289 ILE B C 1
ATOM 6024 O O . ILE B 1 289 ? 12.664 7.176 -15.492 1 86.69 289 ILE B O 1
ATOM 6028 N N . ASP B 1 290 ? 12.438 8.195 -17.422 1 89.56 290 ASP B N 1
ATOM 6029 C CA . ASP B 1 290 ? 13.852 8.562 -17.453 1 89.56 290 ASP B CA 1
ATOM 6030 C C . ASP B 1 290 ? 14.195 9.5 -16.297 1 89.56 290 ASP B C 1
ATOM 6032 O O . ASP B 1 290 ? 15.273 9.383 -15.703 1 89.56 290 ASP B O 1
ATOM 6036 N N . LEU B 1 291 ? 13.359 10.359 -16.109 1 91.81 291 LEU B N 1
ATOM 6037 C CA . LEU B 1 291 ? 13.57 11.289 -15 1 91.81 291 LEU B CA 1
ATOM 6038 C C . LEU B 1 291 ? 13.57 10.555 -13.664 1 91.81 291 LEU B C 1
ATOM 6040 O O . LEU B 1 291 ? 14.406 10.828 -12.805 1 91.81 291 LEU B O 1
ATOM 6044 N N . ALA B 1 292 ? 12.703 9.633 -13.531 1 90.12 292 ALA B N 1
ATOM 6045 C CA . ALA B 1 292 ? 12.664 8.82 -12.312 1 90.12 292 ALA B CA 1
ATOM 6046 C C . ALA B 1 292 ? 13.938 7.992 -12.164 1 90.12 292 ALA B C 1
ATOM 6048 O O . ALA B 1 292 ? 14.477 7.871 -11.062 1 90.12 292 ALA B O 1
ATOM 6049 N N . ARG B 1 293 ? 14.359 7.492 -13.234 1 89.94 293 ARG B N 1
ATOM 6050 C CA . ARG B 1 293 ? 15.57 6.676 -13.242 1 89.94 293 ARG B CA 1
ATOM 6051 C C . ARG B 1 293 ? 16.781 7.48 -12.773 1 89.94 293 ARG B C 1
ATOM 6053 O O . ARG B 1 293 ? 17.594 6.992 -11.984 1 89.94 293 ARG B O 1
ATOM 6060 N N . LYS B 1 294 ? 16.828 8.648 -13.242 1 90.69 294 LYS B N 1
ATOM 6061 C CA . LYS B 1 294 ? 17.938 9.516 -12.844 1 90.69 294 LYS B CA 1
ATOM 6062 C C . LYS B 1 294 ? 17.906 9.789 -11.344 1 90.69 294 LYS B C 1
ATOM 6064 O O . LYS B 1 294 ? 18.953 9.789 -10.688 1 90.69 294 LYS B O 1
ATOM 6069 N N . LEU B 1 295 ? 16.797 9.953 -10.922 1 90.25 295 LEU B N 1
ATOM 6070 C CA . LEU B 1 295 ? 16.609 10.211 -9.492 1 90.25 295 LEU B CA 1
ATOM 6071 C C . LEU B 1 295 ? 17.047 9 -8.672 1 90.25 295 LEU B C 1
ATOM 6073 O O . LEU B 1 295 ? 17.734 9.141 -7.66 1 90.25 295 LEU B O 1
ATOM 6077 N N . LEU B 1 296 ? 16.734 7.816 -9.125 1 91.69 296 LEU B N 1
ATOM 6078 C CA . LEU B 1 296 ? 16.938 6.578 -8.383 1 91.69 296 LEU B CA 1
ATOM 6079 C C . LEU B 1 296 ? 18.375 6.082 -8.508 1 91.69 296 LEU B C 1
ATOM 6081 O O . LEU B 1 296 ? 18.781 5.172 -7.781 1 91.69 296 LEU B O 1
ATOM 6085 N N . THR B 1 297 ? 19.094 6.672 -9.344 1 89.75 297 THR B N 1
ATOM 6086 C CA . THR B 1 297 ? 20.469 6.246 -9.523 1 89.75 297 THR B CA 1
ATOM 6087 C C . THR B 1 297 ? 21.438 7.348 -9.086 1 89.75 297 THR B C 1
ATOM 6089 O O . THR B 1 297 ? 22.656 7.227 -9.266 1 89.75 297 THR B O 1
ATOM 6092 N N . ASP B 1 298 ? 20.922 8.477 -8.562 1 88.25 298 ASP B N 1
ATOM 6093 C CA . ASP B 1 298 ? 21.734 9.57 -8.055 1 88.25 298 ASP B CA 1
ATOM 6094 C C . ASP B 1 298 ? 22.25 9.266 -6.645 1 88.25 298 ASP B C 1
ATOM 6096 O O . ASP B 1 298 ? 21.453 9.156 -5.707 1 88.25 298 ASP B O 1
ATOM 6100 N N . PRO B 1 299 ? 23.516 9.211 -6.492 1 86.25 299 PRO B N 1
ATOM 6101 C CA . PRO B 1 299 ? 24.062 8.812 -5.195 1 86.25 299 PRO B CA 1
ATOM 6102 C C . PRO B 1 299 ? 23.688 9.773 -4.07 1 86.25 299 PRO B C 1
ATOM 6104 O O . PRO B 1 299 ? 23.5 9.344 -2.928 1 86.25 299 PRO B O 1
ATOM 6107 N N . LYS B 1 300 ? 23.578 10.969 -4.363 1 80.38 300 LYS B N 1
ATOM 6108 C CA . LYS B 1 300 ? 23.234 11.961 -3.348 1 80.38 300 LYS B CA 1
ATOM 6109 C C . LYS B 1 300 ? 21.812 11.766 -2.855 1 80.38 300 LYS B C 1
ATOM 6111 O O . LYS B 1 300 ? 21.547 11.758 -1.648 1 80.38 300 LYS B O 1
ATOM 6116 N N . GLU B 1 301 ? 20.953 11.586 -3.818 1 85.06 301 GLU B N 1
ATOM 6117 C CA . GLU B 1 301 ? 19.547 11.398 -3.469 1 85.06 301 GLU B CA 1
ATOM 6118 C C . GLU B 1 301 ? 19.344 10.102 -2.68 1 85.06 301 GLU B C 1
ATOM 6120 O O . GLU B 1 301 ? 18.547 10.062 -1.736 1 85.06 301 GLU B O 1
ATOM 6125 N N . ILE B 1 302 ? 20.078 9.141 -3.041 1 87.5 302 ILE B N 1
ATOM 6126 C CA . ILE B 1 302 ? 19.969 7.84 -2.389 1 87.5 302 ILE B CA 1
ATOM 6127 C C . ILE B 1 302 ? 20.469 7.949 -0.945 1 87.5 302 ILE B C 1
ATOM 6129 O O . ILE B 1 302 ? 19.812 7.441 -0.025 1 87.5 302 ILE B O 1
ATOM 6133 N N . ALA B 1 303 ? 21.547 8.57 -0.78 1 83.44 303 ALA B N 1
ATOM 6134 C CA . ALA B 1 303 ? 22.125 8.734 0.557 1 83.44 303 ALA B CA 1
ATOM 6135 C C . ALA B 1 303 ? 21.172 9.5 1.467 1 83.44 303 ALA B C 1
ATOM 6137 O O . ALA B 1 303 ? 20.938 9.102 2.609 1 83.44 303 ALA B O 1
ATOM 6138 N N . GLU B 1 304 ? 20.6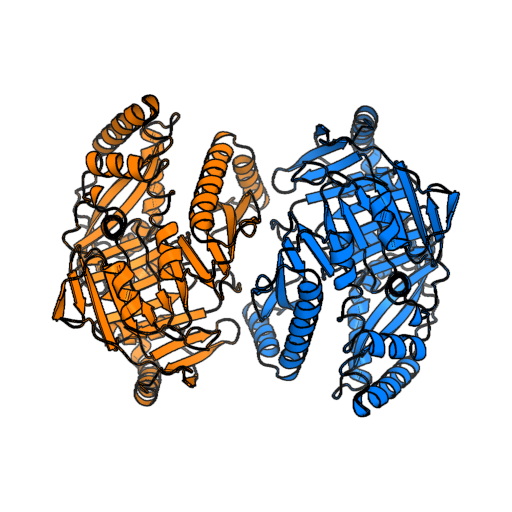09 10.531 0.967 1 83.44 304 GLU B N 1
ATOM 6139 C CA . GLU B 1 304 ? 19.672 11.336 1.737 1 83.44 304 GLU B CA 1
ATOM 6140 C C . GLU B 1 304 ? 18.422 10.531 2.094 1 83.44 304 GLU B C 1
ATOM 6142 O O . GLU B 1 304 ? 17.938 10.586 3.229 1 83.44 304 GLU B O 1
ATOM 6147 N N . HIS B 1 305 ? 17.984 9.883 1.171 1 88.75 305 HIS B N 1
ATOM 6148 C CA . HIS B 1 305 ? 16.781 9.109 1.41 1 88.75 305 HIS B CA 1
ATOM 6149 C C . HIS B 1 305 ? 17.016 8.016 2.445 1 88.75 305 HIS B C 1
ATOM 6151 O O . HIS B 1 305 ? 16.172 7.785 3.318 1 88.75 305 HIS B O 1
ATOM 6157 N N . ASN B 1 306 ? 18.156 7.379 2.348 1 89.56 306 ASN B N 1
ATOM 6158 C CA . ASN B 1 306 ? 18.5 6.355 3.328 1 89.56 306 ASN B CA 1
ATOM 6159 C C . ASN B 1 306 ? 18.562 6.934 4.738 1 89.56 306 ASN B C 1
ATOM 6161 O O . ASN B 1 306 ? 18.125 6.297 5.699 1 89.56 306 ASN B O 1
ATOM 6165 N N . MET B 1 307 ? 19.078 8.055 4.801 1 85.94 307 MET B N 1
ATOM 6166 C CA . MET B 1 307 ? 19.156 8.719 6.094 1 85.94 307 MET B CA 1
ATOM 6167 C C . MET B 1 307 ? 17.766 8.969 6.668 1 85.94 307 MET B C 1
ATOM 6169 O O . MET B 1 307 ? 17.547 8.766 7.863 1 85.94 307 MET B O 1
ATOM 6173 N N . LEU B 1 308 ? 16.906 9.398 5.852 1 88.94 308 LEU B N 1
ATOM 6174 C CA . LEU B 1 308 ? 15.555 9.672 6.301 1 88.94 308 LEU B CA 1
ATOM 6175 C C . LEU B 1 308 ? 14.852 8.383 6.719 1 88.94 308 LEU B C 1
ATOM 6177 O O . LEU B 1 308 ? 14.062 8.383 7.664 1 88.94 308 LEU B O 1
ATOM 6181 N N . ILE B 1 309 ? 15.055 7.32 5.969 1 91.75 309 ILE B N 1
ATOM 6182 C CA . ILE B 1 309 ? 14.5 6.023 6.352 1 91.75 309 ILE B CA 1
ATOM 6183 C C . ILE B 1 309 ? 14.945 5.672 7.77 1 91.75 309 ILE B C 1
ATOM 6185 O O . ILE B 1 309 ? 14.133 5.262 8.602 1 91.75 309 ILE B O 1
ATOM 6189 N N . ASP B 1 310 ? 16.219 5.871 8.031 1 90.56 310 ASP B N 1
ATOM 6190 C CA . ASP B 1 310 ? 16.766 5.523 9.344 1 90.56 310 ASP B CA 1
ATOM 6191 C C . ASP B 1 310 ? 16.156 6.391 10.438 1 90.56 310 ASP B C 1
ATOM 6193 O O . ASP B 1 310 ? 15.875 5.902 11.539 1 90.56 310 ASP B O 1
ATOM 6197 N N . LEU B 1 311 ? 15.984 7.574 10.125 1 90.75 311 LEU B N 1
ATOM 6198 C CA . LEU B 1 311 ? 15.352 8.477 11.078 1 90.75 311 LEU B CA 1
ATOM 6199 C C . LEU B 1 311 ? 13.93 8.023 11.398 1 90.75 311 LEU B C 1
ATOM 6201 O O . LEU B 1 311 ? 13.523 8 12.562 1 90.75 311 LEU B O 1
ATOM 6205 N N . HIS B 1 312 ? 13.188 7.723 10.406 1 94.38 312 HIS B N 1
ATOM 6206 C CA . HIS B 1 312 ? 11.812 7.281 10.594 1 94.38 312 HIS B CA 1
ATOM 6207 C C . HIS B 1 312 ? 11.758 5.957 11.352 1 94.38 312 HIS B C 1
ATOM 6209 O O . HIS B 1 312 ? 10.875 5.75 12.188 1 94.38 312 HIS B O 1
ATOM 6215 N N . ARG B 1 313 ? 12.648 5.055 11.016 1 94.19 313 ARG B N 1
ATOM 6216 C CA . ARG B 1 313 ? 12.727 3.793 11.742 1 94.19 313 ARG B CA 1
ATOM 6217 C C . ARG B 1 313 ? 12.945 4.035 13.227 1 94.19 313 ARG B C 1
ATOM 6219 O O . ARG B 1 313 ? 12.328 3.375 14.07 1 94.19 313 ARG B O 1
ATOM 6226 N N . ASN B 1 314 ? 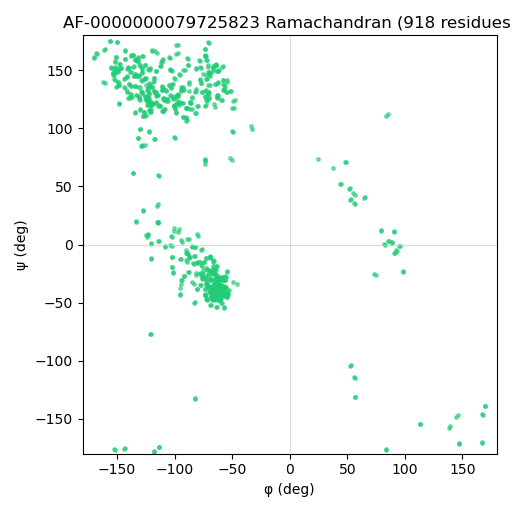13.812 4.926 13.5 1 92.25 314 ASN B N 1
ATOM 6227 C CA . ASN B 1 314 ? 14.094 5.262 14.891 1 92.25 314 ASN B CA 1
ATOM 6228 C C . ASN B 1 314 ? 12.875 5.859 15.578 1 92.25 314 ASN B C 1
ATOM 6230 O O . ASN B 1 314 ? 12.531 5.469 16.703 1 92.25 314 ASN B O 1
ATOM 6234 N N . ASP B 1 315 ? 12.25 6.754 14.969 1 94.5 315 ASP B N 1
ATOM 6235 C CA . ASP B 1 315 ? 11.078 7.418 15.523 1 94.5 315 ASP B CA 1
ATOM 6236 C C . ASP B 1 315 ? 9.969 6.41 15.828 1 94.5 315 ASP B C 1
ATOM 6238 O O . ASP B 1 315 ? 9.445 6.375 16.938 1 94.5 315 ASP B O 1
ATOM 6242 N N . VAL B 1 316 ? 9.625 5.57 14.875 1 95.62 316 VAL B N 1
ATOM 6243 C CA . VAL B 1 316 ? 8.578 4.566 15.031 1 95.62 316 VAL B CA 1
ATOM 6244 C C . VAL B 1 316 ? 9.016 3.52 16.062 1 95.62 316 VAL B C 1
ATOM 6246 O O . VAL B 1 316 ? 8.203 3.055 16.859 1 95.62 316 VAL B O 1
ATOM 6249 N N . GLY B 1 317 ? 10.266 3.213 16.047 1 95.31 317 GLY B N 1
ATOM 6250 C CA . GLY B 1 317 ? 10.812 2.18 16.922 1 95.31 317 GLY B CA 1
ATOM 6251 C C . GLY B 1 317 ? 10.688 2.512 18.391 1 95.31 317 GLY B C 1
ATOM 6252 O O . GLY B 1 317 ? 10.586 1.611 19.234 1 95.31 317 GLY B O 1
ATOM 6253 N N . ARG B 1 318 ? 10.633 3.762 18.688 1 94.56 318 ARG B N 1
ATOM 6254 C CA . ARG B 1 318 ? 10.57 4.203 20.078 1 94.56 318 ARG B CA 1
ATOM 6255 C C . ARG B 1 318 ? 9.289 3.717 20.75 1 94.56 318 ARG B C 1
ATOM 6257 O O . ARG B 1 318 ? 9.266 3.469 21.953 1 94.56 318 ARG B O 1
ATOM 6264 N N . VAL B 1 319 ? 8.242 3.555 19.984 1 97.5 319 VAL B N 1
ATOM 6265 C CA . VAL B 1 319 ? 6.953 3.252 20.594 1 97.5 319 VAL B CA 1
ATOM 6266 C C . VAL B 1 319 ? 6.391 1.963 19.984 1 97.5 319 VAL B C 1
ATOM 6268 O O . VAL B 1 319 ? 5.25 1.591 20.266 1 97.5 319 VAL B O 1
ATOM 6271 N N . ALA B 1 320 ? 7.152 1.267 19.188 1 96.56 320 ALA B N 1
ATOM 6272 C CA . ALA B 1 320 ? 6.68 0.063 18.5 1 96.56 320 ALA B CA 1
ATOM 6273 C C . ALA B 1 320 ? 6.984 -1.187 19.328 1 96.56 320 ALA B C 1
ATOM 6275 O O . ALA B 1 320 ? 7.961 -1.219 20.078 1 96.56 320 ALA B O 1
ATOM 6276 N N . LYS B 1 321 ? 6.113 -2.195 19.156 1 94 321 LYS B N 1
ATOM 6277 C CA . LYS B 1 321 ? 6.445 -3.533 19.641 1 94 321 LYS B CA 1
ATOM 6278 C C . LYS B 1 321 ? 7.746 -4.031 19.016 1 94 321 LYS B C 1
ATOM 6280 O O . LYS B 1 321 ? 7.984 -3.846 17.828 1 94 321 LYS B O 1
ATOM 6285 N N . PHE B 1 322 ? 8.562 -4.645 19.844 1 90.25 322 PHE B N 1
ATOM 6286 C CA . PHE B 1 322 ? 9.875 -5.117 19.406 1 90.25 322 PHE B CA 1
ATOM 6287 C C . PHE B 1 322 ? 9.742 -6.035 18.188 1 90.25 322 PHE B C 1
ATOM 6289 O O . PHE B 1 322 ? 8.898 -6.938 18.188 1 90.25 322 PHE B O 1
ATOM 6296 N N . GLY B 1 323 ? 10.531 -5.789 17.172 1 88.75 323 GLY B N 1
ATOM 6297 C CA . GLY B 1 323 ? 10.617 -6.66 16 1 88.75 323 GLY B CA 1
ATOM 6298 C C . GLY B 1 323 ? 9.562 -6.359 14.953 1 88.75 323 GLY B C 1
ATOM 6299 O O . GLY B 1 323 ? 9.5 -7.031 13.922 1 88.75 323 GLY B O 1
ATOM 6300 N N . THR B 1 324 ? 8.703 -5.309 15.133 1 92.12 324 THR B N 1
ATOM 6301 C CA . THR B 1 324 ? 7.59 -5.09 14.219 1 92.12 324 THR B CA 1
ATOM 6302 C C . THR B 1 324 ? 7.906 -3.961 13.242 1 92.12 324 THR B C 1
ATOM 6304 O O . THR B 1 324 ? 7.207 -3.787 12.234 1 92.12 324 THR B O 1
ATOM 6307 N N . VAL B 1 325 ? 8.969 -3.221 13.477 1 94.31 325 VAL B N 1
ATOM 6308 C CA . VAL B 1 325 ? 9.305 -2.123 12.578 1 94.31 325 VAL B CA 1
ATOM 6309 C C . VAL B 1 325 ? 9.844 -2.684 11.266 1 94.31 325 VAL B C 1
ATOM 6311 O O . VAL B 1 325 ? 10.758 -3.51 11.258 1 94.31 325 VAL B O 1
ATOM 6314 N N . LYS B 1 326 ? 9.234 -2.305 10.188 1 93.19 326 LYS B N 1
ATOM 6315 C CA . LYS B 1 326 ? 9.633 -2.742 8.859 1 93.19 326 LYS B CA 1
ATOM 6316 C C . LYS B 1 326 ? 9.68 -1.568 7.883 1 93.19 326 LYS B C 1
ATOM 6318 O O . LYS B 1 326 ? 8.938 -0.593 8.047 1 93.19 326 LYS B O 1
ATOM 6323 N N . VAL B 1 327 ? 10.594 -1.605 6.93 1 92.62 327 VAL B N 1
ATOM 6324 C CA . VAL B 1 327 ? 10.609 -0.684 5.797 1 92.62 327 VAL B CA 1
ATOM 6325 C C . VAL B 1 327 ? 9.977 -1.35 4.578 1 92.62 327 VAL B C 1
ATOM 6327 O O . VAL B 1 327 ? 10.477 -2.359 4.082 1 92.62 327 VAL B O 1
ATOM 6330 N N . ARG B 1 328 ? 8.836 -0.765 4.207 1 89.62 328 ARG B N 1
ATOM 6331 C CA . ARG B 1 328 ? 8.125 -1.29 3.049 1 89.62 328 ARG B CA 1
ATOM 6332 C C . ARG B 1 328 ? 8.336 -0.4 1.827 1 89.62 328 ARG B C 1
ATOM 6334 O O . ARG B 1 328 ? 8.594 0.796 1.962 1 89.62 328 ARG B O 1
ATOM 6341 N N . ARG B 1 329 ? 8.281 -1.071 0.635 1 88.56 329 ARG B N 1
ATOM 6342 C CA . ARG B 1 329 ? 8.312 -0.349 -0.632 1 88.56 329 ARG B CA 1
ATOM 6343 C C . ARG B 1 329 ? 9.5 0.616 -0.679 1 88.56 329 ARG B C 1
ATOM 6345 O O . ARG B 1 329 ? 9.32 1.807 -0.945 1 88.56 329 ARG B O 1
ATOM 6352 N N . ARG B 1 330 ? 10.641 0.083 -0.316 1 88.88 330 ARG B N 1
ATOM 6353 C CA . ARG B 1 330 ? 11.859 0.882 -0.263 1 88.88 330 ARG B CA 1
ATOM 6354 C C . ARG B 1 330 ? 12.18 1.487 -1.626 1 88.88 330 ARG B C 1
ATOM 6356 O O . ARG B 1 330 ? 12.203 0.78 -2.635 1 88.88 330 ARG B O 1
ATOM 6363 N N . PHE B 1 331 ? 12.336 2.805 -1.717 1 89.69 331 PHE B N 1
ATOM 6364 C CA . PHE B 1 331 ? 12.734 3.557 -2.9 1 89.69 331 PHE B CA 1
ATOM 6365 C C . PHE B 1 331 ? 11.68 3.441 -3.998 1 89.69 331 PHE B C 1
ATOM 6367 O O . PHE B 1 331 ? 12.023 3.268 -5.172 1 89.69 331 PHE B O 1
ATOM 6374 N N . ASP B 1 332 ? 10.461 3.496 -3.592 1 89.31 332 ASP B N 1
ATOM 6375 C CA . ASP B 1 332 ? 9.359 3.607 -4.539 1 89.31 332 ASP B CA 1
ATOM 6376 C C . ASP B 1 332 ? 9.289 5.012 -5.141 1 89.31 332 ASP B C 1
ATOM 6378 O O . ASP B 1 332 ? 9.969 5.926 -4.672 1 89.31 332 ASP B O 1
ATOM 6382 N N . VAL B 1 333 ? 8.578 5.121 -6.277 1 87.75 333 VAL B N 1
ATOM 6383 C CA . VAL B 1 333 ? 8.367 6.422 -6.902 1 87.75 333 VAL B CA 1
ATOM 6384 C C . VAL B 1 333 ? 6.902 6.828 -6.773 1 87.75 333 VAL B C 1
ATOM 6386 O O . VAL B 1 333 ? 6.012 6.129 -7.262 1 87.75 333 VAL B O 1
ATOM 6389 N N . LYS B 1 334 ? 6.668 7.863 -6.051 1 86.31 334 LYS B N 1
ATOM 6390 C CA . LYS B 1 334 ? 5.324 8.422 -5.953 1 86.31 334 LYS B CA 1
ATOM 6391 C C . LYS B 1 334 ? 5.141 9.586 -6.926 1 86.31 334 LYS B C 1
ATOM 6393 O O . LYS B 1 334 ? 5.871 10.57 -6.867 1 86.31 334 LYS B O 1
ATOM 6398 N N . ARG B 1 335 ? 4.172 9.406 -7.801 1 83.69 335 ARG B N 1
ATOM 6399 C CA . ARG B 1 335 ? 3.936 10.398 -8.844 1 83.69 335 ARG B CA 1
ATOM 6400 C C . ARG B 1 335 ? 2.748 11.289 -8.492 1 83.69 335 ARG B C 1
ATOM 6402 O O . ARG B 1 335 ? 1.689 10.789 -8.094 1 83.69 335 ARG B O 1
ATOM 6409 N N . PHE B 1 336 ? 3.01 12.555 -8.516 1 78 336 PHE B N 1
ATOM 6410 C CA . PHE B 1 336 ? 1.97 13.555 -8.32 1 78 336 PHE B CA 1
ATOM 6411 C C . PHE B 1 336 ? 1.759 14.367 -9.594 1 78 336 PHE B C 1
ATOM 6413 O O . PHE B 1 336 ? 2.238 13.992 -10.664 1 78 336 PHE B O 1
ATOM 6420 N N . SER B 1 337 ? 0.927 15.398 -9.555 1 74.62 337 SER B N 1
ATOM 6421 C CA . SER B 1 337 ? 0.516 16.141 -10.742 1 74.62 337 SER B CA 1
ATOM 6422 C C . SER B 1 337 ? 1.714 16.781 -11.438 1 74.62 337 SER B C 1
ATOM 6424 O O . SER B 1 337 ? 1.845 16.703 -12.664 1 74.62 337 SER B O 1
ATOM 6426 N N . HIS B 1 338 ? 2.627 17.359 -10.602 1 77 338 HIS B N 1
ATOM 6427 C CA . HIS B 1 338 ? 3.686 18.141 -11.219 1 77 338 HIS B CA 1
ATOM 6428 C C . HIS B 1 338 ? 5.062 17.594 -10.875 1 77 338 HIS B C 1
ATOM 6430 O O . HIS B 1 338 ? 6.055 17.938 -11.516 1 77 338 HIS B O 1
ATOM 6436 N N . VAL B 1 339 ? 5.031 16.703 -9.914 1 82.94 339 VAL B N 1
ATOM 6437 C CA . VAL B 1 339 ? 6.332 16.234 -9.461 1 82.94 339 VAL B CA 1
ATOM 6438 C C . VAL B 1 339 ? 6.25 14.742 -9.117 1 82.94 339 VAL B C 1
ATOM 6440 O O . VAL B 1 339 ? 5.156 14.18 -9.008 1 82.94 339 VAL B O 1
ATOM 6443 N N . GLN B 1 340 ? 7.371 14.125 -9.109 1 87.62 340 GLN B N 1
ATOM 6444 C CA . GLN B 1 340 ? 7.504 12.773 -8.594 1 87.62 340 GLN B CA 1
ATOM 6445 C C . GLN B 1 340 ? 8.641 12.68 -7.574 1 87.62 340 GLN B C 1
ATOM 6447 O O . GLN B 1 340 ? 9.648 13.375 -7.699 1 87.62 340 GLN B O 1
ATOM 6452 N N . HIS B 1 341 ? 8.391 11.891 -6.508 1 87.81 341 HIS B N 1
ATOM 6453 C CA . HIS B 1 341 ? 9.297 11.773 -5.371 1 87.81 341 HIS B CA 1
ATOM 6454 C C . HIS B 1 341 ? 9.727 10.328 -5.152 1 87.81 341 HIS B C 1
ATOM 6456 O O . HIS B 1 341 ? 8.984 9.398 -5.473 1 87.81 341 HIS B O 1
ATOM 6462 N N . ILE B 1 342 ? 10.953 10.156 -4.617 1 90.06 342 ILE B N 1
ATOM 6463 C CA . ILE B 1 342 ? 11.281 8.875 -4.004 1 90.06 342 ILE B CA 1
ATOM 6464 C C . ILE B 1 342 ? 10.539 8.734 -2.674 1 90.06 342 ILE B C 1
ATOM 6466 O O . ILE B 1 342 ? 10.461 9.688 -1.896 1 90.06 342 ILE B O 1
ATOM 6470 N N . SER B 1 343 ? 9.945 7.613 -2.502 1 91.5 343 SER B N 1
ATOM 6471 C CA . SER B 1 343 ? 9.188 7.383 -1.277 1 91.5 343 SER B CA 1
ATOM 6472 C C . SER B 1 343 ? 9.484 6.004 -0.698 1 91.5 343 SER B C 1
ATOM 6474 O O . SER B 1 343 ? 9.781 5.062 -1.438 1 91.5 343 SER B O 1
ATOM 6476 N N . SER B 1 344 ? 9.5 5.914 0.589 1 93.12 344 SER B N 1
ATOM 6477 C CA . SER B 1 344 ? 9.516 4.66 1.337 1 93.12 344 SER B CA 1
ATOM 6478 C C . SER B 1 344 ? 8.461 4.668 2.443 1 93.12 344 SER B C 1
ATOM 6480 O O . SER B 1 344 ? 7.906 5.715 2.771 1 93.12 344 SER B O 1
ATOM 6482 N N . GLU B 1 345 ? 8.141 3.482 2.891 1 93 345 GLU B N 1
ATOM 6483 C CA . GLU B 1 345 ? 7.152 3.352 3.957 1 93 345 GLU B CA 1
ATOM 6484 C C . GLU B 1 345 ? 7.75 2.672 5.184 1 93 345 GLU B C 1
ATOM 6486 O O . GLU B 1 345 ? 8.32 1.582 5.082 1 93 345 GLU B O 1
ATOM 6491 N N . VAL B 1 346 ? 7.703 3.352 6.266 1 95.31 346 VAL B N 1
ATOM 6492 C CA . VAL B 1 346 ? 8.125 2.752 7.531 1 95.31 346 VAL B CA 1
ATOM 6493 C C . VAL B 1 346 ? 6.898 2.447 8.391 1 95.31 346 VAL B C 1
ATOM 6495 O O . VAL B 1 346 ? 6.09 3.336 8.664 1 95.31 346 VAL B O 1
ATOM 6498 N N . VAL B 1 347 ? 6.797 1.173 8.805 1 95.12 347 VAL B N 1
ATOM 6499 C CA . VAL B 1 347 ? 5.609 0.744 9.539 1 95.12 347 VAL B CA 1
ATOM 6500 C C . VAL B 1 347 ? 6.027 0.05 10.836 1 95.12 347 VAL B C 1
ATOM 6502 O O . VAL B 1 347 ? 7.188 -0.338 11 1 95.12 347 VAL B O 1
ATOM 6505 N N . GLY B 1 348 ? 5.098 -0.068 11.766 1 95.31 348 GLY B N 1
ATOM 6506 C CA . GLY B 1 348 ? 5.262 -0.785 13.016 1 95.31 348 GLY B CA 1
ATOM 6507 C C . GLY B 1 348 ? 3.965 -0.957 13.781 1 95.31 348 GLY B C 1
ATOM 6508 O O . GLY B 1 348 ? 2.98 -0.265 13.508 1 95.31 348 GLY B O 1
ATOM 6509 N N . ILE B 1 349 ? 3.965 -1.92 14.727 1 94.75 349 ILE B N 1
ATOM 6510 C CA . ILE B 1 349 ? 2.812 -2.133 15.594 1 94.75 349 ILE B CA 1
ATOM 6511 C C . ILE B 1 349 ? 3.043 -1.437 16.938 1 94.75 349 ILE B C 1
ATOM 6513 O O . ILE B 1 349 ? 4.07 -1.646 17.578 1 94.75 349 ILE B O 1
ATOM 6517 N N . LEU B 1 350 ? 2.082 -0.649 17.297 1 95.94 350 LEU B N 1
ATOM 6518 C CA . LEU B 1 350 ? 2.184 0.121 18.531 1 95.94 350 LEU B CA 1
ATOM 6519 C C . LEU B 1 350 ? 2.236 -0.801 19.75 1 95.94 350 LEU B C 1
ATOM 6521 O O . LEU B 1 350 ? 1.494 -1.783 19.812 1 95.94 350 LEU B O 1
ATOM 6525 N N . LYS B 1 351 ? 3.111 -0.485 20.719 1 94.75 351 LYS B N 1
ATOM 6526 C CA . LYS B 1 351 ? 3.168 -1.22 21.984 1 94.75 351 LYS B CA 1
ATOM 6527 C C . LYS B 1 351 ? 1.869 -1.062 22.766 1 94.75 351 LYS B C 1
ATOM 6529 O O . LYS B 1 351 ? 1.207 -0.025 22.672 1 94.75 351 LYS B O 1
ATOM 6534 N N . ALA B 1 352 ? 1.566 -2.025 23.609 1 91.31 352 ALA B N 1
ATOM 6535 C CA . ALA B 1 352 ? 0.307 -2.078 24.359 1 91.31 352 ALA B CA 1
ATOM 6536 C C . ALA B 1 352 ? 0.173 -0.882 25.297 1 91.31 352 ALA B C 1
ATOM 6538 O O . ALA B 1 352 ? -0.928 -0.368 25.5 1 91.31 352 ALA B O 1
ATOM 6539 N N . LYS B 1 353 ? 1.271 -0.338 25.828 1 93.94 353 LYS B N 1
ATOM 6540 C CA . LYS B 1 353 ? 1.221 0.736 26.812 1 93.94 353 LYS B CA 1
ATOM 6541 C C . LYS B 1 353 ? 1.214 2.104 26.141 1 93.94 353 LYS B C 1
ATOM 6543 O O . LYS B 1 353 ? 1.071 3.131 26.797 1 93.94 353 LYS B O 1
ATOM 6548 N N . GLU B 1 354 ? 1.404 2.135 24.812 1 96.75 354 GLU B N 1
ATOM 6549 C CA . GLU B 1 354 ? 1.445 3.379 24.062 1 96.75 354 GLU B CA 1
ATOM 6550 C C . GLU B 1 354 ? 0.099 3.668 23.391 1 96.75 354 GLU B C 1
ATOM 6552 O O . GLU B 1 354 ? -0.805 2.83 23.422 1 96.75 354 GLU B O 1
ATOM 6557 N N . ASP B 1 355 ? -0.107 4.895 22.953 1 97.19 355 ASP B N 1
ATOM 6558 C CA . ASP B 1 355 ? -1.347 5.316 22.297 1 97.19 355 ASP B CA 1
ATOM 6559 C C . ASP B 1 355 ? -1.07 6.309 21.172 1 97.19 355 ASP B C 1
ATOM 6561 O O . ASP B 1 355 ? 0.084 6.523 20.797 1 97.19 355 ASP B O 1
ATOM 6565 N N . MET B 1 356 ? -2.129 6.809 20.594 1 97.75 356 MET B N 1
ATOM 6566 C CA . MET B 1 356 ? -1.986 7.695 19.438 1 97.75 356 MET B CA 1
ATOM 6567 C C . MET B 1 356 ? -1.206 8.953 19.812 1 97.75 356 MET B C 1
ATOM 6569 O O . MET B 1 356 ? -0.493 9.516 18.984 1 97.75 356 MET B O 1
ATOM 6573 N N . PHE B 1 357 ? -1.251 9.406 21.078 1 98.5 357 PHE B N 1
ATOM 6574 C CA . PHE B 1 357 ? -0.534 10.594 21.516 1 98.5 357 PHE B CA 1
ATOM 6575 C C . PHE B 1 357 ? 0.966 10.336 21.578 1 98.5 357 PHE B C 1
ATOM 6577 O O . PHE B 1 357 ? 1.761 11.133 21.078 1 98.5 357 PHE B O 1
ATOM 6584 N N . SER B 1 358 ? 1.333 9.242 22.172 1 98.06 358 SER B N 1
ATOM 6585 C CA . SER B 1 358 ? 2.754 8.914 22.203 1 98.06 358 SER B CA 1
ATOM 6586 C C . SER B 1 358 ? 3.291 8.602 20.812 1 98.06 358 SER B C 1
ATOM 6588 O O . SER B 1 358 ? 4.449 8.898 20.516 1 98.06 358 SER B O 1
ATOM 6590 N N . GLY B 1 359 ? 2.467 7.961 19.984 1 97.94 359 GLY B N 1
ATOM 6591 C CA . GLY B 1 359 ? 2.867 7.703 18.609 1 97.94 359 GLY B CA 1
ATOM 6592 C C . GLY B 1 359 ? 3.229 8.961 17.859 1 97.94 359 GLY B C 1
ATOM 6593 O O . GLY B 1 359 ? 4.324 9.062 17.297 1 97.94 359 GLY B O 1
ATOM 6594 N N . LEU B 1 360 ? 2.355 9.922 17.844 1 98.44 360 LEU B N 1
ATOM 6595 C CA . LEU B 1 360 ? 2.635 11.172 17.141 1 98.44 360 LEU B CA 1
ATOM 6596 C C . LEU B 1 360 ? 3.842 11.875 17.75 1 98.44 360 LEU B C 1
ATOM 6598 O O . LEU B 1 360 ? 4.691 12.398 17.031 1 98.44 360 LEU B O 1
ATOM 6602 N N . ALA B 1 361 ? 3.936 11.859 19.062 1 98 361 ALA B N 1
ATOM 6603 C CA . ALA B 1 361 ? 5.027 12.539 19.766 1 98 361 ALA B CA 1
ATOM 6604 C C . ALA B 1 361 ? 6.379 11.969 19.344 1 98 361 ALA B C 1
ATOM 6606 O O . ALA B 1 361 ? 7.363 12.703 19.234 1 98 361 ALA B O 1
ATOM 6607 N N . ALA B 1 362 ? 6.418 10.742 19.094 1 96.19 362 ALA B N 1
ATOM 6608 C CA . ALA B 1 362 ? 7.668 10.062 18.75 1 96.19 362 ALA B CA 1
ATOM 6609 C C . ALA B 1 362 ? 8.164 10.5 17.359 1 96.19 362 ALA B C 1
ATOM 6611 O O . ALA B 1 362 ? 9.359 10.438 17.078 1 96.19 362 ALA B O 1
ATOM 6612 N N . SER B 1 363 ? 7.277 10.977 16.547 1 95.62 363 SER B N 1
ATOM 6613 C CA . SER B 1 363 ? 7.617 11.305 15.172 1 95.62 363 SER B CA 1
ATOM 6614 C C . SER B 1 363 ? 7.656 12.82 14.953 1 95.62 363 SER B C 1
ATOM 6616 O O . SER B 1 363 ? 8.023 13.289 13.875 1 95.62 363 SER B O 1
ATOM 6618 N N . PHE B 1 364 ? 7.355 13.609 15.969 1 96.94 364 PHE B N 1
ATOM 6619 C CA . PHE B 1 364 ? 7.191 15.055 15.828 1 96.94 364 PHE B CA 1
ATOM 6620 C C . PHE B 1 364 ? 8.445 15.789 16.281 1 96.94 364 PHE B C 1
ATOM 6622 O O . PHE B 1 364 ? 9.047 15.438 17.312 1 96.94 364 PHE B O 1
ATOM 6629 N N . PRO B 1 365 ? 8.867 16.906 15.617 1 96.19 365 PRO B N 1
ATOM 6630 C CA . PRO B 1 365 ? 8.469 17.188 14.234 1 96.19 365 PRO B CA 1
ATOM 6631 C C . PRO B 1 365 ? 9.18 16.297 13.219 1 96.19 365 PRO B C 1
ATOM 6633 O O . PRO B 1 365 ? 10.07 15.531 13.586 1 96.19 365 PRO B O 1
ATOM 6636 N N . ALA B 1 366 ? 8.742 16.328 12.078 1 94.06 366 ALA B N 1
ATOM 6637 C CA . ALA B 1 366 ? 9.344 15.484 11.047 1 94.06 366 ALA B CA 1
ATOM 6638 C C . ALA B 1 366 ? 10.805 15.859 10.828 1 94.06 366 ALA B C 1
ATOM 6640 O O . ALA B 1 366 ? 11.156 17.031 10.781 1 94.06 366 ALA B O 1
ATOM 6641 N N . GLY B 1 367 ? 11.656 14.867 10.648 1 90.12 367 GLY B N 1
ATOM 6642 C CA . GLY B 1 367 ? 13.047 15.109 10.297 1 90.12 367 GLY B CA 1
ATOM 6643 C C . GLY B 1 367 ? 13.211 15.898 9.008 1 90.12 367 GLY B C 1
ATOM 6644 O O . GLY B 1 367 ? 14.156 16.672 8.867 1 90.12 367 GLY B O 1
ATOM 6645 N N . THR B 1 368 ? 12.289 15.703 8.172 1 88.75 368 THR B N 1
ATOM 6646 C CA . THR B 1 368 ? 12.328 16.375 6.875 1 88.75 368 THR B CA 1
ATOM 6647 C C . THR B 1 368 ? 12.094 17.875 7.039 1 88.75 368 THR B C 1
ATOM 6649 O O . THR B 1 368 ? 12.344 18.656 6.117 1 88.75 368 THR B O 1
ATOM 6652 N N . LEU B 1 369 ? 11.703 18.297 8.18 1 93.25 369 LEU B N 1
ATOM 6653 C CA . LEU B 1 369 ? 11.484 19.719 8.438 1 93.25 369 LEU B CA 1
ATOM 6654 C C . LEU B 1 369 ? 12.383 20.203 9.578 1 93.25 369 LEU B C 1
ATOM 6656 O O . LEU B 1 369 ? 12.273 21.359 10 1 93.25 369 LEU B O 1
ATOM 6660 N N . SER B 1 370 ? 13.164 19.359 10.102 1 94.19 370 SER B N 1
ATOM 6661 C CA . SER B 1 370 ? 14.125 19.719 11.133 1 94.19 370 SER B CA 1
ATOM 6662 C C . SER B 1 370 ? 15.555 19.391 10.695 1 94.19 370 SER B C 1
ATOM 6664 O O . SER B 1 370 ? 16.203 20.203 10.016 1 94.19 370 SER B O 1
ATOM 6666 N N . GLY B 1 371 ? 15.906 18.203 10.742 1 91.81 371 GLY B N 1
ATOM 6667 C CA . GLY B 1 371 ? 17.25 17.75 10.391 1 91.81 371 GLY B CA 1
ATOM 6668 C C . GLY B 1 371 ? 17.703 16.547 11.203 1 91.81 371 GLY B C 1
ATOM 6669 O O . GLY B 1 371 ? 16.891 15.898 11.859 1 91.81 371 GLY B O 1
ATOM 6670 N N . ALA B 1 372 ? 18.922 16.328 10.977 1 89.12 372 ALA B N 1
ATOM 6671 C CA . ALA B 1 372 ? 19.531 15.195 11.656 1 89.12 372 ALA B CA 1
ATOM 6672 C C . ALA B 1 372 ? 20.922 15.547 12.195 1 89.12 372 ALA B C 1
ATOM 6674 O O . ALA B 1 372 ? 21.797 15.969 11.438 1 89.12 372 ALA B O 1
ATOM 6675 N N . PRO B 1 373 ? 21.188 15.312 13.555 1 91.69 373 PRO B N 1
ATOM 6676 C CA . PRO B 1 373 ? 20.25 14.898 14.602 1 91.69 373 PRO B CA 1
ATOM 6677 C C . PRO B 1 373 ? 19.141 15.922 14.844 1 91.69 373 PRO B C 1
ATOM 6679 O O . PRO B 1 373 ? 19.406 17.125 14.836 1 91.69 373 PRO B O 1
ATOM 6682 N N . LYS B 1 374 ? 17.984 15.562 15.227 1 92.44 374 LYS B N 1
ATOM 6683 C CA . LYS B 1 374 ? 16.766 16.375 15.25 1 92.44 374 LYS B CA 1
ATOM 6684 C C . LYS B 1 374 ? 16.906 17.547 16.219 1 92.44 374 LYS B C 1
ATOM 6686 O O . LYS B 1 374 ? 16.766 18.703 15.812 1 92.44 374 LYS B O 1
ATOM 6691 N N . ILE B 1 375 ? 17.25 17.328 17.438 1 93.38 375 ILE B N 1
ATOM 6692 C CA . ILE B 1 375 ? 17.266 18.344 18.484 1 93.38 375 ILE B CA 1
ATOM 6693 C C . ILE B 1 375 ? 18.359 19.375 18.188 1 93.38 375 ILE B C 1
ATOM 6695 O O . ILE B 1 375 ? 18.109 20.578 18.281 1 93.38 375 ILE B O 1
ATOM 6699 N N . GLU B 1 376 ? 19.547 18.938 17.812 1 95 376 GLU B N 1
ATOM 6700 C CA . GLU B 1 376 ? 20.625 19.844 17.484 1 95 376 GLU B CA 1
ATOM 6701 C C . GLU B 1 376 ? 20.281 20.703 16.266 1 95 376 GLU B C 1
ATOM 6703 O O . GLU B 1 376 ? 20.594 21.891 16.234 1 95 376 GLU B O 1
ATOM 6708 N N . SER B 1 377 ? 19.688 20.109 15.359 1 96.12 377 SER B N 1
ATOM 6709 C CA . SER B 1 377 ? 19.266 20.844 14.172 1 96.12 377 SER B CA 1
ATOM 6710 C C . SER B 1 377 ? 18.234 21.922 14.508 1 96.12 377 SER B C 1
ATOM 6712 O O . SER B 1 377 ? 18.266 23.016 13.953 1 96.12 377 SER B O 1
ATOM 6714 N N . MET B 1 378 ? 17.375 21.594 15.391 1 96.75 378 MET B N 1
ATOM 6715 C CA . MET B 1 378 ? 16.328 22.547 15.781 1 96.75 378 MET B CA 1
ATOM 6716 C C . MET B 1 378 ? 16.938 23.766 16.484 1 96.75 378 MET B C 1
ATOM 6718 O O . MET B 1 378 ? 16.469 24.891 16.312 1 96.75 378 MET B O 1
ATOM 6722 N N . LYS B 1 379 ? 17.984 23.516 17.234 1 96.5 379 LYS B N 1
ATOM 6723 C CA . LYS B 1 379 ? 18.703 24.625 17.859 1 96.5 379 LYS B CA 1
ATOM 6724 C C . LYS B 1 379 ? 19.328 25.531 16.812 1 96.5 379 LYS B C 1
ATOM 6726 O O . LYS B 1 379 ? 19.266 26.766 16.938 1 96.5 379 LYS B O 1
ATOM 6731 N N . ILE B 1 380 ? 19.891 24.922 15.859 1 97.31 380 ILE B N 1
ATOM 6732 C CA . ILE B 1 380 ? 20.516 25.656 14.766 1 97.31 380 ILE B CA 1
ATOM 6733 C C . ILE B 1 380 ? 19.453 26.484 14.031 1 97.31 380 ILE B C 1
ATOM 6735 O O . ILE B 1 380 ? 19.656 27.672 13.766 1 97.31 380 ILE B O 1
ATOM 6739 N N . ILE B 1 381 ? 18.312 25.906 13.719 1 97.12 381 ILE B N 1
ATOM 6740 C CA . ILE B 1 381 ? 17.219 26.547 13.008 1 97.12 381 ILE B CA 1
ATOM 6741 C C . ILE B 1 381 ? 16.734 27.766 13.797 1 97.12 381 ILE B C 1
ATOM 6743 O O . ILE B 1 381 ? 16.562 28.859 13.234 1 97.12 381 ILE B O 1
ATOM 6747 N N . GLU B 1 382 ? 16.594 27.594 15.078 1 96 382 GLU B N 1
ATOM 6748 C CA . GLU B 1 382 ? 16.125 28.672 15.945 1 96 382 GLU B CA 1
ATOM 6749 C C . GLU B 1 382 ? 17.062 29.875 15.922 1 96 382 GLU B C 1
ATOM 6751 O O . GLU B 1 382 ? 16.625 31.016 15.969 1 96 382 GLU B O 1
ATOM 6756 N N . ARG B 1 383 ? 18.297 29.609 15.836 1 96 383 ARG B N 1
ATOM 6757 C CA . ARG B 1 383 ? 19.312 30.672 15.836 1 96 383 ARG B CA 1
ATOM 6758 C C . ARG B 1 383 ? 19.375 31.344 14.477 1 96 383 ARG B C 1
ATOM 6760 O O . ARG B 1 383 ? 19.562 32.562 14.398 1 96 383 ARG B O 1
ATOM 6767 N N . ILE B 1 384 ? 19.188 30.641 13.461 1 96.06 384 ILE B N 1
ATOM 6768 C CA . ILE B 1 384 ? 19.547 31.109 12.125 1 96.06 384 ILE B CA 1
ATOM 6769 C C . ILE B 1 384 ? 18.328 31.734 11.453 1 96.06 384 ILE B C 1
ATOM 6771 O O . ILE B 1 384 ? 18.438 32.781 10.789 1 96.06 384 ILE B O 1
ATOM 6775 N N . GLU B 1 385 ? 17.156 31.078 11.586 1 95 385 GLU B N 1
ATOM 6776 C CA . GLU B 1 385 ? 15.969 31.594 10.922 1 95 385 GLU B CA 1
ATOM 6777 C C . GLU B 1 385 ? 15.547 32.938 11.531 1 95 385 GLU B C 1
ATOM 6779 O O . GLU B 1 385 ? 15.734 33.156 12.727 1 95 385 GLU B O 1
ATOM 6784 N N . LYS B 1 386 ? 14.906 33.75 10.82 1 89.12 386 LYS B N 1
ATOM 6785 C CA . LYS B 1 386 ? 14.672 35.156 11.219 1 89.12 386 LYS B CA 1
ATOM 6786 C C . LYS B 1 386 ? 13.234 35.344 11.695 1 89.12 386 LYS B C 1
ATOM 6788 O O . LYS B 1 386 ? 12.828 36.469 12.039 1 89.12 386 LYS B O 1
ATOM 6793 N N . SER B 1 387 ? 12.484 34.375 11.688 1 92.19 387 SER B N 1
ATOM 6794 C CA . SER B 1 387 ? 11.094 34.438 12.141 1 92.19 387 SER B CA 1
ATOM 6795 C C . SER B 1 387 ? 10.625 33.094 12.672 1 92.19 387 SER B C 1
ATOM 6797 O O . SER B 1 387 ? 11.117 32.031 12.25 1 92.19 387 SER B O 1
ATOM 6799 N N . PRO B 1 388 ? 9.664 33.125 13.602 1 95.75 388 PRO B N 1
ATOM 6800 C CA . PRO B 1 388 ? 9.125 31.859 14.109 1 95.75 388 PRO B CA 1
ATOM 6801 C C . PRO B 1 388 ? 8.297 31.109 13.062 1 95.75 388 PRO B C 1
ATOM 6803 O O . PRO B 1 388 ? 7.559 31.734 12.297 1 95.75 388 PRO B O 1
ATOM 6806 N N . ARG B 1 389 ? 8.297 29.797 13.086 1 97 389 ARG B N 1
ATOM 6807 C CA . ARG B 1 389 ? 7.684 28.984 12.039 1 97 389 ARG B CA 1
ATOM 6808 C C . ARG B 1 389 ? 6.18 28.859 12.25 1 97 389 ARG B C 1
ATOM 6810 O O . ARG B 1 389 ? 5.426 28.672 11.289 1 97 389 ARG B O 1
ATOM 6817 N N . GLY B 1 390 ? 5.719 29.016 13.555 1 97.62 390 GLY B N 1
ATOM 6818 C CA . GLY B 1 390 ? 4.312 28.75 13.812 1 97.62 390 GLY B CA 1
ATOM 6819 C C . GLY B 1 390 ? 3.871 27.359 13.398 1 97.62 390 GLY B C 1
ATOM 6820 O O . GLY B 1 390 ? 4.512 26.375 13.75 1 97.62 390 GLY B O 1
ATOM 6821 N N . PRO B 1 391 ? 2.73 27.25 12.648 1 98.5 391 PRO B N 1
ATOM 6822 C CA . PRO B 1 391 ? 2.219 25.922 12.273 1 98.5 391 PRO B CA 1
ATOM 6823 C C . PRO B 1 391 ? 3.049 25.266 11.172 1 98.5 391 PRO B C 1
ATOM 6825 O O . PRO B 1 391 ? 2.902 24.062 10.922 1 98.5 391 PRO B O 1
ATOM 6828 N N . TYR B 1 392 ? 3.895 26.047 10.484 1 97.88 392 TYR B N 1
ATOM 6829 C CA . TYR B 1 392 ? 4.727 25.469 9.438 1 97.88 392 TYR B CA 1
ATOM 6830 C C . TYR B 1 392 ? 5.68 24.438 10.008 1 97.88 392 TYR B C 1
ATOM 6832 O O . TYR B 1 392 ? 6.406 24.703 10.961 1 97.88 392 TYR B O 1
ATOM 6840 N N . GLY B 1 393 ? 5.617 23.266 9.406 1 96.75 393 GLY B N 1
ATOM 6841 C CA . GLY B 1 393 ? 6.508 22.188 9.844 1 96.75 393 GLY B CA 1
ATOM 6842 C C . GLY B 1 393 ? 6 21.453 11.07 1 96.75 393 GLY B C 1
ATOM 6843 O O . GLY B 1 393 ? 6.668 20.547 11.57 1 96.75 393 GLY B O 1
ATOM 6844 N N . GLY B 1 394 ? 4.852 21.859 11.57 1 98.31 394 GLY B N 1
ATOM 6845 C CA . GLY B 1 394 ? 4.207 21.156 12.656 1 98.31 394 GLY B CA 1
ATOM 6846 C C . GLY B 1 394 ? 3.406 19.953 12.195 1 98.31 394 GLY B C 1
ATOM 6847 O O . GLY B 1 394 ? 3.918 19.109 11.453 1 98.31 394 GLY B O 1
ATOM 6848 N N . ALA B 1 395 ? 2.178 19.906 12.734 1 98.69 395 ALA B N 1
ATOM 6849 C CA . ALA B 1 395 ? 1.271 18.828 12.383 1 98.69 395 ALA B CA 1
ATOM 6850 C C . ALA B 1 395 ? -0.17 19.312 12.289 1 98.69 395 ALA B C 1
ATOM 6852 O O . ALA B 1 395 ? -0.608 20.125 13.102 1 98.69 395 ALA B O 1
ATOM 6853 N N . VAL B 1 396 ? -0.876 18.922 11.281 1 98.81 396 VAL B N 1
ATOM 6854 C CA . VAL B 1 396 ? -2.301 19.188 11.117 1 98.81 396 VAL B CA 1
ATOM 6855 C C . VAL B 1 396 ? -3.055 17.875 10.883 1 98.81 396 VAL B C 1
ATOM 6857 O O . VAL B 1 396 ? -2.637 17.062 10.07 1 98.81 396 VAL B O 1
ATOM 6860 N N . GLY B 1 397 ? -4.09 17.656 11.688 1 98.5 397 GLY B N 1
ATOM 6861 C CA . GLY B 1 397 ? -4.816 16.406 11.539 1 98.5 397 GLY B CA 1
ATOM 6862 C C . GLY B 1 397 ? -5.77 16.125 12.688 1 98.5 397 GLY B C 1
ATOM 6863 O O . GLY B 1 397 ? -6.434 17.047 13.18 1 98.5 397 GLY B O 1
ATOM 6864 N N . SER B 1 398 ? -5.906 14.844 13.016 1 98.25 398 SER B N 1
ATOM 6865 C CA . SER B 1 398 ? -6.957 14.492 13.961 1 98.25 398 SER B CA 1
ATOM 6866 C C . SER B 1 398 ? -6.516 13.359 14.883 1 98.25 398 SER B C 1
ATOM 6868 O O . SER B 1 398 ? -5.781 12.461 14.469 1 98.25 398 SER B O 1
ATOM 6870 N N . PHE B 1 399 ? -6.953 13.469 16.156 1 98.56 399 PHE B N 1
ATOM 6871 C CA . PHE B 1 399 ? -7.027 12.359 17.109 1 98.56 399 PHE B CA 1
ATOM 6872 C C . PHE B 1 399 ? -8.453 11.836 17.203 1 98.56 399 PHE B C 1
ATOM 6874 O O . PHE B 1 399 ? -9.359 12.555 17.625 1 98.56 399 PHE B O 1
ATOM 6881 N N . GLY B 1 400 ? -8.617 10.562 16.875 1 98.06 400 GLY B N 1
ATOM 6882 C CA . GLY B 1 400 ? -9.961 10.008 16.875 1 98.06 400 GLY B CA 1
ATOM 6883 C C . GLY B 1 400 ? -10.383 9.461 18.219 1 98.06 400 GLY B C 1
ATOM 6884 O O . GLY B 1 400 ? -9.539 8.984 19 1 98.06 400 GLY B O 1
ATOM 6885 N N . PHE B 1 401 ? -11.711 9.422 18.469 1 97.62 401 PHE B N 1
ATOM 6886 C CA . PHE B 1 401 ? -12.227 8.805 19.688 1 97.62 401 PHE B CA 1
ATOM 6887 C C . PHE B 1 401 ? -11.961 7.305 19.688 1 97.62 401 PHE B C 1
ATOM 6889 O O . PHE B 1 401 ? -12.016 6.656 20.734 1 97.62 401 PHE B O 1
ATOM 6896 N N . ASN B 1 402 ? -11.734 6.758 18.5 1 95.69 402 ASN B N 1
ATOM 6897 C CA . ASN B 1 402 ? -11.484 5.324 18.391 1 95.69 402 ASN B CA 1
ATOM 6898 C C . ASN B 1 402 ? -10.016 4.988 18.625 1 95.69 402 ASN B C 1
ATOM 6900 O O . ASN B 1 402 ? -9.609 3.828 18.516 1 95.69 402 ASN B O 1
ATOM 6904 N N . GLY B 1 403 ? -9.18 5.988 18.859 1 95.94 403 GLY B N 1
ATOM 6905 C CA . GLY B 1 403 ? -7.773 5.75 19.156 1 95.94 403 GLY B CA 1
ATOM 6906 C C . GLY B 1 403 ? -6.879 5.84 17.938 1 95.94 403 GLY B C 1
ATOM 6907 O O . GLY B 1 403 ? -5.656 5.719 18.047 1 95.94 403 GLY B O 1
ATOM 6908 N N . ASP B 1 404 ? -7.441 6.082 16.781 1 96.19 404 ASP B N 1
ATOM 6909 C CA . ASP B 1 404 ? -6.664 6.289 15.57 1 96.19 404 ASP B CA 1
ATOM 6910 C C . ASP B 1 404 ? -6.297 7.762 15.398 1 96.19 404 ASP B C 1
ATOM 6912 O O . ASP B 1 404 ? -6.902 8.633 16.031 1 96.19 404 ASP B O 1
ATOM 6916 N N . CYS B 1 405 ? -5.285 8.008 14.602 1 97.56 405 CYS B N 1
ATOM 6917 C CA . CYS B 1 405 ? -4.969 9.398 14.297 1 97.56 405 CYS B CA 1
ATOM 6918 C C . CYS B 1 405 ? -4.238 9.516 12.961 1 97.56 405 CYS B C 1
ATOM 6920 O O . CYS B 1 405 ? -3.617 8.555 12.508 1 97.56 405 CYS B O 1
ATOM 6922 N N . THR B 1 406 ? -4.375 10.586 12.328 1 97.31 406 THR B N 1
ATOM 6923 C CA . THR B 1 406 ? -3.691 10.938 11.086 1 97.31 406 THR B CA 1
ATOM 6924 C C . THR B 1 406 ? -3.271 12.406 11.102 1 97.31 406 THR B C 1
ATOM 6926 O O . THR B 1 406 ? -4.105 13.297 11.273 1 97.31 406 THR B O 1
ATOM 6929 N N . PHE B 1 407 ? -1.991 12.586 10.859 1 98.25 407 PHE B N 1
ATOM 6930 C CA . PHE B 1 407 ? -1.479 13.953 10.82 1 98.25 407 PHE B CA 1
ATOM 6931 C C . PHE B 1 407 ? -0.573 14.156 9.617 1 98.25 407 PHE B C 1
ATOM 6933 O O . PHE B 1 407 ? 0.281 13.32 9.32 1 98.25 407 PHE B O 1
ATOM 6940 N N . ALA B 1 408 ? -0.756 15.266 8.961 1 97.25 408 ALA B N 1
ATOM 6941 C CA . ALA B 1 408 ? 0.091 15.711 7.855 1 97.25 408 ALA B CA 1
ATOM 6942 C C . ALA B 1 408 ? 1.035 16.828 8.297 1 97.25 408 ALA B C 1
ATOM 6944 O O . ALA B 1 408 ? 0.82 17.453 9.336 1 97.25 408 ALA B O 1
ATOM 6945 N N . ILE B 1 409 ? 2.053 16.984 7.516 1 97.12 409 ILE B N 1
ATOM 6946 C CA . ILE B 1 409 ? 2.955 18.109 7.738 1 97.12 409 ILE B CA 1
ATOM 6947 C C . ILE B 1 409 ? 2.428 19.344 7.02 1 97.12 409 ILE B C 1
ATOM 6949 O O . ILE B 1 409 ? 2.205 19.312 5.809 1 97.12 409 ILE B O 1
ATOM 6953 N N . PRO B 1 410 ? 2.197 20.375 7.742 1 97.94 410 PRO B N 1
ATOM 6954 C CA . PRO B 1 410 ? 1.695 21.578 7.07 1 97.94 410 PRO B CA 1
ATOM 6955 C C . PRO B 1 410 ? 2.77 22.297 6.25 1 97.94 410 PRO B C 1
ATOM 6957 O O . PRO B 1 410 ? 3.242 23.359 6.641 1 97.94 410 PRO B O 1
ATOM 6960 N N . ILE B 1 411 ? 3.064 21.719 5.207 1 94.31 411 ILE B N 1
ATOM 6961 C CA . ILE B 1 411 ? 3.838 22.297 4.117 1 94.31 411 ILE B CA 1
ATOM 6962 C C . ILE B 1 411 ? 2.941 22.5 2.896 1 94.31 411 ILE B C 1
ATOM 6964 O O . ILE B 1 411 ? 1.832 21.969 2.84 1 94.31 411 ILE B O 1
ATOM 6968 N N . ARG B 1 412 ? 3.408 23.438 1.998 1 92.62 412 ARG B N 1
ATOM 6969 C CA . ARG B 1 412 ? 2.539 23.828 0.898 1 92.62 412 ARG B CA 1
ATOM 6970 C C . ARG B 1 412 ? 1.205 24.359 1.419 1 92.62 412 ARG B C 1
ATOM 6972 O O . ARG B 1 412 ? 0.144 23.953 0.941 1 92.62 412 ARG B O 1
ATOM 6979 N N . SER B 1 413 ? 1.325 25.109 2.377 1 97.44 413 SER B N 1
ATOM 6980 C CA . SER B 1 413 ? 0.185 25.625 3.127 1 97.44 413 SER B CA 1
ATOM 6981 C C . SER B 1 413 ? 0.216 27.156 3.201 1 97.44 413 SER B C 1
ATOM 6983 O O . SER B 1 413 ? 1.27 27.766 3.021 1 97.44 413 SER B O 1
ATOM 6985 N N . PHE B 1 414 ? -0.929 27.719 3.365 1 98.12 414 PHE B N 1
ATOM 6986 C CA . PHE B 1 414 ? -1.125 29.141 3.643 1 98.12 414 PHE B CA 1
ATOM 6987 C C . PHE B 1 414 ? -1.793 29.328 5 1 98.12 414 PHE B C 1
ATOM 6989 O O . PHE B 1 414 ? -2.727 28.609 5.348 1 98.12 414 PHE B O 1
ATOM 6996 N N . PHE B 1 415 ? -1.207 30.234 5.766 1 98.69 415 PHE B N 1
ATOM 6997 C CA . PHE B 1 415 ? -1.655 30.484 7.129 1 98.69 415 PHE B CA 1
ATOM 6998 C C . PHE B 1 415 ? -2.23 31.891 7.266 1 98.69 415 PHE B C 1
ATOM 7000 O O . PHE B 1 415 ? -1.577 32.875 6.91 1 98.69 415 PHE B O 1
ATOM 7007 N N . VAL B 1 416 ? -3.461 31.922 7.844 1 98.69 416 VAL B N 1
ATOM 7008 C CA . VAL B 1 416 ? -4.141 33.219 7.895 1 98.69 416 VAL B CA 1
ATOM 7009 C C . VAL B 1 416 ? -4.609 33.5 9.32 1 98.69 416 VAL B C 1
ATOM 7011 O O . VAL B 1 416 ? -5.156 32.625 9.984 1 98.69 416 VAL B O 1
ATOM 7014 N N . CYS B 1 417 ? -4.344 34.625 9.828 1 98.56 417 CYS B N 1
ATOM 7015 C CA . CYS B 1 417 ? -4.93 35.188 11.047 1 98.56 417 CYS B CA 1
ATOM 7016 C C . CYS B 1 417 ? -5.492 36.562 10.805 1 98.56 417 CYS B C 1
ATOM 7018 O O . CYS B 1 417 ? -4.734 37.531 10.656 1 98.56 417 CYS B O 1
ATOM 7020 N N . GLU B 1 418 ? -6.785 36.625 10.852 1 97.19 418 GLU B N 1
ATOM 7021 C CA . GLU B 1 418 ? -7.449 37.875 10.477 1 97.19 418 GLU B CA 1
ATOM 7022 C C . GLU B 1 418 ? -7.062 38.312 9.07 1 97.19 418 GLU B C 1
ATOM 7024 O O . GLU B 1 418 ? -7.258 37.562 8.109 1 97.19 418 GLU B O 1
ATOM 7029 N N . ASN B 1 419 ? -6.359 39.469 8.961 1 96.69 419 ASN B N 1
ATOM 7030 C CA . ASN B 1 419 ? -6.012 39.938 7.629 1 96.69 419 ASN B CA 1
ATOM 7031 C C . ASN B 1 419 ? -4.543 39.656 7.305 1 96.69 419 ASN B C 1
ATOM 7033 O O . ASN B 1 419 ? -4.031 40.156 6.293 1 96.69 419 ASN B O 1
ATOM 7037 N N . ARG B 1 420 ? -3.893 38.969 8.117 1 97.25 420 ARG B N 1
ATOM 7038 C CA . ARG B 1 420 ? -2.484 38.656 7.91 1 97.25 420 ARG B CA 1
ATOM 7039 C C . ARG B 1 420 ? -2.318 37.188 7.445 1 97.25 420 ARG B C 1
ATOM 7041 O O . ARG B 1 420 ? -2.895 36.281 8.031 1 97.25 420 ARG B O 1
ATOM 7048 N N . GLY B 1 421 ? -1.58 37.031 6.359 1 96.94 421 GLY B N 1
ATOM 7049 C CA . GLY B 1 421 ? -1.279 35.719 5.84 1 96.94 421 GLY B CA 1
ATOM 7050 C C . GLY B 1 421 ? 0.197 35.5 5.562 1 96.94 421 GLY B C 1
ATOM 7051 O O . GLY B 1 421 ? 0.941 36.469 5.363 1 96.94 421 GLY B O 1
ATOM 7052 N N . PHE B 1 422 ? 0.62 34.25 5.617 1 96 422 PHE B N 1
ATOM 7053 C CA . PHE B 1 422 ? 1.994 33.969 5.207 1 96 422 PHE B CA 1
ATOM 7054 C C . PHE B 1 422 ? 2.123 32.594 4.605 1 96 422 PHE B C 1
ATOM 7056 O O . PHE B 1 422 ? 1.305 31.703 4.887 1 96 422 PHE B O 1
ATOM 7063 N N . ALA B 1 423 ? 3.068 32.438 3.723 1 95.06 423 ALA B N 1
ATOM 7064 C CA . ALA B 1 423 ? 3.562 31.172 3.174 1 95.06 423 ALA B CA 1
ATOM 7065 C C . ALA B 1 423 ? 5.039 30.969 3.51 1 95.06 423 ALA B C 1
ATOM 7067 O O . ALA B 1 423 ? 5.805 31.938 3.578 1 95.06 423 ALA B O 1
ATOM 7068 N N . ARG B 1 424 ? 5.359 29.734 3.756 1 94.75 424 ARG B N 1
ATOM 7069 C CA . ARG B 1 424 ? 6.734 29.422 4.133 1 94.75 424 ARG B CA 1
ATOM 7070 C C . ARG B 1 424 ? 7.215 28.156 3.447 1 94.75 424 ARG B C 1
ATOM 7072 O O . ARG B 1 424 ? 6.414 27.266 3.133 1 94.75 424 ARG B O 1
ATOM 7079 N N . ALA B 1 425 ? 8.477 28.078 3.152 1 93.19 425 ALA B N 1
ATOM 7080 C CA . ALA B 1 425 ? 9.156 26.875 2.646 1 93.19 425 ALA B CA 1
ATOM 7081 C C . ALA B 1 425 ? 10.594 26.812 3.15 1 93.19 425 ALA B C 1
ATOM 7083 O O . ALA B 1 425 ? 11.18 27.828 3.516 1 93.19 425 ALA B O 1
ATOM 7084 N N . SER B 1 426 ? 11.07 25.609 3.252 1 92.75 426 SER B N 1
ATOM 7085 C CA . SER B 1 426 ? 12.445 25.375 3.682 1 92.75 426 SER B CA 1
ATOM 7086 C C . SER B 1 426 ? 13.141 24.359 2.773 1 92.75 426 SER B C 1
ATOM 7088 O O . SER B 1 426 ? 12.484 23.625 2.045 1 92.75 426 SER B O 1
ATOM 7090 N N . GLY B 1 427 ? 14.461 24.391 2.789 1 89.5 427 GLY B N 1
ATOM 7091 C CA . GLY B 1 427 ? 15.297 23.422 2.109 1 89.5 427 GLY B CA 1
ATOM 7092 C C . GLY B 1 427 ? 16.344 22.812 3.014 1 89.5 427 GLY B C 1
ATOM 7093 O O . GLY B 1 427 ? 16.781 23.422 3.988 1 89.5 427 GLY B O 1
ATOM 7094 N N . GLY B 1 428 ? 16.719 21.578 2.68 1 89.94 428 GLY B N 1
ATOM 7095 C CA . GLY B 1 428 ? 17.703 20.859 3.469 1 89.94 428 GLY B CA 1
ATOM 7096 C C . GLY B 1 428 ? 19.125 21.156 3.061 1 89.94 428 GLY B C 1
ATOM 7097 O O . GLY B 1 428 ? 19.547 20.812 1.952 1 89.94 428 GLY B O 1
ATOM 7098 N N . ILE B 1 429 ? 19.875 21.734 3.975 1 92.5 429 ILE B N 1
ATOM 7099 C CA . ILE B 1 429 ? 21.266 22.062 3.742 1 92.5 429 ILE B CA 1
ATOM 7100 C C . ILE B 1 429 ? 22.156 20.891 4.164 1 92.5 429 ILE B C 1
ATOM 7102 O O . ILE B 1 429 ? 22.109 20.469 5.316 1 92.5 429 ILE B O 1
ATOM 7106 N N . VAL B 1 430 ? 22.859 20.344 3.24 1 88.94 430 VAL B N 1
ATOM 7107 C CA . VAL B 1 430 ? 23.828 19.266 3.488 1 88.94 430 VAL B CA 1
ATOM 7108 C C . VAL B 1 430 ? 25.234 19.734 3.1 1 88.94 430 VAL B C 1
ATOM 7110 O O . VAL B 1 430 ? 25.406 20.859 2.633 1 88.94 430 VAL B O 1
ATOM 7113 N N . TYR B 1 431 ? 26.203 18.906 3.205 1 88.88 431 TYR B N 1
ATOM 7114 C CA . TYR B 1 431 ? 27.609 19.25 2.996 1 88.88 431 TYR B CA 1
ATOM 7115 C C . TYR B 1 431 ? 27.828 19.781 1.587 1 88.88 431 TYR B C 1
ATOM 7117 O O . TYR B 1 431 ? 28.578 20.734 1.394 1 88.88 431 TYR B O 1
ATOM 7125 N N . ASP B 1 432 ? 27.156 19.25 0.633 1 86.5 432 ASP B N 1
ATOM 7126 C CA . ASP B 1 432 ? 27.406 19.562 -0.769 1 86.5 432 ASP B CA 1
ATOM 7127 C C . ASP B 1 432 ? 26.438 20.641 -1.263 1 86.5 432 ASP B C 1
ATOM 7129 O O . ASP B 1 432 ? 26.375 20.922 -2.463 1 86.5 432 ASP B O 1
ATOM 7133 N N . SER B 1 433 ? 25.734 21.328 -0.352 1 89.06 433 SER B N 1
ATOM 7134 C CA . SER B 1 433 ? 24.766 22.344 -0.739 1 89.06 433 SER B CA 1
ATOM 7135 C C . SER B 1 433 ? 25.484 23.625 -1.189 1 89.06 433 SER B C 1
ATOM 7137 O O . SER B 1 433 ? 26.594 23.922 -0.741 1 89.06 433 SER B O 1
ATOM 7139 N N . PHE B 1 434 ? 24.891 24.312 -2.133 1 90 434 PHE B N 1
ATOM 7140 C CA . PHE B 1 434 ? 25.328 25.641 -2.508 1 90 434 PHE B CA 1
ATOM 7141 C C . PHE B 1 434 ? 24.156 26.625 -2.506 1 90 434 PHE B C 1
ATOM 7143 O O . PHE B 1 434 ? 23.031 26.25 -2.844 1 90 434 PHE B O 1
ATOM 7150 N N . ALA B 1 435 ? 24.406 27.828 -2.215 1 91 435 ALA B N 1
ATOM 7151 C CA . ALA B 1 435 ? 23.391 28.812 -1.83 1 91 435 ALA B CA 1
ATOM 7152 C C . ALA B 1 435 ? 22.391 29.031 -2.955 1 91 435 ALA B C 1
ATOM 7154 O O . ALA B 1 435 ? 21.172 29.094 -2.717 1 91 435 ALA B O 1
ATOM 7155 N N . GLU B 1 436 ? 22.844 29.203 -4.129 1 90.88 436 GLU B N 1
ATOM 7156 C CA . GLU B 1 436 ? 21.953 29.5 -5.254 1 90.88 436 GLU B CA 1
ATOM 7157 C C . GLU B 1 436 ? 20.984 28.359 -5.512 1 90.88 436 GLU B C 1
ATOM 7159 O O . GLU B 1 436 ? 19.797 28.578 -5.781 1 90.88 436 GLU B O 1
ATOM 7164 N N . GLY B 1 437 ? 21.469 27.188 -5.457 1 87.62 437 GLY B N 1
ATOM 7165 C CA . GLY B 1 437 ? 20.625 26.031 -5.648 1 87.62 437 GLY B CA 1
ATOM 7166 C C . GLY B 1 437 ? 19.562 25.891 -4.574 1 87.62 437 GLY B C 1
ATOM 7167 O O . GLY B 1 437 ? 18.406 25.578 -4.879 1 87.62 437 GLY B O 1
ATOM 7168 N N . GLU B 1 438 ? 19.906 26.172 -3.391 1 89.94 438 GLU B N 1
ATOM 7169 C CA . GLU B 1 438 ? 18.984 26.062 -2.264 1 89.94 438 GLU B CA 1
ATOM 7170 C C . GLU B 1 438 ? 17.891 27.125 -2.336 1 89.94 438 GLU B C 1
ATOM 7172 O O . GLU B 1 438 ? 16.75 26.875 -1.957 1 89.94 438 GLU B O 1
ATOM 7177 N N . TYR B 1 439 ? 18.328 28.266 -2.805 1 90.62 439 TYR B N 1
ATOM 7178 C CA . TYR B 1 439 ? 17.359 29.328 -2.963 1 90.62 439 TYR B CA 1
ATOM 7179 C C . TYR B 1 439 ? 16.297 28.969 -3.996 1 90.62 439 TYR B C 1
ATOM 7181 O O . TYR B 1 439 ? 15.102 29.156 -3.77 1 90.62 439 TYR B O 1
ATOM 7189 N N . GLN B 1 440 ? 16.766 28.453 -5.035 1 87.06 440 GLN B N 1
ATOM 7190 C CA . GLN B 1 440 ? 15.859 28.047 -6.098 1 87.06 440 GLN B CA 1
ATOM 7191 C C . GLN B 1 440 ? 14.914 26.953 -5.625 1 87.06 440 GLN B C 1
ATOM 7193 O O . GLN B 1 440 ? 13.75 26.906 -6.016 1 87.06 440 GLN B O 1
ATOM 7198 N N . GLU B 1 441 ? 15.336 26.078 -4.812 1 84.5 441 GLU B N 1
ATOM 7199 C CA . GLU B 1 441 ? 14.508 25.016 -4.262 1 84.5 441 GLU B CA 1
ATOM 7200 C C . GLU B 1 441 ? 13.359 25.578 -3.432 1 84.5 441 GLU B C 1
ATOM 7202 O O . GLU B 1 441 ? 12.227 25.094 -3.514 1 84.5 441 GLU B O 1
ATOM 7207 N N . ILE B 1 442 ? 13.633 26.531 -2.689 1 87.81 442 ILE B N 1
ATOM 7208 C CA . ILE B 1 442 ? 12.617 27.141 -1.835 1 87.81 442 ILE B CA 1
ATOM 7209 C C . ILE B 1 442 ? 11.57 27.844 -2.697 1 87.81 442 ILE B C 1
ATOM 7211 O O . ILE B 1 442 ? 10.367 27.75 -2.426 1 87.81 442 ILE B O 1
ATOM 7215 N N . ILE B 1 443 ? 12.078 28.531 -3.693 1 87.06 443 ILE B N 1
ATOM 7216 C CA . ILE B 1 443 ? 11.172 29.234 -4.602 1 87.06 443 ILE B CA 1
ATOM 7217 C C . ILE B 1 443 ? 10.234 28.219 -5.258 1 87.06 443 ILE B C 1
ATOM 7219 O O . ILE B 1 443 ? 9.031 28.469 -5.363 1 87.06 443 ILE B O 1
ATOM 7223 N N . ASN B 1 444 ? 10.75 27.125 -5.613 1 83.94 444 ASN B N 1
ATOM 7224 C CA . ASN B 1 444 ? 9.945 26.094 -6.242 1 83.94 444 ASN B CA 1
ATOM 7225 C C . ASN B 1 444 ? 8.914 25.516 -5.27 1 83.94 444 ASN B C 1
ATOM 7227 O O . ASN B 1 444 ? 7.77 25.266 -5.648 1 83.94 444 ASN B O 1
ATOM 7231 N N . LYS B 1 445 ? 9.297 25.344 -4.102 1 85.5 445 LYS B N 1
ATOM 7232 C CA . LYS B 1 445 ? 8.414 24.781 -3.088 1 85.5 445 LYS B CA 1
ATOM 7233 C C . LYS B 1 445 ? 7.285 25.734 -2.74 1 85.5 445 LYS B C 1
ATOM 7235 O O . LYS B 1 445 ? 6.176 25.312 -2.422 1 85.5 445 LYS B O 1
ATOM 7240 N N . MET B 1 446 ? 7.555 26.969 -2.861 1 88.38 446 MET B N 1
ATOM 7241 C CA . MET B 1 446 ? 6.547 27.984 -2.551 1 88.38 446 MET B CA 1
ATOM 7242 C C . MET B 1 446 ? 5.621 28.203 -3.742 1 88.38 446 MET B C 1
ATOM 7244 O O . MET B 1 446 ? 4.543 28.781 -3.592 1 88.38 446 MET B O 1
ATOM 7248 N N . ALA B 1 447 ? 6.055 27.75 -4.859 1 85.38 447 ALA B N 1
ATOM 7249 C CA . ALA B 1 447 ? 5.383 28.094 -6.113 1 85.38 447 ALA B CA 1
ATOM 7250 C C . ALA B 1 447 ? 3.939 27.594 -6.105 1 85.38 447 ALA B C 1
ATOM 7252 O O . ALA B 1 447 ? 3.047 28.266 -6.633 1 85.38 447 ALA B O 1
ATOM 7253 N N . SER B 1 448 ? 3.701 26.453 -5.562 1 82.06 448 SER B N 1
ATOM 7254 C CA . SER B 1 448 ? 2.346 25.906 -5.574 1 82.06 448 SER B CA 1
ATOM 7255 C C . SER B 1 448 ? 1.386 26.812 -4.801 1 82.06 448 SER B C 1
ATOM 7257 O O . SER B 1 448 ? 0.288 27.109 -5.273 1 82.06 448 SER B O 1
ATOM 7259 N N . VAL B 1 449 ? 1.768 27.219 -3.645 1 91.06 449 VAL B N 1
ATOM 7260 C CA . VAL B 1 449 ? 0.923 28.094 -2.828 1 91.06 449 VAL B CA 1
ATOM 7261 C C . VAL B 1 449 ? 0.819 29.469 -3.475 1 91.06 449 VAL B C 1
ATOM 7263 O O . VAL B 1 449 ? -0.267 30.047 -3.547 1 91.06 449 VAL B O 1
ATOM 7266 N N . LYS B 1 450 ? 1.874 29.953 -3.977 1 90.81 450 LYS B N 1
ATOM 7267 C CA . LYS B 1 450 ? 1.888 31.266 -4.594 1 90.81 450 LYS B CA 1
ATOM 7268 C C . LYS B 1 450 ? 1.009 31.297 -5.84 1 90.81 450 LYS B C 1
ATOM 7270 O O . LYS B 1 450 ? 0.364 32.312 -6.125 1 90.81 450 LYS B O 1
ATOM 7275 N N . ARG B 1 451 ? 1.067 30.266 -6.535 1 91.06 451 ARG B N 1
ATOM 7276 C CA . ARG B 1 451 ? 0.215 30.188 -7.719 1 91.06 451 ARG B CA 1
ATOM 7277 C C . ARG B 1 451 ? -1.259 30.297 -7.34 1 91.06 451 ARG B C 1
ATOM 7279 O O . ARG B 1 451 ? -2.043 30.922 -8.055 1 91.06 451 ARG B O 1
ATOM 7286 N N . ALA B 1 452 ? -1.619 29.672 -6.281 1 93.94 452 ALA B N 1
ATOM 7287 C CA . ALA B 1 452 ? -3 29.75 -5.812 1 93.94 452 ALA B CA 1
ATOM 7288 C C . ALA B 1 452 ? -3.348 31.188 -5.395 1 93.94 452 ALA B C 1
ATOM 7290 O O . ALA B 1 452 ? -4.484 31.625 -5.57 1 93.94 452 ALA B O 1
ATOM 7291 N N . LEU B 1 453 ? -2.396 31.891 -4.875 1 95.06 453 LEU B N 1
ATOM 7292 C CA . LEU B 1 453 ? -2.609 33.25 -4.426 1 95.06 453 LEU B CA 1
ATOM 7293 C C . LEU B 1 453 ? -2.682 34.219 -5.613 1 95.06 453 LEU B C 1
ATOM 7295 O O . LEU B 1 453 ? -3.34 35.25 -5.539 1 95.06 453 LEU B O 1
ATOM 7299 N N . GLN B 1 454 ? -2.02 33.875 -6.707 1 92.31 454 GLN B N 1
ATOM 7300 C CA . GLN B 1 454 ? -1.913 34.719 -7.875 1 92.31 454 GLN B CA 1
ATOM 7301 C C . GLN B 1 454 ? -3.291 35.094 -8.43 1 92.31 454 GLN B C 1
ATOM 7303 O O . GLN B 1 454 ? -3.518 36.219 -8.875 1 92.31 454 GLN B O 1
ATOM 7308 N N . ASP B 1 455 ? -4.156 34.188 -8.367 1 91.12 455 ASP B N 1
ATOM 7309 C CA . ASP B 1 455 ? -5.5 34.375 -8.898 1 91.12 455 ASP B CA 1
ATOM 7310 C C . ASP B 1 455 ? -6.277 35.375 -8.047 1 91.12 455 ASP B C 1
ATOM 7312 O O . ASP B 1 455 ? -7.328 35.875 -8.461 1 91.12 455 ASP B O 1
ATOM 7316 N N . HIS B 1 456 ? -5.73 35.688 -6.934 1 94.75 456 HIS B N 1
ATOM 7317 C CA . HIS B 1 456 ? -6.457 36.531 -5.996 1 94.75 456 HIS B CA 1
ATOM 7318 C C . HIS B 1 456 ? -5.664 37.781 -5.66 1 94.75 456 HIS B C 1
ATOM 7320 O O . HIS B 1 456 ? -6.027 38.531 -4.75 1 94.75 456 HIS B O 1
ATOM 7326 N N . LEU B 1 457 ? -4.59 37.969 -6.391 1 90.44 457 LEU B N 1
ATOM 7327 C CA . LEU B 1 457 ? -3.752 39.125 -6.129 1 90.44 457 LEU B CA 1
ATOM 7328 C C . LEU B 1 457 ? -4.453 40.406 -6.566 1 90.44 457 LEU B C 1
ATOM 7330 O O . LEU B 1 457 ? -5.109 40.438 -7.609 1 90.44 457 LEU B O 1
ATOM 7334 N N . GLU B 1 458 ? -4.332 41.344 -5.738 1 82.12 458 GLU B N 1
ATOM 7335 C CA . GLU B 1 458 ? -4.84 42.656 -6.105 1 82.12 458 GLU B CA 1
ATOM 7336 C C . GLU B 1 458 ? -4.066 43.25 -7.285 1 82.12 458 GLU B C 1
ATOM 7338 O O . GLU B 1 458 ? -2.854 43.062 -7.391 1 82.12 458 GLU B O 1
ATOM 7343 N N . GLU B 1 459 ? -4.758 43.531 -8.469 1 62.16 459 GLU B N 1
ATOM 7344 C CA . GLU B 1 459 ? -4.152 44.188 -9.617 1 62.16 459 GLU B CA 1
ATOM 7345 C C . GLU B 1 459 ? -3.404 45.469 -9.195 1 62.16 459 GLU B C 1
ATOM 7347 O O . GLU B 1 459 ? -3.889 46.219 -8.359 1 62.16 459 GLU B O 1
ATOM 7352 N N . GLY B 1 460 ? -2.109 45.469 -8.977 1 49.31 460 GLY B N 1
ATOM 7353 C CA . GLY B 1 460 ? -1.43 46.75 -8.805 1 49.31 460 GLY B CA 1
ATOM 7354 C C . GLY B 1 460 ? -2.037 47.875 -9.641 1 49.31 460 GLY B C 1
ATOM 7355 O O . GLY B 1 460 ? -2.223 47.719 -10.852 1 49.31 460 GLY B O 1
ATOM 7356 N N . LYS B 1 461 ? -2.826 48.75 -9.047 1 38.97 461 LYS B N 1
ATOM 7357 C CA . LYS B 1 461 ? -2.934 50.062 -9.695 1 38.97 461 LYS B CA 1
ATOM 7358 C C . LYS B 1 461 ? -1.596 50.781 -9.68 1 38.97 461 LYS B C 1
ATOM 7360 O O . LYS B 1 461 ? -0.869 50.75 -8.688 1 38.97 461 LYS B O 1
#

Nearest PDB structures (foldseek):
  7pi1-assembly3_CCC  TM=8.658E-01  e=1.515E-45  Bacillus subtilis subsp. subtilis str. 168
  7qu9-assembly2_B  TM=8.571E-01  e=4.410E-45  Bacillus subtilis
  1qdl-assembly1_A-2  TM=8.929E-01  e=2.141E-42  Saccharolobus solfataricus
  7pi1-assembly2_BBB  TM=8.467E-01  e=1.612E-43  Bacillus subtilis subsp. subtilis str. 168
  7pi1-assembly1_AAA  TM=8.509E-01  e=5.554E-43  Bacillus subtilis subsp. subtilis str. 168

Solvent-accessible surface area (backbone atoms only — not comparable to full-atom values): 47384 Å² total; per-residue (Å²): 121,81,79,65,72,53,90,66,56,50,64,63,49,77,43,84,48,81,64,59,91,92,53,55,75,77,60,56,44,42,56,50,57,73,75,33,57,30,31,36,42,40,36,33,37,73,73,90,37,62,93,34,31,55,32,40,39,38,56,64,44,80,39,44,37,38,27,43,94,43,26,32,30,50,73,85,40,79,34,79,35,86,37,34,70,68,51,58,59,61,34,38,85,43,65,27,71,49,92,56,95,64,40,28,37,41,39,39,33,15,40,43,35,49,33,63,81,40,62,86,69,68,57,62,74,30,92,82,40,66,32,24,41,33,32,34,26,44,34,40,40,38,36,36,66,65,66,66,45,28,34,38,40,24,39,86,54,83,54,62,68,60,50,52,51,46,58,60,46,48,73,75,42,54,82,77,49,63,60,51,50,37,31,41,76,64,75,66,58,79,44,73,66,59,50,35,52,45,46,52,55,50,44,52,40,34,76,71,64,62,23,65,27,34,35,52,53,58,55,40,45,29,39,41,49,74,37,69,64,35,44,45,58,42,32,54,69,75,44,54,16,60,42,27,39,38,42,34,55,63,59,33,36,44,32,34,36,12,83,40,54,52,33,34,34,54,92,54,35,36,41,33,45,48,70,44,52,76,46,66,59,42,97,40,73,68,47,31,47,50,48,50,20,53,53,75,67,30,67,67,40,49,52,52,36,51,52,43,48,52,51,49,47,52,27,52,48,74,48,26,34,88,89,43,64,45,77,41,57,72,76,24,74,46,78,55,90,62,34,33,31,33,28,32,34,38,35,24,36,53,27,89,93,53,51,52,67,57,52,47,54,47,42,57,58,41,53,90,57,26,16,35,54,48,69,56,16,44,54,51,38,64,70,60,41,91,65,60,63,22,51,45,45,19,32,36,39,37,43,29,26,43,44,26,29,44,27,29,30,40,39,45,26,43,41,33,43,69,47,41,28,37,37,54,35,59,35,75,43,37,85,86,58,51,53,70,61,47,50,50,51,25,54,58,54,38,40,64,46,49,53,28,45,56,83,27,42,61,76,83,126,122,81,78,67,73,52,89,66,57,52,63,63,48,75,42,85,46,79,65,58,90,92,53,56,75,77,60,57,45,41,54,52,57,73,74,33,57,32,31,35,41,41,35,34,37,71,72,90,38,63,92,34,32,57,30,39,40,39,56,64,44,81,38,43,37,38,27,42,93,44,25,32,30,49,73,85,40,80,34,78,35,87,37,33,71,68,50,57,60,60,33,40,82,44,65,28,73,48,91,56,94,64,41,28,38,41,39,40,33,14,40,44,35,47,33,63,80,40,64,84,69,69,57,65,75,29,93,84,40,66,33,24,41,34,31,34,27,45,34,38,39,38,35,35,66,64,68,65,45,27,32,39,40,23,40,88,56,82,54,63,68,59,50,54,50,48,58,59,46,46,73,75,42,55,82,76,48,63,60,52,50,38,31,39,76,64,74,66,58,79,44,72,64,58,50,36,51,45,45,52,55,49,46,52,40,33,75,69,63,61,23,65,26,35,35,52,54,60,54,40,45,28,40,41,47,74,36,68,62,33,43,45,59,40,32,54,70,76,44,53,18,60,41,28,39,37,41,33,55,63,58,34,36,45,32,34,36,13,83,41,55,51,33,35,35,54,93,54,35,35,40,32,45,48,69,42,51,77,45,63,59,41,96,41,74,67,46,32,47,50,49,50,20,52,52,76,67,31,66,66,41,48,52,52,36,51,52,42,48,51,51,49,47,51,26,52,50,75,49,28,35,88,91,43,65,44,78,41,57,73,75,24,75,46,76,56,92,65,35,30,30,33,28,31,35,37,36,24,35,53,28,90,91,54,49,53,66,56,51,47,56,47,43,56,58,41,51,90,57,25,16,36,54,47,70,56,16,44,53,50,38,64,70,58,42,91,65,60,62,23,51,44,44,19,33,37,37,38,43,30,26,43,45,28,30,44,27,29,31,40,39,46,28,43,39,34,42,68,46,39,27,38,36,55,36,58,35,75,45,36,86,86,58,51,51,70,63,47,52,52,51,26,53,58,54,36,41,64,46,48,56,28,44,57,81,26,43,59,75,81,126

pLDDT: mean 92.15, std 7.35, range [38.69, 98.88]

InterPro domains:
  IPR005801 ADC synthase [G3DSA:3.60.120.10] (17-455)
  IPR005801 ADC synthase [SSF56322] (19-454)
  IPR006805 Anthranilate synthase component I, N-terminal [PF04715] (27-150)
  IPR015890 Chorismate-utilising enzyme, C-terminal [PF00425] (192-445)
  IPR019999 Anthranilate synthase component I-like [PR00095] (293-306)
  IPR019999 Anthranilate synthase component I-like [PR00095] (307-320)
  IPR019999 Anthranilate synthase component I-like [PR00095] (387-401)
  IPR019999 Anthranilate synthase component I-like [PR00095] (402-416)
  IPR019999 Anthranilate synthase component I-like [PTHR11236] (37-455)

Sequence (922 aa):
MSLPKIEIPKKPKYINLELPREIEFWELFRFFEKSYDTCFLLESAGDNQYDSRYSVIGFDPGHTIIGTPGNLNIDGKDYEVTNPYYSLRELTDYNSLSISYAGGLVGYLSYNSMQFLEPKLKIQPHPDFPAMEFGMYLDGLIYDKFTGELIYFNNGKDRSKEVSSILNRVSLEKDLLKPKVSVKAEGFFFSKDTHKEMVDETLEEVKAGNTFQCQIGFEEKFTVNGNPLAIYETLRKINPSPHMYYVKFKKRVILGASPELLFRLRQGEMESFPLAGTTKRGSSPEEDIDLARKLLTDPKEIAEHNMLIDLHRNDVGRVAKFGTVKVRRRFDVKRFSHVQHISSEVVGILKAKEDMFSGLAASFPAGTLSGAPKIESMKIIERIEKSPRGPYGGAVGSFGFNGDCTFAIPIRSFFVCENRGFARASGGIVYDSFAEGEYQEIINKMASVKRALQDHLEEGKMSLPKIEIPKKPKYINLELPREIEFWELFRFFEKSYDTCFLLESAGDNQYDSRYSVIGFDPGHTIIGTPGNLNIDGKDYEVTNPYYSLRELTDYNSLSISYAGGLVGYLSYNSMQFLEPKLKIQPHPDFPAMEFGMYLDGLIYDKFTGELIYFNNGKDRSKEVSSILNRVSLEKDLLKPKVSVKAEGFFFSKDTHKEMVDETLEEVKAGNTFQCQIGFEEKFTVNGNPLAIYETLRKINPSPHMYYVKFKKRVILGASPELLFRLRQGEMESFPLAGTTKRGSSPEEDIDLARKLLTDPKEIAEHNMLIDLHRNDVGRVAKFGTVKVRRRFDVKRFSHVQHISSEVVGILKAKEDMFSGLAASFPAGTLSGAPKIESMKIIERIEKSPRGPYGGAVGSFGFNGDCTFAIPIRSFFVCENRGFARASGGIVYDSFAEGEYQEIINKMASVKRALQDHLEEGK

Radius of gyration: 30.04 Å; Cα contacts (8 Å, |Δi|>4): 2146; chains: 2; bounding box: 64×92×82 Å